Protein 7BZV (pdb70)

Radius of gyration: 29.71 Å; Cα contacts (8 Å, |Δi|>4): 2467; chains: 2; bounding box: 93×69×52 Å

Solvent-accessible surface area: 34265 Å² total; per-residue (Å²): 168,88,108,77,8,79,0,9,8,34,28,137,58,42,114,31,123,126,73,29,108,1,64,12,5,32,37,34,52,54,25,0,31,0,10,10,1,77,122,115,26,0,53,38,0,0,101,1,0,66,118,10,37,147,23,90,5,42,170,20,74,47,69,92,28,7,79,22,2,95,112,0,0,84,22,0,71,176,43,89,105,60,1,17,73,5,0,26,29,0,6,0,5,4,44,33,2,0,40,87,6,0,4,54,56,0,9,31,0,0,74,41,0,0,78,19,10,59,109,28,96,93,56,66,60,124,38,101,30,96,103,66,5,55,0,69,0,38,9,14,69,38,49,19,6,0,0,0,0,16,6,17,53,7,4,5,0,15,16,1,0,4,3,0,0,0,0,0,0,2,3,0,0,0,0,0,7,3,7,55,48,1,0,0,2,2,5,17,0,0,49,0,1,82,69,21,42,14,13,84,1,0,2,0,0,0,1,1,69,26,119,116,2,0,4,48,16,0,7,94,23,85,47,0,18,0,0,0,12,8,22,121,8,112,59,0,5,82,7,0,89,23,0,0,133,14,1,28,28,12,4,1,8,2,6,3,4,7,3,0,0,0,2,36,52,14,55,28,120,78,0,7,67,13,0,18,103,0,1,4,13,8,2,1,7,2,15,5,6,1,8,10,0,4,0,30,127,106,15,38,107,134,0,19,102,23,4,19,98,77,14,156,84,33,51,30,38,64,4,124,61,107,90,0,74,1,1,4,2,7,24,57,165,20,48,81,71,0,49,63,29,0,73,27,0,116,130,55,55,16,74,57,63,17,38,4,26,39,23,179,46,71,52,88,18,59,106,4,0,3,2,55,10,0,2,1,11,69,24,62,35,110,14,123,2,5,81,53,34,2,29,1,0,3,0,4,1,14,35,0,84,49,36,86,38,0,27,152,26,3,38,58,25,145,46,4,2,2,2,1,0,8,1,88,67,135,61,56,8,54,112,0,0,58,91,2,72,9,0,5,0,0,1,28,14,14,6,32,38,5,21,91,3,2,11,0,2,1,36,30,0,3,16,39,35,2,0,4,60,38,0,0,51,38,0,7,13,10,0,3,0,0,8,60,59,46,138,168,138,176,94,98,69,8,67,0,10,8,29,27,134,70,42,115,31,125,129,62,26,114,1,62,8,4,31,36,33,46,53,34,0,33,0,11,11,2,86,128,114,29,1,61,42,0,0,90,2,0,49,134,10,38,148,24,96,4,41,172,19,76,46,68,91,29,8,82,32,2,93,108,0,0,86,24,1,77,174,41,84,104,59,2,15,75,5,0,26,24,2,8,1,6,3,44,29,3,0,39,86,5,0,3,53,61,0,7,33,2,0,75,48,0,0,74,19,11,59,111,31,100,94,56,65,60,126,36,106,25,101,124,54,5,57,0,71,0,40,13,13,76,38,50,26,6,0,0,0,0,15,6,19,55,7,3,6,0,18,11,1,0,3,2,0,0,0,0,0,0,2,3,0,0,0,0,0,9,4,8,54,44,1,0,0,1,2,4,18,0,0,51,0,1,82,67,18,40,13,14,84,0,0,2,0,0,0,1,0,64,23,106,120,2,0,5,46,20,0,7,89,18,82,36,0,20,0,0,0,12,6,22,104,2,111,56,0,10,85,8,0,89,24,0,0,110,13,1,31,29,12,4,1,6,2,5,3,3,7,4,0,0,0,2,40,55,14,55,18,107,80,0,5,75,13,0,11,99,0,0,2,10,6,2,1,9,2,14,5,6,1,8,10,0,4,0,30,131,105,15,39,105,132,0,18,102,24,2,22,90,82,13,158,83,31,61,30,38,62,2,119,61,109,87,0,74,0,1,4,0,6,23,65,170,19,49,78,76,0,48,68,31,5,89,30,0,118,134,56,55,14,75,46,63,17,39,10,26,72,26,198,44,49,50,90,21,65,120,5,2,3,0,55,9,0,2,1,11,67,22,67,32,108,16,117,2,4,81,53,38,1,27,1,0,2,2,3,1,13,34,0,83,52,39,91,42,0,26,152,25,6,43,58,31,137,28,3,2,2,2,1,0,8,1,89,64,136,62,48,7,56,116,0,0,60,94,1,76,11,0,5,0,0,0,26,15,13,7,30,40,4,20,93,2,3,9,0,2,1,27,44,0,3,16,38,32,3,0,3,59,38,0,0,50,39,0,7,19,9,0,3,0,0,8,66,59,48,144,168,76,186

Structure (mmCIF, N/CA/C/O backbone):
data_7BZV
#
_entry.id   7BZV
#
_cell.length_a   181.526
_cell.length_b   181.526
_cell.length_c   181.157
_cell.angle_alpha   90.000
_cell.angle_beta   90.000
_cell.angle_gamma   120.000
#
_symmetry.space_group_name_H-M   'P 61 2 2'
#
loop_
_entity.id
_entity.type
_entity.pdbx_description
1 polymer '2-aminomuconic 6-semialdehyde dehydrogenase'
2 non-polymer GLYCEROL
3 non-polymer DI(HYDROXYETHYL)ETHER
4 non-polymer 'SULFATE ION'
5 water water
#
loop_
_atom_site.group_PDB
_atom_site.id
_atom_site.type_symbol
_atom_site.label_atom_id
_atom_site.label_alt_id
_atom_site.label_comp_id
_atom_site.label_asym_id
_atom_site.label_entity_id
_atom_site.label_seq_id
_atom_site.pdbx_PDB_ins_code
_atom_site.Cartn_x
_atom_site.Cartn_y
_atom_site.Cartn_z
_atom_site.occupancy
_atom_site.B_iso_or_equiv
_atom_site.auth_seq_id
_atom_site.auth_comp_id
_atom_site.auth_asym_id
_atom_site.auth_atom_id
_atom_site.pdbx_PDB_model_num
ATOM 1 N N . SER A 1 1 ? 23.606 45.110 114.813 1.00 121.52 0 SER A N 1
ATOM 2 C CA . SER A 1 1 ? 22.558 45.656 113.903 1.00 127.25 0 SER A CA 1
ATOM 3 C C . SER A 1 1 ? 22.614 47.178 113.815 1.00 120.42 0 SER A C 1
ATOM 4 O O . SER A 1 1 ? 21.615 47.852 114.072 1.00 141.03 0 SER A O 1
ATOM 14 N N . MET A 1 2 ? 23.777 47.721 113.463 1.00 73.70 1 MET A N 1
ATOM 15 C CA . MET A 1 2 ? 23.897 49.154 113.215 1.00 59.01 1 MET A CA 1
ATOM 16 C C . MET A 1 2 ? 25.051 49.383 112.255 1.00 38.35 1 MET A C 1
ATOM 17 O O . MET A 1 2 ? 26.162 48.893 112.476 1.00 42.40 1 MET A O 1
ATOM 31 N N . LYS A 1 3 ? 24.777 50.128 111.196 1.00 38.38 2 LYS A N 1
ATOM 32 C CA . LYS A 1 3 ? 25.796 50.422 110.200 1.00 46.62 2 LYS A CA 1
ATOM 33 C C . LYS A 1 3 ? 27.033 51.033 110.852 1.00 38.78 2 LYS A C 1
ATOM 34 O O . LYS A 1 3 ? 26.932 51.872 111.754 1.00 36.44 2 LYS A O 1
ATOM 53 N N . GLN A 1 4 ? 28.201 50.597 110.385 1.00 36.39 3 GLN A N 1
ATOM 54 C CA . GLN A 1 4 ? 29.495 51.096 110.836 1.00 35.93 3 GLN A CA 1
ATOM 55 C C . GLN A 1 4 ? 30.237 51.753 109.676 1.00 33.58 3 GLN A C 1
ATOM 56 O O . GLN A 1 4 ? 30.391 51.155 108.608 1.00 33.50 3 GLN A O 1
ATOM 70 N N . TYR A 1 5 ? 30.742 52.953 109.905 1.00 33.90 4 TYR A N 1
ATOM 71 C CA . TYR A 1 5 ? 31.601 53.628 108.947 1.00 29.93 4 TYR A CA 1
ATOM 72 C C . TYR A 1 5 ? 33.007 53.649 109.532 1.00 34.46 4 TYR A C 1
ATOM 73 O O . TYR A 1 5 ? 33.280 54.363 110.502 1.00 28.62 4 TYR A O 1
ATOM 91 N N . ARG A 1 6 ? 33.881 52.848 108.955 1.00 30.86 5 ARG A N 1
ATOM 92 C CA . ARG A 1 6 ? 35.211 52.593 109.482 1.00 31.54 5 ARG A CA 1
ATOM 93 C C . ARG A 1 6 ? 36.236 53.410 108.723 1.00 30.55 5 ARG A C 1
ATOM 94 O O . ARG A 1 6 ? 35.964 53.966 107.656 1.00 29.47 5 ARG A O 1
ATOM 115 N N . ASN A 1 7 ? 37.431 53.480 109.295 1.00 30.15 6 ASN A N 1
ATOM 116 C CA . ASN A 1 7 ? 38.573 54.032 108.607 1.00 26.32 6 ASN A CA 1
ATOM 117 C C . ASN A 1 7 ? 39.090 53.022 107.594 1.00 28.46 6 ASN A C 1
ATOM 118 O O . ASN A 1 7 ? 38.872 51.816 107.715 1.00 31.65 6 ASN A O 1
ATOM 129 N N . PHE A 1 8 ? 39.837 53.529 106.615 1.00 26.80 7 PHE A N 1
ATOM 130 C CA . PHE A 1 8 ? 40.434 52.693 105.583 1.00 23.40 7 PHE A CA 1
ATOM 131 C C . PHE A 1 8 ? 41.846 53.202 105.404 1.00 24.74 7 PHE A C 1
ATOM 132 O O . PHE A 1 8 ? 42.038 54.300 104.891 1.00 27.45 7 PHE A O 1
ATOM 149 N N . VAL A 1 9 ? 42.819 52.439 105.884 1.00 25.17 8 VAL A N 1
ATOM 150 C CA . VAL A 1 9 ? 44.210 52.853 105.924 1.00 26.71 8 VAL A CA 1
ATOM 151 C C . VAL A 1 9 ? 45.066 51.723 105.386 1.00 29.29 8 VAL A C 1
ATOM 152 O O . VAL A 1 9 ? 44.986 50.586 105.868 1.00 29.64 8 VAL A O 1
ATOM 165 N N . ASP A 1 10 ? 45.897 52.047 104.399 1.00 29.47 9 ASP A N 1
ATOM 166 C CA . ASP A 1 10 ? 46.810 51.090 103.781 1.00 31.34 9 ASP A CA 1
ATOM 167 C C . ASP A 1 10 ? 46.093 49.809 103.366 1.00 35.66 9 ASP A C 1
ATOM 168 O O . ASP A 1 10 ? 46.599 48.700 103.554 1.00 32.84 9 ASP A O 1
ATOM 177 N N . GLY A 1 11 ? 44.902 49.954 102.806 1.00 29.68 10 GLY A N 1
ATOM 178 C CA . GLY A 1 11 ? 44.194 48.808 102.271 1.00 38.48 10 GLY A CA 1
ATOM 179 C C . GLY A 1 11 ? 43.419 47.992 103.280 1.00 36.92 10 GLY A C 1
ATOM 180 O O . GLY A 1 11 ? 42.868 46.946 102.911 1.00 34.73 10 GLY A O 1
ATOM 184 N N . LYS A 1 12 ? 43.339 48.449 104.522 1.00 32.23 11 LYS A N 1
ATOM 185 C CA . LYS A 1 12 ? 42.685 47.733 105.602 1.00 32.03 11 LYS A CA 1
ATOM 186 C C . LYS A 1 12 ? 41.596 48.597 106.228 1.00 39.58 11 LYS A C 1
ATOM 187 O O . LYS A 1 12 ? 41.784 49.799 106.450 1.00 31.43 11 LYS A O 1
ATOM 206 N N . TRP A 1 13 ? 40.461 47.975 106.527 1.00 36.68 12 TRP A N 1
ATOM 207 C CA . TRP A 1 13 ? 39.419 48.635 107.297 1.00 33.75 12 TRP A CA 1
ATOM 208 C C . TRP A 1 13 ? 39.798 48.618 108.772 1.00 35.88 12 TRP A C 1
ATOM 209 O O . TRP A 1 13 ? 40.234 47.594 109.300 1.00 39.47 12 TRP A O 1
ATOM 230 N N . VAL A 1 14 ? 39.690 49.768 109.427 1.00 34.50 13 VAL A N 1
ATOM 231 C CA . VAL A 1 14 ? 40.181 49.928 110.788 1.00 34.36 13 VAL A CA 1
ATOM 232 C C . VAL A 1 14 ? 39.067 50.496 111.659 1.00 38.79 13 VAL A C 1
ATOM 233 O O . VAL A 1 14 ? 38.524 51.569 111.365 1.00 31.08 13 VAL A O 1
ATOM 246 N N . GLU A 1 15 ? 38.747 49.785 112.737 1.00 35.32 14 GLU A N 1
ATOM 247 C CA . GLU A 1 15 ? 37.808 50.245 113.741 1.00 38.22 14 GLU A CA 1
ATOM 248 C C . GLU A 1 15 ? 38.572 50.990 114.816 1.00 31.92 14 GLU A C 1
ATOM 249 O O . GLU A 1 15 ? 39.805 50.976 114.859 1.00 35.30 14 GLU A O 1
ATOM 261 N N . SER A 1 16 ? 37.840 51.635 115.710 1.00 36.28 15 SER A N 1
ATOM 262 C CA . SER A 1 16 ? 38.498 52.562 116.607 1.00 36.75 15 SER A CA 1
ATOM 263 C C . SER A 1 16 ? 37.970 52.442 118.026 1.00 48.22 15 SER A C 1
ATOM 264 O O . SER A 1 16 ? 36.847 51.988 118.263 1.00 38.18 15 SER A O 1
ATOM 272 N N . SER A 1 17 ? 38.807 52.927 118.961 1.00 43.50 16 SER A N 1
ATOM 273 C CA . SER A 1 17 ? 38.441 53.006 120.371 1.00 47.64 16 SER A CA 1
ATOM 274 C C . SER A 1 17 ? 37.415 54.108 120.601 1.00 40.58 16 SER A C 1
ATOM 275 O O . SER A 1 17 ? 36.512 53.954 121.429 1.00 45.92 16 SER A O 1
ATOM 283 N N . LYS A 1 18 ? 37.514 55.204 119.846 1.00 38.70 17 LYS A N 1
ATOM 284 C CA . LYS A 1 18 ? 36.587 56.316 119.942 1.00 36.67 17 LYS A CA 1
ATOM 285 C C . LYS A 1 18 ? 35.574 56.171 118.806 1.00 35.60 17 LYS A C 1
ATOM 286 O O . LYS A 1 18 ? 35.965 55.953 117.649 1.00 32.56 17 LYS A O 1
ATOM 305 N N . THR A 1 19 ? 34.291 56.320 119.124 1.00 34.84 18 THR A N 1
ATOM 306 C CA . THR A 1 19 ? 33.237 56.307 118.110 1.00 32.87 18 THR A CA 1
ATOM 307 C C . THR A 1 19 ? 32.248 57.444 118.353 1.00 33.87 18 THR A C 1
ATOM 308 O O . THR A 1 19 ? 32.175 58.027 119.439 1.00 36.13 18 THR A O 1
ATOM 319 N N . PHE A 1 20 ? 31.480 57.758 117.309 1.00 27.44 19 PHE A N 1
ATOM 320 C CA . PHE A 1 20 ? 30.479 58.815 117.371 1.00 29.77 19 PHE A CA 1
ATOM 321 C C . PHE A 1 20 ? 29.361 58.441 116.405 1.00 32.81 19 PHE A C 1
ATOM 322 O O . PHE A 1 20 ? 29.521 57.592 115.522 1.00 33.15 19 PHE A O 1
ATOM 339 N N . GLN A 1 21 ? 28.230 59.097 116.573 1.00 30.71 20 GLN A N 1
ATOM 340 C CA . GLN A 1 21 ? 27.051 58.802 115.791 1.00 38.63 20 GLN A CA 1
ATOM 341 C C . GLN A 1 21 ? 26.934 59.769 114.629 1.00 33.79 20 GLN A C 1
ATOM 342 O O . GLN A 1 21 ? 27.251 60.957 114.766 1.00 32.91 20 GLN A O 1
ATOM 356 N N . ASP A 1 22 ? 26.481 59.220 113.490 1.00 31.93 21 ASP A N 1
ATOM 357 C CA . ASP A 1 22 ? 26.009 59.935 112.308 1.00 36.03 21 ASP A CA 1
ATOM 358 C C . ASP A 1 22 ? 24.491 59.990 112.429 1.00 29.71 21 ASP A C 1
ATOM 359 O O . ASP A 1 22 ? 23.826 58.950 112.441 1.00 30.99 21 ASP A O 1
ATOM 368 N N . VAL A 1 23 ? 23.950 61.194 112.566 1.00 28.29 22 VAL A N 1
ATOM 369 C CA . VAL A 1 23 ? 22.521 61.424 112.742 1.00 30.45 22 VAL A CA 1
ATOM 370 C C . VAL A 1 23 ? 21.945 62.019 111.460 1.00 32.49 22 VAL A C 1
ATOM 371 O O . VAL A 1 23 ? 22.575 62.865 110.820 1.00 31.58 22 VAL A O 1
ATOM 384 N N . THR A 1 24 ? 20.717 61.592 111.099 1.00 27.01 23 THR A N 1
ATOM 385 C CA . THR A 1 24 ? 20.064 62.193 109.921 1.00 27.89 23 THR A CA 1
ATOM 386 C C . THR A 1 24 ? 19.217 63.384 110.352 1.00 30.04 23 THR A C 1
ATOM 387 O O . THR A 1 24 ? 18.514 63.302 111.375 1.00 31.21 23 THR A O 1
ATOM 398 N N . PRO A 1 25 ? 19.320 64.532 109.672 1.00 27.93 24 PRO A N 1
ATOM 399 C CA . PRO A 1 25 ? 18.583 65.712 110.110 1.00 29.32 24 PRO A CA 1
ATOM 400 C C . PRO A 1 25 ? 17.124 65.658 109.705 1.00 27.46 24 PRO A C 1
ATOM 401 O O . PRO A 1 25 ? 16.368 66.582 110.008 1.00 30.73 24 PRO A O 1
ATOM 412 N N . ILE A 1 26 ? 16.719 64.596 109.020 1.00 28.38 25 ILE A N 1
ATOM 413 C CA . ILE A 1 26 ? 15.317 64.478 108.629 1.00 31.64 25 ILE A CA 1
ATOM 414 C C . ILE A 1 26 ? 14.448 64.325 109.873 1.00 39.67 25 ILE A C 1
ATOM 415 O O . ILE A 1 26 ? 13.408 64.991 110.019 1.00 33.25 25 ILE A O 1
ATOM 431 N N . ASP A 1 27 ? 14.878 63.437 110.796 1.00 38.91 26 ASP A N 1
ATOM 432 C CA . ASP A 1 27 ? 14.139 63.163 112.024 1.00 42.60 26 ASP A CA 1
ATOM 433 C C . ASP A 1 27 ? 15.053 62.970 113.234 1.00 43.50 26 ASP A C 1
ATOM 434 O O . ASP A 1 27 ? 14.578 62.534 114.287 1.00 39.47 26 ASP A O 1
ATOM 443 N N . GLY A 1 28 ? 16.344 63.270 113.132 1.00 37.04 27 GLY A N 1
ATOM 444 C CA . GLY A 1 28 ? 17.223 63.205 114.292 1.00 39.59 27 GLY A CA 1
ATOM 445 C C . GLY A 1 28 ? 17.651 61.817 114.688 1.00 36.85 27 GLY A C 1
ATOM 446 O O . GLY A 1 28 ? 18.338 61.666 115.708 1.00 39.75 27 GLY A O 1
ATOM 450 N N . SER A 1 29 ? 17.315 60.803 113.898 1.00 37.19 28 SER A N 1
ATOM 451 C CA . SER A 1 29 ? 17.623 59.434 114.261 1.00 40.37 28 SER A CA 1
ATOM 452 C C . SER A 1 29 ? 19.037 59.061 113.827 1.00 38.52 28 SER A C 1
ATOM 453 O O . SER A 1 29 ? 19.656 59.705 112.980 1.00 31.12 28 SER A O 1
ATOM 461 N N . VAL A 1 30 ? 19.521 57.954 114.367 1.00 35.53 29 VAL A N 1
ATOM 462 C CA . VAL A 1 30 ? 20.885 57.514 114.126 1.00 38.62 29 VAL A CA 1
ATOM 463 C C . VAL A 1 30 ? 20.943 56.671 112.853 1.00 38.56 29 VAL A C 1
ATOM 464 O O . VAL A 1 30 ? 20.187 55.711 112.691 1.00 39.66 29 VAL A O 1
ATOM 477 N N . VAL A 1 31 ? 21.864 57.033 111.962 1.00 27.48 30 VAL A N 1
ATOM 478 C CA . VAL A 1 31 ? 22.113 56.353 110.704 1.00 34.03 30 VAL A CA 1
ATOM 479 C C . VAL A 1 31 ? 23.261 55.359 110.817 1.00 35.05 30 VAL A C 1
ATOM 480 O O . VAL A 1 31 ? 23.304 54.365 110.092 1.00 36.66 30 VAL A O 1
ATOM 493 N N . ALA A 1 32 ? 24.256 55.658 111.640 1.00 33.96 31 ALA A N 1
ATOM 494 C CA . ALA A 1 32 ? 25.464 54.850 111.647 1.00 35.54 31 ALA A CA 1
ATOM 495 C C . ALA A 1 32 ? 26.314 55.281 112.823 1.00 32.00 31 ALA A C 1
ATOM 496 O O . ALA A 1 32 ? 26.129 56.363 113.382 1.00 29.87 31 ALA A O 1
ATOM 503 N N . VAL A 1 33 ? 27.253 54.400 113.183 1.00 31.59 32 VAL A N 1
ATOM 504 C CA . VAL A 1 33 ? 28.314 54.652 114.153 1.00 31.36 32 VAL A CA 1
ATOM 505 C C . VAL A 1 33 ? 29.603 54.855 113.380 1.00 29.91 32 VAL A C 1
ATOM 506 O O . VAL A 1 33 ? 29.907 54.088 112.461 1.00 32.79 32 VAL A O 1
ATOM 519 N N . VAL A 1 34 ? 30.343 55.905 113.721 1.00 26.20 33 VAL A N 1
ATOM 520 C CA . VAL A 1 34 ? 31.553 56.282 113.004 1.00 25.42 33 VAL A CA 1
ATOM 521 C C . VAL A 1 34 ? 32.746 56.034 113.907 1.00 29.34 33 VAL A C 1
ATOM 522 O O . VAL A 1 34 ? 32.675 56.297 115.113 1.00 35.24 33 VAL A O 1
ATOM 535 N N . HIS A 1 35 ? 33.852 55.554 113.318 1.00 30.23 34 HIS A N 1
ATOM 536 C CA . HIS A 1 35 ? 35.080 55.239 114.053 1.00 33.17 34 HIS A CA 1
ATOM 537 C C . HIS A 1 35 ? 36.099 56.347 113.879 1.00 32.44 34 HIS A C 1
ATOM 538 O O . HIS A 1 35 ? 36.658 56.524 112.786 1.00 33.01 34 HIS A O 1
ATOM 552 N N . GLU A 1 36 ? 36.386 57.049 114.975 1.00 32.22 35 GLU A N 1
ATOM 553 C CA . GLU A 1 36 ? 37.220 58.240 114.913 1.00 30.90 35 GLU A CA 1
ATOM 554 C C . GLU A 1 36 ? 38.684 57.838 114.914 1.00 37.62 35 GLU A C 1
ATOM 555 O O . GLU A 1 36 ? 39.134 57.107 115.807 1.00 37.50 35 GLU A O 1
ATOM 567 N N . ALA A 1 37 ? 39.432 58.320 113.932 1.00 30.44 36 ALA A N 1
ATOM 568 C CA . ALA A 1 37 ? 40.860 58.026 113.882 1.00 26.31 36 ALA A CA 1
ATOM 569 C C . ALA A 1 37 ? 41.613 58.784 114.964 1.00 30.97 36 ALA A C 1
ATOM 570 O O . ALA A 1 37 ? 41.363 59.971 115.192 1.00 33.35 36 ALA A O 1
ATOM 577 N N . ASP A 1 38 ? 42.580 58.112 115.600 1.00 35.78 37 ASP A N 1
ATOM 578 C CA . ASP A 1 38 ? 43.451 58.807 116.535 1.00 37.94 37 ASP A CA 1
ATOM 579 C C . ASP A 1 38 ? 44.701 59.283 115.793 1.00 41.49 37 ASP A C 1
ATOM 580 O O . ASP A 1 38 ? 44.863 59.054 114.590 1.00 32.25 37 ASP A O 1
ATOM 589 N N . ARG A 1 39 ? 45.611 59.955 116.517 1.00 35.52 38 ARG A N 1
ATOM 590 C CA . ARG A 1 39 ? 46.775 60.537 115.850 1.00 38.08 38 ARG A CA 1
ATOM 591 C C . ARG A 1 39 ? 47.682 59.462 115.258 1.00 32.18 38 ARG A C 1
ATOM 592 O O . ARG A 1 39 ? 48.307 59.699 114.216 1.00 32.59 38 ARG A O 1
ATOM 613 N N . ASP A 1 40 ? 47.798 58.314 115.939 1.00 39.61 39 ASP A N 1
ATOM 614 C CA . ASP A 1 40 ? 48.620 57.208 115.450 1.00 41.61 39 ASP A CA 1
ATOM 615 C C . ASP A 1 40 ? 48.127 56.685 114.099 1.00 36.10 39 ASP A C 1
ATOM 616 O O . ASP A 1 40 ? 48.933 56.324 113.232 1.00 35.38 39 ASP A O 1
ATOM 625 N N . LEU A 1 41 ? 46.805 56.554 113.945 1.00 35.30 40 LEU A N 1
ATOM 626 C CA . LEU A 1 41 ? 46.222 56.072 112.691 1.00 36.75 40 LEU A CA 1
ATOM 627 C C . LEU A 1 41 ? 46.418 57.088 111.573 1.00 32.42 40 LEU A C 1
ATOM 628 O O . LEU A 1 41 ? 46.740 56.720 110.442 1.00 35.52 40 LEU A O 1
ATOM 644 N N . VAL A 1 42 ? 46.269 58.372 111.881 1.00 33.65 41 VAL A N 1
ATOM 645 C CA . VAL A 1 42 ? 46.580 59.382 110.878 1.00 35.18 41 VAL A CA 1
ATOM 646 C C . VAL A 1 42 ? 48.045 59.297 110.489 1.00 37.73 41 VAL A C 1
ATOM 647 O O . VAL A 1 42 ? 48.387 59.352 109.299 1.00 32.75 41 VAL A O 1
ATOM 660 N N . ASP A 1 43 ? 48.939 59.143 111.476 1.00 33.84 42 ASP A N 1
ATOM 661 C CA . ASP A 1 43 ? 50.345 58.964 111.147 1.00 32.67 42 ASP A CA 1
ATOM 662 C C . ASP A 1 43 ? 50.550 57.739 110.258 1.00 34.22 42 ASP A C 1
ATOM 663 O O . ASP A 1 43 ? 51.333 57.782 109.306 1.00 34.77 42 ASP A O 1
ATOM 672 N N . ALA A 1 44 ? 49.882 56.630 110.580 1.00 30.77 43 ALA A N 1
ATOM 673 C CA . ALA A 1 44 ? 49.974 55.426 109.757 1.00 35.76 43 ALA A CA 1
ATOM 674 C C . ALA A 1 44 ? 49.468 55.679 108.340 1.00 36.08 43 ALA A C 1
ATOM 675 O O . ALA A 1 44 ? 50.025 55.155 107.373 1.00 30.59 43 ALA A O 1
ATOM 682 N N . ALA A 1 45 ? 48.421 56.484 108.196 1.00 32.62 44 ALA A N 1
ATOM 683 C CA . ALA A 1 45 ? 47.910 56.745 106.858 1.00 31.28 44 ALA A CA 1
ATOM 684 C C . ALA A 1 45 ? 48.915 57.564 106.065 1.00 29.51 44 ALA A C 1
ATOM 685 O O . ALA A 1 45 ? 49.158 57.285 104.891 1.00 31.97 44 ALA A O 1
ATOM 692 N N . VAL A 1 46 ? 49.545 58.559 106.696 1.00 31.35 45 VAL A N 1
ATOM 693 C CA . VAL A 1 46 ? 50.490 59.376 105.952 1.00 27.11 45 VAL A CA 1
ATOM 694 C C . VAL A 1 46 ? 51.673 58.530 105.528 1.00 33.99 45 VAL A C 1
ATOM 695 O O . VAL A 1 46 ? 52.159 58.583 104.394 1.00 30.43 45 VAL A O 1
ATOM 708 N N . LYS A 1 47 ? 52.119 57.697 106.423 1.00 35.17 46 LYS A N 1
ATOM 709 C CA . LYS A 1 47 ? 53.234 56.821 106.107 1.00 37.07 46 LYS A CA 1
ATOM 710 C C . LYS A 1 47 ? 52.878 55.816 105.019 1.00 33.09 46 LYS A C 1
ATOM 711 O O . LYS A 1 47 ? 53.695 55.562 104.118 1.00 33.88 46 LYS A O 1
ATOM 730 N N . ALA A 1 48 ? 51.679 55.220 105.095 1.00 35.85 47 ALA A N 1
ATOM 731 C CA . ALA A 1 48 ? 51.217 54.353 104.018 1.00 35.41 47 ALA A CA 1
ATOM 732 C C . ALA A 1 48 ? 51.178 55.095 102.678 1.00 34.86 47 ALA A C 1
ATOM 733 O O . ALA A 1 48 ? 51.500 54.524 101.625 1.00 30.25 47 ALA A O 1
ATOM 740 N N . GLY A 1 49 ? 50.784 56.366 102.690 1.00 31.50 48 GLY A N 1
ATOM 741 C CA . GLY A 1 49 ? 50.778 57.122 101.445 1.00 27.73 48 GLY A CA 1
ATOM 742 C C . GLY A 1 49 ? 52.161 57.238 100.830 1.00 33.95 48 GLY A C 1
ATOM 743 O O . GLY A 1 49 ? 52.348 56.983 99.641 1.00 33.10 48 GLY A O 1
ATOM 747 N N . HIS A 1 50 ? 53.161 57.625 101.633 1.00 32.86 49 HIS A N 1
ATOM 748 C CA . HIS A 1 50 ? 54.513 57.749 101.085 1.00 33.56 49 HIS A CA 1
ATOM 749 C C . HIS A 1 50 ? 55.030 56.394 100.623 1.00 35.02 49 HIS A C 1
ATOM 750 O O . HIS A 1 50 ? 55.722 56.301 99.599 1.00 33.58 49 HIS A O 1
ATOM 764 N N . ARG A 1 51 ? 54.711 55.332 101.364 1.00 34.89 50 ARG A N 1
ATOM 765 C CA . ARG A 1 51 ? 55.141 53.993 100.960 1.00 37.86 50 ARG A CA 1
ATOM 766 C C . ARG A 1 51 ? 54.527 53.612 99.619 1.00 35.41 50 ARG A C 1
ATOM 767 O O . ARG A 1 51 ? 55.200 53.028 98.756 1.00 34.40 50 ARG A O 1
ATOM 788 N N . ALA A 1 52 ? 53.248 53.940 99.429 1.00 30.02 51 ALA A N 1
ATOM 789 C CA . ALA A 1 52 ? 52.596 53.644 98.160 1.00 28.42 51 ALA A CA 1
ATOM 790 C C . ALA A 1 52 ? 53.343 54.290 96.995 1.00 32.65 51 ALA A C 1
ATOM 791 O O . ALA A 1 52 ? 53.438 53.708 95.912 1.00 34.69 51 ALA A O 1
ATOM 798 N N . LEU A 1 53 ? 53.877 55.496 97.188 1.00 34.19 52 LEU A N 1
ATOM 799 C CA . LEU A 1 53 ? 54.603 56.135 96.093 1.00 31.43 52 LEU A CA 1
ATOM 800 C C . LEU A 1 53 ? 55.906 55.424 95.754 1.00 37.35 52 LEU A C 1
ATOM 801 O O . LEU A 1 53 ? 56.448 55.623 94.662 1.00 38.13 52 LEU A O 1
ATOM 817 N N . GLU A 1 54 ? 56.431 54.610 96.657 1.00 37.56 53 GLU A N 1
ATOM 818 C CA . GLU A 1 54 ? 57.611 53.822 96.346 1.00 38.37 53 GLU A CA 1
ATOM 819 C C . GLU A 1 54 ? 57.246 52.535 95.644 1.00 42.46 53 GLU A C 1
ATOM 820 O O . GLU A 1 54 ? 58.143 51.815 95.206 1.00 39.57 53 GLU A O 1
ATOM 832 N N . GLY A 1 55 ? 55.950 52.253 95.494 1.00 35.90 54 GLY A N 1
ATOM 833 C CA . GLY A 1 55 ? 55.515 51.042 94.838 1.00 40.84 54 GLY A CA 1
ATOM 834 C C . GLY A 1 55 ? 54.765 51.254 93.537 1.00 37.25 54 GLY A C 1
ATOM 835 O O . GLY A 1 55 ? 55.041 52.195 92.794 1.00 39.50 54 GLY A O 1
ATOM 839 N N . GLU A 1 56 ? 53.775 50.390 93.290 1.00 32.70 55 GLU A N 1
ATOM 840 C CA . GLU A 1 56 ? 53.058 50.385 92.022 1.00 36.34 55 GLU A CA 1
ATOM 841 C C . GLU A 1 56 ? 52.535 51.770 91.644 1.00 31.05 55 GLU A C 1
ATOM 842 O O . GLU A 1 56 ? 52.697 52.218 90.504 1.00 33.63 55 GLU A O 1
ATOM 854 N N . TRP A 1 57 ? 51.913 52.474 92.584 1.00 33.41 56 TRP A N 1
ATOM 855 C CA . TRP A 1 57 ? 51.320 53.755 92.224 1.00 33.87 56 TRP A CA 1
ATOM 856 C C . TRP A 1 57 ? 52.385 54.749 91.771 1.00 32.01 56 TRP A C 1
ATOM 857 O O . TRP A 1 57 ? 52.123 55.591 90.906 1.00 33.70 56 TRP A O 1
ATOM 878 N N . GLY A 1 58 ? 53.561 54.722 92.409 1.00 33.25 57 GLY A N 1
ATOM 879 C CA . GLY A 1 58 ? 54.666 55.589 92.020 1.00 33.06 57 GLY A CA 1
ATOM 880 C C . GLY A 1 58 ? 55.241 55.268 90.670 1.00 33.58 57 GLY A C 1
ATOM 881 O O . GLY A 1 58 ? 55.965 56.093 90.100 1.00 37.35 57 GLY A O 1
ATOM 885 N N . ARG A 1 59 ? 54.944 54.089 90.147 1.00 34.94 58 ARG A N 1
ATOM 886 C CA . ARG A 1 59 ? 55.376 53.695 88.819 1.00 34.72 58 ARG A CA 1
ATOM 887 C C . ARG A 1 59 ? 54.312 53.893 87.757 1.00 35.67 58 ARG A C 1
ATOM 888 O O . ARG A 1 59 ? 54.577 53.610 86.589 1.00 36.02 58 ARG A O 1
ATOM 909 N N . THR A 1 60 ? 53.124 54.374 88.108 1.00 31.24 59 THR A N 1
ATOM 910 C CA . THR A 1 60 ? 52.085 54.493 87.100 1.00 35.37 59 THR A CA 1
ATOM 911 C C . THR A 1 60 ? 52.422 55.573 86.081 1.00 35.86 59 THR A C 1
ATOM 912 O O . THR A 1 60 ? 52.993 56.622 86.406 1.00 36.34 59 THR A O 1
ATOM 923 N N . THR A 1 61 ? 52.034 55.322 84.843 1.00 34.59 60 THR A N 1
ATOM 924 C CA . THR A 1 61 ? 52.068 56.368 83.851 1.00 34.06 60 THR A CA 1
ATOM 925 C C . THR A 1 61 ? 50.817 57.239 83.965 1.00 38.68 60 THR A C 1
ATOM 926 O O . THR A 1 61 ? 49.830 56.874 84.604 1.00 30.34 60 THR A O 1
ATOM 937 N N . ALA A 1 62 ? 50.848 58.376 83.277 1.00 32.07 61 ALA A N 1
ATOM 938 C CA . ALA A 1 62 ? 49.642 59.190 83.138 1.00 31.00 61 ALA A CA 1
ATOM 939 C C . ALA A 1 62 ? 48.485 58.400 82.537 1.00 28.24 61 ALA A C 1
ATOM 940 O O . ALA A 1 62 ? 47.354 58.447 83.036 1.00 30.36 61 ALA A O 1
ATOM 947 N N . ALA A 1 63 ? 48.735 57.677 81.448 1.00 30.99 62 ALA A N 1
ATOM 948 C CA . ALA A 1 63 ? 47.660 56.913 80.822 1.00 35.72 62 ALA A CA 1
ATOM 949 C C . ALA A 1 63 ? 47.081 55.850 81.745 1.00 32.32 62 ALA A C 1
ATOM 950 O O . ALA A 1 63 ? 45.876 55.524 81.668 1.00 30.22 62 ALA A O 1
ATOM 957 N N . GLN A 1 64 ? 47.914 55.254 82.594 1.00 29.56 63 GLN A N 1
ATOM 958 C CA . GLN A 1 64 ? 47.372 54.286 83.537 1.00 28.52 63 GLN A CA 1
ATOM 959 C C . GLN A 1 64 ? 46.491 54.986 84.560 1.00 25.53 63 GLN A C 1
ATOM 960 O O . GLN A 1 64 ? 45.475 54.441 85.011 1.00 30.04 63 GLN A O 1
ATOM 974 N N . ARG A 1 65 ? 46.878 56.182 84.968 1.00 25.29 64 ARG A N 1
ATOM 975 C CA . ARG A 1 65 ? 46.052 56.865 85.944 1.00 23.22 64 ARG A CA 1
ATOM 976 C C . ARG A 1 65 ? 44.781 57.389 85.292 1.00 22.49 64 ARG A C 1
ATOM 977 O O . ARG A 1 65 ? 43.722 57.378 85.921 1.00 24.44 64 ARG A O 1
ATOM 998 N N . VAL A 1 66 ? 44.860 57.834 84.037 1.00 26.09 65 VAL A N 1
ATOM 999 C CA . VAL A 1 66 ? 43.631 58.093 83.280 1.00 28.77 65 VAL A CA 1
ATOM 1000 C C . VAL A 1 66 ? 42.681 56.902 83.381 1.00 26.31 65 VAL A C 1
ATOM 1001 O O . VAL A 1 66 ? 41.474 57.058 83.634 1.00 24.52 65 VAL A O 1
ATOM 1014 N N . ASP A 1 67 ? 43.197 55.686 83.178 1.00 26.34 66 ASP A N 1
ATOM 1015 C CA . ASP A 1 67 ? 42.316 54.519 83.212 1.00 30.82 66 ASP A CA 1
ATOM 1016 C C . ASP A 1 67 ? 41.802 54.258 84.620 1.00 28.69 66 ASP A C 1
ATOM 1017 O O . ASP A 1 67 ? 40.629 53.902 84.803 1.00 26.29 66 ASP A O 1
ATOM 1026 N N . TRP A 1 68 ? 42.672 54.414 85.619 1.00 28.56 67 TRP A N 1
ATOM 1027 C CA . TRP A 1 68 ? 42.248 54.277 87.013 1.00 37.16 67 TRP A CA 1
ATOM 1028 C C . TRP A 1 68 ? 41.094 55.222 87.321 1.00 25.89 67 TRP A C 1
ATOM 1029 O O . TRP A 1 68 ? 40.089 54.818 87.917 1.00 25.78 67 TRP A O 1
ATOM 1050 N N . LEU A 1 69 ? 41.259 56.508 86.999 1.00 24.46 68 LEU A N 1
ATOM 1051 C CA . LEU A 1 69 ? 40.190 57.471 87.286 1.00 23.91 68 LEU A CA 1
ATOM 1052 C C . LEU A 1 69 ? 38.875 57.052 86.642 1.00 33.35 68 LEU A C 1
ATOM 1053 O O . LEU A 1 69 ? 37.797 57.151 87.266 1.00 31.15 68 LEU A O 1
ATOM 1069 N N . ARG A 1 70 ? 38.937 56.564 85.405 1.00 26.26 69 ARG A N 1
ATOM 1070 C CA . ARG A 1 70 ? 37.709 56.161 84.727 1.00 26.37 69 ARG A CA 1
ATOM 1071 C C . ARG A 1 70 ? 37.107 54.901 85.356 1.00 26.07 69 ARG A C 1
ATOM 1072 O O . ARG A 1 70 ? 35.876 54.757 85.426 1.00 28.50 69 ARG A O 1
ATOM 1093 N N . ARG A 1 71 ? 37.961 53.968 85.793 1.00 29.02 70 ARG A N 1
ATOM 1094 C CA . ARG A 1 71 ? 37.492 52.755 86.461 1.00 36.61 70 ARG A CA 1
ATOM 1095 C C . ARG A 1 71 ? 36.821 53.087 87.774 1.00 31.29 70 ARG A C 1
ATOM 1096 O O . ARG A 1 71 ? 35.809 52.478 88.140 1.00 30.08 70 ARG A O 1
ATOM 1117 N N . ILE A 1 72 ? 37.401 54.028 88.514 1.00 31.55 71 ILE A N 1
ATOM 1118 C CA . ILE A 1 72 ? 36.757 54.537 89.713 1.00 26.19 71 ILE A CA 1
ATOM 1119 C C . ILE A 1 72 ? 35.384 55.104 89.374 1.00 38.61 71 ILE A C 1
ATOM 1120 O O . ILE A 1 72 ? 34.392 54.819 90.053 1.00 28.19 71 ILE A O 1
ATOM 1136 N N . ALA A 1 73 ? 35.313 55.951 88.341 1.00 28.30 72 ALA A N 1
ATOM 1137 C CA . ALA A 1 73 ? 34.026 56.539 87.961 1.00 31.14 72 ALA A CA 1
ATOM 1138 C C . ALA A 1 73 ? 33.010 55.472 87.581 1.00 32.09 72 ALA A C 1
ATOM 1139 O O . ALA A 1 73 ? 31.835 55.555 87.966 1.00 31.21 72 ALA A O 1
ATOM 1146 N N . ASN A 1 74 ? 33.431 54.477 86.801 1.00 30.13 73 ASN A N 1
ATOM 1147 C CA . ASN A 1 74 ? 32.502 53.434 86.375 1.00 38.47 73 ASN A CA 1
ATOM 1148 C C . ASN A 1 74 ? 31.945 52.651 87.558 1.00 37.92 73 ASN A C 1
ATOM 1149 O O . ASN A 1 74 ? 30.756 52.302 87.578 1.00 33.39 73 ASN A O 1
ATOM 1160 N N . GLU A 1 75 ? 32.791 52.330 88.536 1.00 29.56 74 GLU A N 1
ATOM 1161 C CA . GLU A 1 75 ? 32.319 51.569 89.694 1.00 34.50 74 GLU A CA 1
ATOM 1162 C C . GLU A 1 75 ? 31.393 52.414 90.557 1.00 34.19 74 GLU A C 1
ATOM 1163 O O . GLU A 1 75 ? 30.407 51.910 91.116 1.00 33.61 74 GLU A O 1
ATOM 1175 N N . MET A 1 76 ? 31.691 53.699 90.686 1.00 30.56 75 MET A N 1
ATOM 1176 C CA . MET A 1 76 ? 30.779 54.588 91.393 1.00 30.47 75 MET A CA 1
ATOM 1177 C C . MET A 1 76 ? 29.413 54.595 90.718 1.00 38.06 75 MET A C 1
ATOM 1178 O O . MET A 1 76 ? 28.361 54.577 91.384 1.00 28.57 75 MET A O 1
ATOM 1192 N N . GLU A 1 77 ? 29.414 54.674 89.389 1.00 33.67 76 GLU A N 1
ATOM 1193 C CA . GLU A 1 77 ? 28.167 54.713 88.650 1.00 39.11 76 GLU A CA 1
ATOM 1194 C C . GLU A 1 77 ? 27.384 53.432 88.851 1.00 29.64 76 GLU A C 1
ATOM 1195 O O . GLU A 1 77 ? 26.169 53.474 89.038 1.00 35.26 76 GLU A O 1
ATOM 1207 N N . ARG A 1 78 ? 28.065 52.282 88.797 1.00 34.37 77 ARG A N 1
ATOM 1208 C CA . ARG A 1 78 ? 27.419 51.001 89.067 1.00 46.64 77 ARG A CA 1
ATOM 1209 C C . ARG A 1 78 ? 26.773 50.999 90.442 1.00 42.97 77 ARG A C 1
ATOM 1210 O O . ARG A 1 78 ? 25.710 50.392 90.632 1.00 36.96 77 ARG A O 1
ATOM 1231 N N . ARG A 1 79 ? 27.370 51.713 91.399 1.00 37.18 78 ARG A N 1
ATOM 1232 C CA . ARG A 1 79 ? 26.896 51.757 92.775 1.00 35.17 78 ARG A CA 1
ATOM 1233 C C . ARG A 1 79 ? 26.193 53.073 93.092 1.00 29.97 78 ARG A C 1
ATOM 1234 O O . ARG A 1 79 ? 26.117 53.490 94.256 1.00 33.94 78 ARG A O 1
ATOM 1255 N N . GLN A 1 80 ? 25.664 53.743 92.072 1.00 31.50 79 GLN A N 1
ATOM 1256 C CA . GLN A 1 80 ? 25.175 55.100 92.292 1.00 29.67 79 GLN A CA 1
ATOM 1257 C C . GLN A 1 80 ? 24.018 55.132 93.288 1.00 33.65 79 GLN A C 1
ATOM 1258 O O . GLN A 1 80 ? 23.886 56.104 94.049 1.00 29.70 79 GLN A O 1
ATOM 1272 N N . GLN A 1 81 ? 23.189 54.080 93.329 1.00 36.67 80 GLN A N 1
ATOM 1273 C CA . GLN A 1 81 ? 22.107 54.060 94.318 1.00 37.08 80 GLN A CA 1
ATOM 1274 C C . GLN A 1 81 ? 22.640 54.052 95.760 1.00 28.68 80 GLN A C 1
ATOM 1275 O O . GLN A 1 81 ? 22.075 54.708 96.658 1.00 31.37 80 GLN A O 1
ATOM 1289 N N . ASP A 1 82 ? 23.697 53.289 96.020 1.00 30.78 81 ASP A N 1
ATOM 1290 C CA . ASP A 1 82 ? 24.280 53.286 97.357 1.00 33.39 81 ASP A CA 1
ATOM 1291 C C . ASP A 1 82 ? 24.773 54.674 97.746 1.00 30.12 81 ASP A C 1
ATOM 1292 O O . ASP A 1 82 ? 24.602 55.112 98.890 1.00 26.52 81 ASP A O 1
ATOM 1301 N N . PHE A 1 83 ? 25.487 55.345 96.824 1.00 26.52 82 PHE A N 1
ATOM 1302 C CA . PHE A 1 83 ? 25.991 56.680 97.111 1.00 27.21 82 PHE A CA 1
ATOM 1303 C C . PHE A 1 83 ? 24.834 57.626 97.370 1.00 23.85 82 PHE A C 1
ATOM 1304 O O . PHE A 1 83 ? 24.868 58.458 98.292 1.00 26.47 82 PHE A O 1
ATOM 1321 N N . LEU A 1 84 ? 23.807 57.530 96.529 1.00 26.50 83 LEU A N 1
ATOM 1322 C CA . LEU A 1 84 ? 22.601 58.325 96.709 1.00 26.93 83 LEU A CA 1
ATOM 1323 C C . LEU A 1 84 ? 21.998 58.114 98.098 1.00 26.90 83 LEU A C 1
ATOM 1324 O O . LEU A 1 84 ? 21.631 59.072 98.791 1.00 26.75 83 LEU A O 1
ATOM 1340 N N . ASP A 1 85 ? 21.787 56.855 98.475 1.00 31.76 84 ASP A N 1
ATOM 1341 C CA . ASP A 1 85 ? 21.125 56.578 99.761 1.00 30.86 84 ASP A CA 1
ATOM 1342 C C . ASP A 1 85 ? 21.943 57.129 100.914 1.00 29.47 84 ASP A C 1
ATOM 1343 O O . ASP A 1 85 ? 21.407 57.765 101.837 1.00 30.39 84 ASP A O 1
ATOM 1352 N N . ALA A 1 86 ? 23.257 56.943 100.851 1.00 28.59 85 ALA A N 1
ATOM 1353 C CA . ALA A 1 86 ? 24.110 57.384 101.941 1.00 30.93 85 ALA A CA 1
ATOM 1354 C C . ALA A 1 86 ? 24.132 58.892 102.013 1.00 29.34 85 ALA A C 1
ATOM 1355 O O . ALA A 1 86 ? 24.030 59.471 103.097 1.00 27.45 85 ALA A O 1
ATOM 1362 N N . GLU A 1 87 ? 24.297 59.553 100.860 1.00 30.00 86 GLU A N 1
ATOM 1363 C CA . GLU A 1 87 ? 24.315 61.010 100.850 1.00 24.18 86 GLU A CA 1
ATOM 1364 C C . GLU A 1 87 ? 23.012 61.577 101.390 1.00 28.07 86 GLU A C 1
ATOM 1365 O O . GLU A 1 87 ? 23.017 62.478 102.234 1.00 25.73 86 GLU A O 1
ATOM 1377 N N . MET A 1 88 ? 21.874 61.048 100.923 1.00 30.08 87 MET A N 1
ATOM 1378 C CA . MET A 1 88 ? 20.583 61.549 101.396 1.00 36.79 87 MET A CA 1
ATOM 1379 C C . MET A 1 88 ? 20.370 61.286 102.892 1.00 30.10 87 MET A C 1
ATOM 1380 O O . MET A 1 88 ? 19.829 62.131 103.597 1.00 29.20 87 MET A O 1
ATOM 1394 N N . ALA A 1 89 ? 20.784 60.139 103.404 1.00 27.67 88 ALA A N 1
ATOM 1395 C CA . ALA A 1 89 ? 20.598 59.893 104.840 1.00 25.80 88 ALA A CA 1
ATOM 1396 C C . ALA A 1 89 ? 21.443 60.842 105.686 1.00 34.67 88 ALA A C 1
ATOM 1397 O O . ALA A 1 89 ? 20.961 61.391 106.681 1.00 27.96 88 ALA A O 1
ATOM 1404 N N . ASP A 1 90 ? 22.704 61.049 105.308 1.00 29.55 89 ASP A N 1
ATOM 1405 C CA . ASP A 1 90 ? 23.586 61.883 106.124 1.00 24.14 89 ASP A CA 1
ATOM 1406 C C . ASP A 1 90 ? 23.109 63.318 106.164 1.00 26.15 89 ASP A C 1
ATOM 1407 O O . ASP A 1 90 ? 23.295 64.018 107.169 1.00 29.86 89 ASP A O 1
ATOM 1416 N N . THR A 1 91 ? 22.519 63.790 105.062 1.00 29.22 90 THR A N 1
ATOM 1417 C CA . THR A 1 91 ? 22.325 65.208 104.850 1.00 26.47 90 THR A CA 1
ATOM 1418 C C . THR A 1 91 ? 20.877 65.687 104.827 1.00 31.26 90 THR A C 1
ATOM 1419 O O . THR A 1 91 ? 20.645 66.894 104.962 1.00 25.90 90 THR A O 1
ATOM 1430 N N . GLY A 1 92 ? 19.902 64.811 104.618 1.00 30.32 91 GLY A N 1
ATOM 1431 C CA . GLY A 1 92 ? 18.562 65.317 104.365 1.00 31.39 91 GLY A CA 1
ATOM 1432 C C . GLY A 1 92 ? 18.334 65.856 102.967 1.00 36.79 91 GLY A C 1
ATOM 1433 O O . GLY A 1 92 ? 17.266 66.450 102.706 1.00 29.83 91 GLY A O 1
ATOM 1437 N N . LYS A 1 93 ? 19.287 65.680 102.054 1.00 28.39 92 LYS A N 1
ATOM 1438 C CA . LYS A 1 93 ? 19.130 66.286 100.741 1.00 28.87 92 LYS A CA 1
ATOM 1439 C C . LYS A 1 93 ? 17.890 65.713 100.072 1.00 28.22 92 LYS A C 1
ATOM 1440 O O . LYS A 1 93 ? 17.703 64.498 100.088 1.00 26.70 92 LYS A O 1
ATOM 1459 N N . PRO A 1 94 ? 17.083 66.531 99.403 1.00 26.18 93 PRO A N 1
ATOM 1460 C CA . PRO A 1 94 ? 16.045 65.984 98.521 1.00 27.08 93 PRO A CA 1
ATOM 1461 C C . PRO A 1 94 ? 16.625 65.153 97.385 1.00 39.27 93 PRO A C 1
ATOM 1462 O O . PRO A 1 94 ? 17.698 65.453 96.846 1.00 28.98 93 PRO A O 1
ATOM 1473 N N . LEU A 1 95 ? 15.861 64.123 96.995 1.00 28.78 94 LEU A N 1
ATOM 1474 C CA . LEU A 1 95 ? 16.207 63.346 95.808 1.00 35.05 94 LEU A CA 1
ATOM 1475 C C . LEU A 1 95 ? 16.502 64.244 94.633 1.00 29.12 94 LEU A C 1
ATOM 1476 O O . LEU A 1 95 ? 17.457 64.011 93.861 1.00 31.03 94 LEU A O 1
ATOM 1492 N N . SER A 1 96 ? 15.680 65.286 94.469 1.00 28.41 95 SER A N 1
ATOM 1493 C CA . SER A 1 96 ? 15.844 66.192 93.344 1.00 32.61 95 SER A CA 1
ATOM 1494 C C . SER A 1 96 ? 17.221 66.844 93.326 1.00 31.28 95 SER A C 1
ATOM 1495 O O . SER A 1 96 ? 17.690 67.238 92.263 1.00 32.61 95 SER A O 1
ATOM 1503 N N . MET A 1 97 ? 17.847 67.026 94.486 1.00 33.02 96 MET A N 1
ATOM 1504 C CA . MET A 1 97 ? 19.215 67.549 94.575 1.00 43.26 96 MET A CA 1
ATOM 1505 C C . MET A 1 97 ? 20.240 66.436 94.385 1.00 38.83 96 MET A C 1
ATOM 1506 O O . MET A 1 97 ? 21.081 66.482 93.472 1.00 30.17 96 MET A O 1
ATOM 1520 N N . ALA A 1 98 ? 20.151 65.412 95.225 1.00 27.13 97 ALA A N 1
ATOM 1521 C CA . ALA A 1 98 ? 21.226 64.430 95.304 1.00 26.23 97 ALA A CA 1
ATOM 1522 C C . ALA A 1 98 ? 21.361 63.652 94.016 1.00 30.74 97 ALA A C 1
ATOM 1523 O O . ALA A 1 98 ? 22.489 63.345 93.607 1.00 29.89 97 ALA A O 1
ATOM 1530 N N . ALA A 1 99 ? 20.242 63.385 93.331 1.00 27.70 98 ALA A N 1
ATOM 1531 C CA . ALA A 1 99 ? 20.288 62.544 92.149 1.00 29.11 98 ALA A CA 1
ATOM 1532 C C . ALA A 1 99 ? 20.593 63.300 90.874 1.00 32.46 98 ALA A C 1
ATOM 1533 O O . ALA A 1 99 ? 20.829 62.656 89.848 1.00 37.68 98 ALA A O 1
ATOM 1540 N N . THR A 1 100 ? 20.586 64.632 90.899 1.00 29.47 99 THR A N 1
ATOM 1541 C CA . THR A 1 100 ? 20.908 65.432 89.736 1.00 32.19 99 THR A CA 1
ATOM 1542 C C . THR A 1 100 ? 22.197 66.214 89.900 1.00 34.18 99 THR A C 1
ATOM 1543 O O . THR A 1 100 ? 22.862 66.485 88.902 1.00 37.13 99 THR A O 1
ATOM 1554 N N . ILE A 1 101 ? 22.561 66.570 91.136 1.00 34.77 100 ILE A N 1
ATOM 1555 C CA . ILE A 1 101 ? 23.755 67.361 91.414 1.00 32.58 100 ILE A CA 1
ATOM 1556 C C . ILE A 1 101 ? 24.840 66.538 92.110 1.00 28.03 100 ILE A C 1
ATOM 1557 O O . ILE A 1 101 ? 25.941 66.370 91.575 1.00 29.92 100 ILE A O 1
ATOM 1573 N N . ASP A 1 102 ? 24.580 66.061 93.320 1.00 26.38 101 ASP A N 1
ATOM 1574 C CA . ASP A 1 102 ? 25.677 65.536 94.141 1.00 29.19 101 ASP A CA 1
ATOM 1575 C C . ASP A 1 102 ? 26.295 64.292 93.524 1.00 31.47 101 ASP A C 1
ATOM 1576 O O . ASP A 1 102 ? 27.526 64.200 93.366 1.00 28.43 101 ASP A O 1
ATOM 1585 N N . ILE A 1 103 ? 25.471 63.315 93.180 1.00 26.59 102 ILE A N 1
ATOM 1586 C CA . ILE A 1 103 ? 26.036 62.046 92.742 1.00 25.11 102 ILE A CA 1
ATOM 1587 C C . ILE A 1 103 ? 26.532 62.206 91.301 1.00 28.43 102 ILE A C 1
ATOM 1588 O O . ILE A 1 103 ? 27.665 61.804 91.010 1.00 29.15 102 ILE A O 1
ATOM 1604 N N . PRO A 1 104 ? 25.748 62.760 90.366 1.00 31.26 103 PRO A N 1
ATOM 1605 C CA . PRO A 1 104 ? 26.272 62.889 88.989 1.00 28.95 103 PRO A CA 1
ATOM 1606 C C . PRO A 1 104 ? 27.532 63.731 88.899 1.00 31.88 103 PRO A C 1
ATOM 1607 O O . PRO A 1 104 ? 28.475 63.351 88.184 1.00 32.80 103 PRO A O 1
ATOM 1618 N N . ARG A 1 105 ? 27.583 64.868 89.600 1.00 27.09 104 ARG A N 1
ATOM 1619 C CA . ARG A 1 105 ? 28.785 65.697 89.551 1.00 28.72 104 ARG A CA 1
ATOM 1620 C C . ARG A 1 105 ? 29.939 65.025 90.285 1.00 29.58 104 ARG A C 1
ATOM 1621 O O . ARG A 1 105 ? 31.097 65.149 89.879 1.00 29.95 104 ARG A O 1
ATOM 1642 N N . GLY A 1 106 ? 29.640 64.258 91.326 1.00 26.52 105 GLY A N 1
ATOM 1643 C CA . GLY A 1 106 ? 30.701 63.556 92.030 1.00 30.40 105 GLY A CA 1
ATOM 1644 C C . GLY A 1 106 ? 31.369 62.504 91.169 1.00 32.18 105 GLY A C 1
ATOM 1645 O O . GLY A 1 106 ? 32.579 62.276 91.275 1.00 27.01 105 GLY A O 1
ATOM 1649 N N . ILE A 1 107 ? 30.592 61.820 90.335 1.00 25.35 106 ILE A N 1
ATOM 1650 C CA . ILE A 1 107 ? 31.172 60.852 89.412 1.00 27.89 106 ILE A CA 1
ATOM 1651 C C . ILE A 1 107 ? 31.922 61.577 88.303 1.00 29.14 106 ILE A C 1
ATOM 1652 O O . ILE A 1 107 ? 33.021 61.171 87.886 1.00 30.88 106 ILE A O 1
ATOM 1668 N N . ALA A 1 108 ? 31.362 62.695 87.856 1.00 29.07 107 ALA A N 1
ATOM 1669 C CA . ALA A 1 108 ? 31.914 63.410 86.713 1.00 37.19 107 ALA A CA 1
ATOM 1670 C C . ALA A 1 108 ? 33.270 64.007 87.014 1.00 32.55 107 ALA A C 1
ATOM 1671 O O . ALA A 1 108 ? 34.059 64.252 86.090 1.00 25.67 107 ALA A O 1
ATOM 1678 N N . ASN A 1 109 ? 33.530 64.350 88.279 1.00 24.14 108 ASN A N 1
ATOM 1679 C CA . ASN A 1 109 ? 34.847 64.868 88.620 1.00 25.51 108 ASN A CA 1
ATOM 1680 C C . ASN A 1 109 ? 35.936 63.899 88.192 1.00 26.33 108 ASN A C 1
ATOM 1681 O O . ASN A 1 109 ? 36.969 64.324 87.653 1.00 25.73 108 ASN A O 1
ATOM 1692 N N . PHE A 1 110 ? 35.728 62.597 88.418 1.00 22.25 109 PHE A N 1
ATOM 1693 C CA . PHE A 1 110 ? 36.750 61.628 88.027 1.00 21.54 109 PHE A CA 1
ATOM 1694 C C . PHE A 1 110 ? 36.915 61.561 86.503 1.00 29.11 109 PHE A C 1
ATOM 1695 O O . PHE A 1 110 ? 38.035 61.551 85.980 1.00 25.34 109 PHE A O 1
ATOM 1712 N N . ARG A 1 111 ? 35.811 61.538 85.772 1.00 26.48 110 ARG A N 1
ATOM 1713 C CA . ARG A 1 111 ? 35.914 61.444 84.315 1.00 24.82 110 ARG A CA 1
ATOM 1714 C C . ARG A 1 111 ? 36.527 62.690 83.717 1.00 28.73 110 ARG A C 1
ATOM 1715 O O . ARG A 1 111 ? 37.291 62.618 82.743 1.00 26.76 110 ARG A O 1
ATOM 1736 N N . ASN A 1 112 ? 36.149 63.844 84.244 1.00 25.39 111 ASN A N 1
ATOM 1737 C CA . ASN A 1 112 ? 36.682 65.093 83.751 1.00 26.42 111 ASN A CA 1
ATOM 1738 C C . ASN A 1 112 ? 38.179 65.193 83.951 1.00 23.76 111 ASN A C 1
ATOM 1739 O O . ASN A 1 112 ? 38.899 65.618 83.035 1.00 21.61 111 ASN A O 1
ATOM 1750 N N . PHE A 1 113 ? 38.650 64.937 85.169 1.00 24.60 112 PHE A N 1
ATOM 1751 C CA . PHE A 1 113 ? 40.092 65.002 85.352 1.00 25.44 112 PHE A CA 1
ATOM 1752 C C . PHE A 1 113 ? 40.817 63.887 84.604 1.00 26.52 112 PHE A C 1
ATOM 1753 O O . PHE A 1 113 ? 41.964 64.090 84.211 1.00 24.99 112 PHE A O 1
ATOM 1770 N N . ALA A 1 114 ? 40.162 62.760 84.313 1.00 26.68 113 ALA A N 1
ATOM 1771 C CA . ALA A 1 114 ? 40.788 61.799 83.412 1.00 27.35 113 ALA A CA 1
ATOM 1772 C C . ALA A 1 114 ? 41.039 62.415 82.035 1.00 23.06 113 ALA A C 1
ATOM 1773 O O . ALA A 1 114 ? 42.099 62.219 81.458 1.00 23.89 113 ALA A O 1
ATOM 1780 N N . ASP A 1 115 ? 40.054 63.131 81.483 1.00 21.41 114 ASP A N 1
ATOM 1781 C CA . ASP A 1 115 ? 40.226 63.789 80.189 1.00 22.13 114 ASP A CA 1
ATOM 1782 C C . ASP A 1 115 ? 41.361 64.804 80.236 1.00 24.99 114 ASP A C 1
ATOM 1783 O O . ASP A 1 115 ? 42.221 64.853 79.347 1.00 26.75 114 ASP A O 1
ATOM 1792 N N . ILE A 1 116 ? 41.366 65.633 81.270 1.00 25.24 115 ILE A N 1
ATOM 1793 C CA . ILE A 1 116 ? 42.344 66.710 81.381 1.00 24.99 115 ILE A CA 1
ATOM 1794 C C . ILE A 1 116 ? 43.737 66.139 81.482 1.00 25.42 115 ILE A C 1
ATOM 1795 O O . ILE A 1 116 ? 44.690 66.668 80.900 1.00 22.46 115 ILE A O 1
ATOM 1811 N N . LEU A 1 117 ? 43.875 65.054 82.233 1.00 23.04 116 LEU A N 1
ATOM 1812 C CA . LEU A 1 117 ? 45.171 64.390 82.352 1.00 21.66 116 LEU A CA 1
ATOM 1813 C C . LEU A 1 117 ? 45.603 63.824 81.015 1.00 24.22 116 LEU A C 1
ATOM 1814 O O . LEU A 1 117 ? 46.764 63.972 80.608 1.00 20.71 116 LEU A O 1
ATOM 1830 N N . ALA A 1 118 ? 44.665 63.183 80.305 1.00 20.52 117 ALA A N 1
ATOM 1831 C CA . ALA A 1 118 ? 45.000 62.530 79.050 1.00 25.36 117 ALA A CA 1
ATOM 1832 C C . ALA A 1 118 ? 45.621 63.508 78.084 1.00 24.35 117 ALA A C 1
ATOM 1833 O O . ALA A 1 118 ? 46.533 63.144 77.324 1.00 23.99 117 ALA A O 1
ATOM 1840 N N . THR A 1 119 ? 45.180 64.762 78.104 1.00 21.92 118 THR A N 1
ATOM 1841 C CA . THR A 1 119 ? 45.674 65.693 77.105 1.00 23.09 118 THR A CA 1
ATOM 1842 C C . THR A 1 119 ? 46.602 66.757 77.675 1.00 24.42 118 THR A C 1
ATOM 1843 O O . THR A 1 119 ? 46.970 67.681 76.964 1.00 26.21 118 THR A O 1
ATOM 1854 N N . ALA A 1 120 ? 47.015 66.651 78.902 1.00 23.73 119 ALA A N 1
ATOM 1855 C CA . ALA A 1 120 ? 47.839 67.700 79.469 1.00 22.54 119 ALA A CA 1
ATOM 1856 C C . ALA A 1 120 ? 49.144 67.830 78.689 1.00 23.40 119 ALA A C 1
ATOM 1857 O O . ALA A 1 120 ? 49.866 66.831 78.523 1.00 24.20 119 ALA A O 1
ATOM 1864 N N . PRO A 1 121 ? 49.499 69.012 78.208 1.00 24.19 120 PRO A N 1
ATOM 1865 C CA . PRO A 1 121 ? 50.759 69.162 77.464 1.00 23.42 120 PRO A CA 1
ATOM 1866 C C . PRO A 1 121 ? 51.927 69.357 78.411 1.00 34.23 120 PRO A C 1
ATOM 1867 O O . PRO A 1 121 ? 51.751 69.412 79.625 1.00 31.94 120 PRO A O 1
ATOM 1878 N N . VAL A 1 122 ? 53.114 69.519 77.837 1.00 24.67 121 VAL A N 1
ATOM 1879 C CA . VAL A 1 122 ? 54.302 69.868 78.602 1.00 22.67 121 VAL A CA 1
ATOM 1880 C C . VAL A 1 122 ? 54.606 71.344 78.341 1.00 37.62 121 VAL A C 1
ATOM 1881 O O . VAL A 1 122 ? 54.732 71.761 77.186 1.00 36.98 121 VAL A O 1
ATOM 1894 N N . ASP A 1 123 ? 54.690 72.137 79.409 1.00 23.24 122 ASP A N 1
ATOM 1895 C CA . ASP A 1 123 ? 55.016 73.570 79.340 1.00 19.15 122 ASP A CA 1
ATOM 1896 C C . ASP A 1 123 ? 56.498 73.723 79.009 1.00 21.49 122 ASP A C 1
ATOM 1897 O O . ASP A 1 123 ? 57.359 73.227 79.743 1.00 20.47 122 ASP A O 1
ATOM 1906 N N . SER A 1 124 ? 56.811 74.409 77.905 1.00 20.55 123 SER A N 1
ATOM 1907 C CA . SER A 1 124 ? 58.165 74.359 77.380 1.00 17.26 123 SER A CA 1
ATOM 1908 C C . SER A 1 124 ? 58.494 75.622 76.613 1.00 18.09 123 SER A C 1
ATOM 1909 O O . SER A 1 124 ? 57.630 76.181 75.948 1.00 23.04 123 SER A O 1
ATOM 1917 N N . HIS A 1 125 ? 59.739 76.087 76.744 1.00 19.77 124 HIS A N 1
ATOM 1918 C CA . HIS A 1 125 ? 60.254 77.231 75.996 1.00 23.64 124 HIS A CA 1
ATOM 1919 C C . HIS A 1 125 ? 61.675 76.902 75.563 1.00 28.98 124 HIS A C 1
ATOM 1920 O O . HIS A 1 125 ? 62.414 76.188 76.245 1.00 22.98 124 HIS A O 1
ATOM 1934 N N . ARG A 1 126 ? 62.095 77.519 74.475 1.00 21.93 125 ARG A N 1
ATOM 1935 C CA . ARG A 1 126 ? 63.499 77.478 74.083 1.00 22.95 125 ARG A CA 1
ATOM 1936 C C . ARG A 1 126 ? 64.181 78.788 74.422 1.00 29.11 125 ARG A C 1
ATOM 1937 O O . ARG A 1 126 ? 63.707 79.859 74.040 1.00 30.00 125 ARG A O 1
ATOM 1958 N N . LEU A 1 127 ? 65.328 78.703 75.059 1.00 25.11 126 LEU A N 1
ATOM 1959 C CA . LEU A 1 127 ? 66.100 79.891 75.412 1.00 35.23 126 LEU A CA 1
ATOM 1960 C C . LEU A 1 127 ? 67.303 79.984 74.485 1.00 39.86 126 LEU A C 1
ATOM 1961 O O . LEU A 1 127 ? 68.139 79.080 74.454 1.00 28.32 126 LEU A O 1
ATOM 1977 N N . ASP A 1 128 ? 67.399 81.069 73.733 1.00 39.99 127 ASP A N 1
ATOM 1978 C CA . ASP A 1 128 ? 68.543 81.222 72.848 1.00 46.05 127 ASP A CA 1
ATOM 1979 C C . ASP A 1 128 ? 69.712 81.818 73.592 1.00 39.47 127 ASP A C 1
ATOM 1980 O O . ASP A 1 128 ? 69.556 82.688 74.451 1.00 37.93 127 ASP A O 1
ATOM 1989 N N . LEU A 1 129 ? 70.886 81.324 73.284 1.00 32.46 128 LEU A N 1
ATOM 1990 C CA . LEU A 1 129 ? 72.047 81.840 73.947 1.00 29.08 128 LEU A CA 1
ATOM 1991 C C . LEU A 1 129 ? 73.021 82.354 72.891 1.00 49.71 128 LEU A C 1
ATOM 1992 O O . LEU A 1 129 ? 72.814 82.172 71.673 1.00 37.58 128 LEU A O 1
ATOM 2008 N N . PRO A 1 130 ? 74.056 83.051 73.327 1.00 41.01 129 PRO A N 1
ATOM 2009 C CA . PRO A 1 130 ? 75.162 83.410 72.424 1.00 59.13 129 PRO A CA 1
ATOM 2010 C C . PRO A 1 130 ? 75.777 82.176 71.789 1.00 56.44 129 PRO A C 1
ATOM 2011 O O . PRO A 1 130 ? 75.534 81.041 72.197 1.00 55.31 129 PRO A O 1
ATOM 2022 N N . ASP A 1 131 ? 76.625 82.406 70.797 1.00 67.32 130 ASP A N 1
ATOM 2023 C CA . ASP A 1 131 ? 77.541 81.368 70.341 1.00 59.92 130 ASP A CA 1
ATOM 2024 C C . ASP A 1 131 ? 76.820 80.197 69.696 1.00 52.44 130 ASP A C 1
ATOM 2025 O O . ASP A 1 131 ? 77.367 79.089 69.632 1.00 61.39 130 ASP A O 1
ATOM 2034 N N . GLY A 1 132 ? 75.602 80.425 69.196 1.00 41.32 131 GLY A N 1
ATOM 2035 C CA . GLY A 1 132 ? 74.848 79.355 68.602 1.00 40.40 131 GLY A CA 1
ATOM 2036 C C . GLY A 1 132 ? 74.389 78.318 69.595 1.00 31.89 131 GLY A C 1
ATOM 2037 O O . GLY A 1 132 ? 73.792 77.318 69.187 1.00 46.45 131 GLY A O 1
ATOM 2041 N N . ALA A 1 133 ? 74.626 78.525 70.891 1.00 35.98 132 ALA A N 1
ATOM 2042 C CA . ALA A 1 133 ? 74.090 77.564 71.853 1.00 36.30 132 ALA A CA 1
ATOM 2043 C C . ALA A 1 133 ? 72.639 77.896 72.151 1.00 32.86 132 ALA A C 1
ATOM 2044 O O . ALA A 1 133 ? 72.161 78.995 71.868 1.00 34.99 132 ALA A O 1
ATOM 2051 N N . TYR A 1 134 ? 71.919 76.936 72.750 1.00 31.57 133 TYR A N 1
ATOM 2052 C CA . TYR A 1 134 ? 70.566 77.203 73.204 1.00 26.15 133 TYR A CA 1
ATOM 2053 C C . TYR A 1 134 ? 70.250 76.291 74.391 1.00 24.56 133 TYR A C 1
ATOM 2054 O O . TYR A 1 134 ? 71.010 75.385 74.723 1.00 23.67 133 TYR A O 1
ATOM 2072 N N . ALA A 1 135 ? 69.146 76.574 75.065 1.00 24.55 134 ALA A N 1
ATOM 2073 C CA . ALA A 1 135 ? 68.683 75.692 76.139 1.00 30.41 134 ALA A CA 1
ATOM 2074 C C . ALA A 1 135 ? 67.239 75.318 75.892 1.00 23.19 134 ALA A C 1
ATOM 2075 O O . ALA A 1 135 ? 66.404 76.183 75.613 1.00 29.64 134 ALA A O 1
ATOM 2082 N N . LEU A 1 136 ? 66.926 74.045 76.073 1.00 18.52 135 LEU A N 1
ATOM 2083 C CA . LEU A 1 136 ? 65.550 73.588 76.087 1.00 20.17 135 LEU A CA 1
ATOM 2084 C C . LEU A 1 136 ? 65.040 73.555 77.531 1.00 21.96 135 LEU A C 1
ATOM 2085 O O . LEU A 1 136 ? 65.637 72.886 78.381 1.00 20.89 135 LEU A O 1
ATOM 2101 N N . ASN A 1 137 ? 63.906 74.188 77.769 1.00 19.97 136 ASN A N 1
ATOM 2102 C CA . ASN A 1 137 ? 63.235 74.216 79.067 1.00 19.56 136 ASN A CA 1
ATOM 2103 C C . ASN A 1 137 ? 61.948 73.427 78.945 1.00 17.07 136 ASN A C 1
ATOM 2104 O O . ASN A 1 137 ? 61.133 73.731 78.083 1.00 24.05 136 ASN A O 1
ATOM 2115 N N . TYR A 1 138 ? 61.764 72.415 79.783 1.00 20.45 137 TYR A N 1
ATOM 2116 C CA . TYR A 1 138 ? 60.484 71.732 79.816 1.00 18.43 137 TYR A CA 1
ATOM 2117 C C . TYR A 1 138 ? 60.131 71.381 81.260 1.00 16.93 137 TYR A C 1
ATOM 2118 O O . TYR A 1 138 ? 61.007 71.002 82.041 1.00 20.61 137 TYR A O 1
ATOM 2136 N N . ALA A 1 139 ? 58.860 71.571 81.616 1.00 19.82 138 ALA A N 1
ATOM 2137 C CA . ALA A 1 139 ? 58.432 71.388 82.998 1.00 20.50 138 ALA A CA 1
ATOM 2138 C C . ALA A 1 139 ? 57.970 69.948 83.168 1.00 23.28 138 ALA A C 1
ATOM 2139 O O . ALA A 1 139 ? 57.037 69.512 82.507 1.00 36.46 138 ALA A O 1
ATOM 2146 N N . ALA A 1 140 ? 58.618 69.217 84.047 1.00 24.47 139 ALA A N 1
ATOM 2147 C CA . ALA A 1 140 ? 58.197 67.875 84.375 1.00 23.20 139 ALA A CA 1
ATOM 2148 C C . ALA A 1 140 ? 57.286 67.947 85.593 1.00 27.50 139 ALA A C 1
ATOM 2149 O O . ALA A 1 140 ? 57.674 68.495 86.628 1.00 28.21 139 ALA A O 1
ATOM 2156 N N . ARG A 1 141 ? 56.099 67.374 85.482 1.00 25.14 140 ARG A N 1
ATOM 2157 C CA . ARG A 1 141 ? 55.153 67.314 86.581 1.00 24.38 140 ARG A CA 1
ATOM 2158 C C . ARG A 1 141 ? 55.313 65.980 87.316 1.00 32.56 140 ARG A C 1
ATOM 2159 O O . ARG A 1 141 ? 55.237 64.914 86.695 1.00 32.57 140 ARG A O 1
ATOM 2180 N N . LYS A 1 142 ? 55.562 66.052 88.616 1.00 27.23 141 LYS A N 1
ATOM 2181 C CA . LYS A 1 142 ? 55.598 64.917 89.533 1.00 35.57 141 LYS A CA 1
ATOM 2182 C C . LYS A 1 142 ? 54.566 65.077 90.649 1.00 34.33 141 LYS A C 1
ATOM 2183 O O . LYS A 1 142 ? 54.168 66.199 90.970 1.00 30.33 141 LYS A O 1
ATOM 2202 N N . PRO A 1 143 ? 54.159 63.981 91.308 1.00 29.38 142 PRO A N 1
ATOM 2203 C CA . PRO A 1 143 ? 53.313 64.119 92.503 1.00 30.09 142 PRO A CA 1
ATOM 2204 C C . PRO A 1 143 ? 53.990 64.995 93.525 1.00 32.44 142 PRO A C 1
ATOM 2205 O O . PRO A 1 143 ? 55.216 65.022 93.628 1.00 37.05 142 PRO A O 1
ATOM 2216 N N . LEU A 1 144 ? 53.173 65.653 94.345 1.00 31.43 143 LEU A N 1
ATOM 2217 C CA . LEU A 1 144 ? 53.684 66.319 95.527 1.00 33.29 143 LEU A CA 1
ATOM 2218 C C . LEU A 1 144 ? 54.069 65.325 96.608 1.00 41.36 143 LEU A C 1
ATOM 2219 O O . LEU A 1 144 ? 55.032 65.549 97.347 1.00 32.70 143 LEU A O 1
ATOM 2235 N N . GLY A 1 145 ? 53.305 64.247 96.742 1.00 31.97 144 GLY A N 1
ATOM 2236 C CA . GLY A 1 145 ? 53.479 63.277 97.807 1.00 32.30 144 GLY A CA 1
ATOM 2237 C C . GLY A 1 145 ? 52.127 62.798 98.301 1.00 28.60 144 GLY A C 1
ATOM 2238 O O . GLY A 1 145 ? 51.395 62.111 97.571 1.00 25.99 144 GLY A O 1
ATOM 2242 N N . VAL A 1 146 ? 51.798 63.161 99.535 1.00 25.34 145 VAL A N 1
ATOM 2243 C CA . VAL A 1 146 ? 50.588 62.737 100.232 1.00 28.49 145 VAL A CA 1
ATOM 2244 C C . VAL A 1 146 ? 49.770 63.996 100.468 1.00 34.31 145 VAL A C 1
ATOM 2245 O O . VAL A 1 146 ? 50.209 64.896 101.199 1.00 27.08 145 VAL A O 1
ATOM 2258 N N . VAL A 1 147 ? 48.615 64.083 99.817 1.00 28.08 146 VAL A N 1
ATOM 2259 C CA . VAL A 1 147 ? 47.747 65.252 99.906 1.00 30.30 146 VAL A CA 1
ATOM 2260 C C . VAL A 1 147 ? 46.713 65.001 100.996 1.00 28.87 146 VAL A C 1
ATOM 2261 O O . VAL A 1 147 ? 45.981 64.006 100.951 1.00 26.06 146 VAL A O 1
ATOM 2274 N N . GLY A 1 148 ? 46.664 65.883 101.990 1.00 25.55 147 GLY A N 1
ATOM 2275 C CA . GLY A 1 148 ? 45.592 65.868 102.960 1.00 22.94 147 GLY A CA 1
ATOM 2276 C C . GLY A 1 148 ? 44.353 66.577 102.426 1.00 32.81 147 GLY A C 1
ATOM 2277 O O . GLY A 1 148 ? 44.426 67.718 101.958 1.00 30.31 147 GLY A O 1
ATOM 2281 N N . VAL A 1 149 ? 43.219 65.897 102.506 1.00 28.30 148 VAL A N 1
ATOM 2282 C CA . VAL A 1 149 ? 41.949 66.420 102.001 1.00 23.83 148 VAL A CA 1
ATOM 2283 C C . VAL A 1 149 ? 40.955 66.461 103.156 1.00 25.01 148 VAL A C 1
ATOM 2284 O O . VAL A 1 149 ? 40.544 65.408 103.671 1.00 29.74 148 VAL A O 1
ATOM 2297 N N . ILE A 1 150 ? 40.523 67.659 103.517 1.00 27.84 149 ILE A N 1
ATOM 2298 C CA . ILE A 1 150 ? 39.540 67.860 104.572 1.00 22.09 149 ILE A CA 1
ATOM 2299 C C . ILE A 1 150 ? 38.254 68.381 103.926 1.00 23.68 149 ILE A C 1
ATOM 2300 O O . ILE A 1 150 ? 38.242 69.464 103.335 1.00 27.24 149 ILE A O 1
ATOM 2316 N N . SER A 1 151 ? 37.177 67.591 104.010 1.00 28.26 150 SER A N 1
ATOM 2317 C CA . SER A 1 151 ? 35.989 67.798 103.170 1.00 26.78 150 SER A CA 1
ATOM 2318 C C . SER A 1 151 ? 34.775 68.286 103.960 1.00 22.71 150 SER A C 1
ATOM 2319 O O . SER A 1 151 ? 34.595 67.937 105.126 1.00 28.51 150 SER A O 1
ATOM 2327 N N . PRO A 1 152 ? 33.902 69.081 103.336 1.00 24.93 151 PRO A N 1
ATOM 2328 C CA . PRO A 1 152 ? 32.796 69.681 104.073 1.00 26.40 151 PRO A CA 1
ATOM 2329 C C . PRO A 1 152 ? 31.515 68.852 104.012 1.00 24.91 151 PRO A C 1
ATOM 2330 O O . PRO A 1 152 ? 31.350 67.948 103.188 1.00 26.46 151 PRO A O 1
ATOM 2341 N N . TRP A 1 153 ? 30.563 69.256 104.843 1.00 23.69 152 TRP A N 1
ATOM 2342 C CA . TRP A 1 153 ? 29.304 68.528 104.904 1.00 24.15 152 TRP A CA 1
ATOM 2343 C C . TRP A 1 153 ? 28.251 68.969 103.881 1.00 30.78 152 TRP A C 1
ATOM 2344 O O . TRP A 1 153 ? 27.261 68.241 103.690 1.00 26.45 152 TRP A O 1
ATOM 2365 N N . ASN A 1 154 ? 28.399 70.124 103.230 1.00 28.37 153 ASN A N 1
ATOM 2366 C CA . ASN A 1 154 ? 27.277 70.620 102.426 1.00 29.46 153 ASN A CA 1
ATOM 2367 C C . ASN A 1 154 ? 27.157 69.901 101.088 1.00 31.63 153 ASN A C 1
ATOM 2368 O O . ASN A 1 154 ? 26.050 69.692 100.596 1.00 27.28 153 ASN A O 1
ATOM 2379 N N . LEU A 1 155 ? 28.267 69.500 100.501 1.00 25.73 154 LEU A N 1
ATOM 2380 C CA . LEU A 1 155 ? 28.298 68.690 99.291 1.00 27.13 154 LEU A CA 1
ATOM 2381 C C . LEU A 1 155 ? 29.340 67.597 99.507 1.00 36.98 154 LEU A C 1
ATOM 2382 O O . LEU A 1 155 ? 30.430 67.637 98.918 1.00 24.58 154 LEU A O 1
ATOM 2398 N N . PRO A 1 156 ? 29.032 66.601 100.348 1.00 27.73 155 PRO A N 1
ATOM 2399 C CA . PRO A 1 156 ? 30.089 65.694 100.841 1.00 31.69 155 PRO A CA 1
ATOM 2400 C C . PRO A 1 156 ? 30.783 64.976 99.696 1.00 27.40 155 PRO A C 1
ATOM 2401 O O . PRO A 1 156 ? 32.012 65.041 99.566 1.00 27.29 155 PRO A O 1
ATOM 2412 N N . LEU A 1 157 ? 30.027 64.287 98.839 1.00 25.24 156 LEU A N 1
ATOM 2413 C CA . LEU A 1 157 ? 30.705 63.534 97.792 1.00 30.98 156 LEU A CA 1
ATOM 2414 C C . LEU A 1 157 ? 31.268 64.458 96.714 1.00 33.59 156 LEU A C 1
ATOM 2415 O O . LEU A 1 157 ? 32.419 64.299 96.288 1.00 24.70 156 LEU A O 1
ATOM 2431 N N . LEU A 1 158 ? 30.494 65.458 96.303 1.00 26.12 157 LEU A N 1
ATOM 2432 C CA . LEU A 1 158 ? 30.908 66.292 95.173 1.00 30.22 157 LEU A CA 1
ATOM 2433 C C . LEU A 1 158 ? 32.236 66.991 95.446 1.00 28.11 157 LEU A C 1
ATOM 2434 O O . LEU A 1 158 ? 33.157 66.961 94.626 1.00 28.52 157 LEU A O 1
ATOM 2450 N N . LEU A 1 159 ? 32.340 67.660 96.569 1.00 22.68 158 LEU A N 1
ATOM 2451 C CA . LEU A 1 159 ? 33.560 68.370 96.906 1.00 29.31 158 LEU A CA 1
ATOM 2452 C C . LEU A 1 159 ? 34.681 67.443 97.318 1.00 36.69 158 LEU A C 1
ATOM 2453 O O . LEU A 1 159 ? 35.848 67.824 97.199 1.00 27.18 158 LEU A O 1
ATOM 2469 N N . LEU A 1 160 ? 34.382 66.244 97.797 1.00 26.10 159 LEU A N 1
ATOM 2470 C CA . LEU A 1 160 ? 35.469 65.304 98.048 1.00 26.00 159 LEU A CA 1
ATOM 2471 C C . LEU A 1 160 ? 36.126 64.876 96.744 1.00 23.10 159 LEU A C 1
ATOM 2472 O O . LEU A 1 160 ? 37.364 64.811 96.650 1.00 23.88 159 LEU A O 1
ATOM 2488 N N . THR A 1 161 ? 35.325 64.548 95.735 1.00 23.43 160 THR A N 1
ATOM 2489 C CA . THR A 1 161 ? 35.907 64.043 94.501 1.00 21.60 160 THR A CA 1
ATOM 2490 C C . THR A 1 161 ? 36.512 65.173 93.697 1.00 24.31 160 THR A C 1
ATOM 2491 O O . THR A 1 161 ? 37.392 64.914 92.862 1.00 25.13 160 THR A O 1
ATOM 2502 N N . TRP A 1 162 ? 36.110 66.417 93.992 1.00 27.05 161 TRP A N 1
ATOM 2503 C CA . TRP A 1 162 ? 36.677 67.592 93.322 1.00 26.97 161 TRP A CA 1
ATOM 2504 C C . TRP A 1 162 ? 38.158 67.707 93.643 1.00 24.64 161 TRP A C 1
ATOM 2505 O O . TRP A 1 162 ? 38.952 68.107 92.795 1.00 23.14 161 TRP A O 1
ATOM 2526 N N . LYS A 1 163 ? 38.540 67.283 94.838 1.00 22.39 162 LYS A N 1
ATOM 2527 C CA . LYS A 1 163 ? 39.932 67.273 95.275 1.00 22.83 162 LYS A CA 1
ATOM 2528 C C . LYS A 1 163 ? 40.624 65.945 94.997 1.00 27.49 162 LYS A C 1
ATOM 2529 O O . LYS A 1 163 ? 41.769 65.925 94.536 1.00 24.96 162 LYS A O 1
ATOM 2548 N N . VAL A 1 164 ? 39.957 64.830 95.303 1.00 24.81 163 VAL A N 1
ATOM 2549 C CA . VAL A 1 164 ? 40.583 63.523 95.180 1.00 28.64 163 VAL A CA 1
ATOM 2550 C C . VAL A 1 164 ? 40.899 63.226 93.727 1.00 29.12 163 VAL A C 1
ATOM 2551 O O . VAL A 1 164 ? 41.972 62.705 93.411 1.00 22.49 163 VAL A O 1
ATOM 2564 N N . ALA A 1 165 ? 39.984 63.561 92.810 1.00 22.94 164 ALA A N 1
ATOM 2565 C CA . ALA A 1 165 ? 40.243 63.225 91.413 1.00 22.38 164 ALA A CA 1
ATOM 2566 C C . ALA A 1 165 ? 41.511 63.895 90.886 1.00 25.11 164 ALA A C 1
ATOM 2567 O O . ALA A 1 165 ? 42.353 63.202 90.292 1.00 21.79 164 ALA A O 1
ATOM 2574 N N . PRO A 1 166 ? 41.702 65.205 91.008 1.00 20.91 165 PRO A N 1
ATOM 2575 C CA . PRO A 1 166 ? 42.962 65.776 90.484 1.00 24.63 165 PRO A CA 1
ATOM 2576 C C . PRO A 1 166 ? 44.175 65.338 91.306 1.00 30.85 165 PRO A C 1
ATOM 2577 O O . PRO A 1 166 ? 45.266 65.161 90.746 1.00 25.85 165 PRO A O 1
ATOM 2588 N N . ALA A 1 167 ? 44.010 65.103 92.609 1.00 26.24 166 ALA A N 1
ATOM 2589 C CA . ALA A 1 167 ? 45.158 64.660 93.409 1.00 24.34 166 ALA A CA 1
ATOM 2590 C C . ALA A 1 167 ? 45.670 63.314 92.932 1.00 26.12 166 ALA A C 1
ATOM 2591 O O . ALA A 1 167 ? 46.883 63.124 92.789 1.00 22.97 166 ALA A O 1
ATOM 2598 N N . LEU A 1 168 ? 44.757 62.374 92.652 1.00 20.73 167 LEU A N 1
ATOM 2599 C CA . LEU A 1 168 ? 45.149 61.081 92.121 1.00 21.74 167 LEU A CA 1
ATOM 2600 C C . LEU A 1 168 ? 45.630 61.192 90.676 1.00 26.04 167 LEU A C 1
ATOM 2601 O O . LEU A 1 168 ? 46.542 60.462 90.253 1.00 24.50 167 LEU A O 1
ATOM 2617 N N . ALA A 1 169 ? 45.043 62.100 89.903 1.00 24.42 168 ALA A N 1
ATOM 2618 C CA . ALA A 1 169 ? 45.500 62.244 88.525 1.00 23.80 168 ALA A CA 1
ATOM 2619 C C . ALA A 1 169 ? 46.974 62.597 88.482 1.00 27.03 168 ALA A C 1
ATOM 2620 O O . ALA A 1 169 ? 47.703 62.142 87.594 1.00 24.16 168 ALA A O 1
ATOM 2627 N N . CYS A 1 170 ? 47.422 63.391 89.442 1.00 19.66 169 CYS A N 1
ATOM 2628 C CA . CYS A 1 170 ? 48.789 63.848 89.540 1.00 24.32 169 CYS A CA 1
ATOM 2629 C C . CYS A 1 170 ? 49.698 62.837 90.207 1.00 31.08 169 CYS A C 1
ATOM 2630 O O . CYS A 1 170 ? 50.887 63.112 90.323 1.00 26.10 169 CYS A O 1
ATOM 2638 N N . GLY A 1 171 ? 49.187 61.673 90.621 1.00 26.30 170 GLY A N 1
ATOM 2639 C CA . GLY A 1 171 ? 50.041 60.613 91.121 1.00 28.75 170 GLY A CA 1
ATOM 2640 C C . GLY A 1 171 ? 50.241 60.632 92.610 1.00 28.68 170 GLY A C 1
ATOM 2641 O O . GLY A 1 171 ? 51.080 59.873 93.117 1.00 27.72 170 GLY A O 1
ATOM 2645 N N . ASN A 1 172 ? 49.554 61.525 93.316 1.00 22.27 171 ASN A N 1
ATOM 2646 C CA . ASN A 1 172 ? 49.643 61.573 94.761 1.00 22.42 171 ASN A CA 1
ATOM 2647 C C . ASN A 1 172 ? 48.896 60.403 95.403 1.00 22.26 171 ASN A C 1
ATOM 2648 O O . ASN A 1 172 ? 48.033 59.782 94.797 1.00 24.39 171 ASN A O 1
ATOM 2659 N N . ALA A 1 173 ? 49.241 60.126 96.653 1.00 24.64 172 ALA A N 1
ATOM 2660 C CA . ALA A 1 173 ? 48.378 59.431 97.606 1.00 28.16 172 ALA A CA 1
ATOM 2661 C C . ALA A 1 173 ? 47.577 60.484 98.367 1.00 25.88 172 ALA A C 1
ATOM 2662 O O . ALA A 1 173 ? 47.987 61.642 98.455 1.00 26.72 172 ALA A O 1
ATOM 2669 N N . VAL A 1 174 ? 46.438 60.082 98.934 1.00 26.96 173 VAL A N 1
ATOM 2670 C CA . VAL A 1 174 ? 45.632 61.011 99.717 1.00 24.26 173 VAL A CA 1
ATOM 2671 C C . VAL A 1 174 ? 45.288 60.453 101.089 1.00 24.66 173 VAL A C 1
ATOM 2672 O O . VAL A 1 174 ? 45.141 59.242 101.284 1.00 26.13 173 VAL A O 1
ATOM 2685 N N . VAL A 1 175 ? 45.147 61.356 102.044 1.00 25.73 174 VAL A N 1
ATOM 2686 C CA . VAL A 1 175 ? 44.560 61.056 103.342 1.00 21.18 174 VAL A CA 1
ATOM 2687 C C . VAL A 1 175 ? 43.370 61.992 103.459 1.00 27.87 174 VAL A C 1
ATOM 2688 O O . VAL A 1 175 ? 43.557 63.213 103.530 1.00 26.55 174 VAL A O 1
ATOM 2701 N N . VAL A 1 176 ? 42.152 61.441 103.452 1.00 24.07 175 VAL A N 1
ATOM 2702 C CA . VAL A 1 176 ? 40.936 62.246 103.389 1.00 22.01 175 VAL A CA 1
ATOM 2703 C C . VAL A 1 176 ? 40.193 62.108 104.702 1.00 26.67 175 VAL A C 1
ATOM 2704 O O . VAL A 1 176 ? 40.136 61.017 105.290 1.00 24.04 175 VAL A O 1
ATOM 2717 N N . LYS A 1 177 ? 39.613 63.214 105.151 1.00 25.91 176 LYS A N 1
ATOM 2718 C CA . LYS A 1 177 ? 38.774 63.238 106.348 1.00 26.22 176 LYS A CA 1
ATOM 2719 C C . LYS A 1 177 ? 37.470 63.912 105.970 1.00 29.93 176 LYS A C 1
ATOM 2720 O O . LYS A 1 177 ? 37.462 65.148 105.799 1.00 25.93 176 LYS A O 1
ATOM 2739 N N . PRO A 1 178 ? 36.367 63.186 105.834 1.00 26.67 177 PRO A N 1
ATOM 2740 C CA . PRO A 1 178 ? 35.086 63.830 105.535 1.00 26.01 177 PRO A CA 1
ATOM 2741 C C . PRO A 1 178 ? 34.556 64.464 106.810 1.00 27.81 177 PRO A C 1
ATOM 2742 O O . PRO A 1 178 ? 35.031 64.185 107.918 1.00 25.55 177 PRO A O 1
ATOM 2753 N N . SER A 1 179 ? 33.593 65.354 106.636 1.00 25.48 178 SER A N 1
ATOM 2754 C CA . SER A 1 179 ? 32.940 65.946 107.784 1.00 26.21 178 SER A CA 1
ATOM 2755 C C . SER A 1 179 ? 32.362 64.872 108.703 1.00 31.38 178 SER A C 1
ATOM 2756 O O . SER A 1 179 ? 31.835 63.848 108.261 1.00 29.54 178 SER A O 1
ATOM 2764 N N . GLU A 1 180 ? 32.443 65.128 110.000 1.00 28.02 179 GLU A N 1
ATOM 2765 C CA . GLU A 1 180 ? 31.838 64.227 110.984 1.00 22.59 179 GLU A CA 1
ATOM 2766 C C . GLU A 1 180 ? 30.336 64.097 110.784 1.00 26.33 179 GLU A C 1
ATOM 2767 O O . GLU A 1 180 ? 29.748 63.093 111.192 1.00 27.60 179 GLU A O 1
ATOM 2779 N N . ASP A 1 181 ? 29.692 65.096 110.192 1.00 26.30 180 ASP A N 1
ATOM 2780 C CA . ASP A 1 181 ? 28.267 64.995 109.919 1.00 26.04 180 ASP A CA 1
ATOM 2781 C C . ASP A 1 181 ? 27.957 64.115 108.729 1.00 29.20 180 ASP A C 1
ATOM 2782 O O . ASP A 1 181 ? 26.802 63.716 108.568 1.00 25.38 180 ASP A O 1
ATOM 2791 N N . THR A 1 182 ? 28.911 63.903 107.824 1.00 24.79 181 THR A N 1
ATOM 2792 C CA . THR A 1 182 ? 28.634 63.261 106.536 1.00 21.54 181 THR A CA 1
ATOM 2793 C C . THR A 1 182 ? 29.748 62.301 106.178 1.00 26.10 181 THR A C 1
ATOM 2794 O O . THR A 1 182 ? 30.463 62.487 105.180 1.00 28.30 181 THR A O 1
ATOM 2805 N N . PRO A 1 183 ? 29.868 61.205 106.933 1.00 24.58 182 PRO A N 1
ATOM 2806 C CA . PRO A 1 183 ? 30.931 60.225 106.674 1.00 24.06 182 PRO A CA 1
ATOM 2807 C C . PRO A 1 183 ? 30.628 59.225 105.580 1.00 24.21 182 PRO A C 1
ATOM 2808 O O . PRO A 1 183 ? 31.554 58.541 105.123 1.00 25.55 182 PRO A O 1
ATOM 2819 N N . GLY A 1 184 ? 29.382 59.115 105.135 1.00 24.24 183 GLY A N 1
ATOM 2820 C CA . GLY A 1 184 ? 28.958 57.958 104.361 1.00 25.15 183 GLY A CA 1
ATOM 2821 C C . GLY A 1 184 ? 29.550 57.811 102.969 1.00 25.66 183 GLY A C 1
ATOM 2822 O O . GLY A 1 184 ? 30.150 56.782 102.649 1.00 27.52 183 GLY A O 1
ATOM 2826 N N . THR A 1 185 ? 29.373 58.813 102.105 1.00 24.95 184 THR A N 1
ATOM 2827 C CA . THR A 1 185 ? 29.867 58.653 100.738 1.00 22.66 184 THR A CA 1
ATOM 2828 C C . THR A 1 185 ? 31.381 58.552 100.680 1.00 20.55 184 THR A C 1
ATOM 2829 O O . THR A 1 185 ? 31.921 57.947 99.753 1.00 27.31 184 THR A O 1
ATOM 2840 N N . ALA A 1 186 ? 32.081 59.136 101.654 1.00 22.27 185 ALA A N 1
ATOM 2841 C CA . ALA A 1 186 ? 33.534 58.990 101.685 1.00 22.74 185 ALA A CA 1
ATOM 2842 C C . ALA A 1 186 ? 33.922 57.561 102.013 1.00 25.05 185 ALA A C 1
ATOM 2843 O O . ALA A 1 186 ? 34.857 57.002 101.421 1.00 22.38 185 ALA A O 1
ATOM 2850 N N . THR A 1 187 ? 33.194 56.939 102.934 1.00 24.81 186 THR A N 1
ATOM 2851 C CA . THR A 1 187 ? 33.442 55.534 103.218 1.00 24.68 186 THR A CA 1
ATOM 2852 C C . THR A 1 187 ? 33.090 54.671 102.007 1.00 22.65 186 THR A C 1
ATOM 2853 O O . THR A 1 187 ? 33.839 53.756 101.645 1.00 26.37 186 THR A O 1
ATOM 2864 N N . LEU A 1 188 ? 31.985 54.975 101.332 1.00 25.58 187 LEU A N 1
ATOM 2865 C CA . LEU A 1 188 ? 31.693 54.230 100.113 1.00 25.35 187 LEU A CA 1
ATOM 2866 C C . LEU A 1 188 ? 32.751 54.481 99.042 1.00 27.25 187 LEU A C 1
ATOM 2867 O O . LEU A 1 188 ? 33.062 53.582 98.245 1.00 25.89 187 LEU A O 1
ATOM 2883 N N . LEU A 1 189 ? 33.305 55.688 98.989 1.00 24.04 188 LEU A N 1
ATOM 2884 C CA . LEU A 1 189 ? 34.375 55.933 98.018 1.00 22.86 188 LEU A CA 1
ATOM 2885 C C . LEU A 1 189 ? 35.557 55.030 98.312 1.00 25.10 188 LEU A C 1
ATOM 2886 O O . LEU A 1 189 ? 36.169 54.466 97.393 1.00 26.23 188 LEU A O 1
ATOM 2902 N N . ALA A 1 190 ? 35.885 54.863 99.602 1.00 26.74 189 ALA A N 1
ATOM 2903 C CA . ALA A 1 190 ? 36.958 53.942 99.957 1.00 30.11 189 ALA A CA 1
ATOM 2904 C C . ALA A 1 190 ? 36.644 52.533 99.479 1.00 24.06 189 ALA A C 1
ATOM 2905 O O . ALA A 1 190 ? 37.539 51.820 99.002 1.00 30.58 189 ALA A O 1
ATOM 2912 N N . GLU A 1 191 ? 35.381 52.108 99.611 1.00 26.66 190 GLU A N 1
ATOM 2913 C CA . GLU A 1 191 ? 35.008 50.781 99.124 1.00 32.62 190 GLU A CA 1
ATOM 2914 C C . GLU A 1 191 ? 35.235 50.671 97.620 1.00 32.89 190 GLU A C 1
ATOM 2915 O O . GLU A 1 191 ? 35.648 49.617 97.116 1.00 30.86 190 GLU A O 1
ATOM 2927 N N . VAL A 1 192 ? 34.943 51.742 96.884 1.00 26.62 191 VAL A N 1
ATOM 2928 C CA . VAL A 1 192 ? 35.140 51.717 95.436 1.00 27.74 191 VAL A CA 1
ATOM 2929 C C . VAL A 1 192 ? 36.620 51.602 95.097 1.00 28.51 191 VAL A C 1
ATOM 2930 O O . VAL A 1 192 ? 37.010 50.825 94.212 1.00 30.19 191 VAL A O 1
ATOM 2943 N N . MET A 1 193 ? 37.463 52.404 95.769 1.00 29.63 192 MET A N 1
ATOM 2944 C CA . MET A 1 193 ? 38.910 52.317 95.562 1.00 28.34 192 MET A CA 1
ATOM 2945 C C . MET A 1 193 ? 39.387 50.881 95.778 1.00 30.52 192 MET A C 1
ATOM 2946 O O . MET A 1 193 ? 40.122 50.320 94.951 1.00 31.05 192 MET A O 1
ATOM 2960 N N . GLU A 1 194 ? 38.950 50.250 96.874 1.00 28.63 193 GLU A N 1
ATOM 2961 C CA . GLU A 1 194 ? 39.367 48.868 97.133 1.00 34.24 193 GLU A CA 1
ATOM 2962 C C . GLU A 1 194 ? 38.850 47.912 96.061 1.00 33.11 193 GLU A C 1
ATOM 2963 O O . GLU A 1 194 ? 39.583 47.026 95.598 1.00 37.76 193 GLU A O 1
ATOM 2975 N N . ALA A 1 195 ? 37.594 48.097 95.646 1.00 31.19 194 ALA A N 1
ATOM 2976 C CA . ALA A 1 195 ? 36.952 47.183 94.710 1.00 35.83 194 ALA A CA 1
ATOM 2977 C C . ALA A 1 195 ? 37.607 47.225 93.336 1.00 37.25 194 ALA A C 1
ATOM 2978 O O . ALA A 1 195 ? 37.674 46.200 92.653 1.00 36.32 194 ALA A O 1
ATOM 2985 N N . VAL A 1 196 ? 38.052 48.401 92.879 1.00 30.33 195 VAL A N 1
ATOM 2986 C CA . VAL A 1 196 ? 38.683 48.460 91.566 1.00 32.12 195 VAL A CA 1
ATOM 2987 C C . VAL A 1 196 ? 40.184 48.228 91.631 1.00 37.36 195 VAL A C 1
ATOM 2988 O O . VAL A 1 196 ? 40.853 48.266 90.591 1.00 40.65 195 VAL A O 1
ATOM 3001 N N . GLY A 1 197 ? 40.736 48.004 92.817 1.00 32.83 196 GLY A N 1
ATOM 3002 C CA . GLY A 1 197 ? 42.120 47.597 92.946 1.00 35.30 196 GLY A CA 1
ATOM 3003 C C . GLY A 1 197 ? 43.136 48.716 93.047 1.00 33.17 196 GLY A C 1
ATOM 3004 O O . GLY A 1 197 ? 44.313 48.479 92.781 1.00 33.46 196 GLY A O 1
ATOM 3008 N N . ILE A 1 198 ? 42.732 49.933 93.396 1.00 30.98 197 ILE A N 1
ATOM 3009 C CA . ILE A 1 198 ? 43.694 51.003 93.667 1.00 27.71 197 ILE A CA 1
ATOM 3010 C C . ILE A 1 198 ? 44.700 50.467 94.685 1.00 31.69 197 ILE A C 1
ATOM 3011 O O . ILE A 1 198 ? 44.293 49.857 95.680 1.00 30.10 197 ILE A O 1
ATOM 3027 N N . PRO A 1 199 ? 46.004 50.669 94.504 1.00 27.18 198 PRO A N 1
ATOM 3028 C CA . PRO A 1 199 ? 46.971 50.034 95.406 1.00 31.49 198 PRO A CA 1
ATOM 3029 C C . PRO A 1 199 ? 46.785 50.509 96.858 1.00 27.88 198 PRO A C 1
ATOM 3030 O O . PRO A 1 199 ? 46.418 51.661 97.090 1.00 28.76 198 PRO A O 1
ATOM 3041 N N . PRO A 1 200 ? 47.081 49.628 97.823 1.00 29.56 199 PRO A N 1
ATOM 3042 C CA . PRO A 1 200 ? 46.913 50.035 99.231 1.00 31.43 199 PRO A CA 1
ATOM 3043 C C . PRO A 1 200 ? 47.807 51.215 99.578 1.00 28.68 199 PRO A C 1
ATOM 3044 O O . PRO A 1 200 ? 48.962 51.312 99.136 1.00 28.35 199 PRO A O 1
ATOM 3055 N N . GLY A 1 201 ? 47.248 52.123 100.385 1.00 25.26 200 GLY A N 1
ATOM 3056 C CA . GLY A 1 201 ? 47.933 53.319 100.798 1.00 29.57 200 GLY A CA 1
ATOM 3057 C C . GLY A 1 201 ? 47.760 54.507 99.868 1.00 30.44 200 GLY A C 1
ATOM 3058 O O . GLY A 1 201 ? 48.091 55.629 100.253 1.00 26.09 200 GLY A O 1
ATOM 3062 N N . VAL A 1 202 ? 47.247 54.296 98.660 1.00 25.41 201 VAL A N 1
ATOM 3063 C CA . VAL A 1 202 ? 46.997 55.422 97.760 1.00 25.04 201 VAL A CA 1
ATOM 3064 C C . VAL A 1 202 ? 45.815 56.243 98.237 1.00 29.36 201 VAL A C 1
ATOM 3065 O O . VAL A 1 202 ? 45.833 57.476 98.167 1.00 25.53 201 VAL A O 1
ATOM 3078 N N . PHE A 1 203 ? 44.746 55.584 98.658 1.00 23.84 202 PHE A N 1
ATOM 3079 C CA . PHE A 1 203 ? 43.557 56.268 99.152 1.00 23.27 202 PHE A CA 1
ATOM 3080 C C . PHE A 1 203 ? 43.327 55.859 100.596 1.00 26.94 202 PHE A C 1
ATOM 3081 O O . PHE A 1 203 ? 42.996 54.698 100.869 1.00 22.13 202 PHE A O 1
ATOM 3098 N N . ASN A 1 204 ? 43.486 56.809 101.518 1.00 22.67 203 ASN A N 1
ATOM 3099 C CA . ASN A 1 204 ? 43.280 56.535 102.932 1.00 27.39 203 ASN A CA 1
ATOM 3100 C C . ASN A 1 204 ? 42.182 57.453 103.460 1.00 26.88 203 ASN A C 1
ATOM 3101 O O . ASN A 1 204 ? 42.148 58.645 103.137 1.00 26.65 203 ASN A O 1
ATOM 3112 N N . LEU A 1 205 ? 41.323 56.887 104.304 1.00 24.37 204 LEU A N 1
ATOM 3113 C CA . LEU A 1 205 ? 40.143 57.526 104.868 1.00 21.53 204 LEU A CA 1
ATOM 3114 C C . LEU A 1 205 ? 40.240 57.481 106.378 1.00 28.84 204 LEU A C 1
ATOM 3115 O O . LEU A 1 205 ? 40.327 56.391 106.956 1.00 27.92 204 LEU A O 1
ATOM 3131 N N . VAL A 1 206 ? 40.239 58.649 107.014 1.00 26.79 205 VAL A N 1
ATOM 3132 C CA . VAL A 1 206 ? 40.237 58.751 108.469 1.00 27.89 205 VAL A CA 1
ATOM 3133 C C . VAL A 1 206 ? 39.063 59.626 108.883 1.00 35.21 205 VAL A C 1
ATOM 3134 O O . VAL A 1 206 ? 38.868 60.711 108.330 1.00 35.58 205 VAL A O 1
ATOM 3147 N N . HIS A 1 207 ? 38.285 59.159 109.846 1.00 28.20 206 HIS A N 1
ATOM 3148 C CA . HIS A 1 207 ? 37.085 59.847 110.287 1.00 25.37 206 HIS A CA 1
ATOM 3149 C C . HIS A 1 207 ? 37.362 60.646 111.543 1.00 37.18 206 HIS A C 1
ATOM 3150 O O . HIS A 1 207 ? 38.257 60.307 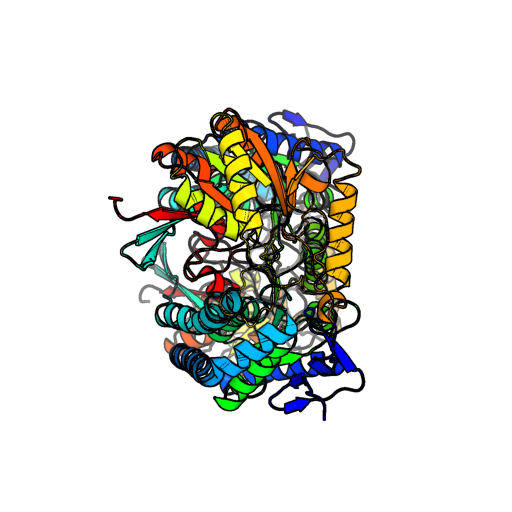112.329 1.00 30.78 206 HIS A O 1
ATOM 3164 N N . GLY A 1 208 ? 36.540 61.663 111.761 1.00 29.88 207 GLY A N 1
ATOM 3165 C CA . GLY A 1 208 ? 36.574 62.370 113.007 1.00 30.74 207 GLY A CA 1
ATOM 3166 C C . GLY A 1 208 ? 36.242 63.831 112.808 1.00 40.46 207 GLY A C 1
ATOM 3167 O O . GLY A 1 208 ? 35.589 64.210 111.834 1.00 28.80 207 GLY A O 1
ATOM 3171 N N . PHE A 1 209 ? 36.733 64.624 113.763 1.00 36.92 208 PHE A N 1
ATOM 3172 C CA . PHE A 1 209 ? 36.458 66.042 113.914 1.00 41.52 208 PHE A CA 1
ATOM 3173 C C . PHE A 1 209 ? 37.664 66.853 113.492 1.00 38.42 208 PHE A C 1
ATOM 3174 O O . PHE A 1 209 ? 38.607 66.329 112.880 1.00 37.96 208 PHE A O 1
ATOM 3191 N N . GLY A 1 210 ? 37.606 68.154 113.770 1.00 36.90 209 GLY A N 1
ATOM 3192 C CA . GLY A 1 210 ? 38.714 69.026 113.492 1.00 45.77 209 GLY A CA 1
ATOM 3193 C C . GLY A 1 210 ? 39.671 69.089 114.662 1.00 42.02 209 GLY A C 1
ATOM 3194 O O . GLY A 1 210 ? 40.655 68.351 114.727 1.00 38.96 209 GLY A O 1
ATOM 3198 N N . PRO A 1 211 ? 39.356 69.949 115.628 1.00 43.54 210 PRO A N 1
ATOM 3199 C CA . PRO A 1 211 ? 40.233 70.147 116.790 1.00 43.26 210 PRO A CA 1
ATOM 3200 C C . PRO A 1 211 ? 40.465 68.868 117.569 1.00 44.07 210 PRO A C 1
ATOM 3201 O O . PRO A 1 211 ? 39.525 68.162 117.935 1.00 41.69 210 PRO A O 1
ATOM 3212 N N . ASN A 1 212 ? 41.726 68.637 117.908 1.00 43.70 211 ASN A N 1
ATOM 3213 C CA . ASN A 1 212 ? 42.149 67.463 118.661 1.00 43.01 211 ASN A CA 1
ATOM 3214 C C . ASN A 1 212 ? 41.586 66.176 118.069 1.00 40.65 211 ASN A C 1
ATOM 3215 O O . ASN A 1 212 ? 41.198 65.262 118.801 1.00 37.07 211 ASN A O 1
ATOM 3226 N N . SER A 1 213 ? 41.508 66.120 116.739 1.00 39.20 212 SER A N 1
ATOM 3227 C CA . SER A 1 213 ? 40.990 64.946 116.042 1.00 32.78 212 SER A CA 1
ATOM 3228 C C . SER A 1 213 ? 41.659 64.896 114.684 1.00 37.22 212 SER A C 1
ATOM 3229 O O . SER A 1 213 ? 42.599 65.643 114.415 1.00 37.80 212 SER A O 1
ATOM 3237 N N . ALA A 1 214 ? 41.113 64.069 113.799 1.00 30.68 213 ALA A N 1
ATOM 3238 C CA . ALA A 1 214 ? 41.794 63.751 112.550 1.00 34.67 213 ALA A CA 1
ATOM 3239 C C . ALA A 1 214 ? 42.076 64.979 111.706 1.00 36.26 213 ALA A C 1
ATOM 3240 O O . ALA A 1 214 ? 43.097 65.034 111.013 1.00 33.55 213 ALA A O 1
ATOM 3247 N N . GLY A 1 215 ? 41.171 65.962 111.712 1.00 34.07 214 GLY A N 1
ATOM 3248 C CA . GLY A 1 215 ? 41.408 67.155 110.908 1.00 31.88 214 GLY A CA 1
ATOM 3249 C C . GLY A 1 215 ? 42.675 67.891 111.313 1.00 30.18 214 GLY A C 1
ATOM 3250 O O . GLY A 1 215 ? 43.469 68.324 110.466 1.00 34.15 214 GLY A O 1
ATOM 3254 N N . GLU A 1 216 ? 42.859 68.073 112.607 1.00 32.77 215 GLU A N 1
ATOM 3255 C CA . GLU A 1 216 ? 44.063 68.712 113.100 1.00 35.71 215 GLU A CA 1
ATOM 3256 C C . GLU A 1 216 ? 45.283 67.846 112.827 1.00 33.80 215 GLU A C 1
ATOM 3257 O O . GLU A 1 216 ? 46.340 68.358 112.432 1.00 37.56 215 GLU A O 1
ATOM 3269 N N . PHE A 1 217 ? 45.150 66.530 113.026 1.00 35.84 216 PHE A N 1
ATOM 3270 C CA . PHE A 1 217 ? 46.300 65.638 112.873 1.00 36.74 216 PHE A CA 1
ATOM 3271 C C . PHE A 1 217 ? 46.815 65.654 111.443 1.00 42.38 216 PHE A C 1
ATOM 3272 O O . PHE A 1 217 ? 48.028 65.705 111.208 1.00 35.67 216 PHE A O 1
ATOM 3289 N N . ILE A 1 218 ? 45.910 65.638 110.462 1.00 33.96 217 ILE A N 1
ATOM 3290 C CA . ILE A 1 218 ? 46.338 65.775 109.075 1.00 33.30 217 ILE A CA 1
ATOM 3291 C C . ILE A 1 218 ? 47.024 67.122 108.858 1.00 30.95 217 ILE A C 1
ATOM 3292 O O . ILE A 1 218 ? 48.106 67.204 108.257 1.00 33.83 217 ILE A O 1
ATOM 3308 N N . SER A 1 219 ? 46.379 68.190 109.325 1.00 35.38 218 SER A N 1
ATOM 3309 C CA . SER A 1 219 ? 46.829 69.564 109.122 1.00 44.76 218 SER A CA 1
ATOM 3310 C C . SER A 1 219 ? 48.267 69.753 109.569 1.00 44.14 218 SER A C 1
ATOM 3311 O O . SER A 1 219 ? 49.063 70.447 108.919 1.00 35.82 218 SER A O 1
ATOM 3319 N N . GLN A 1 220 ? 48.598 69.173 110.701 1.00 37.50 219 GLN A N 1
ATOM 3320 C CA . GLN A 1 220 ? 49.862 69.413 111.372 1.00 45.41 219 GLN A CA 1
ATOM 3321 C C . GLN A 1 220 ? 50.928 68.384 111.043 1.00 46.67 219 GLN A C 1
ATOM 3322 O O . GLN A 1 220 ? 52.076 68.530 111.484 1.00 41.06 219 GLN A O 1
ATOM 3336 N N . HIS A 1 221 ? 50.603 67.367 110.288 1.00 41.86 220 HIS A N 1
ATOM 3337 C CA . HIS A 1 221 ? 51.570 66.309 110.088 1.00 51.25 220 HIS A CA 1
ATOM 3338 C C . HIS A 1 221 ? 52.756 66.832 109.284 1.00 44.43 220 HIS A C 1
ATOM 3339 O O . HIS A 1 221 ? 52.569 67.425 108.210 1.00 35.93 220 HIS A O 1
ATOM 3353 N N . PRO A 1 222 ? 53.986 66.642 109.757 1.00 42.32 221 PRO A N 1
ATOM 3354 C CA . PRO A 1 222 ? 55.132 67.223 109.046 1.00 32.74 221 PRO A CA 1
ATOM 3355 C C . PRO A 1 222 ? 55.373 66.621 107.680 1.00 31.41 221 PRO A C 1
ATOM 3356 O O . PRO A 1 222 ? 56.094 67.220 106.875 1.00 33.41 221 PRO A O 1
ATOM 3367 N N . ASP A 1 223 ? 54.820 65.451 107.386 1.00 31.11 222 ASP A N 1
ATOM 3368 C CA . ASP A 1 223 ? 55.064 64.785 106.116 1.00 32.11 222 ASP A CA 1
ATOM 3369 C C . ASP A 1 223 ? 53.861 64.822 105.188 1.00 34.31 222 ASP A C 1
ATOM 3370 O O . ASP A 1 223 ? 53.871 64.149 104.154 1.00 34.13 222 ASP A O 1
ATOM 3379 N N . ILE A 1 224 ? 52.833 65.597 105.519 1.00 40.03 223 ILE A N 1
ATOM 3380 C CA . ILE A 1 224 ? 51.825 65.930 104.521 1.00 31.82 223 ILE A CA 1
ATOM 3381 C C . ILE A 1 224 ? 52.495 66.786 103.450 1.00 30.90 223 ILE A C 1
ATOM 3382 O O . ILE A 1 224 ? 53.369 67.599 103.746 1.00 34.13 223 ILE A O 1
ATOM 3398 N N . SER A 1 225 ? 52.126 66.603 102.196 1.00 30.33 224 SER A N 1
ATOM 3399 C CA . SER A 1 225 ? 52.790 67.351 101.124 1.00 35.76 224 SER A CA 1
ATOM 3400 C C . SER A 1 225 ? 51.952 68.506 100.586 1.00 43.21 224 SER A C 1
ATOM 3401 O O . SER A 1 225 ? 52.484 69.366 99.876 1.00 32.03 224 SER A O 1
ATOM 3409 N N . ALA A 1 226 ? 50.662 68.539 100.884 1.00 37.00 225 ALA A N 1
ATOM 3410 C CA . ALA A 1 226 ? 49.804 69.666 100.525 1.00 33.91 225 ALA A CA 1
ATOM 3411 C C . ALA A 1 226 ? 48.530 69.493 101.314 1.00 32.13 225 ALA A C 1
ATOM 3412 O O . ALA A 1 226 ? 48.202 68.384 101.760 1.00 28.64 225 ALA A O 1
ATOM 3419 N N . ILE A 1 227 ? 47.800 70.587 101.486 1.00 31.24 226 ILE A N 1
ATOM 3420 C CA . ILE A 1 227 ? 46.520 70.503 102.180 1.00 26.72 226 ILE A CA 1
ATOM 3421 C C . ILE A 1 227 ? 45.503 71.226 101.332 1.00 31.16 226 ILE A C 1
ATOM 3422 O O . ILE A 1 227 ? 45.743 72.361 100.907 1.00 26.96 226 ILE A O 1
ATOM 3438 N N . THR A 1 228 ? 44.381 70.565 101.079 1.00 32.42 227 THR A N 1
ATOM 3439 C CA . THR A 1 228 ? 43.278 71.135 100.333 1.00 40.11 227 THR A CA 1
ATOM 3440 C C . THR A 1 228 ? 42.059 71.075 101.238 1.00 36.36 227 THR A C 1
ATOM 3441 O O . THR A 1 228 ? 41.787 70.035 101.864 1.00 34.45 227 THR A O 1
ATOM 3452 N N . PHE A 1 229 ? 41.356 72.198 101.346 1.00 33.23 228 PHE A N 1
ATOM 3453 C CA . PHE A 1 229 ? 40.312 72.348 102.351 1.00 37.29 228 PHE A CA 1
ATOM 3454 C C . PHE A 1 229 ? 39.179 73.210 101.801 1.00 42.15 228 PHE A C 1
ATOM 3455 O O . PHE A 1 229 ? 39.431 74.208 101.121 1.00 35.13 228 PHE A O 1
ATOM 3472 N N . THR A 1 230 ? 37.936 72.804 102.077 1.00 40.83 229 THR A N 1
ATOM 3473 C CA . THR A 1 230 ? 36.743 73.568 101.718 1.00 39.63 229 THR A CA 1
ATOM 3474 C C . THR A 1 230 ? 35.877 73.661 102.959 1.00 37.84 229 THR A C 1
ATOM 3475 O O . THR A 1 230 ? 35.581 72.643 103.590 1.00 37.00 229 THR A O 1
ATOM 3486 N N . GLY A 1 231 ? 35.508 74.878 103.323 1.00 39.30 230 GLY A N 1
ATOM 3487 C CA . GLY A 1 231 ? 34.664 75.094 104.477 1.00 40.95 230 GLY A CA 1
ATOM 3488 C C . GLY A 1 231 ? 34.771 76.503 105.027 1.00 43.95 230 GLY A C 1
ATOM 3489 O O . GLY A 1 231 ? 34.973 77.459 104.267 1.00 36.98 230 GLY A O 1
ATOM 3493 N N . GLU A 1 232 ? 34.663 76.631 106.350 1.00 43.01 231 GLU A N 1
ATOM 3494 C CA . GLU A 1 232 ? 34.636 77.932 107.013 1.00 51.20 231 GLU A CA 1
ATOM 3495 C C . GLU A 1 232 ? 35.993 78.621 106.925 1.00 41.30 231 GLU A C 1
ATOM 3496 O O . GLU A 1 232 ? 37.038 78.004 107.130 1.00 33.78 231 GLU A O 1
ATOM 3508 N N . SER A 1 233 ? 35.957 79.919 106.617 1.00 37.26 232 SER A N 1
ATOM 3509 C CA . SER A 1 233 ? 37.178 80.670 106.361 1.00 57.01 232 SER A CA 1
ATOM 3510 C C . SER A 1 233 ? 38.098 80.701 107.580 1.00 48.06 232 SER A C 1
ATOM 3511 O O . SER A 1 233 ? 39.326 80.643 107.434 1.00 38.58 232 SER A O 1
ATOM 3519 N N . LYS A 1 234 ? 37.536 80.806 108.789 1.00 45.84 233 LYS A N 1
ATOM 3520 C CA . LYS A 1 234 ? 38.401 80.867 109.971 1.00 58.42 233 LYS A CA 1
ATOM 3521 C C . LYS A 1 234 ? 39.075 79.523 110.262 1.00 40.85 233 LYS A C 1
ATOM 3522 O O . LYS A 1 234 ? 40.171 79.489 110.832 1.00 36.14 233 LYS A O 1
ATOM 3541 N N . THR A 1 235 ? 38.445 78.407 109.889 1.00 38.76 234 THR A N 1
ATOM 3542 C CA . THR A 1 235 ? 39.139 77.122 109.882 1.00 52.66 234 THR A CA 1
ATOM 3543 C C . THR A 1 235 ? 40.246 77.116 108.838 1.00 48.64 234 THR A C 1
ATOM 3544 O O . THR A 1 235 ? 41.325 76.558 109.076 1.00 42.49 234 THR A O 1
ATOM 3555 N N . GLY A 1 236 ? 39.990 77.722 107.674 1.00 40.55 235 GLY A N 1
ATOM 3556 C CA . GLY A 1 236 ? 41.058 77.935 106.713 1.00 38.20 235 GLY A CA 1
ATOM 3557 C C . GLY A 1 236 ? 42.247 78.637 107.330 1.00 40.46 235 GLY A C 1
ATOM 3558 O O . GLY A 1 236 ? 43.395 78.237 107.118 1.00 32.34 235 GLY A O 1
ATOM 3562 N N . SER A 1 237 ? 41.987 79.695 108.110 1.00 53.72 236 SER A N 1
ATOM 3563 C CA . SER A 1 237 ? 43.058 80.396 108.817 1.00 45.90 236 SER A CA 1
ATOM 3564 C C . SER A 1 237 ? 43.866 79.435 109.686 1.00 43.40 236 SER A C 1
ATOM 3565 O O . SER A 1 237 ? 45.104 79.473 109.692 1.00 41.05 236 SER A O 1
ATOM 3573 N N . THR A 1 238 ? 43.174 78.580 110.449 1.00 43.87 237 THR A N 1
ATOM 3574 C CA . THR A 1 238 ? 43.854 77.663 111.363 1.00 56.15 237 THR A CA 1
ATOM 3575 C C . THR A 1 238 ? 44.705 76.659 110.596 1.00 47.98 237 THR A C 1
ATOM 3576 O O . THR A 1 238 ? 45.894 76.472 110.892 1.00 36.77 237 THR A O 1
ATOM 3587 N N . ILE A 1 239 ? 44.107 76.012 109.595 1.00 32.64 238 ILE A N 1
ATOM 3588 C CA . ILE A 1 239 ? 44.846 75.096 108.725 1.00 41.22 238 ILE A CA 1
ATOM 3589 C C . ILE A 1 239 ? 46.091 75.780 108.164 1.00 44.62 238 ILE A C 1
ATOM 3590 O O . ILE A 1 239 ? 47.186 75.203 108.139 1.00 37.17 238 ILE A O 1
ATOM 3606 N N . MET A 1 240 ? 45.936 77.012 107.673 1.00 33.06 239 MET A N 1
ATOM 3607 C CA . MET A 1 240 ? 47.074 77.709 107.075 1.00 32.68 239 MET A CA 1
ATOM 3608 C C . MET A 1 240 ? 48.187 77.916 108.095 1.00 40.45 239 MET A C 1
ATOM 3609 O O . MET A 1 240 ? 49.376 77.851 107.757 1.00 31.61 239 MET A O 1
ATOM 3623 N N . ARG A 1 241 ? 47.823 78.213 109.341 1.00 37.05 240 ARG A N 1
ATOM 3624 C CA . ARG A 1 241 ? 48.841 78.345 110.379 1.00 40.19 240 ARG A CA 1
ATOM 3625 C C . ARG A 1 241 ? 49.561 77.027 110.607 1.00 32.43 240 ARG A C 1
ATOM 3626 O O . ARG A 1 241 ? 50.778 77.013 110.812 1.00 36.80 240 ARG A O 1
ATOM 3647 N N . ALA A 1 242 ? 48.807 75.912 110.631 1.00 39.10 241 ALA A N 1
ATOM 3648 C CA . ALA A 1 242 ? 49.423 74.592 110.742 1.00 40.92 241 ALA A CA 1
ATOM 3649 C C . ALA A 1 242 ? 50.356 74.326 109.564 1.00 49.08 241 ALA A C 1
ATOM 3650 O O . ALA A 1 242 ? 51.472 73.815 109.736 1.00 34.80 241 ALA A O 1
ATOM 3657 N N . ALA A 1 243 ? 49.911 74.664 108.355 1.00 40.40 242 ALA A N 1
ATOM 3658 C CA . ALA A 1 243 ? 50.723 74.427 107.167 1.00 55.31 242 ALA A CA 1
ATOM 3659 C C . ALA A 1 243 ? 51.985 75.280 107.152 1.00 55.68 242 ALA A C 1
ATOM 3660 O O . ALA A 1 243 ? 52.950 74.930 106.464 1.00 31.32 242 ALA A O 1
ATOM 3667 N N . ALA A 1 244 ? 52.003 76.395 107.885 1.00 36.21 243 ALA A N 1
ATOM 3668 C CA . ALA A 1 244 ? 53.159 77.283 107.848 1.00 40.92 243 ALA A CA 1
ATOM 3669 C C . ALA A 1 244 ? 54.432 76.618 108.374 1.00 47.39 243 ALA A C 1
ATOM 3670 O O . ALA A 1 244 ? 55.524 76.982 107.929 1.00 35.61 243 ALA A O 1
ATOM 3677 N N . GLU A 1 245 ? 54.325 75.648 109.298 1.00 53.13 244 GLU A N 1
ATOM 3678 C CA . GLU A 1 245 ? 55.523 75.042 109.892 1.00 58.14 244 GLU A CA 1
ATOM 3679 C C . GLU A 1 245 ? 56.438 74.447 108.823 1.00 49.72 244 GLU A C 1
ATOM 3680 O O . GLU A 1 245 ? 57.666 74.557 108.921 1.00 41.49 244 GLU A O 1
ATOM 3692 N N . GLY A 1 246 ? 55.861 73.819 107.799 1.00 51.33 245 GLY A N 1
ATOM 3693 C CA . GLY A 1 246 ? 56.636 73.233 106.719 1.00 40.85 245 GLY A CA 1
ATOM 3694 C C . GLY A 1 246 ? 56.420 73.883 105.366 1.00 40.18 245 GLY A C 1
ATOM 3695 O O . GLY A 1 246 ? 56.692 73.269 104.330 1.00 37.15 245 GLY A O 1
ATOM 3699 N N . VAL A 1 247 ? 55.953 75.134 105.383 1.00 46.73 246 VAL A N 1
ATOM 3700 C CA . VAL A 1 247 ? 55.493 75.874 104.217 1.00 43.25 246 VAL A CA 1
ATOM 3701 C C . VAL A 1 247 ? 54.805 75.003 103.167 1.00 42.59 246 VAL A C 1
ATOM 3702 O O . VAL A 1 247 ? 55.133 75.066 101.976 1.00 41.81 246 VAL A O 1
ATOM 3715 N N . LYS A 1 248 ? 53.840 74.203 103.614 1.00 34.64 247 LYS A N 1
ATOM 3716 C CA . LYS A 1 248 ? 53.024 73.339 102.781 1.00 34.86 247 LYS A CA 1
ATOM 3717 C C . LYS A 1 248 ? 52.104 74.129 101.854 1.00 33.14 247 LYS A C 1
ATOM 3718 O O . LYS A 1 248 ? 51.443 75.077 102.291 1.00 40.15 247 LYS A O 1
ATOM 3737 N N . PRO A 1 249 ? 52.011 73.726 100.585 1.00 41.64 248 PRO A N 1
ATOM 3738 C CA . PRO A 1 249 ? 51.000 74.316 99.687 1.00 42.01 248 PRO A CA 1
ATOM 3739 C C . PRO A 1 249 ? 49.602 74.131 100.241 1.00 34.64 248 PRO A C 1
ATOM 3740 O O . PRO A 1 249 ? 49.267 73.052 100.735 1.00 33.72 248 PRO A O 1
ATOM 3751 N N . VAL A 1 250 ? 48.753 75.155 100.097 1.00 31.91 249 VAL A N 1
ATOM 3752 C CA . VAL A 1 250 ? 47.352 75.061 100.503 1.00 47.78 249 VAL A CA 1
ATOM 3753 C C . VAL A 1 250 ? 46.464 75.554 99.365 1.00 48.03 249 VAL A C 1
ATOM 3754 O O . VAL A 1 250 ? 46.810 76.506 98.657 1.00 33.63 249 VAL A O 1
ATOM 3767 N N . SER A 1 251 ? 45.310 74.912 99.209 1.00 36.87 250 SER A N 1
ATOM 3768 C CA . SER A 1 251 ? 44.273 75.317 98.266 1.00 48.12 250 SER A CA 1
ATOM 3769 C C . SER A 1 251 ? 42.966 75.368 99.037 1.00 42.66 250 SER A C 1
ATOM 3770 O O . SER A 1 251 ? 42.543 74.357 99.606 1.00 33.66 250 SER A O 1
ATOM 3778 N N . PHE A 1 252 ? 42.310 76.528 99.051 1.00 33.94 251 PHE A N 1
ATOM 3779 C CA . PHE A 1 252 ? 41.177 76.759 99.946 1.00 36.19 251 PHE A CA 1
ATOM 3780 C C . PHE A 1 252 ? 39.991 77.310 99.163 1.00 35.69 251 PHE A C 1
ATOM 3781 O O . PHE A 1 252 ? 40.173 78.179 98.313 1.00 29.14 251 PHE A O 1
ATOM 3798 N N . GLU A 1 253 ? 38.781 76.873 99.524 1.00 30.13 252 GLU A N 1
ATOM 3799 C CA . GLU A 1 253 ? 37.507 77.422 99.043 1.00 38.84 252 GLU A CA 1
ATOM 3800 C C . GLU A 1 253 ? 36.673 77.642 100.296 1.00 43.65 252 GLU A C 1
ATOM 3801 O O . GLU A 1 253 ? 36.377 76.672 101.006 1.00 31.65 252 GLU A O 1
ATOM 3813 N N . LEU A 1 254 ? 36.333 78.894 100.612 1.00 33.94 253 LEU A N 1
ATOM 3814 C CA . LEU A 1 254 ? 35.947 79.162 101.998 1.00 33.55 253 LEU A CA 1
ATOM 3815 C C . LEU A 1 254 ? 34.639 79.949 102.113 1.00 34.69 253 LEU A C 1
ATOM 3816 O O . LEU A 1 254 ? 34.533 80.893 102.902 1.00 40.25 253 LEU A O 1
ATOM 3832 N N . GLY A 1 255 ? 33.604 79.548 101.393 1.00 33.06 254 GLY A N 1
ATOM 3833 C CA . GLY A 1 255 ? 32.306 80.227 101.620 1.00 67.78 254 GLY A CA 1
ATOM 3834 C C . GLY A 1 255 ? 32.302 81.718 101.235 1.00 69.34 254 GLY A C 1
ATOM 3835 O O . GLY A 1 255 ? 33.235 82.225 100.627 1.00 41.05 254 GLY A O 1
ATOM 3839 N N . GLY A 1 256 ? 31.223 82.414 101.603 1.00 63.14 255 GLY A N 1
ATOM 3840 C CA . GLY A 1 256 ? 31.109 83.824 101.253 1.00 47.61 255 GLY A CA 1
ATOM 3841 C C . GLY A 1 256 ? 29.759 84.431 101.616 1.00 34.10 255 GLY A C 1
ATOM 3842 O O . GLY A 1 256 ? 28.988 83.857 102.374 1.00 39.69 255 GLY A O 1
ATOM 3846 N N . LYS A 1 257 ? 29.521 85.655 101.103 1.00 27.83 256 LYS A N 1
ATOM 3847 C CA . LYS A 1 257 ? 28.254 86.390 101.301 1.00 26.70 256 LYS A CA 1
ATOM 3848 C C . LYS A 1 257 ? 27.930 86.896 99.892 1.00 30.92 256 LYS A C 1
ATOM 3849 O O . LYS A 1 257 ? 28.218 88.038 99.552 1.00 31.51 256 LYS A O 1
ATOM 3868 N N . ASN A 1 258 ? 27.409 86.013 99.059 1.00 28.46 257 ASN A N 1
ATOM 3869 C CA . ASN A 1 258 ? 27.391 86.240 97.617 1.00 25.49 257 ASN A CA 1
ATOM 3870 C C . ASN A 1 258 ? 26.219 87.118 97.194 1.00 33.74 257 ASN A C 1
ATOM 3871 O O . ASN A 1 258 ? 25.115 87.041 97.757 1.00 28.41 257 ASN A O 1
ATOM 3882 N N . ALA A 1 259 ? 26.456 87.953 96.187 1.00 26.21 258 ALA A N 1
ATOM 3883 C CA . ALA A 1 259 ? 25.456 88.896 95.701 1.00 26.99 258 ALA A CA 1
ATOM 3884 C C . ALA A 1 259 ? 24.765 88.363 94.456 1.00 29.42 258 ALA A C 1
ATOM 3885 O O . ALA A 1 259 ? 25.390 87.735 93.602 1.00 29.15 258 ALA A O 1
ATOM 3892 N N . ALA A 1 260 ? 23.472 88.625 94.363 1.00 25.55 259 ALA A N 1
ATOM 3893 C CA . ALA A 1 260 ? 22.720 88.516 93.120 1.00 23.12 259 ALA A CA 1
ATOM 3894 C C . ALA A 1 260 ? 22.330 89.914 92.670 1.00 26.00 259 ALA A C 1
ATOM 3895 O O . ALA A 1 260 ? 21.944 90.744 93.497 1.00 24.91 259 ALA A O 1
ATOM 3902 N N . VAL A 1 261 ? 22.420 90.179 91.369 1.00 27.45 260 VAL A N 1
ATOM 3903 C CA . VAL A 1 261 ? 22.059 91.487 90.826 1.00 23.96 260 VAL A CA 1
ATOM 3904 C C . VAL A 1 261 ? 21.054 91.295 89.698 1.00 26.86 260 VAL A C 1
ATOM 3905 O O . VAL A 1 261 ? 21.397 90.712 88.664 1.00 25.07 260 VAL A O 1
ATOM 3918 N N . ILE A 1 262 ? 19.855 91.846 89.868 1.00 23.56 261 ILE A N 1
ATOM 3919 C CA . ILE A 1 262 ? 18.736 91.598 88.975 1.00 21.78 261 ILE A CA 1
ATOM 3920 C C . ILE A 1 262 ? 18.341 92.926 88.350 1.00 24.95 261 ILE A C 1
ATOM 3921 O O . ILE A 1 262 ? 17.775 93.798 89.020 1.00 26.81 261 ILE A O 1
ATOM 3937 N N . PHE A 1 263 ? 18.600 93.065 87.065 1.00 22.76 262 PHE A N 1
ATOM 3938 C CA . PHE A 1 263 ? 18.193 94.256 86.352 1.00 25.91 262 PHE A CA 1
ATOM 3939 C C . PHE A 1 263 ? 16.787 94.108 85.783 1.00 24.75 262 PHE A C 1
ATOM 3940 O O . PHE A 1 263 ? 16.293 92.998 85.524 1.00 24.89 262 PHE A O 1
ATOM 3957 N N . ALA A 1 264 ? 16.152 95.274 85.563 1.00 26.79 263 ALA A N 1
ATOM 3958 C CA . ALA A 1 264 ? 14.765 95.312 85.110 1.00 30.29 263 ALA A CA 1
ATOM 3959 C C . ALA A 1 264 ? 14.581 94.695 83.731 1.00 30.71 263 ALA A C 1
ATOM 3960 O O . ALA A 1 264 ? 13.479 94.206 83.424 1.00 28.05 263 ALA A O 1
ATOM 3967 N N . ASP A 1 265 ? 15.631 94.648 82.907 1.00 28.90 264 ASP A N 1
ATOM 3968 C CA . ASP A 1 265 ? 15.506 94.084 81.572 1.00 32.06 264 ASP A CA 1
ATOM 3969 C C . ASP A 1 265 ? 15.759 92.582 81.545 1.00 31.46 264 ASP A C 1
ATOM 3970 O O . ASP A 1 265 ? 15.897 92.004 80.456 1.00 31.11 264 ASP A O 1
ATOM 3979 N N . CYS A 1 266 ? 15.810 91.944 82.708 1.00 30.17 265 CYS A N 1
ATOM 3980 C CA . CYS A 1 266 ? 16.086 90.521 82.744 1.00 27.68 265 CYS A CA 1
ATOM 3981 C C . CYS A 1 266 ? 14.907 89.766 82.145 1.00 30.06 265 CYS A C 1
ATOM 3982 O O . CYS A 1 266 ? 13.820 90.316 81.944 1.00 26.81 265 CYS A O 1
ATOM 3990 N N . ASP A 1 267 ? 15.161 88.514 81.778 1.00 23.46 266 ASP A N 1
ATOM 3991 C CA . ASP A 1 267 ? 14.105 87.571 81.406 1.00 29.11 266 ASP A CA 1
ATOM 3992 C C . ASP A 1 267 ? 13.485 87.112 82.710 1.00 32.42 266 ASP A C 1
ATOM 3993 O O . ASP A 1 267 ? 14.038 86.262 83.418 1.00 27.16 266 ASP A O 1
ATOM 4002 N N . PHE A 1 268 ? 12.349 87.719 83.058 1.00 25.83 267 PHE A N 1
ATOM 4003 C CA . PHE A 1 268 ? 11.864 87.635 84.424 1.00 24.42 267 PHE A CA 1
ATOM 4004 C C . PHE A 1 268 ? 11.632 86.194 84.841 1.00 23.75 267 PHE A C 1
ATOM 4005 O O . PHE A 1 268 ? 11.997 85.795 85.952 1.00 23.21 267 PHE A O 1
ATOM 4022 N N . GLU A 1 269 ? 10.984 85.405 83.982 1.00 26.01 268 GLU A N 1
ATOM 4023 C CA . GLU A 1 269 ? 10.681 84.028 84.342 1.00 30.14 268 GLU A CA 1
ATOM 4024 C C . GLU A 1 269 ? 11.936 83.182 84.514 1.00 23.98 268 GLU A C 1
ATOM 4025 O O . GLU A 1 269 ? 11.995 82.322 85.407 1.00 24.94 268 GLU A O 1
ATOM 4037 N N . LYS A 1 270 ? 12.907 83.309 83.599 1.00 27.24 269 LYS A N 1
ATOM 4038 C CA . LYS A 1 270 ? 14.147 82.542 83.756 1.00 21.05 269 LYS A CA 1
ATOM 4039 C C . LYS A 1 270 ? 14.880 82.962 85.021 1.00 21.96 269 LYS A C 1
ATOM 4040 O O . LYS A 1 270 ? 15.443 82.123 85.744 1.00 25.29 269 LYS A O 1
ATOM 4059 N N . MET A 1 271 ? 14.880 84.264 85.303 1.00 22.50 270 MET A N 1
ATOM 4060 C CA . MET A 1 271 ? 15.546 84.787 86.488 1.00 24.18 270 MET A CA 1
ATOM 4061 C C . MET A 1 271 ? 14.926 84.213 87.752 1.00 22.82 270 MET A C 1
ATOM 4062 O O . MET A 1 271 ? 15.636 83.797 88.676 1.00 23.78 270 MET A O 1
ATOM 4076 N N . LEU A 1 272 ? 13.594 84.165 87.826 1.00 24.13 271 LEU A N 1
ATOM 4077 C CA . LEU A 1 272 ? 12.989 83.617 89.045 1.00 19.95 271 LEU A CA 1
ATOM 4078 C C . LEU A 1 272 ? 13.319 82.140 89.219 1.00 21.18 271 LEU A C 1
ATOM 4079 O O . LEU A 1 272 ? 13.578 81.671 90.344 1.00 22.29 271 LEU A O 1
ATOM 4095 N N . ASP A 1 273 ? 13.233 81.377 88.129 1.00 24.91 272 ASP A N 1
ATOM 4096 C CA . ASP A 1 273 ? 13.618 79.975 88.162 1.00 24.47 272 ASP A CA 1
ATOM 4097 C C . ASP A 1 273 ? 15.044 79.820 88.677 1.00 27.91 272 ASP A C 1
ATOM 4098 O O . ASP A 1 273 ? 15.323 78.975 89.528 1.00 25.51 272 ASP A O 1
ATOM 4107 N N . GLY A 1 274 ? 15.974 80.621 88.150 1.00 26.95 273 GLY A N 1
ATOM 4108 C CA . GLY A 1 274 ? 17.358 80.508 88.600 1.00 25.83 273 GLY A CA 1
ATOM 4109 C C . GLY A 1 274 ? 17.559 80.990 90.025 1.00 23.73 273 GLY A C 1
ATOM 4110 O O . GLY A 1 274 ? 18.289 80.365 90.823 1.00 24.96 273 GLY A O 1
ATOM 4114 N N . MET A 1 275 ? 16.912 82.109 90.372 1.00 25.72 274 MET A N 1
ATOM 4115 C CA . MET A 1 275 ? 17.070 82.657 91.704 1.00 23.93 274 MET A CA 1
ATOM 4116 C C . MET A 1 275 ? 16.459 81.753 92.773 1.00 24.98 274 MET A C 1
ATOM 4117 O O . MET A 1 275 ? 16.966 81.738 93.893 1.00 25.38 274 MET A O 1
ATOM 4131 N N . MET A 1 276 ? 15.406 80.980 92.483 1.00 26.09 275 MET A N 1
ATOM 4132 C CA . MET A 1 276 ? 14.888 80.077 93.514 1.00 25.79 275 MET A CA 1
ATOM 4133 C C . MET A 1 276 ? 15.951 79.060 93.877 1.00 25.59 275 MET A C 1
ATOM 4134 O O . MET A 1 276 ? 16.062 78.668 95.040 1.00 24.58 275 MET A O 1
ATOM 4148 N N . ARG A 1 277 ? 16.757 78.657 92.897 1.00 29.19 276 ARG A N 1
ATOM 4149 C CA . ARG A 1 277 ? 17.857 77.746 93.190 1.00 30.63 276 ARG A CA 1
ATOM 4150 C C . ARG A 1 277 ? 19.003 78.456 93.905 1.00 30.32 276 ARG A C 1
ATOM 4151 O O . ARG A 1 277 ? 19.495 77.959 94.919 1.00 24.21 276 ARG A O 1
ATOM 4172 N N . ALA A 1 278 ? 19.430 79.624 93.393 1.00 23.56 277 ALA A N 1
ATOM 4173 C CA . ALA A 1 278 ? 20.527 80.350 94.023 1.00 30.17 277 ALA A CA 1
ATOM 4174 C C . ALA A 1 278 ? 20.234 80.675 95.479 1.00 28.91 277 ALA A C 1
ATOM 4175 O O . ALA A 1 278 ? 21.165 80.863 96.276 1.00 25.68 277 ALA A O 1
ATOM 4182 N N . LEU A 1 279 ? 18.958 80.771 95.846 1.00 22.84 278 LEU A N 1
ATOM 4183 C CA . LEU A 1 279 ? 18.580 81.056 97.225 1.00 24.40 278 LEU A CA 1
ATOM 4184 C C . LEU A 1 279 ? 18.390 79.810 98.087 1.00 24.54 278 LEU A C 1
ATOM 4185 O O . LEU A 1 279 ? 18.764 79.806 99.275 1.00 29.23 278 LEU A O 1
ATOM 4201 N N . PHE A 1 280 ? 17.754 78.777 97.539 1.00 27.01 279 PHE A N 1
ATOM 4202 C CA . PHE A 1 280 ? 17.235 77.712 98.357 1.00 21.69 279 PHE A CA 1
ATOM 4203 C C . PHE A 1 280 ? 17.703 76.311 97.990 1.00 22.55 279 PHE A C 1
ATOM 4204 O O . PHE A 1 280 ? 17.400 75.373 98.731 1.00 25.07 279 PHE A O 1
ATOM 4221 N N . LEU A 1 281 ? 18.478 76.144 96.925 1.00 26.25 280 LEU A N 1
ATOM 4222 C CA . LEU A 1 281 ? 19.025 74.829 96.629 1.00 28.72 280 LEU A CA 1
ATOM 4223 C C . LEU A 1 281 ? 19.823 74.328 97.830 1.00 22.01 280 LEU A C 1
ATOM 4224 O O . LEU A 1 281 ? 20.546 75.086 98.472 1.00 26.59 280 LEU A O 1
ATOM 4240 N N . ASN A 1 282 ? 19.651 73.060 98.163 1.00 25.48 281 ASN A N 1
ATOM 4241 C CA . ASN A 1 282 ? 20.348 72.489 99.298 1.00 29.47 281 ASN A CA 1
ATOM 4242 C C . ASN A 1 282 ? 20.001 73.274 100.557 1.00 30.95 281 ASN A C 1
ATOM 4243 O O . ASN A 1 282 ? 20.815 73.411 101.468 1.00 28.56 281 ASN A O 1
ATOM 4254 N N . SER A 1 283 ? 18.798 73.865 100.583 1.00 27.54 282 SER A N 1
ATOM 4255 C CA . SER A 1 283 ? 18.353 74.665 101.725 1.00 26.37 282 SER A CA 1
ATOM 4256 C C . SER A 1 283 ? 19.296 75.818 102.018 1.00 24.30 282 SER A C 1
ATOM 4257 O O . SER A 1 283 ? 19.508 76.184 103.178 1.00 27.87 282 SER A O 1
ATOM 4265 N N . GLY A 1 284 ? 19.837 76.406 100.956 1.00 24.25 283 GLY A N 1
ATOM 4266 C CA . GLY A 1 284 ? 20.718 77.539 101.039 1.00 23.28 283 GLY A CA 1
ATOM 4267 C C . GLY A 1 284 ? 22.118 77.211 101.526 1.00 26.39 283 GLY A C 1
ATOM 4268 O O . GLY A 1 284 ? 22.873 78.135 101.861 1.00 30.04 283 GLY A O 1
ATOM 4272 N N . GLN A 1 285 ? 22.464 75.926 101.628 1.00 26.79 284 GLN A N 1
ATOM 4273 C CA . GLN A 1 285 ? 23.754 75.478 102.154 1.00 29.90 284 GLN A CA 1
ATOM 4274 C C . GLN A 1 285 ? 24.776 75.162 101.041 1.00 22.51 284 GLN A C 1
ATOM 4275 O O . GLN A 1 285 ? 25.751 74.469 101.291 1.00 31.28 284 GLN A O 1
ATOM 4289 N N . VAL A 1 286 ? 24.560 75.625 99.830 1.00 44.89 285 VAL A N 1
ATOM 4290 C CA . VAL A 1 286 ? 25.648 75.671 98.864 1.00 40.71 285 VAL A CA 1
ATOM 4291 C C . VAL A 1 286 ? 26.472 76.912 99.170 1.00 40.60 285 VAL A C 1
ATOM 4292 O O . VAL A 1 286 ? 25.919 77.986 99.418 1.00 37.65 285 VAL A O 1
ATOM 4305 N N . CYS A 1 287 ? 27.801 76.758 99.216 1.00 43.67 286 CYS A N 1
ATOM 4306 C CA . CYS A 1 287 ? 28.677 77.902 99.446 1.00 34.40 286 CYS A CA 1
ATOM 4307 C C . CYS A 1 287 ? 28.485 79.010 98.403 1.00 29.84 286 CYS A C 1
ATOM 4308 O O . CYS A 1 287 ? 28.882 80.162 98.630 1.00 29.55 286 CYS A O 1
ATOM 4316 N 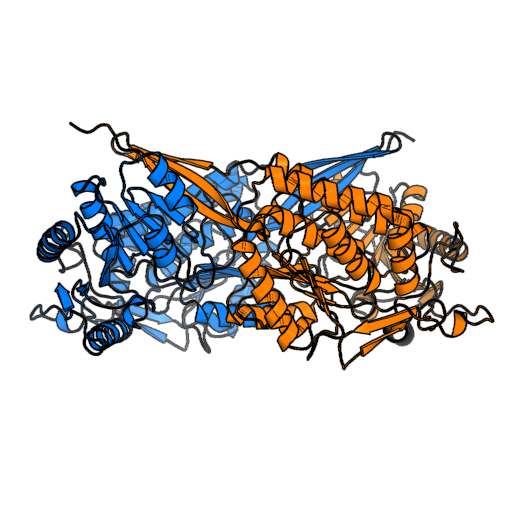N . LEU A 1 288 ? 27.958 78.671 97.231 1.00 27.47 287 LEU A N 1
ATOM 4317 C CA . LEU A 1 288 ? 27.761 79.619 96.132 1.00 29.08 287 LEU A CA 1
ATOM 4318 C C . LEU A 1 288 ? 26.405 80.343 96.174 1.00 38.29 287 LEU A C 1
ATOM 4319 O O . LEU A 1 288 ? 26.131 81.186 95.309 1.00 24.74 287 LEU A O 1
ATOM 4335 N N . CYS A 1 289 ? 25.547 80.041 97.143 1.00 29.25 288 CYS A N 1
ATOM 4336 C CA . CYS A 1 289 ? 24.201 80.630 97.183 1.00 27.02 288 CYS A CA 1
ATOM 4337 C C . CYS A 1 289 ? 24.255 82.135 97.402 1.00 27.54 288 CYS A C 1
ATOM 4338 O O . CYS A 1 289 ? 25.180 82.658 98.028 1.00 28.77 288 CYS A O 1
ATOM 4346 N N . SER A 1 290 ? 23.218 82.837 96.930 1.00 21.90 289 SER A N 1
ATOM 4347 C CA . SER A 1 290 ? 23.084 84.274 97.163 1.00 23.10 289 SER A CA 1
ATOM 4348 C C . SER A 1 290 ? 22.398 84.517 98.510 1.00 31.80 289 SER A C 1
ATOM 4349 O O . SER A 1 290 ? 21.363 83.915 98.808 1.00 42.70 289 SER A O 1
ATOM 4357 N N . GLU A 1 291 ? 22.954 85.418 99.308 1.00 25.59 290 GLU A N 1
ATOM 4358 C CA . GLU A 1 291 ? 22.290 85.901 100.511 1.00 30.55 290 GLU A CA 1
ATOM 4359 C C . GLU A 1 291 ? 22.053 87.403 100.483 1.00 27.59 290 GLU A C 1
ATOM 4360 O O . GLU A 1 291 ? 21.370 87.926 101.368 1.00 30.73 290 GLU A O 1
ATOM 4372 N N . ARG A 1 292 ? 22.594 88.104 99.485 1.00 28.46 291 ARG A N 1
ATOM 4373 C CA . ARG A 1 292 ? 22.351 89.527 99.256 1.00 29.53 291 ARG A CA 1
ATOM 4374 C C . ARG A 1 292 ? 21.796 89.642 97.842 1.00 29.33 291 ARG A C 1
ATOM 4375 O O . ARG A 1 292 ? 22.467 89.237 96.883 1.00 25.83 291 ARG A O 1
ATOM 4396 N N . VAL A 1 293 ? 20.574 90.151 97.707 1.00 26.71 292 VAL A N 1
ATOM 4397 C CA . VAL A 1 293 ? 19.923 90.261 96.400 1.00 25.89 292 VAL A CA 1
ATOM 4398 C C . VAL A 1 293 ? 19.587 91.732 96.126 1.00 28.40 292 VAL A C 1
ATOM 4399 O O . VAL A 1 293 ? 18.810 92.336 96.869 1.00 29.57 292 VAL A O 1
ATOM 4412 N N . TYR A 1 294 ? 20.154 92.287 95.046 1.00 28.38 293 TYR A N 1
ATOM 4413 C CA . TYR A 1 294 ? 19.973 93.677 94.616 1.00 28.77 293 TYR A CA 1
ATOM 4414 C C . TYR A 1 294 ? 19.065 93.630 93.402 1.00 26.48 293 TYR A C 1
ATOM 4415 O O . TYR A 1 294 ? 19.388 92.950 92.419 1.00 28.04 293 TYR A O 1
ATOM 4433 N N . VAL A 1 295 ? 17.935 94.331 93.462 1.00 25.03 294 VAL A N 1
ATOM 4434 C CA . VAL A 1 295 ? 16.928 94.290 92.404 1.00 27.93 294 VAL A CA 1
ATOM 4435 C C . VAL A 1 295 ? 16.669 95.715 91.922 1.00 28.06 294 VAL A C 1
ATOM 4436 O O . VAL A 1 295 ? 16.369 96.606 92.727 1.00 26.74 294 VAL A O 1
ATOM 4449 N N . GLU A 1 296 ? 16.788 95.931 90.612 1.00 26.03 295 GLU A N 1
ATOM 4450 C CA . GLU A 1 296 ? 16.579 97.283 90.103 1.00 31.43 295 GLU A CA 1
ATOM 4451 C C . GLU A 1 296 ? 15.172 97.784 90.461 1.00 34.07 295 GLU A C 1
ATOM 4452 O O . GLU A 1 296 ? 14.174 97.058 90.331 1.00 30.99 295 GLU A O 1
ATOM 4464 N N . ARG A 1 297 ? 15.105 99.039 90.917 1.00 32.04 296 ARG A N 1
ATOM 4465 C CA . ARG A 1 297 ? 13.886 99.562 91.538 1.00 27.69 296 ARG A CA 1
ATOM 4466 C C . ARG A 1 297 ? 12.633 99.360 90.706 1.00 28.75 296 ARG A C 1
ATOM 4467 O O . ARG A 1 297 ? 11.602 98.979 91.284 1.00 31.99 296 ARG A O 1
ATOM 4488 N N . PRO A 1 298 ? 12.647 99.542 89.387 1.00 30.90 297 PRO A N 1
ATOM 4489 C CA . PRO A 1 298 ? 11.395 99.417 88.626 1.00 33.67 297 PRO A CA 1
ATOM 4490 C C . PRO A 1 298 ? 10.780 98.035 88.656 1.00 36.43 297 PRO A C 1
ATOM 4491 O O . PRO A 1 298 ? 9.574 97.918 88.407 1.00 31.11 297 PRO A O 1
ATOM 4502 N N . ILE A 1 299 ? 11.535 96.977 88.954 1.00 28.11 298 ILE A N 1
ATOM 4503 C CA . ILE A 1 299 ? 10.903 95.678 89.107 1.00 30.24 298 ILE A CA 1
ATOM 4504 C C . ILE A 1 299 ? 10.960 95.157 90.544 1.00 26.85 298 ILE A C 1
ATOM 4505 O O . ILE A 1 299 ? 10.642 94.001 90.775 1.00 30.10 298 ILE A O 1
ATOM 4521 N N . PHE A 1 300 ? 11.285 96.000 91.526 1.00 31.57 299 PHE A N 1
ATOM 4522 C CA . PHE A 1 300 ? 11.468 95.502 92.892 1.00 29.35 299 PHE A CA 1
ATOM 4523 C C . PHE A 1 300 ? 10.173 94.936 93.462 1.00 30.23 299 PHE A C 1
ATOM 4524 O O . PHE A 1 300 ? 10.149 93.829 94.029 1.00 29.85 299 PHE A O 1
ATOM 4541 N N . ASP A 1 301 ? 9.082 95.690 93.339 1.00 31.67 300 ASP A N 1
ATOM 4542 C CA . ASP A 1 301 ? 7.823 95.219 93.895 1.00 35.74 300 ASP A CA 1
ATOM 4543 C C . ASP A 1 301 ? 7.348 93.968 93.172 1.00 30.97 300 ASP A C 1
ATOM 4544 O O . ASP A 1 301 ? 6.812 93.051 93.795 1.00 33.41 300 ASP A O 1
ATOM 4553 N N . ARG A 1 302 ? 7.490 93.935 91.848 1.00 29.99 301 ARG A N 1
ATOM 4554 C CA . ARG A 1 302 ? 7.125 92.737 91.108 1.00 28.38 301 ARG A CA 1
ATOM 4555 C C . ARG A 1 302 ? 7.975 91.551 91.543 1.00 34.10 301 ARG A C 1
ATOM 4556 O O . ARG A 1 302 ? 7.464 90.440 91.750 1.00 27.79 301 ARG A O 1
ATOM 4577 N N . PHE A 1 303 ? 9.275 91.766 91.697 1.00 28.29 302 PHE A N 1
ATOM 4578 C CA . PHE A 1 303 ? 10.140 90.700 92.172 1.00 27.47 302 PHE A CA 1
ATOM 4579 C C . PHE A 1 303 ? 9.642 90.166 93.508 1.00 30.36 302 PHE A C 1
ATOM 4580 O O . PHE A 1 303 ? 9.568 88.950 93.718 1.00 27.53 302 PHE A O 1
ATOM 4597 N N . CYS A 1 304 ? 9.325 91.067 94.447 1.00 29.24 303 CYS A N 1
ATOM 4598 C CA . CYS A 1 304 ? 8.967 90.627 95.800 1.00 31.85 303 CYS A CA 1
ATOM 4599 C C . CYS A 1 304 ? 7.642 89.877 95.811 1.00 30.51 303 CYS A C 1
ATOM 4600 O O . CYS A 1 304 ? 7.510 88.870 96.512 1.00 30.23 303 CYS A O 1
ATOM 4608 N N . VAL A 1 305 ? 6.665 90.336 95.017 1.00 27.13 304 VAL A N 1
ATOM 4609 C CA . VAL A 1 305 ? 5.387 89.635 94.945 1.00 31.66 304 VAL A CA 1
ATOM 4610 C C . VAL A 1 305 ? 5.578 88.242 94.364 1.00 30.21 304 VAL A C 1
ATOM 4611 O O . VAL A 1 305 ? 5.083 87.251 94.903 1.00 27.61 304 VAL A O 1
ATOM 4624 N N . ALA A 1 306 ? 6.305 88.150 93.250 1.00 26.47 305 ALA A N 1
ATOM 4625 C CA . ALA A 1 306 ? 6.456 86.874 92.562 1.00 23.02 305 ALA A CA 1
ATOM 4626 C C . ALA A 1 306 ? 7.297 85.927 93.379 1.00 27.41 305 ALA A C 1
ATOM 4627 O O . ALA A 1 306 ? 7.010 84.723 93.452 1.00 26.73 305 ALA A O 1
ATOM 4634 N N . LEU A 1 307 ? 8.357 86.447 93.991 1.00 25.33 306 LEU A N 1
ATOM 4635 C CA . LEU A 1 307 ? 9.224 85.591 94.794 1.00 26.00 306 LEU A CA 1
ATOM 4636 C C . LEU A 1 307 ? 8.467 85.002 95.984 1.00 30.40 306 LEU A C 1
ATOM 4637 O O . LEU A 1 307 ? 8.580 83.805 96.270 1.00 27.32 306 LEU A O 1
ATOM 4653 N N . ALA A 1 308 ? 7.693 85.827 96.695 1.00 33.78 307 ALA A N 1
ATOM 4654 C CA . ALA A 1 308 ? 6.907 85.295 97.807 1.00 34.95 307 ALA A CA 1
ATOM 4655 C C . ALA A 1 308 ? 5.950 84.201 97.344 1.00 35.60 307 ALA A C 1
ATOM 4656 O O . ALA A 1 308 ? 5.798 83.178 98.032 1.00 28.92 307 ALA A O 1
ATOM 4663 N N . GLU A 1 309 ? 5.259 84.409 96.209 1.00 28.29 308 GLU A N 1
ATOM 4664 C CA . GLU A 1 309 ? 4.358 83.366 95.711 1.00 34.21 308 GLU A CA 1
ATOM 4665 C C . GLU A 1 309 ? 5.133 82.096 95.384 1.00 33.39 308 GLU A C 1
ATOM 4666 O O . GLU A 1 309 ? 4.681 80.987 95.676 1.00 30.47 308 GLU A O 1
ATOM 4678 N N . ARG A 1 310 ? 6.299 82.228 94.760 1.00 31.58 309 ARG A N 1
ATOM 4679 C CA . ARG A 1 310 ? 7.066 81.029 94.439 1.00 26.55 309 ARG A CA 1
ATOM 4680 C C . ARG A 1 310 ? 7.462 80.277 95.694 1.00 28.06 309 ARG A C 1
ATOM 4681 O O . ARG A 1 310 ? 7.486 79.034 95.709 1.00 33.76 309 ARG A O 1
ATOM 4702 N N . ILE A 1 311 ? 7.806 81.011 96.747 1.00 30.64 310 ILE A N 1
ATOM 4703 C CA . ILE A 1 311 ? 8.258 80.352 97.965 1.00 26.78 310 ILE A CA 1
ATOM 4704 C C . ILE A 1 311 ? 7.102 79.604 98.609 1.00 35.02 310 ILE A C 1
ATOM 4705 O O . ILE A 1 311 ? 7.287 78.511 99.147 1.00 27.61 310 ILE A O 1
ATOM 4721 N N . LYS A 1 312 ? 5.877 80.123 98.485 1.00 27.63 311 LYS A N 1
ATOM 4722 C CA . LYS A 1 312 ? 4.739 79.395 99.032 1.00 29.50 311 LYS A CA 1
ATOM 4723 C C . LYS A 1 312 ? 4.554 78.040 98.363 1.00 33.42 311 LYS A C 1
ATOM 4724 O O . LYS A 1 312 ? 4.065 77.096 98.988 1.00 35.69 311 LYS A O 1
ATOM 4743 N N . ALA A 1 313 ? 4.919 77.931 97.107 1.00 34.62 312 ALA A N 1
ATOM 4744 C CA . ALA A 1 313 ? 4.818 76.667 96.396 1.00 36.61 312 ALA A CA 1
ATOM 4745 C C . ALA A 1 313 ? 6.024 75.761 96.600 1.00 37.14 312 ALA A C 1
ATOM 4746 O O . ALA A 1 313 ? 6.031 74.638 96.083 1.00 36.94 312 ALA A O 1
ATOM 4753 N N . LEU A 1 314 ? 7.079 76.229 97.262 1.00 30.75 313 LEU A N 1
ATOM 4754 C CA . LEU A 1 314 ? 8.286 75.414 97.360 1.00 31.48 313 LEU A CA 1
ATOM 4755 C C . LEU A 1 314 ? 8.003 74.247 98.296 1.00 32.51 313 LEU A C 1
ATOM 4756 O O . LEU A 1 314 ? 7.543 74.444 99.425 1.00 33.11 313 LEU A O 1
ATOM 4772 N N . LYS A 1 315 ? 8.228 73.029 97.821 1.00 31.90 314 LYS A N 1
ATOM 4773 C CA . LYS A 1 315 ? 7.861 71.848 98.600 1.00 35.20 314 LYS A CA 1
ATOM 4774 C C . LYS A 1 315 ? 8.965 71.551 99.618 1.00 31.63 314 LYS A C 1
ATOM 4775 O O . LYS A 1 315 ? 10.042 71.081 99.254 1.00 32.96 314 LYS A O 1
ATOM 4794 N N . VAL A 1 316 ? 8.676 71.810 100.887 1.00 29.25 315 VAL A N 1
ATOM 4795 C CA . VAL A 1 316 ? 9.563 71.540 102.011 1.00 30.32 315 VAL A CA 1
ATOM 4796 C C . VAL A 1 316 ? 8.985 70.304 102.678 1.00 40.68 315 VAL A C 1
ATOM 4797 O O . VAL A 1 316 ? 7.969 70.389 103.376 1.00 34.25 315 VAL A O 1
ATOM 4810 N N . ASP A 1 317 ? 9.558 69.139 102.417 1.00 29.55 316 ASP A N 1
ATOM 4811 C CA . ASP A 1 317 ? 8.820 67.905 102.717 1.00 33.28 316 ASP A CA 1
ATOM 4812 C C . ASP A 1 317 ? 9.773 66.712 102.674 1.00 37.16 316 ASP A C 1
ATOM 4813 O O . ASP A 1 317 ? 11.001 66.868 102.615 1.00 33.67 316 ASP A O 1
ATOM 4822 N N . TRP A 1 318 ? 9.197 65.514 102.772 1.00 35.10 317 TRP A N 1
ATOM 4823 C CA . TRP A 1 318 ? 9.954 64.268 102.742 1.00 33.96 317 TRP A CA 1
ATOM 4824 C C . TRP A 1 318 ? 10.997 64.314 101.623 1.00 32.06 317 TRP A C 1
ATOM 4825 O O . TRP A 1 318 ? 10.630 64.405 100.442 1.00 30.29 317 TRP A O 1
ATOM 4846 N N . PRO A 1 319 ? 12.286 64.219 101.933 1.00 28.18 318 PRO A N 1
ATOM 4847 C CA . PRO A 1 319 ? 13.293 64.343 100.862 1.00 25.44 318 PRO A CA 1
ATOM 4848 C C . PRO A 1 319 ? 13.268 63.242 99.841 1.00 30.27 318 PRO A C 1
ATOM 4849 O O . PRO A 1 319 ? 13.774 63.425 98.725 1.00 31.02 318 PRO A O 1
ATOM 4860 N N . HIS A 1 320 ? 12.735 62.084 100.193 1.00 33.04 319 HIS A N 1
ATOM 4861 C CA . HIS A 1 320 ? 12.709 60.984 99.246 1.00 34.78 319 HIS A CA 1
ATOM 4862 C C . HIS A 1 320 ? 11.618 61.127 98.204 1.00 33.52 319 HIS A C 1
ATOM 4863 O O . HIS A 1 320 ? 11.663 60.412 97.195 1.00 37.18 319 HIS A O 1
ATOM 4877 N N . GLU A 1 321 ? 10.662 62.032 98.414 1.00 35.85 320 GLU A N 1
ATOM 4878 C CA . GLU A 1 321 ? 9.652 62.295 97.396 1.00 39.70 320 GLU A CA 1
ATOM 4879 C C . GLU A 1 321 ? 10.274 63.076 96.240 1.00 36.22 320 GLU A C 1
ATOM 4880 O O . GLU A 1 321 ? 10.971 64.071 96.457 1.00 31.47 320 GLU A O 1
ATOM 4892 N N . THR A 1 322 ? 10.039 62.591 95.007 1.00 36.48 321 THR A N 1
ATOM 4893 C CA . THR A 1 322 ? 10.716 63.103 93.819 1.00 47.75 321 THR A CA 1
ATOM 4894 C C . THR A 1 322 ? 10.402 64.567 93.590 1.00 40.62 321 THR A C 1
ATOM 4895 O O . THR A 1 322 ? 11.123 65.244 92.865 1.00 39.44 321 THR A O 1
ATOM 4906 N N . ASP A 1 323 ? 9.310 65.020 94.193 1.00 33.36 322 ASP A N 1
ATOM 4907 C CA . ASP A 1 323 ? 8.689 66.328 94.159 1.00 44.17 322 ASP A CA 1
ATOM 4908 C C . ASP A 1 323 ? 9.391 67.322 95.071 1.00 33.91 322 ASP A C 1
ATOM 4909 O O . ASP A 1 323 ? 9.369 68.533 94.827 1.00 31.79 322 ASP A O 1
ATOM 4918 N N . THR A 1 324 ? 9.975 66.845 96.158 1.00 31.73 323 THR A N 1
ATOM 4919 C CA . THR A 1 324 ? 10.441 67.766 97.184 1.00 25.52 323 THR A CA 1
ATOM 4920 C C . THR A 1 324 ? 11.574 68.620 96.666 1.00 25.94 323 THR A C 1
ATOM 4921 O O . THR A 1 324 ? 12.435 68.144 95.933 1.00 30.94 323 THR A O 1
ATOM 4932 N N . GLN A 1 325 ? 11.577 69.889 97.067 1.00 28.15 324 GLN A N 1
ATOM 4933 C CA . GLN A 1 325 ? 12.603 70.829 96.637 1.00 26.31 324 GLN A CA 1
ATOM 4934 C C . GLN A 1 325 ? 13.518 71.283 97.761 1.00 34.80 324 GLN A C 1
ATOM 4935 O O . GLN A 1 325 ? 14.657 71.688 97.483 1.00 27.04 324 GLN A O 1
ATOM 4949 N N . MET A 1 326 ? 13.065 71.215 99.006 1.00 25.86 325 MET A N 1
ATOM 4950 C CA . MET A 1 326 ? 13.915 71.557 100.148 1.00 32.96 325 MET A CA 1
ATOM 4951 C C . MET A 1 326 ? 13.797 70.539 101.260 1.00 36.43 325 MET A C 1
ATOM 4952 O O . MET A 1 326 ? 12.685 70.224 101.700 1.00 33.53 325 MET A O 1
ATOM 4966 N N . GLY A 1 327 ? 14.941 70.102 101.782 1.00 30.65 326 GLY A N 1
ATOM 4967 C CA . GLY A 1 327 ? 14.967 69.244 102.947 1.00 27.99 326 GLY A CA 1
ATOM 4968 C C . GLY A 1 327 ? 15.309 70.051 104.180 1.00 31.07 326 GLY A C 1
ATOM 4969 O O . GLY A 1 327 ? 15.247 71.280 104.144 1.00 28.74 326 GLY A O 1
ATOM 4973 N N . PRO A 1 328 ? 15.678 69.371 105.317 1.00 27.15 327 PRO A N 1
ATOM 4974 C CA . PRO A 1 328 ? 16.130 70.107 106.511 1.00 29.84 327 PRO A CA 1
ATOM 4975 C C . PRO A 1 328 ? 17.519 70.706 106.288 1.00 30.58 327 PRO A C 1
ATOM 4976 O O . PRO A 1 328 ? 18.083 70.554 105.206 1.00 28.28 327 PRO A O 1
ATOM 4987 N N . LEU A 1 329 ? 18.059 71.410 107.288 1.00 29.39 328 LEU A N 1
ATOM 4988 C CA . LEU A 1 329 ? 19.465 71.784 107.375 1.00 32.24 328 LEU A CA 1
ATOM 4989 C C . LEU A 1 329 ? 20.264 70.561 107.813 1.00 28.62 328 LEU A C 1
ATOM 4990 O O . LEU A 1 329 ? 19.690 69.506 108.091 1.00 33.84 328 LEU A O 1
ATOM 5006 N N . ILE A 1 330 ? 21.605 70.678 107.805 1.00 26.98 329 ILE A N 1
ATOM 5007 C CA . ILE A 1 330 ? 22.442 69.500 107.993 1.00 24.46 329 ILE A CA 1
ATOM 5008 C C . ILE A 1 330 ? 22.313 68.972 109.409 1.00 26.77 329 ILE A C 1
ATOM 5009 O O . ILE A 1 330 ? 22.450 67.768 109.633 1.00 30.60 329 ILE A O 1
ATOM 5025 N N . SER A 1 331 ? 22.077 69.838 110.389 1.00 30.97 330 SER A N 1
ATOM 5026 C CA . SER A 1 331 ? 22.210 69.429 111.785 1.00 40.16 330 SER A CA 1
ATOM 5027 C C . SER A 1 331 ? 21.422 70.365 112.685 1.00 39.16 330 SER A C 1
ATOM 5028 O O . SER A 1 331 ? 21.199 71.531 112.354 1.00 30.99 330 SER A O 1
ATOM 5036 N N . SER A 1 332 ? 21.142 69.887 113.902 1.00 36.91 331 SER A N 1
ATOM 5037 C CA . SER A 1 332 ? 20.444 70.722 114.881 1.00 43.40 331 SER A CA 1
ATOM 5038 C C . SER A 1 332 ? 21.269 71.935 115.263 1.00 34.78 331 SER A C 1
ATOM 5039 O O . SER A 1 332 ? 20.724 73.020 115.491 1.00 37.65 331 SER A O 1
ATOM 5047 N N . LYS A 1 333 ? 22.581 71.750 115.391 1.00 34.14 332 LYS A N 1
ATOM 5048 C CA . LYS A 1 333 ? 23.482 72.862 115.680 1.00 40.85 332 LYS A CA 1
ATOM 5049 C C . LYS A 1 333 ? 23.450 73.897 114.556 1.00 35.60 332 LYS A C 1
ATOM 5050 O O . LYS A 1 333 ? 23.359 75.100 114.810 1.00 35.97 332 LYS A O 1
ATOM 5069 N N . HIS A 1 334 ? 23.521 73.467 113.307 1.00 33.65 333 HIS A N 1
ATOM 5070 C CA . HIS A 1 334 ? 23.430 74.472 112.249 1.00 36.93 333 HIS A CA 1
ATOM 5071 C C . HIS A 1 334 ? 22.049 75.137 112.219 1.00 36.88 333 HIS A C 1
ATOM 5072 O O . HIS A 1 334 ? 21.940 76.360 112.048 1.00 40.47 333 HIS A O 1
ATOM 5086 N N . ARG A 1 335 ? 20.980 74.354 112.364 1.00 38.31 334 ARG A N 1
ATOM 5087 C CA . ARG A 1 335 ? 19.640 74.941 112.504 1.00 35.14 334 ARG A CA 1
ATOM 5088 C C . ARG A 1 335 ? 19.615 75.998 113.602 1.00 40.06 334 ARG A C 1
ATOM 5089 O O . ARG A 1 335 ? 19.091 77.098 113.401 1.00 36.14 334 ARG A O 1
ATOM 5110 N N . ASP A 1 336 ? 20.168 75.674 114.786 1.00 40.36 335 ASP A N 1
ATOM 5111 C CA . ASP A 1 336 ? 20.248 76.674 115.850 1.00 45.82 335 ASP A CA 1
ATOM 5112 C C . ASP A 1 336 ? 20.965 77.938 115.376 1.00 40.27 335 ASP A C 1
ATOM 5113 O O . ASP A 1 336 ? 20.530 79.055 115.673 1.00 36.63 335 ASP A O 1
ATOM 5122 N N . LYS A 1 337 ? 22.076 77.793 114.659 1.00 37.74 336 LYS A N 1
ATOM 5123 C CA . LYS A 1 337 ? 22.788 78.983 114.188 1.00 45.97 336 LYS A CA 1
ATOM 5124 C C . LYS A 1 337 ? 21.937 79.806 113.222 1.00 45.15 336 LYS A C 1
ATOM 5125 O O . LYS A 1 337 ? 21.914 81.042 113.297 1.00 36.18 336 LYS A O 1
ATOM 5144 N N . VAL A 1 338 ? 21.238 79.144 112.302 1.00 37.63 337 VAL A N 1
ATOM 5145 C CA . VAL A 1 338 ? 20.435 79.880 111.326 1.00 39.71 337 VAL A CA 1
ATOM 5146 C C . VAL A 1 338 ? 19.258 80.582 112.009 1.00 36.24 337 VAL A C 1
ATOM 5147 O O . VAL A 1 338 ? 18.982 81.761 111.741 1.00 33.69 337 VAL A O 1
ATOM 5160 N N . LEU A 1 339 ? 18.523 79.870 112.874 1.00 42.44 338 LEU A N 1
ATOM 5161 C CA . LEU A 1 339 ? 17.437 80.530 113.610 1.00 39.25 338 LEU A CA 1
ATOM 5162 C C . LEU A 1 339 ? 17.954 81.681 114.474 1.00 40.47 338 LEU A C 1
ATOM 5163 O O . LEU A 1 339 ? 17.242 82.667 114.681 1.00 39.50 338 LEU A O 1
ATOM 5179 N N . SER A 1 340 ? 19.162 81.564 115.031 1.00 39.83 339 SER A N 1
ATOM 5180 C CA . SER A 1 340 ? 19.709 82.715 115.741 1.00 42.93 339 SER A CA 1
ATOM 5181 C C . SER A 1 340 ? 19.944 83.882 114.788 1.00 46.13 339 SER A C 1
ATOM 5182 O O . SER A 1 340 ? 19.851 85.046 115.198 1.00 41.66 339 SER A O 1
ATOM 5190 N N . TYR A 1 341 ? 20.262 83.603 113.515 1.00 45.07 340 TYR A N 1
ATOM 5191 C CA . TYR A 1 341 ? 20.372 84.715 112.578 1.00 46.15 340 TYR A CA 1
ATOM 5192 C C . TYR A 1 341 ? 18.993 85.249 112.216 1.00 42.09 340 TYR A C 1
ATOM 5193 O O . TYR A 1 341 ? 18.843 86.461 111.993 1.00 41.35 340 TYR A O 1
ATOM 5211 N N . PHE A 1 342 ? 17.978 84.375 112.153 1.00 38.46 341 PHE A N 1
ATOM 5212 C CA . PHE A 1 342 ? 16.623 84.873 111.941 1.00 35.26 341 PHE A CA 1
ATOM 5213 C C . PHE A 1 342 ? 16.243 85.833 113.050 1.00 47.33 341 PHE A C 1
ATOM 5214 O O . PHE A 1 342 ? 15.609 86.870 112.805 1.00 40.36 341 PHE A O 1
ATOM 5231 N N . GLU A 1 343 ? 16.577 85.472 114.289 1.00 41.13 342 GLU A N 1
ATOM 5232 C CA . GLU A 1 343 ? 16.244 86.327 115.424 1.00 41.91 342 GLU A CA 1
ATOM 5233 C C . GLU A 1 343 ? 17.087 87.594 115.406 1.00 43.43 342 GLU A C 1
ATOM 5234 O O . GLU A 1 343 ? 16.606 88.672 115.759 1.00 42.76 342 GLU A O 1
ATOM 5246 N N . LEU A 1 344 ? 18.350 87.498 114.993 1.00 39.79 343 LEU A N 1
ATOM 5247 C CA . LEU A 1 344 ? 19.140 88.718 114.895 1.00 40.02 343 LEU A CA 1
ATOM 5248 C C . LEU A 1 344 ? 18.516 89.645 113.866 1.00 44.00 343 LEU A C 1
ATOM 5249 O O . LEU A 1 344 ? 18.464 90.863 114.062 1.00 47.69 343 LEU A O 1
ATOM 5265 N N . ALA A 1 345 ? 17.980 89.079 112.788 1.00 40.47 344 ALA A N 1
ATOM 5266 C CA . ALA A 1 345 ? 17.285 89.906 111.803 1.00 42.51 344 ALA A CA 1
ATOM 5267 C C . ALA A 1 345 ? 16.085 90.608 112.417 1.00 45.13 344 ALA A C 1
ATOM 5268 O O . ALA A 1 345 ? 15.858 91.800 112.166 1.00 44.78 344 ALA A O 1
ATOM 5275 N N A ARG A 1 346 ? 15.264 89.860 113.157 0.49 52.13 345 ARG A N 1
ATOM 5276 N N B ARG A 1 346 ? 15.291 89.890 113.217 0.51 51.79 345 ARG A N 1
ATOM 5277 C CA A ARG A 1 346 ? 14.175 90.458 113.921 0.49 50.62 345 ARG A CA 1
ATOM 5278 C CA B ARG A 1 346 ? 14.143 90.530 113.853 0.51 50.03 345 ARG A CA 1
ATOM 5279 C C A ARG A 1 346 ? 14.685 91.661 114.702 0.49 51.71 345 ARG A C 1
ATOM 5280 C C B ARG A 1 346 ? 14.594 91.625 114.822 0.51 52.33 345 ARG A C 1
ATOM 5281 O O A ARG A 1 346 ? 14.132 92.763 114.621 0.49 48.63 345 ARG A O 1
ATOM 5282 O O B ARG A 1 346 ? 13.906 92.643 114.970 0.51 49.45 345 ARG A O 1
ATOM 5323 N N . GLN A 1 347 ? 15.761 91.457 115.462 1.00 52.45 346 GLN A N 1
ATOM 5324 C CA . GLN A 1 347 ? 16.267 92.500 116.352 1.00 53.61 346 GLN A CA 1
ATOM 5325 C C . GLN A 1 347 ? 16.824 93.697 115.595 1.00 56.54 346 GLN A C 1
ATOM 5326 O O . GLN A 1 347 ? 16.857 94.799 116.146 1.00 46.39 346 GLN A O 1
ATOM 5341 N N . GLU A 1 348 ? 17.338 93.489 114.375 1.00 55.88 347 GLU A N 1
ATOM 5342 C CA . GLU A 1 348 ? 17.870 94.580 113.562 1.00 49.54 347 GLU A CA 1
ATOM 5343 C C . GLU A 1 348 ? 16.767 95.319 112.805 1.00 52.79 347 GLU A C 1
ATOM 5344 O O . GLU A 1 348 ? 17.065 96.258 112.060 1.00 49.28 347 GLU A O 1
ATOM 5356 N N . GLY A 1 349 ? 15.508 94.918 112.979 1.00 50.09 348 GLY A N 1
ATOM 5357 C CA . GLY A 1 349 ? 14.374 95.598 112.382 1.00 43.22 348 GLY A CA 1
ATOM 5358 C C . GLY A 1 349 ? 13.893 95.085 111.027 1.00 47.24 348 GLY A C 1
ATOM 5359 O O . GLY A 1 349 ? 13.148 95.798 110.348 1.00 42.43 348 GLY A O 1
ATOM 5363 N N . ALA A 1 350 ? 14.231 93.863 110.642 1.00 44.93 349 ALA A N 1
ATOM 5364 C CA . ALA A 1 350 ? 13.933 93.409 109.288 1.00 39.50 349 ALA A CA 1
ATOM 5365 C C . ALA A 1 350 ? 12.438 93.182 109.066 1.00 41.67 349 ALA A C 1
ATOM 5366 O O . ALA A 1 350 ? 11.693 92.795 109.967 1.00 40.27 349 ALA A O 1
ATOM 5373 N N . THR A 1 351 ? 12.011 93.393 107.830 1.00 36.41 350 THR A N 1
ATOM 5374 C CA . THR A 1 351 ? 10.703 92.945 107.371 1.00 42.05 350 THR A CA 1
ATOM 5375 C C . THR A 1 351 ? 10.870 91.548 106.789 1.00 49.49 350 THR A C 1
ATOM 5376 O O . THR A 1 351 ? 11.765 91.319 105.961 1.00 40.90 350 THR A O 1
ATOM 5387 N N . PHE A 1 352 ? 10.018 90.622 107.217 1.00 34.75 351 PHE A N 1
ATOM 5388 C CA . PHE A 1 352 ? 10.032 89.266 106.691 1.00 41.06 351 PHE A CA 1
ATOM 5389 C C . PHE A 1 352 ? 9.008 89.161 105.568 1.00 40.67 351 PHE A C 1
ATOM 5390 O O . PHE A 1 352 ? 7.802 89.259 105.805 1.00 38.02 351 PHE A O 1
ATOM 5407 N N . LEU A 1 353 ? 9.494 89.010 104.332 1.00 35.58 352 LEU A N 1
ATOM 5408 C CA . LEU A 1 353 ? 8.603 88.772 103.204 1.00 30.40 352 LEU A CA 1
ATOM 5409 C C . LEU A 1 353 ? 8.153 87.328 103.116 1.00 29.91 352 LEU A C 1
ATOM 5410 O O . LEU A 1 353 ? 7.097 87.056 102.550 1.00 36.32 352 LEU A O 1
ATOM 5426 N N . ALA A 1 354 ? 8.935 86.398 103.651 1.00 32.03 353 ALA A N 1
ATOM 5427 C CA . ALA A 1 354 ? 8.576 84.997 103.673 1.00 33.61 353 ALA A CA 1
ATOM 5428 C C . ALA A 1 354 ? 9.353 84.360 104.809 1.00 36.67 353 ALA A C 1
ATOM 5429 O O . ALA A 1 354 ? 10.445 84.815 105.150 1.00 33.12 353 ALA A O 1
ATOM 5436 N N . GLY A 1 355 ? 8.790 83.294 105.369 1.00 33.94 354 GLY A N 1
ATOM 5437 C CA . GLY A 1 355 ? 9.519 82.438 106.291 1.00 38.11 354 GLY A CA 1
ATOM 5438 C C . GLY A 1 355 ? 9.834 83.123 107.598 1.00 44.17 354 GLY A C 1
ATOM 5439 O O . GLY A 1 355 ? 9.029 83.885 108.132 1.00 39.18 354 GLY A O 1
ATOM 5443 N N . GLY A 1 356 ? 11.019 82.822 108.137 1.00 38.66 355 GLY A N 1
ATOM 5444 C CA . GLY A 1 356 ? 11.415 83.292 109.448 1.00 37.65 355 GLY A CA 1
ATOM 5445 C C . GLY A 1 356 ? 11.194 82.299 110.571 1.00 38.18 355 GLY A C 1
ATOM 5446 O O . GLY A 1 356 ? 11.581 82.580 111.715 1.00 39.74 355 GLY A O 1
ATOM 5450 N N . GLY A 1 357 ? 10.609 81.143 110.284 1.00 40.02 356 GLY A N 1
ATOM 5451 C CA . GLY A 1 357 ? 10.384 80.172 111.324 1.00 44.25 356 GLY A CA 1
ATOM 5452 C C . GLY A 1 357 ? 10.729 78.761 110.919 1.00 41.69 356 GLY A C 1
ATOM 5453 O O . GLY A 1 357 ? 11.586 78.515 110.059 1.00 37.97 356 GLY A O 1
ATOM 5457 N N . VAL A 1 358 ? 10.039 77.819 111.543 1.00 35.45 357 VAL A N 1
ATOM 5458 C CA . VAL A 1 358 ? 10.331 76.399 111.395 1.00 42.92 357 VAL A CA 1
ATOM 5459 C C . VAL A 1 358 ? 9.054 75.720 110.924 1.00 46.10 357 VAL A C 1
ATOM 5460 O O . VAL A 1 358 ? 7.987 76.009 111.476 1.00 43.85 357 VAL A O 1
ATOM 5473 N N . PRO A 1 359 ? 9.102 74.821 109.940 1.00 44.25 358 PRO A N 1
ATOM 5474 C CA . PRO A 1 359 ? 7.900 74.052 109.594 1.00 41.12 358 PRO A CA 1
ATOM 5475 C C . PRO A 1 359 ? 7.551 73.050 110.683 1.00 44.39 358 PRO A C 1
ATOM 5476 O O . PRO A 1 359 ? 8.411 72.559 111.409 1.00 44.76 358 PRO A O 1
ATOM 5487 N N . ARG A 1 360 ? 6.265 72.751 110.780 1.00 44.17 359 ARG A N 1
ATOM 5488 C CA . ARG A 1 360 ? 5.716 71.807 111.748 1.00 50.44 359 ARG A CA 1
ATOM 5489 C C . ARG A 1 360 ? 5.018 70.701 110.975 1.00 43.89 359 ARG A C 1
ATOM 5490 O O . ARG A 1 360 ? 4.033 70.956 110.275 1.00 47.70 359 ARG A O 1
ATOM 5511 N N . PHE A 1 361 ? 5.511 69.480 111.110 1.00 37.33 360 PHE A N 1
ATOM 5512 C CA . PHE A 1 361 ? 4.918 68.369 110.390 1.00 41.42 360 PHE A CA 1
ATOM 5513 C C . PHE A 1 361 ? 3.982 67.529 111.243 1.00 46.56 360 PHE A C 1
ATOM 5514 O O . PHE A 1 361 ? 3.197 66.768 110.686 1.00 38.84 360 PHE A O 1
ATOM 5531 N N . GLY A 1 362 ? 4.068 67.629 112.564 1.00 46.75 361 GLY A N 1
ATOM 5532 C CA . GLY A 1 362 ? 3.259 66.779 113.425 1.00 55.62 361 GLY A CA 1
ATOM 5533 C C . GLY A 1 362 ? 3.663 65.325 113.397 1.00 53.30 361 GLY A C 1
ATOM 5534 O O . GLY A 1 362 ? 2.815 64.451 113.580 1.00 50.01 361 GLY A O 1
ATOM 5538 N N . ASP A 1 363 ? 4.935 65.043 113.136 1.00 51.26 362 ASP A N 1
ATOM 5539 C CA . ASP A 1 363 ? 5.470 63.695 113.217 1.00 45.70 362 ASP A CA 1
ATOM 5540 C C . ASP A 1 363 ? 6.947 63.818 113.587 1.00 39.91 362 ASP A C 1
ATOM 5541 O O . ASP A 1 363 ? 7.409 64.882 114.010 1.00 42.44 362 ASP A O 1
ATOM 5550 N N . GLU A 1 364 ? 7.681 62.721 113.451 1.00 41.19 363 GLU A N 1
ATOM 5551 C CA . GLU A 1 364 ? 9.052 62.662 113.945 1.00 46.03 363 GLU A CA 1
ATOM 5552 C C . GLU A 1 364 ? 9.970 63.657 113.237 1.00 41.11 363 GLU A C 1
ATOM 5553 O O . GLU A 1 364 ? 11.045 63.981 113.761 1.00 39.91 363 GLU A O 1
ATOM 5565 N N . ARG A 1 365 ? 9.573 64.160 112.076 1.00 33.78 364 ARG A N 1
ATOM 5566 C CA . ARG A 1 365 ? 10.424 65.138 111.414 1.00 37.03 364 ARG A CA 1
ATOM 5567 C C . ARG A 1 365 ? 10.642 66.365 112.284 1.00 48.26 364 ARG A C 1
ATOM 5568 O O . ARG A 1 365 ? 11.648 67.064 112.115 1.00 35.79 364 ARG A O 1
ATOM 5589 N N . ASP A 1 366 ? 9.728 66.626 113.224 1.00 42.06 365 ASP A N 1
ATOM 5590 C CA . ASP A 1 366 ? 9.866 67.777 114.105 1.00 45.25 365 ASP A CA 1
ATOM 5591 C C . ASP A 1 366 ? 11.039 67.625 115.051 1.00 38.03 365 ASP A C 1
ATOM 5592 O O . ASP A 1 366 ? 11.488 68.617 115.633 1.00 44.12 365 ASP A O 1
ATOM 5601 N N . ASN A 1 367 ? 11.557 66.419 115.192 1.00 40.11 366 ASN A N 1
ATOM 5602 C CA . ASN A 1 367 ? 12.814 66.216 115.892 1.00 40.52 366 ASN A CA 1
ATOM 5603 C C . ASN A 1 367 ? 14.023 66.461 115.010 1.00 45.93 366 ASN A C 1
ATOM 5604 O O . ASN A 1 367 ? 15.143 66.383 115.505 1.00 37.62 366 ASN A O 1
ATOM 5615 N N . GLY A 1 368 ? 13.831 66.731 113.723 1.00 44.74 367 GLY A N 1
ATOM 5616 C CA . GLY A 1 368 ? 14.930 67.037 112.837 1.00 44.27 367 GLY A CA 1
ATOM 5617 C C . GLY A 1 368 ? 15.279 68.510 112.825 1.00 38.41 367 GLY A C 1
ATOM 5618 O O . GLY A 1 368 ? 14.872 69.287 113.688 1.00 38.57 367 GLY A O 1
ATOM 5622 N N . ALA A 1 369 ? 16.055 68.896 111.806 1.00 33.84 368 ALA A N 1
ATOM 5623 C CA . ALA A 1 369 ? 16.667 70.214 111.810 1.00 33.29 368 ALA A CA 1
ATOM 5624 C C . ALA A 1 369 ? 16.097 71.085 110.703 1.00 31.63 368 ALA A C 1
ATOM 5625 O O . ALA A 1 369 ? 16.851 71.602 109.867 1.00 32.27 368 ALA A O 1
ATOM 5632 N N . TRP A 1 370 ? 14.782 71.302 110.719 1.00 30.69 369 TRP A N 1
ATOM 5633 C CA . TRP A 1 370 ? 14.117 71.981 109.611 1.00 34.52 369 TRP A CA 1
ATOM 5634 C C . TRP A 1 370 ? 13.996 73.481 109.835 1.00 32.35 369 TRP A C 1
ATOM 5635 O O . TRP A 1 370 ? 13.850 73.959 110.960 1.00 32.46 369 TRP A O 1
ATOM 5656 N N . VAL A 1 371 ? 14.025 74.224 108.729 1.00 30.80 370 VAL A N 1
ATOM 5657 C CA . VAL A 1 371 ? 13.873 75.671 108.746 1.00 31.22 370 VAL A CA 1
ATOM 5658 C C . VAL A 1 371 ? 13.095 76.071 107.490 1.00 37.14 370 VAL A C 1
ATOM 5659 O O . VAL A 1 371 ? 13.221 75.442 106.436 1.00 29.45 370 VAL A O 1
ATOM 5672 N N . GLU A 1 372 ? 12.309 77.144 107.595 1.00 30.06 371 GLU A N 1
ATOM 5673 C CA . GLU A 1 372 ? 11.569 77.692 106.450 1.00 28.46 371 GLU A CA 1
ATOM 5674 C C . GLU A 1 372 ? 12.477 78.495 105.502 1.00 27.30 371 GLU A C 1
ATOM 5675 O O . GLU A 1 372 ? 13.375 79.206 105.951 1.00 28.98 371 GLU A O 1
ATOM 5687 N N . PRO A 1 373 ? 12.232 78.429 104.196 1.00 32.17 372 PRO A N 1
ATOM 5688 C CA . PRO A 1 373 ? 12.846 79.405 103.281 1.00 30.67 372 PRO A CA 1
ATOM 5689 C C . PRO A 1 373 ? 12.363 80.809 103.618 1.00 33.23 372 PRO A C 1
ATOM 5690 O O . PRO A 1 373 ? 11.171 81.034 103.866 1.00 32.84 372 PRO A O 1
ATOM 5701 N N . THR A 1 374 ? 13.305 81.749 103.667 1.00 29.74 373 THR A N 1
ATOM 5702 C CA . THR A 1 374 ? 13.088 83.016 104.343 1.00 26.42 373 THR A CA 1
ATOM 5703 C C . THR A 1 374 ? 13.637 84.146 103.490 1.00 26.27 373 THR A C 1
ATOM 5704 O O . THR A 1 374 ? 14.714 84.027 102.902 1.00 30.48 373 THR A O 1
ATOM 5715 N N . VAL A 1 375 ? 12.882 85.230 103.409 1.00 28.25 374 VAL A N 1
ATOM 5716 C CA . VAL A 1 375 ? 13.311 86.416 102.681 1.00 29.85 374 VAL A CA 1
ATOM 5717 C C . VAL A 1 375 ? 13.108 87.598 103.604 1.00 36.41 374 VAL A C 1
ATOM 5718 O O . VAL A 1 375 ? 11.997 87.793 104.094 1.00 32.79 374 VAL A O 1
ATOM 5731 N N . ILE A 1 376 ? 14.169 88.372 103.860 1.00 31.13 375 ILE A N 1
ATOM 5732 C CA . ILE A 1 376 ? 14.031 89.597 104.643 1.00 37.27 375 ILE A CA 1
ATOM 5733 C C . ILE A 1 376 ? 14.333 90.802 103.766 1.00 38.80 375 ILE A C 1
ATOM 5734 O O . ILE A 1 376 ? 14.978 90.693 102.727 1.00 35.14 375 ILE A O 1
ATOM 5750 N N . ALA A 1 377 ? 13.888 91.968 104.224 1.00 32.27 376 ALA A N 1
ATOM 5751 C CA . ALA A 1 377 ? 14.016 93.220 103.493 1.00 30.24 376 ALA A CA 1
ATOM 5752 C C . ALA A 1 377 ? 14.053 94.359 104.502 1.00 40.42 376 ALA A C 1
ATOM 5753 O O . ALA A 1 377 ? 13.825 94.157 105.701 1.00 39.63 376 ALA A O 1
ATOM 5760 N N . GLY A 1 378 ? 14.361 95.565 104.008 1.00 36.90 377 GLY A N 1
ATOM 5761 C CA . GLY A 1 378 ? 14.265 96.773 104.804 1.00 39.44 377 GLY A CA 1
ATOM 5762 C C . GLY A 1 378 ? 15.509 97.200 105.558 1.00 42.68 377 GLY A C 1
ATOM 5763 O O . GLY A 1 378 ? 15.452 98.200 106.282 1.00 43.69 377 GLY A O 1
ATOM 5767 N N . LEU A 1 379 ? 16.638 96.523 105.390 1.00 45.03 378 LEU A N 1
ATOM 5768 C CA . LEU A 1 379 ? 17.818 96.831 106.177 1.00 44.34 378 LEU A CA 1
ATOM 5769 C C . LEU A 1 379 ? 18.896 97.530 105.351 1.00 45.24 378 LEU A C 1
ATOM 5770 O O . LEU A 1 379 ? 18.908 97.497 104.116 1.00 33.65 378 LEU A O 1
ATOM 5786 N N . SER A 1 380 ? 19.808 98.169 106.078 1.00 40.17 379 SER A N 1
ATOM 5787 C CA . SER A 1 380 ? 21.020 98.778 105.552 1.00 37.80 379 SER A CA 1
ATOM 5788 C C . SER A 1 380 ? 21.970 97.722 105.007 1.00 43.09 379 SER A C 1
ATOM 5789 O O . SER A 1 380 ? 21.995 96.575 105.464 1.00 37.16 379 SER A O 1
ATOM 5797 N N . ASP A 1 381 ? 22.845 98.148 104.086 1.00 33.92 380 ASP A N 1
ATOM 5798 C CA . ASP A 1 381 ? 23.971 97.316 103.678 1.00 37.90 380 ASP A CA 1
ATOM 5799 C C . ASP A 1 381 ? 24.914 97.022 104.842 1.00 37.57 380 ASP A C 1
ATOM 5800 O O . ASP A 1 381 ? 25.778 96.143 104.725 1.00 40.34 380 ASP A O 1
ATOM 5809 N N . ASP A 1 382 ? 24.778 97.740 105.954 1.00 37.63 381 ASP A N 1
ATOM 5810 C CA . ASP A 1 382 ? 25.694 97.608 107.080 1.00 48.70 381 ASP A CA 1
ATOM 5811 C C . ASP A 1 382 ? 25.196 96.666 108.177 1.00 48.51 381 ASP A C 1
ATOM 5812 O O . ASP A 1 382 ? 25.979 96.314 109.065 1.00 41.38 381 ASP A O 1
ATOM 5821 N N . ALA A 1 383 ? 23.933 96.246 108.134 1.00 47.88 382 ALA A N 1
ATOM 5822 C CA . ALA A 1 383 ? 23.391 95.373 109.167 1.00 47.64 382 ALA A CA 1
ATOM 5823 C C . ALA A 1 383 ? 24.085 94.012 109.175 1.00 51.70 382 ALA A C 1
ATOM 5824 O O . ALA A 1 383 ? 24.489 93.474 108.140 1.00 44.47 382 ALA A O 1
ATOM 5831 N N . ARG A 1 384 ? 24.177 93.436 110.368 1.00 37.43 383 ARG A N 1
ATOM 5832 C CA . ARG A 1 384 ? 24.925 92.202 110.550 1.00 47.81 383 ARG A CA 1
ATOM 5833 C C . ARG A 1 384 ? 24.360 91.075 109.699 1.00 38.28 383 ARG A C 1
ATOM 5834 O O . ARG A 1 384 ? 25.118 90.295 109.111 1.00 45.12 383 ARG A O 1
ATOM 5855 N N . VAL A 1 385 ? 23.033 90.957 109.622 1.00 43.94 384 VAL A N 1
ATOM 5856 C CA . VAL A 1 385 ? 22.474 89.835 108.875 1.00 41.01 384 VAL A CA 1
ATOM 5857 C C . VAL A 1 385 ? 22.651 90.034 107.373 1.00 36.73 384 VAL A C 1
ATOM 5858 O O . VAL A 1 385 ? 22.472 89.088 106.593 1.00 38.29 384 VAL A O 1
ATOM 5871 N N . VAL A 1 386 ? 22.988 91.249 106.949 1.00 38.82 385 VAL A N 1
ATOM 5872 C CA . VAL A 1 386 ? 23.217 91.523 105.533 1.00 34.18 385 VAL A CA 1
ATOM 5873 C C . VAL A 1 386 ? 24.662 91.256 105.151 1.00 43.11 385 VAL A C 1
ATOM 5874 O O . VAL A 1 386 ? 24.938 90.972 103.978 1.00 39.19 385 VAL A O 1
ATOM 5887 N N . ARG A 1 387 ? 25.592 91.277 106.111 1.00 37.66 386 ARG A N 1
ATOM 5888 C CA . ARG A 1 387 ? 27.006 91.109 105.796 1.00 34.06 386 ARG A CA 1
ATOM 5889 C C . ARG A 1 387 ? 27.577 89.760 106.189 1.00 35.04 386 ARG A C 1
ATOM 5890 O O . ARG A 1 387 ? 28.500 89.293 105.523 1.00 40.66 386 ARG A O 1
ATOM 5911 N N . GLU A 1 388 ? 27.035 89.101 107.220 1.00 37.36 387 GLU A N 1
ATOM 5912 C CA . GLU A 1 388 ? 27.616 87.867 107.748 1.00 35.80 387 GLU A CA 1
ATOM 5913 C C . GLU A 1 388 ? 26.996 86.634 107.098 1.00 31.06 387 GLU A C 1
ATOM 5914 O O . GLU A 1 388 ? 25.769 86.548 106.965 1.00 36.26 387 GLU A O 1
ATOM 5926 N N . GLU A 1 389 ? 27.849 85.668 106.721 1.00 34.52 388 GLU A N 1
ATOM 5927 C CA . GLU A 1 389 ? 27.375 84.469 106.031 1.00 41.01 388 GLU A CA 1
ATOM 5928 C C . GLU A 1 389 ? 26.485 83.717 106.999 1.00 37.42 388 GLU A C 1
ATOM 5929 O O . GLU A 1 389 ? 26.852 83.511 108.152 1.00 37.26 388 GLU A O 1
ATOM 5941 N N . ILE A 1 390 ? 25.287 83.369 106.551 1.00 32.81 389 ILE A N 1
ATOM 5942 C CA . ILE A 1 390 ? 24.351 82.617 107.365 1.00 31.84 389 ILE A CA 1
ATOM 5943 C C . ILE A 1 390 ? 24.370 81.154 106.973 1.00 33.37 389 ILE A C 1
ATOM 5944 O O . ILE A 1 390 ? 24.388 80.278 107.831 1.00 33.55 389 ILE A O 1
ATOM 5960 N N . PHE A 1 391 ? 24.477 80.890 105.674 1.00 28.79 390 PHE A N 1
ATOM 5961 C CA . PHE A 1 391 ? 24.599 79.531 105.165 1.00 33.19 390 PHE A CA 1
ATOM 5962 C C . PHE A 1 391 ? 23.317 78.766 105.417 1.00 32.06 390 PHE A C 1
ATOM 5963 O O . PHE A 1 391 ? 23.336 77.597 105.818 1.00 30.08 390 PHE A O 1
ATOM 5980 N N . GLY A 1 392 ? 22.207 79.457 105.211 1.00 32.33 391 GLY A N 1
ATOM 5981 C CA . GLY A 1 392 ? 20.902 78.863 105.274 1.00 30.88 391 GLY A CA 1
ATOM 5982 C C . GLY A 1 392 ? 20.019 79.430 104.178 1.00 34.93 391 GLY A C 1
ATOM 5983 O O . GLY A 1 392 ? 20.442 80.255 103.348 1.00 27.87 391 GLY A O 1
ATOM 5987 N N . PRO A 1 393 ? 18.759 78.995 104.160 1.00 25.71 392 PRO A N 1
ATOM 5988 C CA . PRO A 1 393 ? 17.826 79.403 103.070 1.00 25.09 392 PRO A CA 1
ATOM 5989 C C . PRO A 1 393 ? 17.252 80.790 103.317 1.00 29.72 392 PRO A C 1
ATOM 5990 O O . PRO A 1 393 ? 16.113 80.966 103.701 1.00 30.47 392 PRO A O 1
ATOM 6001 N N . ILE A 1 394 ? 18.065 81.813 103.083 1.00 27.02 393 ILE A N 1
ATOM 6002 C CA . ILE A 1 394 ? 17.687 83.185 103.400 1.00 30.17 393 ILE A CA 1
ATOM 6003 C C . ILE A 1 394 ? 18.431 84.139 102.466 1.00 36.98 393 ILE A C 1
ATOM 6004 O O . ILE A 1 394 ? 19.585 83.898 102.085 1.00 37.86 393 ILE A O 1
ATOM 6020 N N . CYS A 1 395 ? 17.756 85.216 102.075 1.00 29.31 394 CYS A N 1
ATOM 6021 C CA . CYS A 1 395 ? 18.456 86.341 101.469 1.00 34.49 394 CYS A CA 1
ATOM 6022 C C . CYS A 1 395 ? 17.795 87.623 102.004 1.00 30.03 394 CYS A C 1
ATOM 6023 O O . CYS A 1 395 ? 16.623 87.676 102.432 1.00 27.56 394 CYS A O 1
ATOM 6031 N N . HIS A 1 396 ? 18.604 88.668 102.026 1.00 29.55 395 HIS A N 1
ATOM 6032 C CA . HIS A 1 396 ? 18.120 90.032 102.212 1.00 34.22 395 HIS A CA 1
ATOM 6033 C C . HIS A 1 396 ? 17.984 90.654 100.827 1.00 28.54 395 HIS A C 1
ATOM 6034 O O . HIS A 1 396 ? 18.913 90.553 100.013 1.00 29.15 395 HIS A O 1
ATOM 6048 N N . VAL A 1 397 ? 16.826 91.241 100.536 1.00 28.76 396 VAL A N 1
ATOM 6049 C CA . VAL A 1 397 ? 16.568 91.800 99.210 1.00 31.70 396 VAL A CA 1
ATOM 6050 C C . VAL A 1 397 ? 16.381 93.310 99.334 1.00 28.18 396 VAL A C 1
ATOM 6051 O O . VAL A 1 397 ? 15.771 93.796 100.288 1.00 32.81 396 VAL A O 1
ATOM 6064 N N . THR A 1 398 ? 16.950 94.061 98.387 1.00 31.40 397 THR A N 1
ATOM 6065 C CA . THR A 1 398 ? 17.005 95.519 98.482 1.00 27.00 397 THR A CA 1
ATOM 6066 C C . THR A 1 398 ? 17.042 96.139 97.085 1.00 31.63 397 THR A C 1
ATOM 6067 O O . THR A 1 398 ? 17.602 95.536 96.164 1.00 28.71 397 THR A O 1
ATOM 6078 N N . PRO A 1 399 ? 16.426 97.294 96.887 1.00 30.21 398 PRO A N 1
ATOM 6079 C CA . PRO A 1 399 ? 16.427 97.921 95.557 1.00 27.76 398 PRO A CA 1
ATOM 6080 C C . PRO A 1 399 ? 17.723 98.667 95.279 1.00 28.67 398 PRO A C 1
ATOM 6081 O O . PRO A 1 399 ? 18.414 99.129 96.195 1.00 29.13 398 PRO A O 1
ATOM 6092 N N . PHE A 1 400 ? 18.041 98.781 93.985 1.00 30.48 399 PHE A N 1
ATOM 6093 C CA . PHE A 1 400 ? 19.106 99.672 93.527 1.00 28.98 399 PHE A CA 1
ATOM 6094 C C . PHE A 1 400 ? 18.628 100.501 92.339 1.00 34.99 399 PHE A C 1
ATOM 6095 O O . PHE A 1 400 ? 17.647 100.178 91.662 1.00 35.46 399 PHE A O 1
ATOM 6112 N N . ASP A 1 401 ? 19.344 101.591 92.081 1.00 33.71 400 ASP A N 1
ATOM 6113 C CA . ASP A 1 401 ? 18.959 102.473 90.992 1.00 30.31 400 ASP A CA 1
ATOM 6114 C C . ASP A 1 401 ? 19.949 102.495 89.839 1.00 32.25 400 ASP A C 1
ATOM 6115 O O . ASP A 1 401 ? 19.524 102.580 88.689 1.00 37.86 400 ASP A O 1
ATOM 6124 N N . SER A 1 402 ? 21.251 102.440 90.087 1.00 34.76 401 SER A N 1
ATOM 6125 C CA . SER A 1 402 ? 22.201 102.532 88.978 1.00 35.35 401 SER A CA 1
ATOM 6126 C C . SER A 1 402 ? 23.192 101.379 88.962 1.00 38.59 401 SER A C 1
ATOM 6127 O O . SER A 1 402 ? 23.457 100.723 89.978 1.00 33.38 401 SER A O 1
ATOM 6135 N N . GLU A 1 403 ? 23.805 101.203 87.783 1.00 28.66 402 GLU A N 1
ATOM 6136 C CA . GLU A 1 403 ? 24.805 100.163 87.590 1.00 27.76 402 GLU A CA 1
ATOM 6137 C C . GLU A 1 403 ? 26.050 100.412 88.446 1.00 31.88 402 GLU A C 1
ATOM 6138 O O . GLU A 1 403 ? 26.532 99.499 89.127 1.00 29.67 402 GLU A O 1
ATOM 6150 N N . SER A 1 404 ? 26.609 101.627 88.422 1.00 29.98 403 SER A N 1
ATOM 6151 C CA . SER A 1 404 ? 27.805 101.874 89.235 1.00 29.15 403 SER A CA 1
ATOM 6152 C C . SER A 1 404 ? 27.502 101.708 90.724 1.00 28.52 403 SER A C 1
ATOM 6153 O O . SER A 1 404 ? 28.328 101.184 91.491 1.00 34.32 403 SER A O 1
ATOM 6161 N N . GLU A 1 405 ? 26.304 102.103 91.150 1.00 35.21 404 GLU A N 1
ATOM 6162 C CA . GLU A 1 405 ? 25.909 101.870 92.532 1.00 32.95 404 GLU A CA 1
ATOM 6163 C C . GLU A 1 405 ? 25.945 100.380 92.880 1.00 36.69 404 GLU A C 1
ATOM 6164 O O . GLU A 1 405 ? 26.508 99.985 93.908 1.00 38.20 404 GLU A O 1
ATOM 6176 N N . VAL A 1 406 ? 25.321 99.536 92.051 1.00 30.86 405 VAL A N 1
ATOM 6177 C CA . VAL A 1 406 ? 25.109 98.153 92.473 1.00 26.09 405 VAL A CA 1
ATOM 6178 C C . VAL A 1 406 ? 26.411 97.377 92.381 1.00 25.87 405 VAL A C 1
ATOM 6179 O O . VAL A 1 406 ? 26.658 96.458 93.174 1.00 29.81 405 VAL A O 1
ATOM 6192 N N . ILE A 1 407 ? 27.309 97.791 91.483 1.00 24.72 406 ILE A N 1
ATOM 6193 C CA . ILE A 1 407 ? 28.642 97.200 91.474 1.00 25.98 406 ILE A CA 1
ATOM 6194 C C . ILE A 1 407 ? 29.345 97.496 92.784 1.00 28.37 406 ILE A C 1
ATOM 6195 O O . ILE A 1 407 ? 29.903 96.597 93.421 1.00 32.07 406 ILE A O 1
ATOM 6211 N N . ARG A 1 408 ? 29.281 98.743 93.241 1.00 30.04 407 ARG A N 1
ATOM 6212 C CA . ARG A 1 408 ? 29.897 99.070 94.525 1.00 34.25 407 ARG A CA 1
ATOM 6213 C C . ARG A 1 408 ? 29.281 98.244 95.659 1.00 28.40 407 ARG A C 1
ATOM 6214 O O . ARG A 1 408 ? 29.992 97.667 96.486 1.00 30.03 407 ARG A O 1
ATOM 6235 N N . ARG A 1 409 ? 27.949 98.210 95.739 1.00 28.03 408 ARG A N 1
ATOM 6236 C CA . ARG A 1 409 ? 27.304 97.526 96.853 1.00 31.40 408 ARG A CA 1
ATOM 6237 C C . ARG A 1 409 ? 27.539 96.022 96.786 1.00 35.58 408 ARG A C 1
ATOM 6238 O O . ARG A 1 409 ? 27.771 95.384 97.816 1.00 29.79 408 ARG A O 1
ATOM 6259 N N . ALA A 1 410 ? 27.526 95.440 95.586 1.00 30.01 409 ALA A N 1
ATOM 6260 C CA . ALA A 1 410 ? 27.832 94.021 95.480 1.00 26.82 409 ALA A CA 1
ATOM 6261 C C . ALA A 1 410 ? 29.238 93.705 95.969 1.00 31.57 409 ALA A C 1
ATOM 6262 O O . ALA A 1 410 ? 29.470 92.673 96.615 1.00 29.33 409 ALA A O 1
ATOM 6269 N N . ASN A 1 411 ? 30.197 94.546 95.631 1.00 32.89 410 ASN A N 1
ATOM 6270 C CA . ASN A 1 411 ? 31.580 94.296 96.003 1.00 29.52 410 ASN A CA 1
ATOM 6271 C C . ASN A 1 411 ? 31.923 94.743 97.415 1.00 36.87 410 ASN A C 1
ATOM 6272 O O . ASN A 1 411 ? 33.071 94.582 97.838 1.00 30.17 410 ASN A O 1
ATOM 6283 N N . ASP A 1 412 ? 30.969 95.285 98.152 1.00 34.63 411 ASP A N 1
ATOM 6284 C CA . ASP A 1 412 ? 31.195 95.759 99.515 1.00 39.70 411 ASP A CA 1
ATOM 6285 C C . ASP A 1 412 ? 31.109 94.598 100.510 1.00 31.50 411 ASP A C 1
ATOM 6286 O O . ASP A 1 412 ? 30.161 94.451 101.282 1.00 32.13 411 ASP A O 1
ATOM 6295 N N . THR A 1 413 ? 32.162 93.779 100.508 1.00 32.40 412 THR A N 1
ATOM 6296 C CA . THR A 1 413 ? 32.279 92.634 101.401 1.00 35.33 412 THR A CA 1
ATOM 6297 C C . THR A 1 413 ? 33.740 92.219 101.434 1.00 35.98 412 THR A C 1
ATOM 6298 O O . THR A 1 413 ? 34.493 92.478 100.480 1.00 31.92 412 THR A O 1
ATOM 6309 N N . ARG A 1 414 ? 34.136 91.548 102.523 1.00 36.05 413 ARG A N 1
ATOM 6310 C CA . ARG A 1 414 ? 35.496 91.007 102.608 1.00 42.03 413 ARG A CA 1
ATOM 6311 C C . ARG A 1 414 ? 35.608 89.629 101.968 1.00 39.80 413 ARG A C 1
ATOM 6312 O O . ARG A 1 414 ? 36.729 89.131 101.734 1.00 35.07 413 ARG A O 1
ATOM 6333 N N . TYR A 1 415 ? 34.474 89.029 101.667 1.00 38.74 414 TYR A N 1
ATOM 6334 C CA . TYR A 1 415 ? 34.374 87.799 100.905 1.00 43.09 414 TYR A CA 1
ATOM 6335 C C . TYR A 1 415 ? 34.550 88.042 99.408 1.00 45.00 414 TYR A C 1
ATOM 6336 O O . TYR A 1 415 ? 34.845 89.155 98.957 1.00 30.51 414 TYR A O 1
ATOM 6354 N N . GLY A 1 416 ? 34.377 86.966 98.631 1.00 33.52 415 GLY A N 1
ATOM 6355 C CA . GLY A 1 416 ? 34.386 87.058 97.186 1.00 28.99 415 GLY A CA 1
ATOM 6356 C C . GLY A 1 416 ? 34.349 85.715 96.495 1.00 36.16 415 GLY A C 1
ATOM 6357 O O . GLY A 1 416 ? 35.248 85.365 95.700 1.00 26.87 415 GLY A O 1
ATOM 6361 N N . LEU A 1 417 ? 33.279 84.965 96.754 1.00 28.20 416 LEU A N 1
ATOM 6362 C CA . LEU A 1 417 ? 33.217 83.653 96.152 1.00 32.67 416 LEU A CA 1
ATOM 6363 C C . LEU A 1 417 ? 32.537 83.741 94.795 1.00 22.82 416 LEU A C 1
ATOM 6364 O O . LEU A 1 417 ? 33.154 83.397 93.785 1.00 25.03 416 LEU A O 1
ATOM 6380 N N . ALA A 1 418 ? 31.281 84.197 94.768 1.00 25.11 417 ALA A N 1
ATOM 6381 C CA . ALA A 1 418 ? 30.489 84.135 93.547 1.00 27.46 417 ALA A CA 1
ATOM 6382 C C . ALA A 1 418 ? 29.480 85.273 93.458 1.00 30.34 417 ALA A C 1
ATOM 6383 O O . ALA A 1 418 ? 29.148 85.927 94.445 1.00 31.79 417 ALA A O 1
ATOM 6390 N N . ALA A 1 419 ? 29.003 85.499 92.226 1.00 28.30 418 ALA A N 1
ATOM 6391 C CA . ALA A 1 419 ? 27.939 86.441 91.919 1.00 27.66 418 ALA A CA 1
ATOM 6392 C C . ALA A 1 419 ? 27.073 85.840 90.818 1.00 25.73 418 ALA A C 1
ATOM 6393 O O . ALA A 1 419 ? 27.519 84.978 90.046 1.00 24.21 418 ALA A O 1
ATOM 6400 N N . THR A 1 420 ? 25.828 86.306 90.753 1.00 24.86 419 THR A N 1
ATOM 6401 C CA . THR A 1 420 ? 24.912 85.912 89.679 1.00 22.02 419 THR A CA 1
ATOM 6402 C C . THR A 1 420 ? 24.208 87.179 89.244 1.00 28.70 419 THR A C 1
ATOM 6403 O O . THR A 1 420 ? 23.632 87.900 90.060 1.00 25.39 419 THR A O 1
ATOM 6414 N N . ILE A 1 421 ? 24.289 87.447 87.952 1.00 24.28 420 ILE A N 1
ATOM 6415 C CA . ILE A 1 421 ? 23.809 88.661 87.310 1.00 20.59 420 ILE A CA 1
ATOM 6416 C C . ILE A 1 421 ? 22.743 88.274 86.280 1.00 23.49 420 ILE A C 1
ATOM 6417 O O . ILE A 1 421 ? 23.010 87.449 85.404 1.00 21.60 420 ILE A O 1
ATOM 6433 N N . TRP A 1 422 ? 21.613 88.989 86.280 1.00 20.62 421 TRP A N 1
ATOM 6434 C CA . TRP A 1 422 ? 20.435 88.735 85.423 1.00 23.06 421 TRP A CA 1
ATOM 6435 C C . TRP A 1 422 ? 20.127 89.993 84.605 1.00 20.06 421 TRP A C 1
ATOM 6436 O O . TRP A 1 422 ? 19.690 91.013 85.145 1.00 26.40 421 TRP A O 1
ATOM 6457 N N . THR A 1 423 ? 20.349 89.916 83.297 1.00 22.57 422 THR A N 1
ATOM 6458 C CA . THR A 1 423 ? 20.094 91.022 82.377 1.00 21.30 422 THR A CA 1
ATOM 6459 C C . THR A 1 423 ? 20.081 90.475 80.955 1.00 25.41 422 THR A C 1
ATOM 6460 O O . THR A 1 423 ? 20.793 89.527 80.656 1.00 25.28 422 THR A O 1
ATOM 6471 N N . THR A 1 424 ? 19.277 91.072 80.070 1.00 23.88 423 THR A N 1
ATOM 6472 C CA . THR A 1 424 ? 19.359 90.695 78.660 1.00 19.20 423 THR A CA 1
ATOM 6473 C C . THR A 1 424 ? 20.153 91.693 77.833 1.00 24.55 423 THR A C 1
ATOM 6474 O O . THR A 1 424 ? 20.169 91.588 76.596 1.00 22.89 423 THR A O 1
ATOM 6485 N N . ASN A 1 425 ? 20.829 92.638 78.470 1.00 25.55 424 ASN A N 1
ATOM 6486 C CA . ASN A 1 425 ? 21.565 93.665 77.759 1.00 22.34 424 ASN A CA 1
ATOM 6487 C C . ASN A 1 425 ? 23.004 93.195 77.552 1.00 22.95 424 ASN A C 1
ATOM 6488 O O . ASN A 1 425 ? 23.689 92.872 78.524 1.00 25.34 424 ASN A O 1
ATOM 6499 N N . LEU A 1 426 ? 23.446 93.166 76.297 1.00 21.52 425 LEU A N 1
ATOM 6500 C CA . LEU A 1 426 ? 24.750 92.604 75.950 1.00 23.25 425 LEU A CA 1
ATOM 6501 C C . LEU A 1 426 ? 25.886 93.273 76.698 1.00 25.72 425 LEU A C 1
ATOM 6502 O O . LEU A 1 426 ? 26.642 92.621 77.434 1.00 23.67 425 LEU A O 1
ATOM 6518 N N . SER A 1 427 ? 26.049 94.586 76.514 1.00 27.45 426 SER A N 1
ATOM 6519 C CA . SER A 1 427 ? 27.208 95.240 77.115 1.00 23.51 426 SER A CA 1
ATOM 6520 C C . SER A 1 427 ? 27.139 95.253 78.631 1.00 26.87 426 SER A C 1
ATOM 6521 O O . SER A 1 427 ? 28.171 95.142 79.296 1.00 29.22 426 SER A O 1
ATOM 6529 N N . ARG A 1 428 ? 25.946 95.396 79.199 1.00 26.24 427 ARG A N 1
ATOM 6530 C CA . ARG A 1 428 ? 25.844 95.423 80.652 1.00 26.47 427 ARG A CA 1
ATOM 6531 C C . ARG A 1 428 ? 26.243 94.084 81.254 1.00 21.16 427 ARG A C 1
ATOM 6532 O O . ARG A 1 428 ? 26.935 94.038 82.277 1.00 23.87 427 ARG A O 1
ATOM 6553 N N . ALA A 1 429 ? 25.816 92.989 80.625 1.00 24.80 428 ALA A N 1
ATOM 6554 C CA . ALA A 1 429 ? 26.125 91.666 81.140 1.00 28.71 428 ALA A CA 1
ATOM 6555 C C . ALA A 1 429 ? 27.624 91.476 81.295 1.00 30.09 428 ALA A C 1
ATOM 6556 O O . ALA A 1 429 ? 28.081 90.987 82.336 1.00 22.97 428 ALA A O 1
ATOM 6563 N N . HIS A 1 430 ? 28.392 91.787 80.229 1.00 23.19 429 HIS A N 1
ATOM 6564 C CA . HIS A 1 430 ? 29.846 91.577 80.248 1.00 22.13 429 HIS A CA 1
ATOM 6565 C C . HIS A 1 430 ? 30.536 92.573 81.177 1.00 26.58 429 HIS A C 1
ATOM 6566 O O . HIS A 1 430 ? 31.430 92.211 81.940 1.00 24.08 429 HIS A O 1
ATOM 6580 N N . ARG A 1 431 ? 30.131 93.842 81.114 1.00 26.84 430 ARG A N 1
ATOM 6581 C CA . ARG A 1 431 ? 30.727 94.890 81.931 1.00 28.70 430 ARG A CA 1
ATOM 6582 C C . ARG A 1 431 ? 30.516 94.623 83.421 1.00 28.14 430 ARG A C 1
ATOM 6583 O O . ARG A 1 431 ? 31.459 94.683 84.218 1.00 26.67 430 ARG A O 1
ATOM 6604 N N . VAL A 1 432 ? 29.291 94.313 83.825 1.00 23.59 431 VAL A N 1
ATOM 6605 C CA . VAL A 1 432 ? 29.042 94.147 85.253 1.00 22.10 431 VAL A CA 1
ATOM 6606 C C . VAL A 1 432 ? 29.655 92.840 85.758 1.00 25.30 431 VAL A C 1
ATOM 6607 O O . VAL A 1 432 ? 30.364 92.810 86.779 1.00 29.67 431 VAL A O 1
ATOM 6620 N N . SER A 1 433 ? 29.393 91.731 85.066 1.00 25.64 432 SER A N 1
ATOM 6621 C CA . SER A 1 433 ? 29.895 90.451 85.570 1.00 21.82 432 SER A CA 1
ATOM 6622 C C . SER A 1 433 ? 31.414 90.483 85.768 1.00 26.19 432 SER A C 1
ATOM 6623 O O . SER A 1 433 ? 31.943 90.002 86.795 1.00 22.65 432 SER A O 1
ATOM 6631 N N . GLU A 1 434 ? 32.141 91.087 84.827 1.00 24.96 433 GLU A N 1
ATOM 6632 C CA . GLU A 1 434 ? 33.601 91.070 84.935 1.00 25.60 433 GLU A CA 1
ATOM 6633 C C . GLU A 1 434 ? 34.094 91.892 86.110 1.00 30.68 433 GLU A C 1
ATOM 6634 O O . GLU A 1 434 ? 35.192 91.648 86.615 1.00 28.59 433 GLU A O 1
ATOM 6646 N N . LEU A 1 435 ? 33.346 92.901 86.513 1.00 26.66 434 LEU A N 1
ATOM 6647 C CA . LEU A 1 435 ? 33.743 93.754 87.635 1.00 29.99 434 LEU A CA 1
ATOM 6648 C C . LEU A 1 435 ? 33.351 93.185 88.997 1.00 36.53 434 LEU A C 1
ATOM 6649 O O . LEU A 1 435 ? 33.694 93.775 90.027 1.00 30.28 434 LEU A O 1
ATOM 6665 N N . MET A 1 436 ? 32.597 92.099 89.050 1.00 26.87 435 MET A N 1
ATOM 6666 C CA . MET A 1 436 ? 32.406 91.435 90.334 1.00 22.93 435 MET A CA 1
ATOM 6667 C C . MET A 1 436 ? 33.723 90.957 90.905 1.00 25.79 435 MET A C 1
ATOM 6668 O O . MET A 1 436 ? 34.457 90.261 90.216 1.00 24.35 435 MET A O 1
ATOM 6682 N N . ARG A 1 437 ? 33.992 91.240 92.181 1.00 25.20 436 ARG A N 1
ATOM 6683 C CA . ARG A 1 437 ? 35.233 90.751 92.786 1.00 24.41 436 ARG A CA 1
ATOM 6684 C C . ARG A 1 437 ? 35.006 89.361 93.392 1.00 24.73 436 ARG A C 1
ATOM 6685 O O . ARG A 1 437 ? 34.889 89.160 94.597 1.00 25.61 436 ARG A O 1
ATOM 6706 N N . VAL A 1 438 ? 34.956 88.366 92.508 1.00 23.93 437 VAL A N 1
ATOM 6707 C CA . VAL A 1 438 ? 34.576 87.012 92.872 1.00 28.04 437 VAL A CA 1
ATOM 6708 C C . VAL A 1 438 ? 35.351 86.040 92.001 1.00 25.74 437 VAL A C 1
ATOM 6709 O O . VAL A 1 438 ? 35.859 86.399 90.932 1.00 23.52 437 VAL A O 1
ATOM 6722 N N . GLY A 1 439 ? 35.372 84.773 92.433 1.00 24.89 438 GLY A N 1
ATOM 6723 C CA . GLY A 1 439 ? 35.965 83.728 91.623 1.00 27.78 438 GLY A CA 1
ATOM 6724 C C . GLY A 1 439 ? 35.113 83.317 90.443 1.00 24.84 438 GLY A C 1
ATOM 6725 O O . GLY A 1 439 ? 35.656 82.980 89.381 1.00 25.53 438 GLY A O 1
ATOM 6729 N N . ILE A 1 440 ? 33.788 83.345 90.593 1.00 21.24 439 ILE A N 1
ATOM 6730 C CA . ILE A 1 440 ? 32.873 82.890 89.537 1.00 24.61 439 ILE A CA 1
ATOM 6731 C C . ILE A 1 440 ? 31.705 83.866 89.463 1.00 25.67 439 ILE A C 1
ATOM 6732 O O . ILE A 1 440 ? 31.053 84.172 90.470 1.00 23.62 439 ILE A O 1
ATOM 6748 N N . SER A 1 441 ? 31.490 84.409 88.278 1.00 20.78 440 SER A N 1
ATOM 6749 C CA . SER A 1 441 ? 30.502 85.455 88.047 1.00 24.41 440 SER A CA 1
ATOM 6750 C C . SER A 1 441 ? 29.603 84.956 86.923 1.00 22.74 440 SER A C 1
ATOM 6751 O O . SER A 1 441 ? 30.017 84.917 85.758 1.00 22.00 440 SER A O 1
ATOM 6759 N N . TRP A 1 442 ? 28.404 84.515 87.300 1.00 19.87 441 TRP A N 1
ATOM 6760 C CA . TRP A 1 442 ? 27.449 83.917 86.374 1.00 22.31 441 TRP A CA 1
ATOM 6761 C C . TRP A 1 442 ? 26.545 84.995 85.799 1.00 19.31 441 TRP A C 1
ATOM 6762 O O . TRP A 1 442 ? 26.152 85.928 86.498 1.00 28.17 441 TRP A O 1
ATOM 6783 N N . VAL A 1 443 ? 26.211 84.872 84.511 1.00 22.00 442 VAL A N 1
ATOM 6784 C CA . VAL A 1 443 ? 25.224 85.740 83.873 1.00 23.64 442 VAL A CA 1
ATOM 6785 C C . VAL A 1 443 ? 24.077 84.871 83.378 1.00 20.78 442 VAL A C 1
ATOM 6786 O O . VAL A 1 443 ? 24.282 83.937 82.587 1.00 19.83 442 VAL A O 1
ATOM 6799 N N . ASN A 1 444 ? 22.879 85.192 83.842 1.00 22.83 443 ASN A N 1
ATOM 6800 C CA . ASN A 1 444 ? 21.629 84.542 83.458 1.00 21.20 443 ASN A CA 1
ATOM 6801 C C . ASN A 1 444 ? 21.651 83.047 83.739 1.00 21.03 443 ASN A C 1
ATOM 6802 O O . ASN A 1 444 ? 21.050 82.255 83.028 1.00 18.75 443 ASN A O 1
ATOM 6813 N N . THR A 1 445 ? 22.350 82.658 84.798 1.00 21.99 444 THR A N 1
ATOM 6814 C CA . THR A 1 445 ? 22.397 81.295 85.294 1.00 22.63 444 THR A CA 1
ATOM 6815 C C . THR A 1 445 ? 23.023 81.362 86.689 1.00 21.50 444 THR A C 1
ATOM 6816 O O . THR A 1 445 ? 23.369 82.437 87.180 1.00 20.89 444 THR A O 1
ATOM 6827 N N . TRP A 1 446 ? 23.118 80.206 87.348 1.00 24.78 445 TRP A N 1
ATOM 6828 C CA . TRP A 1 446 ? 23.711 80.095 88.681 1.00 23.84 445 TRP A CA 1
ATOM 6829 C C . TRP A 1 446 ? 24.153 78.636 88.863 1.00 27.02 445 TRP A C 1
ATOM 6830 O O . TRP A 1 446 ? 23.448 77.721 88.439 1.00 26.03 445 TRP A O 1
ATOM 6851 N N . PHE A 1 447 ? 25.345 78.424 89.451 1.00 21.58 446 PHE A N 1
ATOM 6852 C CA . PHE A 1 447 ? 25.844 77.076 89.809 1.00 22.97 446 PHE A CA 1
ATOM 6853 C C . PHE A 1 447 ? 26.028 76.160 88.585 1.00 37.60 446 PHE A C 1
ATOM 6854 O O . PHE A 1 447 ? 25.848 74.945 88.666 1.00 28.08 446 PHE A O 1
ATOM 6871 N N . LEU A 1 448 ? 26.460 76.735 87.465 1.00 29.02 447 LEU A N 1
ATOM 6872 C CA . LEU A 1 448 ? 26.946 75.974 86.299 1.00 26.40 447 LEU A CA 1
ATOM 6873 C C . LEU A 1 448 ? 28.473 75.850 86.342 1.00 23.63 447 LEU A C 1
ATOM 6874 O O . LEU A 1 448 ? 29.194 76.864 86.286 1.00 37.25 447 LEU A O 1
ATOM 6890 N N . ARG A 1 449 ? 28.983 74.620 86.464 1.00 34.27 448 ARG A N 1
ATOM 6891 C CA . ARG A 1 449 ? 30.384 74.420 86.858 1.00 30.17 448 ARG A CA 1
ATOM 6892 C C . ARG A 1 449 ? 31.146 73.658 85.778 1.00 42.95 448 ARG A C 1
ATOM 6893 O O . ARG A 1 449 ? 31.090 72.426 85.716 1.00 80.15 448 ARG A O 1
ATOM 6914 N N . ASP A 1 450 ? 31.894 74.392 84.963 1.00 45.43 449 ASP A N 1
ATOM 6915 C CA . ASP A 1 450 ? 32.740 73.779 83.937 1.00 45.60 449 ASP A CA 1
ATOM 6916 C C . ASP A 1 450 ? 34.078 73.361 84.536 1.00 31.58 449 ASP A C 1
ATOM 6917 O O . ASP A 1 450 ? 34.939 74.203 84.825 1.00 30.29 449 ASP A O 1
ATOM 6926 N N . LEU A 1 451 ? 34.296 72.051 84.630 1.00 25.36 450 LEU A N 1
ATOM 6927 C CA . LEU A 1 451 ? 35.405 71.512 85.423 1.00 43.64 450 LEU A CA 1
ATOM 6928 C C . LEU A 1 451 ? 36.757 71.827 84.798 1.00 40.31 450 LEU A C 1
ATOM 6929 O O . LEU A 1 451 ? 37.803 71.494 85.392 1.00 26.08 450 LEU A O 1
ATOM 6945 N N . ARG A 1 452 ? 36.767 72.454 83.619 1.00 28.65 451 ARG A N 1
ATOM 6946 C CA . ARG A 1 452 ? 38.010 72.831 82.942 1.00 27.09 451 ARG A CA 1
ATOM 6947 C C . ARG A 1 452 ? 38.422 74.266 83.226 1.00 35.51 451 ARG A C 1
ATOM 6948 O O . ARG A 1 452 ? 39.511 74.683 82.815 1.00 30.54 451 ARG A O 1
ATOM 6969 N N . THR A 1 453 ? 37.577 75.023 83.886 1.00 26.93 452 THR A N 1
ATOM 6970 C CA . THR A 1 453 ? 37.775 76.439 84.078 1.00 28.43 452 THR A CA 1
ATOM 6971 C C . THR A 1 453 ? 38.295 76.719 85.477 1.00 23.90 452 THR A C 1
ATOM 6972 O O . THR A 1 453 ? 38.056 75.945 86.401 1.00 24.58 452 THR A O 1
ATOM 6983 N N . PRO A 1 454 ? 38.959 77.863 85.665 1.00 24.63 453 PRO A N 1
ATOM 6984 C CA . PRO A 1 454 ? 39.490 78.225 86.997 1.00 37.19 453 PRO A CA 1
ATOM 6985 C C . PRO A 1 454 ? 38.375 78.540 87.980 1.00 37.36 453 PRO A C 1
ATOM 6986 O O . PRO A 1 454 ? 37.460 79.316 87.689 1.00 28.76 453 PRO A O 1
ATOM 6997 N N . PHE A 1 455 ? 38.459 77.940 89.159 1.00 36.38 454 PHE A N 1
ATOM 6998 C CA . PHE A 1 455 ? 37.422 78.125 90.160 1.00 35.69 454 PHE A CA 1
ATOM 6999 C C . PHE A 1 455 ? 38.046 78.322 91.522 1.00 44.77 454 PHE A C 1
ATOM 7000 O O . PHE A 1 455 ? 39.015 77.645 91.854 1.00 25.18 454 PHE A O 1
ATOM 7017 N N . GLY A 1 456 ? 37.470 79.210 92.328 1.00 26.67 455 GLY A N 1
ATOM 7018 C CA . GLY A 1 456 ? 38.110 79.560 93.578 1.00 42.38 455 GLY A CA 1
ATOM 7019 C C . GLY A 1 456 ? 37.458 80.815 94.139 1.00 35.22 455 GLY A C 1
ATOM 7020 O O . GLY A 1 456 ? 36.488 81.304 93.586 1.00 36.54 455 GLY A O 1
ATOM 7024 N N . GLY A 1 457 ? 38.025 81.306 95.223 1.00 35.80 456 GLY A N 1
ATOM 7025 C CA . GLY A 1 457 ? 37.473 82.484 95.900 1.00 41.57 456 GLY A CA 1
ATOM 7026 C C . GLY A 1 457 ? 38.510 83.566 96.104 1.00 38.83 456 GLY A C 1
ATOM 7027 O O . GLY A 1 457 ? 39.690 83.292 96.329 1.00 33.31 456 GLY A O 1
ATOM 7031 N N . ALA A 1 458 ? 38.060 84.816 96.011 1.00 27.96 457 ALA A N 1
ATOM 7032 C CA . ALA A 1 458 ? 38.829 86.013 96.326 1.00 39.17 457 ALA A CA 1
ATOM 7033 C C . ALA A 1 458 ? 38.658 86.377 97.808 1.00 49.49 457 ALA A C 1
ATOM 7034 O O . ALA A 1 458 ? 37.673 86.008 98.456 1.00 35.22 457 ALA A O 1
ATOM 7041 N N . GLY A 1 459 ? 39.635 87.119 98.338 1.00 40.05 458 GLY A N 1
ATOM 7042 C CA . GLY A 1 459 ? 39.526 87.601 99.710 1.00 43.00 458 GLY A CA 1
ATOM 7043 C C . GLY A 1 459 ? 39.402 86.461 100.696 1.00 38.10 458 GLY A C 1
ATOM 7044 O O . GLY A 1 459 ? 40.043 85.406 100.565 1.00 33.65 458 GLY A O 1
ATOM 7048 N N . LEU A 1 460 ? 38.534 86.652 101.690 1.00 32.72 459 LEU A N 1
ATOM 7049 C CA . LEU A 1 460 ? 38.296 85.618 102.696 1.00 38.13 459 LEU A CA 1
ATOM 7050 C C . LEU A 1 460 ? 37.743 84.315 102.120 1.00 38.82 459 LEU A C 1
ATOM 7051 O O . LEU A 1 460 ? 37.729 83.309 102.839 1.00 34.06 459 LEU A O 1
ATOM 7067 N N . SER A 1 461 ? 37.269 84.311 100.868 1.00 26.32 460 SER A N 1
ATOM 7068 C CA . SER A 1 461 ? 36.610 83.158 100.270 1.00 35.28 460 SER A CA 1
ATOM 7069 C C . SER A 1 461 ? 37.583 82.111 99.715 1.00 35.54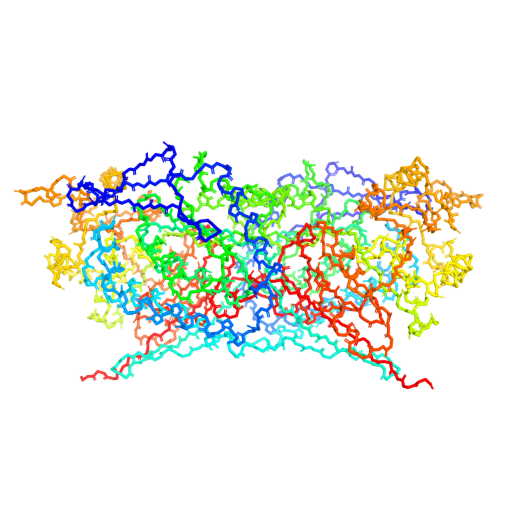 460 SER A C 1
ATOM 7070 O O . SER A 1 461 ? 37.128 81.070 99.242 1.00 34.07 460 SER A O 1
ATOM 7078 N N . GLY A 1 462 ? 38.889 82.326 99.736 1.00 35.02 461 GLY A N 1
ATOM 7079 C CA . GLY A 1 462 ? 39.750 81.239 99.314 1.00 45.51 461 GLY A CA 1
ATOM 7080 C C . GLY A 1 462 ? 41.180 81.676 99.087 1.00 47.97 461 GLY A C 1
ATOM 7081 O O . GLY A 1 462 ? 41.551 82.828 99.314 1.00 32.98 461 GLY A O 1
ATOM 7085 N N . ILE A 1 463 ? 41.983 80.692 98.672 1.00 33.19 462 ILE A N 1
ATOM 7086 C CA . ILE A 1 463 ? 43.344 80.868 98.179 1.00 36.33 462 ILE A CA 1
ATOM 7087 C C . ILE A 1 463 ? 43.520 79.929 96.984 1.00 37.75 462 ILE A C 1
ATOM 7088 O O . ILE A 1 463 ? 43.213 78.735 97.081 1.00 31.86 462 ILE A O 1
ATOM 7104 N N . GLY A 1 464 ? 44.035 80.457 95.874 1.00 37.65 463 GLY A N 1
ATOM 7105 C CA . GLY A 1 464 ? 44.334 79.655 94.694 1.00 31.21 463 GLY A CA 1
ATOM 7106 C C . GLY A 1 464 ? 43.142 79.456 93.771 1.00 38.78 463 GLY A C 1
ATOM 7107 O O . GLY A 1 464 ? 42.000 79.880 94.040 1.00 28.46 463 GLY A O 1
ATOM 7111 N N . ARG A 1 465 ? 43.409 78.784 92.656 1.00 27.71 464 ARG A N 1
ATOM 7112 C CA . ARG A 1 465 ? 42.339 78.318 91.780 1.00 19.60 464 ARG A CA 1
ATOM 7113 C C . ARG A 1 465 ? 42.544 76.842 91.477 1.00 46.96 464 ARG A C 1
ATOM 7114 O O . ARG A 1 465 ? 43.679 76.352 91.470 1.00 31.58 464 ARG A O 1
ATOM 7135 N N . GLU A 1 466 ? 41.424 76.137 91.286 1.00 35.61 465 GLU A N 1
ATOM 7136 C CA . GLU A 1 466 ? 41.396 74.763 90.797 1.00 36.88 465 GLU A CA 1
ATOM 7137 C C . GLU A 1 466 ? 40.498 74.739 89.571 1.00 35.83 465 GLU A C 1
ATOM 7138 O O . GLU A 1 466 ? 39.878 75.731 89.208 1.00 30.53 465 GLU A O 1
ATOM 7150 N N . GLY A 1 467 ? 40.464 73.598 88.924 1.00 34.18 466 GLY A N 1
ATOM 7151 C CA . GLY A 1 467 ? 39.765 73.465 87.672 1.00 26.97 466 GLY A CA 1
ATOM 7152 C C . GLY A 1 467 ? 40.791 73.344 86.579 1.00 21.74 466 GLY A C 1
ATOM 7153 O O . GLY A 1 467 ? 41.804 74.045 86.600 1.00 25.13 466 GLY A O 1
ATOM 7157 N N . GLY A 1 468 ? 40.578 72.391 85.677 1.00 23.25 467 GLY A N 1
ATOM 7158 C CA . GLY A 1 468 ? 41.445 72.214 84.545 1.00 22.13 467 GLY A CA 1
ATOM 7159 C C . GLY A 1 468 ? 42.879 72.056 84.989 1.00 30.27 467 GLY A C 1
ATOM 7160 O O . GLY A 1 468 ? 43.201 71.445 86.027 1.00 30.15 467 GLY A O 1
ATOM 7164 N N . MET A 1 469 ? 43.748 72.703 84.242 1.00 22.23 468 MET A N 1
ATOM 7165 C CA . MET A 1 469 ? 45.167 72.665 84.540 1.00 21.83 468 MET A CA 1
ATOM 7166 C C . MET A 1 469 ? 45.502 73.419 85.814 1.00 24.75 468 MET A C 1
ATOM 7167 O O . MET A 1 469 ? 46.587 73.200 86.370 1.00 24.16 468 MET A O 1
ATOM 7181 N N . HIS A 1 470 ? 44.609 74.294 86.304 1.00 22.59 469 HIS A N 1
ATOM 7182 C CA . HIS A 1 470 ? 44.889 74.919 87.596 1.00 27.35 469 HIS A CA 1
ATOM 7183 C C . HIS A 1 470 ? 44.954 73.873 88.694 1.00 36.22 469 HIS A C 1
ATOM 7184 O O . HIS A 1 470 ? 45.744 74.003 89.643 1.00 22.62 469 HIS A O 1
ATOM 7198 N N . SER A 1 471 ? 44.140 72.825 88.578 1.00 26.64 470 SER A N 1
ATOM 7199 C CA . SER A 1 471 ? 44.213 71.728 89.537 1.00 29.82 470 SER A CA 1
ATOM 7200 C C . SER A 1 471 ? 45.456 70.883 89.317 1.00 26.42 470 SER A C 1
ATOM 7201 O O . SER A 1 471 ? 46.148 70.503 90.269 1.00 35.06 470 SER A O 1
ATOM 7209 N N . LEU A 1 472 ? 45.738 70.510 88.075 1.00 26.64 471 LEU A N 1
ATOM 7210 C CA . LEU A 1 472 ? 46.881 69.629 87.895 1.00 30.27 471 LEU A CA 1
ATOM 7211 C C . LEU A 1 472 ? 48.159 70.324 88.315 1.00 39.80 471 LEU A C 1
ATOM 7212 O O . LEU A 1 472 ? 49.099 69.666 88.766 1.00 39.95 471 LEU A O 1
ATOM 7228 N N . ASN A 1 473 ? 48.220 71.651 88.154 1.00 29.74 472 ASN A N 1
ATOM 7229 C CA . ASN A 1 473 ? 49.398 72.375 88.596 1.00 26.72 472 ASN A CA 1
ATOM 7230 C C . ASN A 1 473 ? 49.444 72.445 90.111 1.00 29.53 472 ASN A C 1
ATOM 7231 O O . ASN A 1 473 ? 50.517 72.341 90.704 1.00 39.17 472 ASN A O 1
ATOM 7242 N N . PHE A 1 474 ? 48.306 72.602 90.768 1.00 27.29 473 PHE A N 1
ATOM 7243 C CA . PHE A 1 474 ? 48.396 72.686 92.213 1.00 30.79 473 PHE A CA 1
ATOM 7244 C C . PHE A 1 474 ? 48.790 71.347 92.842 1.00 41.27 473 PHE A C 1
ATOM 7245 O O . PHE A 1 474 ? 49.545 71.309 93.816 1.00 33.03 473 PHE A O 1
ATOM 7262 N N . TYR A 1 475 ? 48.227 70.246 92.368 1.00 21.55 474 TYR A N 1
ATOM 7263 C CA . TYR A 1 475 ? 48.505 68.956 92.996 1.00 29.63 474 TYR A CA 1
ATOM 7264 C C . TYR A 1 475 ? 49.786 68.281 92.493 1.00 26.55 474 TYR A C 1
ATOM 7265 O O . TYR A 1 475 ? 50.019 67.097 92.794 1.00 27.20 474 TYR A O 1
ATOM 7283 N N . SER A 1 476 ? 50.607 68.994 91.716 1.00 28.82 475 SER A N 1
ATOM 7284 C CA . SER A 1 476 ? 51.839 68.490 91.140 1.00 26.07 475 SER A CA 1
ATOM 7285 C C . SER A 1 476 ? 53.013 69.316 91.658 1.00 29.47 475 SER A C 1
ATOM 7286 O O . SER A 1 476 ? 52.862 70.485 92.015 1.00 27.52 475 SER A O 1
ATOM 7294 N N . GLU A 1 477 ? 54.180 68.684 91.739 1.00 27.94 476 GLU A N 1
ATOM 7295 C CA . GLU A 1 477 ? 55.442 69.413 91.847 1.00 32.24 476 GLU A CA 1
ATOM 7296 C C . GLU A 1 477 ? 55.955 69.668 90.437 1.00 22.07 476 GLU A C 1
ATOM 7297 O O . GLU A 1 477 ? 56.143 68.705 89.695 1.00 29.84 476 GLU A O 1
ATOM 7309 N N . LEU A 1 478 ? 56.238 70.940 90.080 1.00 23.44 477 LEU A N 1
ATOM 7310 C CA . LEU A 1 478 ? 56.769 71.283 88.765 1.00 19.22 477 LEU A CA 1
ATOM 7311 C C . LEU A 1 478 ? 58.290 71.437 88.854 1.00 21.10 477 LEU A C 1
ATOM 7312 O O . LEU A 1 478 ? 58.791 72.196 89.670 1.00 23.68 477 LEU A O 1
ATOM 7328 N N . THR A 1 479 ? 59.010 70.656 88.070 1.00 21.96 478 THR A N 1
ATOM 7329 C CA . THR A 1 479 ? 60.464 70.712 87.972 1.00 21.53 478 THR A CA 1
ATOM 7330 C C . THR A 1 479 ? 60.744 71.212 86.555 1.00 25.56 478 THR A C 1
ATOM 7331 O O . THR A 1 479 ? 60.447 70.512 85.578 1.00 22.90 478 THR A O 1
ATOM 7342 N N . ASN A 1 480 ? 61.255 72.427 86.426 1.00 21.44 479 ASN A N 1
ATOM 7343 C CA . ASN A 1 480 ? 61.626 72.926 85.112 1.00 24.46 479 ASN A CA 1
ATOM 7344 C C . ASN A 1 480 ? 62.999 72.328 84.809 1.00 21.55 479 ASN A C 1
ATOM 7345 O O . ASN A 1 480 ? 63.956 72.555 85.547 1.00 25.23 479 ASN A O 1
ATOM 7356 N N . VAL A 1 481 ? 63.062 71.468 83.795 1.00 21.52 480 VAL A N 1
ATOM 7357 C CA . VAL A 1 481 ? 64.312 70.865 83.358 1.00 20.03 480 VAL A CA 1
ATOM 7358 C C . VAL A 1 481 ? 64.909 71.792 82.294 1.00 20.49 480 VAL A C 1
ATOM 7359 O O . VAL A 1 481 ? 64.234 72.139 81.331 1.00 21.88 480 VAL A O 1
ATOM 7372 N N . CYS A 1 482 ? 66.133 72.267 82.503 1.00 19.94 481 CYS A N 1
ATOM 7373 C CA . CYS A 1 482 ? 66.719 73.242 81.595 1.00 19.64 481 CYS A CA 1
ATOM 7374 C C . CYS A 1 482 ? 68.043 72.685 81.064 1.00 22.92 481 CYS A C 1
ATOM 7375 O O . CYS A 1 482 ? 69.046 72.616 81.786 1.00 20.86 481 CYS A O 1
ATOM 7383 N N . VAL A 1 483 ? 68.021 72.271 79.806 1.00 21.45 482 VAL A N 1
ATOM 7384 C CA . VAL A 1 483 ? 69.099 71.505 79.193 1.00 17.68 482 VAL A CA 1
ATOM 7385 C C . VAL A 1 483 ? 69.836 72.392 78.193 1.00 24.33 482 VAL A C 1
ATOM 7386 O O . VAL A 1 483 ? 69.274 72.757 77.158 1.00 24.11 482 VAL A O 1
ATOM 7399 N N . ARG A 1 484 ? 71.100 72.699 78.486 1.00 21.96 483 ARG A N 1
ATOM 7400 C CA . ARG A 1 484 ? 71.940 73.490 77.594 1.00 25.55 483 ARG A CA 1
ATOM 7401 C C . ARG A 1 484 ? 72.436 72.580 76.476 1.00 24.78 483 ARG A C 1
ATOM 7402 O O . ARG A 1 484 ? 72.959 71.496 76.727 1.00 23.68 483 ARG A O 1
ATOM 7423 N N . ILE A 1 485 ? 72.230 73.001 75.244 1.00 21.77 484 ILE A N 1
ATOM 7424 C CA . ILE A 1 485 ? 72.656 72.270 74.060 1.00 20.72 484 ILE A CA 1
ATOM 7425 C C . ILE A 1 485 ? 73.807 73.069 73.456 1.00 27.72 484 ILE A C 1
ATOM 7426 O O . ILE A 1 485 ? 73.602 74.184 72.950 1.00 27.30 484 ILE A O 1
ATOM 7442 N N . ASP A 1 486 ? 75.012 72.519 73.601 1.00 30.73 485 ASP A N 1
ATOM 7443 C CA . ASP A 1 486 ? 76.247 73.126 73.132 1.00 50.65 485 ASP A CA 1
ATOM 7444 C C . ASP A 1 486 ? 76.395 72.931 71.627 1.00 44.71 485 ASP A C 1
ATOM 7445 O O . ASP A 1 486 ? 75.948 71.920 71.074 1.00 32.66 485 ASP A O 1
ATOM 7454 N N . LYS A 1 487 ? 76.961 73.936 70.958 1.00 53.99 486 LYS A N 1
ATOM 7455 C CA . LYS A 1 487 ? 77.452 73.758 69.593 1.00 50.51 486 LYS A CA 1
ATOM 7456 C C . LYS A 1 487 ? 78.468 72.622 69.568 1.00 35.68 486 LYS A C 1
ATOM 7457 O O . LYS A 1 487 ? 79.123 72.327 70.573 1.00 44.60 486 LYS A O 1
ATOM 7476 N N . GLU A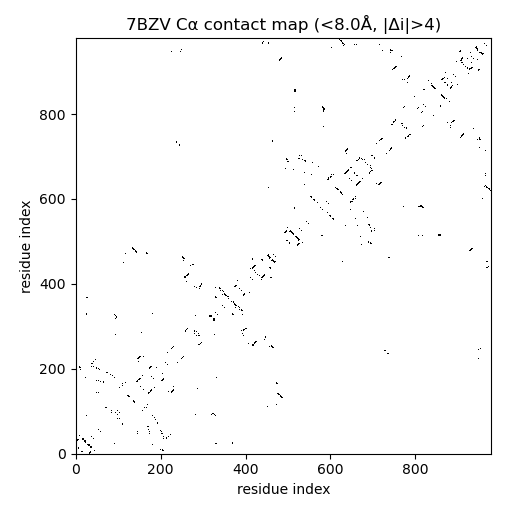 1 488 ? 78.638 71.973 68.428 1.00 39.14 487 GLU A N 1
ATOM 7477 C CA . GLU A 1 488 ? 79.607 70.856 68.308 1.00 40.98 487 GLU A CA 1
ATOM 7478 C C . GLU A 1 488 ? 81.021 71.359 68.643 1.00 43.89 487 GLU A C 1
ATOM 7479 O O . GLU A 1 488 ? 81.372 72.442 68.204 1.00 47.18 487 GLU A O 1
ATOM 7491 N N . SER A 1 489 ? 81.803 70.600 69.401 1.00 47.20 488 SER A N 1
ATOM 7492 C CA . SER A 1 489 ? 83.177 70.978 69.801 1.00 77.43 488 SER A CA 1
ATOM 7493 C C . SER A 1 489 ? 84.194 70.274 68.897 1.00 101.56 488 SER A C 1
ATOM 7494 O O . SER A 1 489 ? 84.510 70.869 67.874 1.00 118.85 488 SER A O 1
ATOM 7502 N N . SER B 1 1 ? 78.702 114.910 101.291 1.00 102.20 0 SER B N 1
ATOM 7503 C CA . SER B 1 1 ? 77.965 114.523 102.526 1.00 116.43 0 SER B CA 1
ATOM 7504 C C . SER B 1 1 ? 77.362 113.131 102.321 1.00 116.59 0 SER B C 1
ATOM 7505 O O . SER B 1 1 ? 77.529 112.542 101.248 1.00 104.20 0 SER B O 1
ATOM 7515 N N . MET B 1 2 ? 76.661 112.596 103.323 1.00 100.43 1 MET B N 1
ATOM 7516 C CA . MET B 1 2 ? 76.313 111.179 103.329 1.00 93.55 1 MET B CA 1
ATOM 7517 C C . MET B 1 2 ? 74.918 110.917 102.769 1.00 80.33 1 MET B C 1
ATOM 7518 O O . MET B 1 2 ? 73.923 111.516 103.202 1.00 52.71 1 MET B O 1
ATOM 7532 N N . LYS B 1 3 ? 74.861 109.966 101.845 1.00 78.98 2 LYS B N 1
ATOM 7533 C CA . LYS B 1 3 ? 73.634 109.616 101.149 1.00 61.00 2 LYS B CA 1
ATOM 7534 C C . LYS B 1 3 ? 72.509 109.301 102.126 1.00 71.58 2 LYS B C 1
ATOM 7535 O O . LYS B 1 3 ? 72.706 108.601 103.123 1.00 56.45 2 LYS B O 1
ATOM 7554 N N . GLN B 1 4 ? 71.324 109.829 101.831 1.00 68.08 3 GLN B N 1
ATOM 7555 C CA . GLN B 1 4 ? 70.094 109.434 102.502 1.00 58.82 3 GLN B CA 1
ATOM 7556 C C . GLN B 1 4 ? 69.294 108.523 101.576 1.00 54.27 3 GLN B C 1
ATOM 7557 O O . GLN B 1 4 ? 69.128 108.825 100.390 1.00 51.85 3 GLN B O 1
ATOM 7571 N N . TYR B 1 5 ? 68.818 107.414 102.117 1.00 48.24 4 TYR B N 1
ATOM 7572 C CA . TYR B 1 5 ? 67.901 106.509 101.436 1.00 51.32 4 TYR B CA 1
ATOM 7573 C C . TYR B 1 5 ? 66.569 106.664 102.172 1.00 47.25 4 TYR B C 1
ATOM 7574 O O . TYR B 1 5 ? 66.421 106.207 103.313 1.00 45.26 4 TYR B O 1
ATOM 7592 N N . ARG B 1 6 ? 65.633 107.377 101.551 1.00 43.20 5 ARG B N 1
ATOM 7593 C CA . ARG B 1 6 ? 64.374 107.709 102.201 1.00 49.73 5 ARG B CA 1
ATOM 7594 C C . ARG B 1 6 ? 63.267 106.762 101.759 1.00 50.59 5 ARG B C 1
ATOM 7595 O O . ARG B 1 6 ? 63.409 105.997 100.801 1.00 42.81 5 ARG B O 1
ATOM 7616 N N . ASN B 1 7 ? 62.157 106.814 102.488 1.00 44.13 6 ASN B N 1
ATOM 7617 C CA . ASN B 1 7 ? 60.951 106.121 102.075 1.00 47.69 6 ASN B CA 1
ATOM 7618 C C . ASN B 1 7 ? 60.257 106.900 100.958 1.00 56.43 6 ASN B C 1
ATOM 7619 O O . ASN B 1 7 ? 60.487 108.100 100.772 1.00 46.92 6 ASN B O 1
ATOM 7630 N N . PHE B 1 8 ? 59.387 106.202 100.220 1.00 45.13 7 PHE B N 1
ATOM 7631 C CA . PHE B 1 8 ? 58.627 106.810 99.125 1.00 45.88 7 PHE B CA 1
ATOM 7632 C C . PHE B 1 8 ? 57.186 106.324 99.251 1.00 48.07 7 PHE B C 1
ATOM 7633 O O . PHE B 1 8 ? 56.890 105.159 98.968 1.00 44.41 7 PHE B O 1
ATOM 7650 N N . VAL B 1 9 ? 56.282 107.197 99.696 1.00 44.50 8 VAL B N 1
ATOM 7651 C CA . VAL B 1 9 ? 54.902 106.803 99.971 1.00 56.65 8 VAL B CA 1
ATOM 7652 C C . VAL B 1 9 ? 53.984 107.804 99.298 1.00 54.83 8 VAL B C 1
ATOM 7653 O O . VAL B 1 9 ? 54.088 109.014 99.545 1.00 47.95 8 VAL B O 1
ATOM 7666 N N . ASP B 1 10 ? 53.086 107.301 98.455 1.00 41.40 9 ASP B N 1
ATOM 7667 C CA . ASP B 1 10 ? 52.069 108.120 97.800 1.00 55.50 9 ASP B CA 1
ATOM 7668 C C . ASP B 1 10 ? 52.704 109.319 97.104 1.00 53.59 9 ASP B C 1
ATOM 7669 O O . ASP B 1 10 ? 52.233 110.452 97.218 1.00 46.06 9 ASP B O 1
ATOM 7678 N N . GLY B 1 11 ? 53.811 109.071 96.411 1.00 42.18 10 GLY B N 1
ATOM 7679 C CA . GLY B 1 11 ? 54.472 110.069 95.605 1.00 52.51 10 GLY B CA 1
ATOM 7680 C C . GLY B 1 11 ? 55.369 111.022 96.361 1.00 53.65 10 GLY B C 1
ATOM 7681 O O . GLY B 1 11 ? 55.921 111.939 95.740 1.00 52.95 10 GLY B O 1
ATOM 7685 N N . LYS B 1 12 ? 55.558 110.826 97.667 1.00 47.75 11 LYS B N 1
ATOM 7686 C CA . LYS B 1 12 ? 56.326 111.753 98.492 1.00 55.49 11 LYS B CA 1
ATOM 7687 C C . LYS B 1 12 ? 57.459 111.007 99.179 1.00 56.80 11 LYS B C 1
ATOM 7688 O O . LYS B 1 12 ? 57.266 109.894 99.682 1.00 51.72 11 LYS B O 1
ATOM 7707 N N . 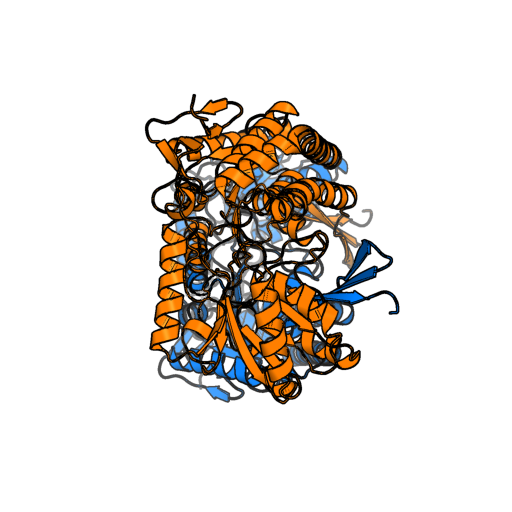TRP B 1 13 ? 58.638 111.611 99.166 1.00 48.62 12 TRP B N 1
ATOM 7708 C CA . TRP B 1 13 ? 59.736 111.146 99.998 1.00 56.61 12 TRP B CA 1
ATOM 7709 C C . TRP B 1 13 ? 59.474 111.490 101.462 1.00 51.92 12 TRP B C 1
ATOM 7710 O O . TRP B 1 13 ? 58.972 112.564 101.791 1.00 60.16 12 TRP B O 1
ATOM 7731 N N . VAL B 1 14 ? 59.789 110.544 102.341 1.00 52.91 13 VAL B N 1
ATOM 7732 C CA . VAL B 1 14 ? 59.403 110.595 103.744 1.00 52.64 13 VAL B CA 1
ATOM 7733 C C . VAL B 1 14 ? 60.612 110.156 104.556 1.00 60.91 13 VAL B C 1
ATOM 7734 O O . VAL B 1 14 ? 61.132 109.050 104.353 1.00 55.90 13 VAL B O 1
ATOM 7747 N N . GLU B 1 15 ? 61.059 111.016 105.462 1.00 52.40 14 GLU B N 1
ATOM 7748 C CA . GLU B 1 15 ? 62.151 110.740 106.381 1.00 53.81 14 GLU B CA 1
ATOM 7749 C C . GLU B 1 15 ? 61.603 110.261 107.723 1.00 57.41 14 GLU B C 1
ATOM 7750 O O . GLU B 1 15 ? 60.392 110.264 107.967 1.00 53.40 14 GLU B O 1
ATOM 7762 N N . SER B 1 16 ? 62.516 109.862 108.610 1.00 60.48 15 SER B N 1
ATOM 7763 C CA . SER B 1 16 ? 62.105 109.231 109.855 1.00 64.38 15 SER B CA 1
ATOM 7764 C C . SER B 1 16 ? 62.954 109.680 111.034 1.00 73.97 15 SER B C 1
ATOM 7765 O O . SER B 1 16 ? 64.149 109.950 110.896 1.00 63.49 15 SER B O 1
ATOM 7773 N N . SER B 1 17 ? 62.311 109.719 112.206 1.00 93.96 16 SER B N 1
ATOM 7774 C CA . SER B 1 17 ? 63.037 109.847 113.463 1.00 83.37 16 SER B CA 1
ATOM 7775 C C . SER B 1 17 ? 64.092 108.756 113.570 1.00 85.87 16 SER B C 1
ATOM 7776 O O . SER B 1 17 ? 65.284 109.022 113.718 1.00 93.78 16 SER B O 1
ATOM 7784 N N . LYS B 1 18 ? 63.656 107.514 113.469 1.00 71.81 17 LYS B N 1
ATOM 7785 C CA . LYS B 1 18 ? 64.536 106.367 113.600 1.00 64.51 17 LYS B CA 1
ATOM 7786 C C . LYS B 1 18 ? 65.239 106.088 112.273 1.00 74.80 17 LYS B C 1
ATOM 7787 O O . LYS B 1 18 ? 64.599 105.881 111.234 1.00 62.49 17 LYS B O 1
ATOM 7806 N N . THR B 1 19 ? 66.556 106.003 112.321 1.00 77.22 18 THR B N 1
ATOM 7807 C CA . THR B 1 19 ? 67.375 105.697 111.162 1.00 68.99 18 THR B CA 1
ATOM 7808 C C . THR B 1 19 ? 68.416 104.639 111.512 1.00 65.34 18 THR B C 1
ATOM 7809 O O . THR B 1 19 ? 68.610 104.271 112.677 1.00 66.94 18 THR B O 1
ATOM 7820 N N . PHE B 1 20 ? 69.055 104.117 110.463 1.00 42.66 19 PHE B N 1
ATOM 7821 C CA . PHE B 1 20 ? 70.093 103.114 110.615 1.00 45.81 19 PHE B CA 1
ATOM 7822 C C . PHE B 1 20 ? 71.076 103.220 109.457 1.00 50.57 19 PHE B C 1
ATOM 7823 O O . PHE B 1 20 ? 70.774 103.787 108.405 1.00 53.77 19 PHE B O 1
ATOM 7840 N N . GLN B 1 21 ? 72.256 102.656 109.660 1.00 44.32 20 GLN B N 1
ATOM 7841 C CA . GLN B 1 21 ? 73.355 102.817 108.722 1.00 51.40 20 GLN B CA 1
ATOM 7842 C C . GLN B 1 21 ? 73.349 101.720 107.664 1.00 48.15 20 GLN B C 1
ATOM 7843 O O . GLN B 1 21 ? 73.009 100.573 107.942 1.00 42.93 20 GLN B O 1
ATOM 7857 N N . ASP B 1 22 ? 73.770 102.089 106.456 1.00 55.24 21 ASP B N 1
ATOM 7858 C CA . ASP B 1 22 ? 74.070 101.157 105.366 1.00 51.14 21 ASP B CA 1
ATOM 7859 C C . ASP B 1 22 ? 75.583 100.979 105.351 1.00 48.52 21 ASP B C 1
ATOM 7860 O O . ASP B 1 22 ? 76.317 101.928 105.068 1.00 48.12 21 ASP B O 1
ATOM 7869 N N . VAL B 1 23 ? 76.043 99.783 105.694 1.00 42.75 22 VAL B N 1
ATOM 7870 C CA . VAL B 1 23 ? 77.466 99.476 105.819 1.00 40.31 22 VAL B CA 1
ATOM 7871 C C . VAL B 1 23 ? 77.890 98.668 104.608 1.00 47.07 22 VAL B C 1
ATOM 7872 O O . VAL B 1 23 ? 77.209 97.708 104.238 1.00 42.22 22 VAL B O 1
ATOM 7885 N N . THR B 1 24 ? 79.024 99.044 103.987 1.00 40.89 23 THR B N 1
ATOM 7886 C CA . THR B 1 24 ? 79.531 98.216 102.895 1.00 37.29 23 THR B CA 1
ATOM 7887 C C . THR B 1 24 ? 80.436 97.118 103.453 1.00 44.23 23 THR B C 1
ATOM 7888 O O . THR B 1 24 ? 81.298 97.404 104.305 1.00 44.22 23 THR B O 1
ATOM 7899 N N . PRO B 1 25 ? 80.255 95.853 103.048 1.00 38.82 24 PRO B N 1
ATOM 7900 C CA . PRO B 1 25 ? 81.121 94.781 103.556 1.00 36.73 24 PRO B CA 1
ATOM 7901 C C . PRO B 1 25 ? 82.512 94.796 102.960 1.00 34.06 24 PRO B C 1
ATOM 7902 O O . PRO B 1 25 ? 83.351 93.964 103.330 1.00 40.37 24 PRO B O 1
ATOM 7913 N N . ILE B 1 26 ? 82.760 95.670 101.994 1.00 38.41 25 ILE B N 1
ATOM 7914 C CA . ILE B 1 26 ? 84.100 95.759 101.438 1.00 36.38 25 ILE B CA 1
ATOM 7915 C C . ILE B 1 26 ? 85.099 96.114 102.538 1.00 42.25 25 ILE B C 1
ATOM 7916 O O . ILE B 1 26 ? 86.139 95.460 102.694 1.00 38.97 25 ILE B O 1
ATOM 7932 N N . ASP B 1 27 ? 84.784 97.134 103.326 1.00 46.54 26 ASP B N 1
ATOM 7933 C CA . ASP B 1 27 ? 85.700 97.596 104.360 1.00 55.99 26 ASP B CA 1
ATOM 7934 C C . ASP B 1 27 ? 84.982 98.020 105.633 1.00 52.65 26 ASP B C 1
ATOM 7935 O O . ASP B 1 27 ? 85.613 98.629 106.504 1.00 52.34 26 ASP B O 1
ATOM 7944 N N . GLY B 1 28 ? 83.689 97.724 105.771 1.00 43.15 27 GLY B N 1
ATOM 7945 C CA . GLY B 1 28 ? 82.954 98.043 106.976 1.00 42.09 27 GLY B CA 1
ATOM 7946 C C . GLY B 1 28 ? 82.585 99.495 107.123 1.00 41.03 27 GLY B C 1
ATOM 7947 O O . GLY B 1 28 ? 82.038 99.871 108.161 1.00 45.69 27 GLY B O 1
ATOM 7951 N N . SER B 1 29 ? 82.824 100.311 106.103 1.00 48.30 28 SER B N 1
ATOM 7952 C CA . SER B 1 29 ? 82.447 101.717 106.127 1.00 49.63 28 SER B CA 1
ATOM 7953 C C . SER B 1 29 ? 80.922 101.881 106.113 1.00 70.29 28 SER B C 1
ATOM 7954 O O . SER B 1 29 ? 80.161 100.974 105.734 1.00 60.84 28 SER B O 1
ATOM 7962 N N . VAL B 1 30 ? 80.480 103.104 106.434 1.00 59.25 29 VAL B N 1
ATOM 7963 C CA . VAL B 1 30 ? 79.109 103.527 106.170 1.00 63.86 29 VAL B CA 1
ATOM 7964 C C . VAL B 1 30 ? 79.057 104.169 104.788 1.00 60.35 29 VAL B C 1
ATOM 7965 O O . VAL B 1 30 ? 79.933 104.961 104.432 1.00 53.44 29 VAL B O 1
ATOM 7978 N N . VAL B 1 31 ? 78.041 103.827 103.993 1.00 50.17 30 VAL B N 1
ATOM 7979 C CA . VAL B 1 31 ? 77.866 104.442 102.680 1.00 46.89 30 VAL B CA 1
ATOM 7980 C C . VAL B 1 31 ? 76.540 105.172 102.537 1.00 40.06 30 VAL B C 1
ATOM 7981 O O . VAL B 1 31 ? 76.368 105.922 101.564 1.00 52.83 30 VAL B O 1
ATOM 7994 N N . ALA B 1 32 ? 75.616 105.021 103.485 1.00 40.81 31 ALA B N 1
ATOM 7995 C CA . ALA B 1 32 ? 74.370 105.777 103.495 1.00 52.85 31 ALA B CA 1
ATOM 7996 C C . ALA B 1 32 ? 73.717 105.590 104.856 1.00 40.19 31 ALA B C 1
ATOM 7997 O O . ALA B 1 32 ? 74.092 104.706 105.627 1.00 47.56 31 ALA B O 1
ATOM 8004 N N . VAL B 1 33 ? 72.710 106.413 105.131 1.00 40.01 32 VAL B N 1
ATOM 8005 C CA . VAL B 1 33 ? 71.820 106.151 106.251 1.00 55.35 32 VAL B CA 1
ATOM 8006 C C . VAL B 1 33 ? 70.383 106.090 105.740 1.00 47.95 32 VAL B C 1
ATOM 8007 O O . VAL B 1 33 ? 69.998 106.766 104.779 1.00 45.69 32 VAL B O 1
ATOM 8020 N N . VAL B 1 34 ? 69.594 105.257 106.406 1.00 43.20 33 VAL B N 1
ATOM 8021 C CA . VAL B 1 34 ? 68.310 104.786 105.915 1.00 54.85 33 VAL B CA 1
ATOM 8022 C C . VAL B 1 34 ? 67.237 105.140 106.926 1.00 53.78 33 VAL B C 1
ATOM 8023 O O . VAL B 1 34 ? 67.431 104.946 108.129 1.00 47.29 33 VAL B O 1
ATOM 8036 N N . HIS B 1 35 ? 66.084 105.600 106.431 1.00 49.53 34 HIS B N 1
ATOM 8037 C CA . HIS B 1 35 ? 65.013 106.117 107.273 1.00 45.14 34 HIS B CA 1
ATOM 8038 C C . HIS B 1 35 ? 63.960 105.045 107.475 1.00 49.04 34 HIS B C 1
ATOM 8039 O O . HIS B 1 35 ? 63.271 104.656 106.524 1.00 52.87 34 HIS B O 1
ATOM 8053 N N . GLU B 1 36 ? 63.820 104.595 108.720 1.00 46.04 35 GLU B N 1
ATOM 8054 C CA . GLU B 1 36 ? 62.960 103.466 109.028 1.00 54.40 35 GLU B CA 1
ATOM 8055 C C . GLU B 1 36 ? 61.503 103.901 109.093 1.00 57.42 35 GLU B C 1
ATOM 8056 O O . GLU B 1 36 ? 61.184 104.979 109.591 1.00 58.83 35 GLU B O 1
ATOM 8068 N N . ALA B 1 37 ? 60.621 103.040 108.596 1.00 55.93 36 ALA B N 1
ATOM 8069 C CA . ALA B 1 37 ? 59.192 103.307 108.533 1.00 59.90 36 ALA B CA 1
ATOM 8070 C C . ALA B 1 37 ? 58.493 102.640 109.707 1.00 66.67 36 ALA B C 1
ATOM 8071 O O . ALA B 1 37 ? 58.729 101.456 109.982 1.00 51.29 36 ALA B O 1
ATOM 8078 N N . ASP B 1 38 ? 57.620 103.392 110.384 1.00 61.74 37 ASP B N 1
ATOM 8079 C CA . ASP B 1 38 ? 56.863 102.856 111.509 1.00 57.89 37 ASP B CA 1
ATOM 8080 C C . ASP B 1 38 ? 55.587 102.181 111.014 1.00 54.80 37 ASP B C 1
ATOM 8081 O O . ASP B 1 38 ? 55.261 102.205 109.825 1.00 52.59 37 ASP B O 1
ATOM 8090 N N . ARG B 1 39 ? 54.857 101.563 111.946 1.00 62.80 38 ARG B N 1
ATOM 8091 C CA . ARG B 1 39 ? 53.591 100.932 111.587 1.00 56.74 38 ARG B CA 1
ATOM 8092 C C . ARG B 1 39 ? 52.674 101.906 110.863 1.00 55.97 38 ARG B C 1
ATOM 8093 O O . ARG B 1 39 ? 51.941 101.509 109.944 1.00 49.43 38 ARG B O 1
ATOM 8114 N N . ASP B 1 40 ? 52.719 103.183 111.252 1.00 62.15 39 ASP B N 1
ATOM 8115 C CA . ASP B 1 40 ? 51.811 104.185 110.702 1.00 71.55 39 ASP B CA 1
ATOM 8116 C C . ASP B 1 40 ? 52.072 104.414 109.222 1.00 51.27 39 ASP B C 1
ATOM 8117 O O . ASP B 1 40 ? 51.134 104.531 108.423 1.00 46.31 39 ASP B O 1
ATOM 8126 N N . LEU B 1 41 ? 53.347 104.536 108.852 1.00 44.10 40 LEU B N 1
ATOM 8127 C CA . LEU B 1 41 ? 53.683 104.842 107.469 1.00 52.23 40 LEU B CA 1
ATOM 8128 C C . LEU B 1 41 ? 53.352 103.663 106.565 1.00 42.42 40 LEU B C 1
ATOM 8129 O O . LEU B 1 41 ? 52.865 103.844 105.444 1.00 50.28 40 LEU B O 1
ATOM 8145 N N . VAL B 1 42 ? 53.595 102.445 107.044 1.00 40.82 41 VAL B N 1
ATOM 8146 C CA . VAL B 1 42 ? 53.208 101.267 106.280 1.00 43.42 41 VAL B CA 1
ATOM 8147 C C . VAL B 1 42 ? 51.702 101.267 106.056 1.00 46.59 41 VAL B C 1
ATOM 8148 O O . VAL B 1 42 ? 51.215 101.004 104.950 1.00 40.37 41 VAL B O 1
ATOM 8161 N N . ASP B 1 43 ? 50.938 101.550 107.111 1.00 48.94 42 ASP B N 1
ATOM 8162 C CA . ASP B 1 43 ? 49.509 101.763 106.948 1.00 52.99 42 ASP B CA 1
ATOM 8163 C C . ASP B 1 43 ? 49.247 102.819 105.883 1.00 46.77 42 ASP B C 1
ATOM 8164 O O . ASP B 1 43 ? 48.386 102.635 105.017 1.00 46.01 42 ASP B O 1
ATOM 8173 N N . ALA B 1 44 ? 49.979 103.942 105.935 1.00 35.41 43 ALA B N 1
ATOM 8174 C CA . ALA B 1 44 ? 49.802 104.985 104.923 1.00 40.88 43 ALA B CA 1
ATOM 8175 C C . ALA B 1 44 ? 50.097 104.448 103.529 1.00 48.34 43 ALA B C 1
ATOM 8176 O O . ALA B 1 44 ? 49.359 104.727 102.572 1.00 40.21 43 ALA B O 1
ATOM 8183 N N . ALA B 1 45 ? 51.144 103.636 103.403 1.00 48.31 44 ALA B N 1
ATOM 8184 C CA . ALA B 1 45 ? 51.476 103.070 102.102 1.00 43.30 44 ALA B CA 1
ATOM 8185 C C . ALA B 1 45 ? 50.361 102.166 101.592 1.00 41.57 44 ALA B C 1
ATOM 8186 O O . ALA B 1 45 ? 49.988 102.229 100.414 1.00 40.27 44 ALA B O 1
ATOM 8193 N N . VAL B 1 46 ? 49.823 101.298 102.455 1.00 33.98 45 VAL B N 1
ATOM 8194 C CA . VAL B 1 46 ? 48.794 100.376 101.979 1.00 46.52 45 VAL B CA 1
ATOM 8195 C C . VAL B 1 46 ? 47.565 101.154 101.531 1.00 48.84 45 VAL B C 1
ATOM 8196 O O . VAL B 1 46 ? 46.911 100.820 100.526 1.00 35.66 45 VAL B O 1
ATOM 8209 N N . LYS B 1 47 ? 47.219 102.197 102.283 1.00 46.81 46 LYS B N 1
ATOM 8210 C CA . LYS B 1 47 ? 46.033 102.968 101.956 1.00 42.91 46 LYS B CA 1
ATOM 8211 C C . LYS B 1 47 ? 46.253 103.788 100.698 1.00 30.24 46 LYS B C 1
ATOM 8212 O O . LYS B 1 47 ? 45.357 103.879 99.855 1.00 40.04 46 LYS B O 1
ATOM 8231 N N . ALA B 1 48 ? 47.457 104.354 100.533 1.00 37.58 47 ALA B N 1
ATOM 8232 C CA . ALA B 1 48 ? 47.784 105.011 99.276 1.00 49.26 47 ALA B CA 1
ATOM 8233 C C . ALA B 1 48 ? 47.708 104.043 98.085 1.00 44.43 47 ALA B C 1
ATOM 8234 O O . ALA B 1 48 ? 47.310 104.444 96.988 1.00 35.39 47 ALA B O 1
ATOM 8241 N N . GLY B 1 49 ? 48.075 102.773 98.264 1.00 39.09 48 GLY B N 1
ATOM 8242 C CA . GLY B 1 49 ? 47.983 101.841 97.144 1.00 34.97 48 GLY B CA 1
ATOM 8243 C C . GLY B 1 49 ? 46.543 101.577 96.745 1.00 39.16 48 GLY B C 1
ATOM 8244 O O . GLY B 1 49 ? 46.185 101.643 95.566 1.00 35.36 48 GLY B O 1
ATOM 8248 N N . HIS B 1 50 ? 45.693 101.287 97.734 1.00 40.26 49 HIS B N 1
ATOM 8249 C CA . HIS B 1 50 ? 44.280 101.073 97.455 1.00 40.36 49 HIS B CA 1
ATOM 8250 C C . HIS B 1 50 ? 43.662 102.317 96.824 1.00 38.52 49 HIS B C 1
ATOM 8251 O O . HIS B 1 50 ? 42.801 102.213 95.943 1.00 35.42 49 HIS B O 1
ATOM 8265 N N . ARG B 1 51 ? 44.087 103.503 97.254 1.00 39.93 50 ARG B N 1
ATOM 8266 C CA . ARG B 1 51 ? 43.544 104.717 96.649 1.00 46.37 50 ARG B CA 1
ATOM 8267 C C . ARG B 1 51 ? 44.030 104.867 95.214 1.00 39.14 50 ARG B C 1
ATOM 8268 O O . ARG B 1 51 ? 43.270 105.294 94.340 1.00 40.54 50 ARG B O 1
ATOM 8289 N N . ALA B 1 52 ? 45.289 104.502 94.944 1.00 38.52 51 ALA B N 1
ATOM 8290 C CA . ALA B 1 52 ? 45.786 104.542 93.567 1.00 39.15 51 ALA B CA 1
ATOM 8291 C C . ALA B 1 52 ? 44.936 103.674 92.645 1.00 37.10 51 ALA B C 1
ATOM 8292 O O . ALA B 1 52 ? 44.700 104.026 91.480 1.00 33.32 51 ALA B O 1
ATOM 8299 N N . LEU B 1 53 ? 44.439 102.550 93.148 1.00 32.52 52 LEU B N 1
ATOM 8300 C CA . LEU B 1 53 ? 43.602 101.709 92.316 1.00 28.30 52 LEU B CA 1
ATOM 8301 C C . LEU B 1 53 ? 42.244 102.338 92.048 1.00 49.11 52 LEU B C 1
ATOM 8302 O O . LEU B 1 53 ? 41.531 101.861 91.157 1.00 41.44 52 LEU B O 1
ATOM 8318 N N . GLU B 1 54 ? 41.865 103.371 92.807 1.00 46.29 53 GLU B N 1
ATOM 8319 C CA . GLU B 1 54 ? 40.663 104.139 92.518 1.00 43.58 53 GLU B CA 1
ATOM 8320 C C . GLU B 1 54 ? 40.933 105.280 91.547 1.00 39.17 53 GLU B C 1
ATOM 8321 O O . GLU B 1 54 ? 40.000 105.988 91.179 1.00 44.25 53 GLU B O 1
ATOM 8333 N N . GLY B 1 55 ? 42.184 105.472 91.131 1.00 38.54 54 GLY B N 1
ATOM 8334 C CA . GLY B 1 55 ? 42.517 106.518 90.188 1.00 41.37 54 GLY B CA 1
ATOM 8335 C C . GLY B 1 55 ? 43.047 106.012 88.860 1.00 42.35 54 GLY B C 1
ATOM 8336 O O . GLY B 1 55 ? 42.647 104.944 88.389 1.00 38.90 54 GLY B O 1
ATOM 8340 N N . GLU B 1 56 ? 43.963 106.795 88.281 1.00 35.12 55 GLU B N 1
ATOM 8341 C CA . GLU B 1 56 ? 44.540 106.536 86.968 1.00 41.86 55 GLU B CA 1
ATOM 8342 C C . GLU B 1 56 ? 45.029 105.097 86.819 1.00 42.95 55 GLU B C 1
ATOM 8343 O O . GLU B 1 56 ? 44.745 104.444 85.815 1.00 37.75 55 GLU B O 1
ATOM 8355 N N . TRP B 1 57 ? 45.787 104.591 87.798 1.00 30.26 56 TRP B N 1
ATOM 8356 C CA . TRP B 1 57 ? 46.353 103.244 87.671 1.00 36.92 56 TRP B CA 1
ATOM 8357 C C . TRP B 1 57 ? 45.250 102.196 87.529 1.00 33.89 56 TRP B C 1
ATOM 8358 O O . TRP B 1 57 ? 45.380 101.240 86.752 1.00 33.18 56 TRP B O 1
ATOM 8379 N N . GLY B 1 58 ? 44.151 102.375 88.266 1.00 32.07 57 GLY B N 1
ATOM 8380 C CA . GLY B 1 58 ? 43.041 101.448 88.228 1.00 35.23 57 GLY B CA 1
ATOM 8381 C C . GLY B 1 58 ? 42.315 101.459 86.917 1.00 37.17 57 GLY B C 1
ATOM 8382 O O . GLY B 1 58 ? 41.566 100.527 86.625 1.00 36.24 57 GLY B O 1
ATOM 8386 N N . ARG B 1 59 ? 42.528 102.487 86.113 1.00 35.32 58 ARG B N 1
ATOM 8387 C CA . ARG B 1 59 ? 41.912 102.568 84.808 1.00 38.01 58 ARG B CA 1
ATOM 8388 C C . ARG B 1 59 ? 42.875 102.226 83.677 1.00 42.50 58 ARG B C 1
ATOM 8389 O O . ARG B 1 59 ? 42.485 102.347 82.520 1.00 34.45 58 ARG B O 1
ATOM 8410 N N . THR B 1 60 ? 44.122 101.839 83.963 1.00 34.07 59 THR B N 1
ATOM 8411 C CA . THR B 1 60 ? 45.044 101.506 82.876 1.00 41.84 59 THR B CA 1
ATOM 8412 C C . THR B 1 60 ? 44.582 100.262 82.134 1.00 29.69 59 THR B C 1
ATOM 8413 O O . THR B 1 60 ? 44.060 99.317 82.727 1.00 35.44 59 THR B O 1
ATOM 8424 N N . THR B 1 61 ? 44.769 100.267 80.831 1.00 33.34 60 THR B N 1
ATOM 8425 C CA . THR B 1 61 ? 44.673 99.024 80.082 1.00 39.09 60 THR B CA 1
ATOM 8426 C C . THR B 1 61 ? 45.957 98.187 80.214 1.00 45.87 60 THR B C 1
ATOM 8427 O O . THR B 1 61 ? 47.034 98.704 80.524 1.00 27.60 60 THR B O 1
ATOM 8438 N N . ALA B 1 62 ? 45.841 96.890 79.896 1.00 37.66 61 ALA B N 1
ATOM 8439 C CA . ALA B 1 62 ? 47.030 96.044 79.778 1.00 34.02 61 ALA B CA 1
ATOM 8440 C C . ALA B 1 62 ? 48.050 96.678 78.848 1.00 32.41 61 ALA B C 1
ATOM 8441 O O . ALA B 1 62 ? 49.247 96.745 79.157 1.00 27.11 61 ALA B O 1
ATOM 8448 N N . ALA B 1 63 ? 47.594 97.189 77.713 1.00 30.67 62 ALA B N 1
ATOM 8449 C CA . ALA B 1 63 ? 48.538 97.777 76.777 1.00 27.33 62 ALA B CA 1
ATOM 8450 C C . ALA B 1 63 ? 49.272 98.965 77.385 1.00 27.37 62 ALA B C 1
ATOM 8451 O O . ALA B 1 63 ? 50.465 99.175 77.124 1.00 30.80 62 ALA B O 1
ATOM 8458 N N . GLN B 1 64 ? 48.565 99.808 78.144 1.00 30.67 63 GLN B N 1
ATOM 8459 C CA . GLN B 1 64 ? 49.241 100.932 78.781 1.00 30.36 63 GLN B CA 1
ATOM 8460 C C . GLN B 1 64 ? 50.267 100.442 79.781 1.00 20.47 63 GLN B C 1
ATOM 8461 O O . GLN B 1 64 ? 51.332 101.056 79.946 1.00 28.25 63 GLN B O 1
ATOM 8475 N N . ARG B 1 65 ? 49.955 99.361 80.504 1.00 25.58 64 ARG B N 1
ATOM 8476 C CA . ARG B 1 65 ? 50.919 98.870 81.483 1.00 23.11 64 ARG B CA 1
ATOM 8477 C C . ARG B 1 65 ? 52.128 98.240 80.791 1.00 25.18 64 ARG B C 1
ATOM 8478 O O . ARG B 1 65 ? 53.255 98.383 81.263 1.00 26.08 64 ARG B O 1
ATOM 8499 N N . VAL B 1 66 ? 51.915 97.594 79.648 1.00 25.42 65 VAL B N 1
ATOM 8500 C CA . VAL B 1 66 ? 53.038 97.145 78.840 1.00 27.32 65 VAL B CA 1
ATOM 8501 C C . VAL B 1 66 ? 53.989 98.311 78.620 1.00 25.03 65 VAL B C 1
ATOM 8502 O O . VAL B 1 66 ? 55.196 98.220 78.892 1.00 26.30 65 VAL B O 1
ATOM 8515 N N . ASP B 1 67 ? 53.448 99.442 78.161 1.00 25.22 66 ASP B N 1
ATOM 8516 C CA . ASP B 1 67 ? 54.270 100.620 77.900 1.00 30.08 66 ASP B CA 1
ATOM 8517 C C . ASP B 1 67 ? 54.926 101.146 79.180 1.00 33.07 66 ASP B C 1
ATOM 8518 O O . ASP B 1 67 ? 56.097 101.530 79.170 1.00 26.31 66 ASP B O 1
ATOM 8527 N N . TRP B 1 68 ? 54.179 101.212 80.286 1.00 30.90 67 TRP B N 1
ATOM 8528 C CA . TRP B 1 68 ? 54.778 101.666 81.542 1.00 29.72 67 TRP B CA 1
ATOM 8529 C C . TRP B 1 68 ? 55.967 100.794 81.911 1.00 25.96 67 TRP B C 1
ATOM 8530 O O . TRP B 1 68 ? 57.029 101.295 82.288 1.00 30.38 67 TRP B O 1
ATOM 8551 N N . LEU B 1 69 ? 55.799 99.463 81.803 1.00 27.14 68 LEU B N 1
ATOM 8552 C CA . LEU B 1 69 ? 56.872 98.548 82.186 1.00 25.06 68 LEU B CA 1
ATOM 8553 C C . LEU B 1 69 ? 58.108 98.801 81.335 1.00 31.68 68 LEU B C 1
ATOM 8554 O O . LEU B 1 69 ? 59.239 98.727 81.824 1.00 26.67 68 LEU B O 1
ATOM 8570 N N . ARG B 1 70 ? 57.903 99.085 80.048 1.00 27.81 69 ARG B N 1
ATOM 8571 C CA . ARG B 1 70 ? 59.027 99.377 79.165 1.00 30.37 69 ARG B CA 1
ATOM 8572 C C . ARG B 1 70 ? 59.634 100.749 79.464 1.00 29.38 69 ARG B C 1
ATOM 8573 O O . ARG B 1 70 ? 60.852 100.921 79.382 1.00 34.98 69 ARG B O 1
ATOM 8594 N N . ARG B 1 71 ? 58.807 101.743 79.813 1.00 32.94 70 ARG B N 1
ATOM 8595 C CA . ARG B 1 71 ? 59.359 103.050 80.177 1.00 32.46 70 ARG B CA 1
ATOM 8596 C C . ARG B 1 71 ? 60.188 102.945 81.445 1.00 36.90 70 ARG B C 1
ATOM 8597 O O . ARG B 1 71 ? 61.245 103.577 81.558 1.00 33.21 70 ARG B O 1
ATOM 8618 N N . ILE B 1 72 ? 59.734 102.130 82.402 1.00 31.17 71 ILE B N 1
ATOM 8619 C CA . ILE B 1 72 ? 60.529 101.864 83.596 1.00 29.66 71 ILE B CA 1
ATOM 8620 C C . ILE B 1 72 ? 61.868 101.241 83.226 1.00 36.97 71 ILE B C 1
ATOM 8621 O O . ILE B 1 72 ? 62.929 101.671 83.699 1.00 36.36 71 ILE B O 1
ATOM 8637 N N . ALA B 1 73 ? 61.836 100.192 82.405 1.00 35.60 72 ALA B N 1
ATOM 8638 C CA . ALA B 1 73 ? 63.074 99.534 82.021 1.00 28.59 72 ALA B CA 1
ATOM 8639 C C . ALA B 1 73 ? 64.007 100.491 81.277 1.00 42.18 72 ALA B C 1
ATOM 8640 O O . ALA B 1 73 ? 65.220 100.470 81.496 1.00 32.97 72 ALA B O 1
ATOM 8647 N N . ASN B 1 74 ? 63.468 101.310 80.369 1.00 34.51 73 ASN B N 1
ATOM 8648 C CA . ASN B 1 74 ? 64.318 102.242 79.632 1.00 45.45 73 ASN B CA 1
ATOM 8649 C C . ASN B 1 74 ? 64.987 103.235 80.579 1.00 42.78 73 ASN B C 1
ATOM 8650 O O . ASN B 1 74 ? 66.163 103.563 80.411 1.00 42.33 73 ASN B O 1
ATOM 8661 N N . GLU B 1 75 ? 64.251 103.728 81.586 1.00 41.12 74 GLU B N 1
ATOM 8662 C CA . GLU B 1 75 ? 64.847 104.671 82.525 1.00 44.71 74 GLU B CA 1
ATOM 8663 C C . GLU B 1 75 ? 65.886 103.984 83.405 1.00 46.27 74 GLU B C 1
ATOM 8664 O O . GLU B 1 75 ? 66.944 104.558 83.676 1.00 43.85 74 GLU B O 1
ATOM 8676 N N . MET B 1 76 ? 65.623 102.746 83.842 1.00 34.69 75 MET B N 1
ATOM 8677 C CA . MET B 1 76 ? 66.658 101.985 84.542 1.00 37.12 75 MET B CA 1
ATOM 8678 C C . MET B 1 76 ? 67.914 101.851 83.694 1.00 44.44 75 MET B C 1
ATOM 8679 O O . MET B 1 76 ? 69.035 101.960 84.204 1.00 37.96 75 MET B O 1
ATOM 8693 N N . GLU B 1 77 ? 67.752 101.546 82.409 1.00 39.43 76 GLU B N 1
ATOM 8694 C CA . GLU B 1 77 ? 68.924 101.402 81.556 1.00 36.85 76 GLU B CA 1
ATOM 8695 C C . GLU B 1 77 ? 69.683 102.723 81.445 1.00 37.64 76 GLU B C 1
ATOM 8696 O O . GLU B 1 77 ? 70.912 102.748 81.518 1.00 46.04 76 GLU B O 1
ATOM 8708 N N . ARG B 1 78 ? 68.961 103.830 81.276 1.00 41.46 77 ARG B N 1
ATOM 8709 C CA . ARG B 1 78 ? 69.610 105.133 81.213 1.00 42.45 77 ARG B CA 1
ATOM 8710 C C . ARG B 1 78 ? 70.401 105.419 82.477 1.00 46.84 77 ARG B C 1
ATOM 8711 O O . ARG B 1 78 ? 71.432 106.091 82.421 1.00 46.63 77 ARG B O 1
ATOM 8732 N N . ARG B 1 79 ? 69.931 104.929 83.628 1.00 41.57 78 ARG B N 1
ATOM 8733 C CA . ARG B 1 79 ? 70.588 105.176 84.902 1.00 37.53 78 ARG B CA 1
ATOM 8734 C C . ARG B 1 79 ? 71.342 103.962 85.408 1.00 35.00 78 ARG B C 1
ATOM 8735 O O . ARG B 1 79 ? 71.529 103.797 86.618 1.00 40.25 78 ARG B O 1
ATOM 8756 N N . GLN B 1 80 ? 71.826 103.125 84.499 1.00 36.52 79 GLN B N 1
ATOM 8757 C CA . GLN B 1 80 ? 72.330 101.830 84.929 1.00 40.96 79 GLN B CA 1
ATOM 8758 C C . GLN B 1 80 ? 73.636 101.926 85.706 1.00 45.06 79 GLN B C 1
ATOM 8759 O O . GLN B 1 80 ? 73.916 101.045 86.528 1.00 36.62 79 GLN B O 1
ATOM 8773 N N . GLN B 1 81 ? 74.457 102.953 85.469 1.00 47.06 80 GLN B N 1
ATOM 8774 C CA . GLN B 1 81 ? 75.654 103.106 86.298 1.00 37.27 80 GLN B CA 1
ATOM 8775 C C . GLN B 1 81 ? 75.270 103.454 87.738 1.00 39.32 80 GLN B C 1
ATOM 8776 O O . GLN B 1 81 ? 75.893 102.976 88.700 1.00 43.61 80 GLN B O 1
ATOM 8790 N N . ASP B 1 82 ? 74.230 104.269 87.905 1.00 35.04 81 ASP B N 1
ATOM 8791 C CA . ASP B 1 82 ? 73.717 104.567 89.238 1.00 39.31 81 ASP B CA 1
ATOM 8792 C C . ASP B 1 82 ? 73.302 103.294 89.963 1.00 43.87 81 ASP B C 1
ATOM 8793 O O . ASP B 1 82 ? 73.659 103.082 91.133 1.00 33.24 81 ASP B O 1
ATOM 8802 N N . PHE B 1 83 ? 72.517 102.447 89.291 1.00 37.33 82 PHE B N 1
ATOM 8803 C CA . PHE B 1 83 ? 72.081 101.200 89.906 1.00 33.19 82 PHE B CA 1
ATOM 8804 C C . PHE B 1 83 ? 73.276 100.327 90.228 1.00 34.99 82 PHE B C 1
ATOM 8805 O O . PHE B 1 83 ? 73.379 99.757 91.323 1.00 36.79 82 PHE B O 1
ATOM 8822 N N . LEU B 1 84 ? 74.186 100.196 89.263 1.00 39.34 83 LEU B N 1
ATOM 8823 C CA . LEU B 1 84 ? 75.391 99.415 89.475 1.00 29.48 83 LEU B CA 1
ATOM 8824 C C . LEU B 1 84 ? 76.166 99.897 90.706 1.00 41.71 83 LEU B C 1
ATOM 8825 O O . LEU B 1 84 ? 76.610 99.088 91.543 1.00 33.90 83 LEU B O 1
ATOM 8841 N N . ASP B 1 85 ? 76.360 101.218 90.809 1.00 37.19 84 ASP B N 1
ATOM 8842 C CA . ASP B 1 85 ? 77.155 101.788 91.900 1.00 38.93 84 ASP B CA 1
ATOM 8843 C C . ASP B 1 85 ? 76.506 101.491 93.237 1.00 40.36 84 ASP B C 1
ATOM 8844 O O . ASP B 1 85 ? 77.163 101.022 94.175 1.00 38.37 84 ASP B O 1
ATOM 8853 N N . ALA B 1 86 ? 75.193 101.729 93.334 1.00 40.71 85 ALA B N 1
ATOM 8854 C CA . ALA B 1 86 ? 74.511 101.494 94.597 1.00 42.25 85 ALA B CA 1
ATOM 8855 C C . ALA B 1 86 ? 74.538 100.020 94.975 1.00 37.82 85 ALA B C 1
ATOM 8856 O O . ALA B 1 86 ? 74.748 99.675 96.148 1.00 31.37 85 ALA B O 1
ATOM 8863 N N . GLU B 1 87 ? 74.285 99.136 94.003 1.00 37.55 86 GLU B N 1
ATOM 8864 C CA . GLU B 1 87 ? 74.260 97.709 94.302 1.00 39.59 86 GLU B CA 1
ATOM 8865 C C . GLU B 1 87 ? 75.628 97.233 94.777 1.00 34.39 86 GLU B C 1
ATOM 8866 O O . GLU B 1 87 ? 75.740 96.466 95.749 1.00 33.71 86 GLU B O 1
ATOM 8878 N N . MET B 1 88 ? 76.693 97.705 94.129 1.00 35.91 87 MET B N 1
ATOM 8879 C CA . MET B 1 88 ? 78.030 97.243 94.504 1.00 33.50 87 MET B CA 1
ATOM 8880 C C . MET B 1 88 ? 78.433 97.778 95.873 1.00 31.08 87 MET B C 1
ATOM 8881 O O . MET B 1 88 ? 79.091 97.075 96.646 1.00 35.66 87 MET B O 1
ATOM 8895 N N . ALA B 1 89 ? 78.044 99.009 96.203 1.00 36.07 88 ALA B N 1
ATOM 8896 C CA . ALA B 1 89 ? 78.421 99.555 97.505 1.00 42.72 88 ALA B CA 1
ATOM 8897 C C . ALA B 1 89 ? 77.730 98.789 98.623 1.00 40.62 88 ALA B C 1
ATOM 8898 O O . ALA B 1 89 ? 78.350 98.450 99.635 1.00 41.38 88 ALA B O 1
ATOM 8905 N N . ASP B 1 90 ? 76.440 98.481 98.437 1.00 39.56 89 ASP B N 1
ATOM 8906 C CA . ASP B 1 90 ? 75.663 97.837 99.492 1.00 28.17 89 ASP B CA 1
ATOM 8907 C C . ASP B 1 90 ? 76.147 96.423 99.749 1.00 34.38 89 ASP B C 1
ATOM 8908 O O . ASP B 1 90 ? 76.122 95.947 100.891 1.00 35.11 89 ASP B O 1
ATOM 8917 N N . THR B 1 91 ? 76.557 95.722 98.693 1.00 34.62 90 THR B N 1
ATOM 8918 C CA . THR B 1 91 ? 76.780 94.293 98.782 1.00 35.68 90 THR B CA 1
ATOM 8919 C C . THR B 1 91 ? 78.229 93.861 98.694 1.00 37.29 90 THR B C 1
ATOM 8920 O O . THR B 1 91 ? 78.512 92.716 99.053 1.00 33.18 90 THR B O 1
ATOM 8931 N N . GLY B 1 92 ? 79.129 94.682 98.135 1.00 36.47 91 GLY B N 1
ATOM 8932 C CA . GLY B 1 92 ? 80.459 94.186 97.805 1.00 37.69 91 GLY B CA 1
ATOM 8933 C C . GLY B 1 92 ? 80.535 93.292 96.581 1.00 45.15 91 GLY B C 1
ATOM 8934 O O . GLY B 1 92 ? 81.578 92.655 96.336 1.00 29.95 91 GLY B O 1
ATOM 8938 N N . LYS B 1 93 ? 79.473 93.237 95.797 1.00 30.94 92 LYS B N 1
ATOM 8939 C CA . LYS B 1 93 ? 79.466 92.425 94.593 1.00 32.42 92 LYS B CA 1
ATOM 8940 C C . LYS B 1 93 ? 80.608 92.837 93.678 1.00 32.76 92 LYS B C 1
ATOM 8941 O O . LYS B 1 93 ? 80.764 94.035 93.401 1.00 31.09 92 LYS B O 1
ATOM 8960 N N . PRO B 1 94 ? 81.345 91.892 93.104 1.00 29.68 93 PRO B N 1
ATOM 8961 C CA . PRO B 1 94 ? 82.285 92.255 92.038 1.00 29.24 93 PRO B CA 1
ATOM 8962 C C . PRO B 1 94 ? 81.558 92.836 90.836 1.00 41.32 93 PRO B C 1
ATOM 8963 O O . PRO B 1 94 ? 80.418 92.460 90.510 1.00 35.39 93 PRO B O 1
ATOM 8974 N N . LEU B 1 95 ? 82.246 93.762 90.170 1.00 35.07 94 LEU B N 1
ATOM 8975 C CA . LEU B 1 95 ? 81.738 94.333 88.929 1.00 32.76 94 LEU B CA 1
ATOM 8976 C C . LEU B 1 95 ? 81.354 93.239 87.949 1.00 33.67 94 LEU B C 1
ATOM 8977 O O . LEU B 1 95 ? 80.319 93.334 87.275 1.00 32.40 94 LEU B O 1
ATOM 8993 N N . SER B 1 96 ? 82.161 92.172 87.884 1.00 32.42 95 SER B N 1
ATOM 8994 C CA . SER B 1 96 ? 81.893 91.063 86.976 1.00 37.95 95 SER B CA 1
ATOM 8995 C C . SER B 1 96 ? 80.536 90.417 87.243 1.00 32.36 95 SER B C 1
ATOM 8996 O O . SER B 1 96 ? 79.946 89.816 86.346 1.00 40.84 95 SER B O 1
ATOM 9004 N N . MET B 1 97 ? 80.054 90.494 88.472 1.00 36.50 96 MET B N 1
ATOM 9005 C CA . MET B 1 97 ? 78.738 89.968 88.819 1.00 40.85 96 MET B CA 1
ATOM 9006 C C . MET B 1 97 ? 77.644 90.997 88.576 1.00 41.42 96 MET B C 1
ATOM 9007 O O . MET B 1 97 ? 76.649 90.712 87.899 1.00 37.03 96 MET B O 1
ATOM 9021 N N . ALA B 1 98 ? 77.815 92.187 89.154 1.00 29.97 97 ALA B N 1
ATOM 9022 C CA . ALA B 1 98 ? 76.748 93.180 89.151 1.00 33.13 97 ALA B CA 1
ATOM 9023 C C . ALA B 1 98 ? 76.453 93.678 87.738 1.00 32.57 97 ALA B C 1
ATOM 9024 O O . ALA B 1 98 ? 75.289 93.879 87.372 1.00 31.07 97 ALA B O 1
ATOM 9031 N N . ALA B 1 99 ? 77.476 93.813 86.905 1.00 30.80 98 ALA B N 1
ATOM 9032 C CA . ALA B 1 99 ? 77.282 94.351 85.560 1.00 29.90 98 ALA B CA 1
ATOM 9033 C C . ALA B 1 99 ? 76.855 93.305 84.549 1.00 31.71 98 ALA B C 1
ATOM 9034 O O . ALA B 1 99 ? 76.491 93.659 83.420 1.00 35.34 98 ALA B O 1
ATOM 9041 N N . THR B 1 100 ? 76.925 92.028 84.889 1.00 31.97 99 THR B N 1
ATOM 9042 C CA . THR B 1 100 ? 76.467 91.022 83.958 1.00 31.72 99 THR B CA 1
ATOM 9043 C C . THR B 1 100 ? 75.209 90.319 84.424 1.00 38.82 99 THR B C 1
ATOM 9044 O O . THR B 1 100 ? 74.446 89.834 83.586 1.00 35.13 99 THR B O 1
ATOM 9055 N N . ILE B 1 101 ? 74.967 90.264 85.732 1.00 31.53 100 ILE B N 1
ATOM 9056 C CA . ILE B 1 101 ? 73.812 89.552 86.264 1.00 33.59 100 ILE B CA 1
ATOM 9057 C C . ILE B 1 101 ? 72.831 90.531 86.888 1.00 32.54 100 ILE B C 1
ATOM 9058 O O . ILE B 1 101 ? 71.700 90.697 86.397 1.00 30.81 100 ILE B O 1
ATOM 9074 N N . ASP B 1 102 ? 73.233 91.176 87.985 1.00 28.25 101 ASP B N 1
ATOM 9075 C CA . ASP B 1 102 ? 72.244 91.893 88.790 1.00 31.89 101 ASP B CA 1
ATOM 9076 C C . ASP B 1 102 ? 71.536 92.982 87.995 1.00 33.00 101 ASP B C 1
ATOM 9077 O O . ASP B 1 102 ? 70.298 93.052 87.978 1.00 31.30 101 ASP B O 1
ATOM 9086 N N . ILE B 1 103 ? 72.289 93.873 87.373 1.00 26.23 102 ILE B N 1
ATOM 9087 C CA . ILE B 1 103 ? 71.642 95.045 86.797 1.00 27.65 102 ILE B CA 1
ATOM 9088 C C . ILE B 1 103 ? 70.962 94.621 85.496 1.00 32.66 102 ILE B C 1
ATOM 9089 O O . ILE B 1 103 ? 69.802 94.997 85.274 1.00 32.46 102 ILE B O 1
ATOM 9105 N N . PRO B 1 104 ? 71.623 93.864 84.603 1.00 32.83 103 PRO B N 1
ATOM 9106 C CA . PRO B 1 104 ? 70.936 93.483 83.353 1.00 31.20 103 PRO B CA 1
ATOM 9107 C C . PRO B 1 104 ? 69.701 92.612 83.563 1.00 34.63 103 PRO B C 1
ATOM 9108 O O . PRO B 1 104 ? 68.676 92.879 82.935 1.00 31.51 103 PRO B O 1
ATOM 9119 N N . ARG B 1 105 ? 69.765 91.582 84.415 1.00 29.61 104 ARG B N 1
ATOM 9120 C CA . ARG B 1 105 ? 68.566 90.803 84.720 1.00 30.43 104 ARG B CA 1
ATOM 9121 C C . ARG B 1 105 ? 67.524 91.640 85.451 1.00 32.72 104 ARG B C 1
ATOM 9122 O O . ARG B 1 105 ? 66.317 91.479 85.230 1.00 26.80 104 ARG B O 1
ATOM 9143 N N . GLY B 1 106 ? 67.949 92.553 86.307 1.00 28.70 105 GLY B N 1
ATOM 9144 C CA . GLY B 1 106 ? 66.969 93.404 86.969 1.00 31.66 105 GLY B CA 1
ATOM 9145 C C . GLY B 1 106 ? 66.165 94.235 85.988 1.00 37.80 105 GLY B C 1
ATOM 9146 O O . GLY B 1 106 ? 64.957 94.441 86.165 1.00 31.01 105 GLY B O 1
ATOM 9150 N N . ILE B 1 107 ? 66.826 94.735 84.947 1.00 32.06 106 ILE B N 1
ATOM 9151 C CA . ILE B 1 107 ? 66.138 95.506 83.918 1.00 32.05 106 ILE B CA 1
ATOM 9152 C C . ILE B 1 107 ? 65.282 94.591 83.055 1.00 28.53 106 ILE B C 1
ATOM 9153 O O . ILE B 1 107 ? 64.154 94.934 82.689 1.00 32.67 106 ILE B O 1
ATOM 9169 N N . ALA B 1 108 ? 65.815 93.413 82.722 1.00 27.68 107 ALA B N 1
ATOM 9170 C CA . ALA B 1 108 ? 65.131 92.492 81.826 1.00 28.37 107 ALA B CA 1
ATOM 9171 C C . ALA B 1 108 ? 63.834 91.991 82.424 1.00 29.39 107 ALA B C 1
ATOM 9172 O O . ALA B 1 108 ? 62.902 91.630 81.678 1.00 25.82 107 ALA B O 1
ATOM 9179 N N . ASN B 1 109 ? 63.751 91.906 83.753 1.00 24.22 108 ASN B N 1
ATOM 9180 C CA . ASN B 1 109 ? 62.478 91.504 84.350 1.00 21.19 108 ASN B CA 1
ATOM 9181 C C . ASN B 1 109 ? 61.337 92.372 83.854 1.00 23.29 108 ASN B C 1
ATOM 9182 O O . ASN B 1 109 ? 60.237 91.873 83.565 1.00 23.03 108 ASN B O 1
ATOM 9193 N N . PHE B 1 110 ? 61.551 93.681 83.788 1.00 21.04 109 PHE B N 1
ATOM 9194 C CA . PHE B 1 110 ? 60.461 94.538 83.350 1.00 21.95 109 PHE B CA 1
ATOM 9195 C C . PHE B 1 110 ? 60.145 94.333 81.873 1.00 25.83 109 PHE B C 1
ATOM 9196 O O . PHE B 1 110 ? 58.972 94.331 81.484 1.00 26.64 109 PHE B O 1
ATOM 9213 N N . ARG B 1 111 ? 61.171 94.151 81.037 1.00 24.97 110 ARG B N 1
ATOM 9214 C CA . ARG B 1 111 ? 60.906 93.929 79.611 1.00 23.79 110 ARG B CA 1
ATOM 9215 C C . ARG B 1 111 ? 60.244 92.584 79.363 1.00 27.72 110 ARG B C 1
ATOM 9216 O O . ARG B 1 111 ? 59.344 92.471 78.518 1.00 28.44 110 ARG B O 1
ATOM 9237 N N . ASN B 1 112 ? 60.702 91.537 80.043 1.00 22.89 111 ASN B N 1
ATOM 9238 C CA . ASN B 1 112 ? 60.116 90.220 79.836 1.00 23.77 111 ASN B CA 1
ATOM 9239 C C . ASN B 1 112 ? 58.631 90.202 80.214 1.00 23.32 111 ASN B C 1
ATOM 9240 O O . ASN B 1 112 ? 57.817 89.573 79.532 1.00 21.44 111 ASN B O 1
ATOM 9251 N N . PHE B 1 113 ? 58.283 90.733 81.383 1.00 23.54 112 PHE B N 1
ATOM 9252 C CA . PHE B 1 113 ? 56.868 90.726 81.761 1.00 26.74 112 PHE B CA 1
ATOM 9253 C C . PHE B 1 113 ? 56.054 91.693 80.923 1.00 21.71 112 PHE B C 1
ATOM 9254 O O . PHE B 1 113 ? 54.845 91.488 80.772 1.00 22.73 112 PHE B O 1
ATOM 9271 N N . ALA B 1 114 ? 56.663 92.741 80.371 1.00 22.61 113 ALA B N 1
ATOM 9272 C CA . ALA B 1 114 ? 55.918 93.528 79.397 1.00 25.03 113 ALA B CA 1
ATOM 9273 C C . ALA B 1 114 ? 55.490 92.666 78.198 1.00 21.96 113 ALA B C 1
ATOM 9274 O O . ALA B 1 114 ? 54.339 92.742 77.745 1.00 21.68 113 ALA B O 1
ATOM 9281 N N . ASP B 1 115 ? 56.414 91.849 77.669 1.00 22.05 114 ASP B N 1
ATOM 9282 C CA . ASP B 1 115 ? 56.111 90.953 76.555 1.00 24.87 114 ASP B CA 1
ATOM 9283 C C . ASP B 1 115 ? 55.039 89.939 76.938 1.00 21.35 114 ASP B C 1
ATOM 9284 O O . ASP B 1 115 ? 54.089 89.708 76.179 1.00 22.17 114 ASP B O 1
ATOM 9293 N N . ILE B 1 116 ? 55.177 89.313 78.111 1.00 21.74 115 ILE B N 1
ATOM 9294 C CA . ILE B 1 116 ? 54.192 88.318 78.555 1.00 20.41 115 ILE B CA 1
ATOM 9295 C C . ILE B 1 116 ? 52.811 88.932 78.688 1.00 21.94 115 ILE B C 1
ATOM 9296 O O . ILE B 1 116 ? 51.803 88.357 78.270 1.00 22.18 115 ILE B O 1
ATOM 9312 N N . LEU B 1 117 ? 52.743 90.130 79.256 1.00 21.87 116 LEU B N 1
ATOM 9313 C CA . LEU B 1 117 ? 51.453 90.810 79.382 1.00 22.41 116 LEU B CA 1
ATOM 9314 C C . LEU B 1 117 ? 50.889 91.143 78.019 1.00 24.20 116 LEU B C 1
ATOM 9315 O O . LEU B 1 117 ? 49.691 90.969 77.774 1.00 22.42 116 LEU B O 1
ATOM 9331 N N . ALA B 1 118 ? 51.747 91.587 77.102 1.00 22.80 117 ALA B N 1
ATOM 9332 C CA . ALA B 1 118 ? 51.247 92.004 75.797 1.00 24.82 117 ALA B CA 1
ATOM 9333 C C . ALA B 1 118 ? 50.545 90.867 75.070 1.00 24.10 117 ALA B C 1
ATOM 9334 O O . ALA B 1 118 ? 49.554 91.103 74.371 1.00 22.28 117 ALA B O 1
ATOM 9341 N N . THR B 1 119 ? 51.005 89.623 75.242 1.00 20.89 118 THR B N 1
ATOM 9342 C CA . THR B 1 119 ? 50.413 88.528 74.497 1.00 21.75 118 THR B CA 1
ATOM 9343 C C . THR B 1 119 ? 49.533 87.614 75.345 1.00 24.43 118 THR B C 1
ATOM 9344 O O . THR B 1 119 ? 49.032 86.622 74.826 1.00 26.34 118 THR B O 1
ATOM 9355 N N . ALA B 1 120 ? 49.295 87.937 76.600 1.00 20.08 119 ALA B N 1
ATOM 9356 C CA . ALA B 1 120 ? 48.562 87.029 77.469 1.00 20.35 119 ALA B CA 1
ATOM 9357 C C . ALA B 1 120 ? 47.172 86.779 76.892 1.00 25.89 119 ALA B C 1
ATOM 9358 O O . ALA B 1 120 ? 46.466 87.737 76.558 1.00 24.61 119 ALA B O 1
ATOM 9365 N N . PRO B 1 121 ? 46.762 85.561 76.757 1.00 24.41 120 PRO B N 1
ATOM 9366 C CA . PRO B 1 121 ? 45.444 85.292 76.183 1.00 23.93 120 PRO B CA 1
ATOM 9367 C C . PRO B 1 121 ? 44.364 85.260 77.241 1.00 30.06 120 PRO B C 1
ATOM 9368 O O . PRO B 1 121 ? 44.646 85.509 78.415 1.00 28.57 120 PRO B O 1
ATOM 9379 N N . VAL B 1 122 ? 43.136 84.946 76.852 1.00 25.55 121 VAL B N 1
ATOM 9380 C CA . VAL B 1 122 ? 42.035 84.782 77.793 1.00 27.69 121 VAL B CA 1
ATOM 9381 C C . VAL B 1 122 ? 41.758 83.285 77.880 1.00 30.45 121 VAL B C 1
ATOM 9382 O O . VAL B 1 122 ? 41.545 82.632 76.851 1.00 34.13 121 VAL B O 1
ATOM 9395 N N . ASP B 1 123 ? 41.837 82.742 79.100 1.00 25.13 122 ASP B N 1
ATOM 9396 C CA . ASP B 1 123 ? 41.490 81.343 79.381 1.00 18.87 122 ASP B CA 1
ATOM 9397 C C . ASP B 1 123 ? 39.977 81.156 79.226 1.00 23.16 122 ASP B C 1
ATOM 9398 O O . ASP B 1 123 ? 39.174 81.813 79.911 1.00 23.72 122 ASP B O 1
ATOM 9407 N N . SER B 1 124 ? 39.580 80.285 78.306 1.00 22.79 123 SER B N 1
ATOM 9408 C CA . SER B 1 124 ? 38.163 80.215 77.972 1.00 18.62 123 SER B CA 1
ATOM 9409 C C . SER B 1 124 ? 37.756 78.822 77.506 1.00 20.18 123 SER B C 1
ATOM 9410 O O . SER B 1 124 ? 38.509 78.123 76.819 1.00 23.68 123 SER B O 1
ATOM 9418 N N . HIS B 1 125 ? 36.538 78.433 77.893 1.00 21.77 124 HIS B N 1
ATOM 9419 C CA . HIS B 1 125 ? 35.927 77.181 77.459 1.00 23.58 124 HIS B CA 1
ATOM 9420 C C . HIS B 1 125 ? 34.458 77.447 77.161 1.00 26.55 124 HIS B C 1
ATOM 9421 O O . HIS B 1 125 ? 33.829 78.370 77.701 1.00 25.39 124 HIS B O 1
ATOM 9435 N N . ARG B 1 126 ? 33.900 76.594 76.316 1.00 19.94 125 ARG B N 1
ATOM 9436 C CA . ARG B 1 126 ? 32.485 76.598 76.018 1.00 22.85 125 ARG B CA 1
ATOM 9437 C C . ARG B 1 126 ? 31.845 75.375 76.654 1.00 29.08 125 ARG B C 1
ATOM 9438 O O . ARG B 1 126 ? 32.299 74.257 76.428 1.00 29.19 125 ARG B O 1
ATOM 9459 N N . LEU B 1 127 ? 30.780 75.589 77.395 1.00 26.39 126 LEU B N 1
ATOM 9460 C CA . LEU B 1 127 ? 30.024 74.521 78.040 1.00 35.00 126 LEU B CA 1
ATOM 9461 C C . LEU B 1 127 ? 28.710 74.296 77.286 1.00 27.68 126 LEU B C 1
ATOM 9462 O O . LEU B 1 127 ? 27.884 75.206 77.168 1.00 31.26 126 LEU B O 1
ATOM 9478 N N . ASP B 1 128 ? 28.530 73.095 76.733 1.00 31.68 127 ASP B N 1
ATOM 9479 C CA . ASP B 1 128 ? 27.241 72.737 76.142 1.00 40.24 127 ASP B CA 1
ATOM 9480 C C . ASP B 1 128 ? 26.248 72.331 77.219 1.00 45.81 127 ASP B C 1
ATOM 9481 O O . ASP B 1 128 ? 26.591 71.650 78.192 1.00 36.43 127 ASP B O 1
ATOM 9490 N N . LEU B 1 129 ? 25.020 72.749 77.030 1.00 27.84 128 LEU B N 1
ATOM 9491 C CA . LEU B 1 129 ? 23.926 72.512 77.934 1.00 29.70 128 LEU B CA 1
ATOM 9492 C C . LEU B 1 129 ? 22.887 71.776 77.095 1.00 48.65 128 LEU B C 1
ATOM 9493 O O . LEU B 1 129 ? 23.012 71.695 75.855 1.00 39.72 128 LEU B O 1
ATOM 9509 N N . PRO B 1 130 ? 21.856 71.251 77.729 1.00 40.25 129 PRO B N 1
ATOM 9510 C CA . PRO B 1 130 ? 20.749 70.651 76.978 1.00 62.76 129 PRO B CA 1
ATOM 9511 C C . PRO B 1 130 ? 19.900 71.702 76.281 1.00 65.48 129 PRO B C 1
ATOM 9512 O O . PRO B 1 130 ? 19.956 72.895 76.583 1.00 63.62 129 PRO B O 1
ATOM 9523 N N . ASP B 1 131 ? 19.077 71.228 75.349 1.00 69.98 130 ASP B N 1
ATOM 9524 C CA . ASP B 1 131 ? 18.067 72.073 74.728 1.00 78.14 130 ASP B CA 1
ATOM 9525 C C . ASP B 1 131 ? 18.711 73.170 73.894 1.00 68.54 130 ASP B C 1
ATOM 9526 O O . ASP B 1 131 ? 18.163 74.262 73.749 1.00 62.24 130 ASP B O 1
ATOM 9535 N N . GLY B 1 132 ? 19.889 72.873 73.351 1.00 65.61 131 GLY B N 1
ATOM 9536 C CA . GLY B 1 132 ? 20.570 73.786 72.465 1.00 52.39 131 GLY B CA 1
ATOM 9537 C C . GLY B 1 132 ? 21.155 75.000 73.134 1.00 35.30 131 GLY B C 1
ATOM 9538 O O . GLY B 1 132 ? 21.653 75.896 72.439 1.00 46.09 131 GLY B O 1
ATOM 9542 N N . ALA B 1 133 ? 21.114 75.073 74.460 1.00 34.13 132 ALA B N 1
ATOM 9543 C CA . ALA B 1 133 ? 21.767 76.186 75.154 1.00 37.96 132 ALA B CA 1
ATOM 9544 C C . ALA B 1 133 ? 23.259 75.918 75.329 1.00 30.36 132 ALA B C 1
ATOM 9545 O O . ALA B 1 133 ? 23.742 74.799 75.164 1.00 32.35 132 ALA B O 1
ATOM 9552 N N . TYR B 1 134 ? 24.009 76.972 75.654 1.00 22.02 133 TYR B N 1
ATOM 9553 C CA . TYR B 1 134 ? 25.417 76.815 75.949 1.00 23.09 133 TYR B CA 1
ATOM 9554 C C . TYR B 1 134 ? 25.847 77.962 76.848 1.00 19.97 133 TYR B C 1
ATOM 9555 O O . TYR B 1 134 ? 25.105 78.907 77.061 1.00 25.99 133 TYR B O 1
ATOM 9573 N N . ALA B 1 135 ? 27.035 77.816 77.416 1.00 23.30 134 ALA B N 1
ATOM 9574 C CA . ALA B 1 135 ? 27.585 78.844 78.269 1.00 25.95 134 ALA B CA 1
ATOM 9575 C C . ALA B 1 135 ? 28.986 79.131 77.794 1.00 20.29 134 ALA B C 1
ATOM 9576 O O . ALA B 1 135 ? 29.803 78.217 77.641 1.00 28.26 134 ALA B O 1
ATOM 9583 N N . LEU B 1 136 ? 29.295 80.400 77.696 1.00 20.08 135 LEU B N 1
ATOM 9584 C CA . LEU B 1 136 ? 30.656 80.819 77.452 1.00 16.55 135 LEU B CA 1
ATOM 9585 C C . LEU B 1 136 ? 31.330 81.159 78.780 1.00 18.44 135 LEU B C 1
ATOM 9586 O O . LEU B 1 136 ? 30.836 82.029 79.510 1.00 21.54 135 LEU B O 1
ATOM 9602 N N . ASN B 1 137 ? 32.491 80.549 79.022 1.00 19.24 136 ASN B N 1
ATOM 9603 C CA . ASN B 1 137 ? 33.303 80.745 80.220 1.00 20.67 136 ASN B CA 1
ATOM 9604 C C . ASN B 1 137 ? 34.559 81.485 79.811 1.00 21.97 136 ASN B C 1
ATOM 9605 O O . ASN B 1 137 ? 35.279 81.002 78.936 1.00 23.43 136 ASN B O 1
ATOM 9616 N N . TYR B 1 138 ? 34.849 82.629 80.428 1.00 17.23 137 TYR B N 1
ATOM 9617 C CA . TYR B 1 138 ? 36.122 83.287 80.136 1.00 19.36 137 TYR B CA 1
ATOM 9618 C C . TYR B 1 138 ? 36.643 83.930 81.413 1.00 20.38 137 TYR B C 1
ATOM 9619 O O . TYR B 1 138 ? 35.869 84.472 82.202 1.00 22.84 137 TYR B O 1
ATOM 9637 N N . ALA B 1 139 ? 37.958 83.828 81.626 1.00 22.21 138 ALA B N 1
ATOM 9638 C CA . ALA B 1 139 ? 38.572 84.274 82.873 1.00 22.70 138 ALA B CA 1
ATOM 9639 C C . ALA B 1 139 ? 38.984 85.740 82.718 1.00 27.46 138 ALA B C 1
ATOM 9640 O O . ALA B 1 139 ? 39.723 86.100 81.796 1.00 34.88 138 ALA B O 1
ATOM 9647 N N . ALA B 1 140 ? 38.455 86.595 83.563 1.00 22.59 139 ALA B N 1
ATOM 9648 C CA . ALA B 1 140 ? 38.851 87.993 83.574 1.00 24.91 139 ALA B CA 1
ATOM 9649 C C . ALA B 1 140 ? 39.903 88.175 84.660 1.00 26.96 139 ALA B C 1
ATOM 9650 O O . ALA B 1 140 ? 39.723 87.716 85.788 1.00 25.66 139 ALA B O 1
ATOM 9657 N N . ARG B 1 141 ? 40.998 88.827 84.313 1.00 29.14 140 ARG B N 1
ATOM 9658 C CA . ARG B 1 141 ? 42.106 89.050 85.227 1.00 24.65 140 ARG B CA 1
ATOM 9659 C C . ARG B 1 141 ? 41.987 90.476 85.750 1.00 29.99 140 ARG B C 1
ATOM 9660 O O . ARG B 1 141 ? 41.927 91.418 84.962 1.00 32.77 140 ARG B O 1
ATOM 9681 N N . LYS B 1 142 ? 41.909 90.618 87.064 1.00 26.91 141 LYS B N 1
ATOM 9682 C CA . LYS B 1 142 ? 41.955 91.892 87.765 1.00 30.17 141 LYS B CA 1
ATOM 9683 C C . LYS B 1 142 ? 43.150 91.931 88.718 1.00 30.18 141 LYS B C 1
ATOM 9684 O O . LYS B 1 142 ? 43.624 90.885 89.156 1.00 30.49 141 LYS B O 1
ATOM 9703 N N . PRO B 1 143 ? 43.613 93.125 89.118 1.00 27.43 142 PRO B N 1
ATOM 9704 C CA . PRO B 1 143 ? 44.603 93.190 90.198 1.00 30.41 142 PRO B CA 1
ATOM 9705 C C . PRO B 1 143 ? 44.089 92.542 91.475 1.00 35.01 142 PRO B C 1
ATOM 9706 O O . PRO B 1 143 ? 42.899 92.541 91.765 1.00 34.71 142 PRO B O 1
ATOM 9717 N N . LEU B 1 144 ? 45.015 92.005 92.257 1.00 26.09 143 LEU B N 1
ATOM 9718 C CA . LEU B 1 144 ? 44.685 91.588 93.610 1.00 31.91 143 LEU B CA 1
ATOM 9719 C C . LEU B 1 144 ? 44.363 92.784 94.484 1.00 39.13 143 LEU B C 1
ATOM 9720 O O . LEU B 1 144 ? 43.392 92.764 95.247 1.00 34.04 143 LEU B O 1
ATOM 9736 N N . GLY B 1 145 ? 45.174 93.826 94.387 1.00 31.94 144 GLY B N 1
ATOM 9737 C CA . GLY B 1 145 ? 45.039 94.989 95.242 1.00 33.38 144 GLY B CA 1
ATOM 9738 C C . GLY B 1 145 ? 46.408 95.586 95.458 1.00 29.78 144 GLY B C 1
ATOM 9739 O O . GLY B 1 145 ? 47.024 96.116 94.533 1.00 31.04 144 GLY B O 1
ATOM 9743 N N . VAL B 1 146 ? 46.866 95.545 96.697 1.00 27.63 145 VAL B N 1
ATOM 9744 C CA . VAL B 1 146 ? 48.155 96.062 97.113 1.00 36.19 145 VAL B CA 1
ATOM 9745 C C . VAL B 1 146 ? 48.960 94.833 97.489 1.00 40.05 145 VAL B C 1
ATOM 9746 O O . VAL B 1 146 ? 48.539 94.060 98.361 1.00 29.83 145 VAL B O 1
ATOM 9759 N N . VAL B 1 147 ? 50.067 94.613 96.788 1.00 34.67 146 VAL B N 1
ATOM 9760 C CA . VAL B 1 147 ? 50.953 93.473 97.001 1.00 33.55 146 VAL B CA 1
ATOM 9761 C C . VAL B 1 147 ? 52.116 93.904 97.884 1.00 33.13 146 VAL B C 1
ATOM 9762 O O . VAL B 1 147 ? 52.808 94.886 97.585 1.00 32.89 146 VAL B O 1
ATOM 9775 N N . GLY B 1 148 ? 52.336 93.184 98.983 1.00 30.54 147 GLY B N 1
ATOM 9776 C CA . GLY B 1 148 ? 53.497 93.427 99.822 1.00 28.44 147 GLY B CA 1
ATOM 9777 C C . GLY B 1 148 ? 54.705 92.636 99.327 1.00 28.83 147 GLY B C 1
ATOM 9778 O O . GLY B 1 148 ? 54.608 91.432 99.091 1.00 33.44 147 GLY B O 1
ATOM 9782 N N . VAL B 1 149 ? 55.825 93.334 99.138 1.00 32.07 148 VAL B N 1
ATOM 9783 C CA . VAL B 1 149 ? 57.051 92.754 98.569 1.00 34.34 148 VAL B CA 1
ATOM 9784 C C . VAL B 1 149 ? 58.161 92.880 99.607 1.00 28.66 148 VAL B C 1
ATOM 9785 O O . VAL B 1 149 ? 58.603 93.985 99.930 1.00 35.05 148 VAL B O 1
ATOM 9798 N N . ILE B 1 150 ? 58.630 91.753 100.103 1.00 32.13 149 ILE B N 1
ATOM 9799 C CA . ILE B 1 150 ? 59.715 91.714 101.064 1.00 29.84 149 ILE B CA 1
ATOM 9800 C C . ILE B 1 150 ? 60.877 91.039 100.354 1.00 25.82 149 ILE B C 1
ATOM 9801 O O . ILE B 1 150 ? 60.774 89.868 99.965 1.00 31.17 149 ILE B O 1
ATOM 9817 N N . SER B 1 151 ? 61.960 91.797 100.139 1.00 30.10 150 SER B N 1
ATOM 9818 C CA . SER B 1 151 ? 63.025 91.471 99.186 1.00 33.47 150 SER B CA 1
ATOM 9819 C C . SER B 1 151 ? 64.334 91.182 99.898 1.00 29.99 150 SER B C 1
ATOM 9820 O O . SER B 1 151 ? 64.664 91.872 100.870 1.00 30.33 150 SER B O 1
ATOM 9828 N N . PRO B 1 152 ? 65.119 90.217 99.420 1.00 27.32 151 PRO B N 1
ATOM 9829 C CA . PRO B 1 152 ? 66.323 89.806 100.142 1.00 28.97 151 PRO B CA 1
ATOM 9830 C C . PRO B 1 152 ? 67.544 90.653 99.784 1.00 33.39 151 PRO B C 1
ATOM 9831 O O . PRO B 1 152 ? 67.529 91.481 98.870 1.00 32.47 151 PRO B O 1
ATOM 9842 N N . TRP B 1 153 ? 68.624 90.411 100.526 1.00 27.73 152 TRP B N 1
ATOM 9843 C CA . TRP B 1 153 ? 69.864 91.168 100.340 1.00 32.49 152 TRP B CA 1
ATOM 9844 C C . TRP B 1 153 ? 70.820 90.535 99.327 1.00 32.52 152 TRP B C 1
ATOM 9845 O O . TRP B 1 153 ? 71.810 91.178 98.973 1.00 32.18 152 TRP B O 1
ATOM 9866 N N . ASN B 1 154 ? 70.583 89.302 98.853 1.00 27.34 153 ASN B N 1
ATOM 9867 C CA . ASN B 1 154 ? 71.635 88.636 98.074 1.00 27.43 153 ASN B CA 1
ATOM 9868 C C . ASN B 1 154 ? 71.620 89.048 96.614 1.00 28.59 153 ASN B C 1
ATOM 9869 O O . ASN B 1 154 ? 72.670 89.103 95.969 1.00 27.04 153 ASN B O 1
ATOM 9880 N N . LEU B 1 155 ? 70.437 89.320 96.090 1.00 25.47 154 LEU B N 1
ATOM 9881 C CA . LEU B 1 155 ? 70.231 89.826 94.738 1.00 23.52 154 LEU B CA 1
ATOM 9882 C C . LEU B 1 155 ? 69.214 90.955 94.860 1.00 30.91 154 LEU B C 1
ATOM 9883 O O . LEU B 1 155 ? 68.054 90.815 94.457 1.00 29.99 154 LEU B O 1
ATOM 9899 N N . PRO B 1 156 ? 69.611 92.092 95.463 1.00 27.44 155 PRO B N 1
ATOM 9900 C CA . PRO B 1 156 ? 68.609 93.118 95.810 1.00 26.03 155 PRO B CA 1
ATOM 9901 C C . PRO B 1 156 ? 67.766 93.586 94.626 1.00 30.76 155 PRO B C 1
ATOM 9902 O O . PRO B 1 156 ? 66.530 93.502 94.670 1.00 31.33 155 PRO B O 1
ATOM 9913 N N . LEU B 1 157 ? 68.388 94.109 93.570 1.00 23.47 156 LEU B N 1
ATOM 9914 C CA . LEU B 1 157 ? 67.577 94.623 92.471 1.00 23.76 156 LEU B CA 1
ATOM 9915 C C . LEU B 1 157 ? 66.886 93.494 91.712 1.00 23.40 156 LEU B C 1
ATOM 9916 O O . LEU B 1 157 ? 65.702 93.600 91.374 1.00 29.39 156 LEU B O 1
ATOM 9932 N N . LEU B 1 158 ? 67.619 92.426 91.419 1.00 28.17 157 LEU B N 1
ATOM 9933 C CA . LEU B 1 158 ? 67.095 91.364 90.562 1.00 24.97 157 LEU B CA 1
ATOM 9934 C C . LEU B 1 158 ? 65.827 90.727 91.152 1.00 21.81 157 LEU B C 1
ATOM 9935 O O . LEU B 1 158 ? 64.799 90.617 90.470 1.00 24.28 157 LEU B O 1
ATOM 9951 N N . LEU B 1 159 ? 65.878 90.308 92.416 1.00 27.96 158 LEU B N 1
ATOM 9952 C CA . LEU B 1 159 ? 64.711 89.681 93.053 1.00 29.12 158 LEU B CA 1
ATOM 9953 C C . LEU B 1 159 ? 63.618 90.689 93.386 1.00 31.44 158 LEU B C 1
ATOM 9954 O O . LEU B 1 159 ? 62.432 90.334 93.397 1.00 27.74 158 LEU B O 1
ATOM 9970 N N . LEU B 1 160 ? 63.976 91.941 93.664 1.00 27.42 159 LEU B N 1
ATOM 9971 C CA . LEU B 1 160 ? 62.956 92.977 93.767 1.00 25.83 159 LEU B CA 1
ATOM 9972 C C . LEU B 1 160 ? 62.168 93.111 92.472 1.00 27.58 159 LEU B C 1
ATOM 9973 O O . LEU B 1 160 ? 60.927 93.051 92.488 1.00 24.42 159 LEU B O 1
ATOM 9989 N N . THR B 1 161 ? 62.849 93.338 91.336 1.00 25.99 160 THR B N 1
ATOM 9990 C CA . THR B 1 161 ? 62.082 93.544 90.117 1.00 20.84 160 THR B CA 1
ATOM 9991 C C . THR B 1 161 ? 61.402 92.252 89.641 1.00 25.70 160 THR B C 1
ATOM 9992 O O . THR B 1 161 ? 60.421 92.322 88.896 1.00 25.72 160 THR B O 1
ATOM 10003 N N . TRP B 1 162 ? 61.909 91.085 90.030 1.00 26.68 161 TRP B N 1
ATOM 10004 C CA . TRP B 1 162 ? 61.239 89.825 89.704 1.00 26.22 161 TRP B CA 1
ATOM 10005 C C . TRP B 1 162 ? 59.818 89.765 90.266 1.00 27.57 161 TRP B C 1
ATOM 10006 O O . TRP B 1 162 ? 58.947 89.115 89.675 1.00 25.09 161 TRP B O 1
ATOM 10027 N N . LYS B 1 163 ? 59.574 90.424 91.400 1.00 26.22 162 LYS B N 1
ATOM 10028 C CA . LYS B 1 163 ? 58.241 90.540 92.003 1.00 25.43 162 LYS B CA 1
ATOM 10029 C C . LYS B 1 163 ? 57.514 91.791 91.526 1.00 25.73 162 LYS B C 1
ATOM 10030 O O . LYS B 1 163 ? 56.333 91.718 91.182 1.00 24.48 162 LYS B O 1
ATOM 10049 N N . VAL B 1 164 ? 58.197 92.940 91.490 1.00 22.51 163 VAL B N 1
ATOM 10050 C CA . VAL B 1 164 ? 57.520 94.199 91.189 1.00 24.86 163 VAL B CA 1
ATOM 10051 C C . VAL B 1 164 ? 57.024 94.201 89.754 1.00 23.05 163 VAL B C 1
ATOM 10052 O O . VAL B 1 164 ? 55.935 94.700 89.462 1.00 24.14 163 VAL B O 1
ATOM 10065 N N . ALA B 1 165 ? 57.800 93.627 88.827 1.00 26.04 164 ALA B N 1
ATOM 10066 C CA . ALA B 1 165 ? 57.405 93.730 87.424 1.00 25.04 164 ALA B CA 1
ATOM 10067 C C . ALA B 1 165 ? 56.095 93.008 87.152 1.00 22.72 164 ALA B C 1
ATOM 10068 O O . ALA B 1 165 ? 55.181 93.623 86.574 1.00 22.59 164 ALA B O 1
ATOM 10075 N N . PRO B 1 166 ? 55.919 91.735 87.519 1.00 22.94 165 PRO B N 1
ATOM 10076 C CA . PRO B 1 166 ? 54.604 91.116 87.304 1.00 23.44 165 PRO B CA 1
ATOM 10077 C C . PRO B 1 166 ? 53.510 91.741 88.167 1.00 21.87 165 PRO B C 1
ATOM 10078 O O . PRO B 1 166 ? 52.350 91.777 87.732 1.00 24.44 165 PRO B O 1
ATOM 10089 N N . ALA B 1 167 ? 53.823 92.176 89.386 1.00 29.12 166 ALA B N 1
ATOM 10090 C CA . ALA B 1 167 ? 52.777 92.775 90.225 1.00 24.57 166 ALA B CA 1
ATOM 10091 C C . ALA B 1 167 ? 52.187 94.012 89.552 1.00 23.93 166 ALA B C 1
ATOM 10092 O O . ALA B 1 167 ? 50.959 94.166 89.472 1.00 23.26 166 ALA B O 1
ATOM 10099 N N . LEU B 1 168 ? 53.054 94.872 89.003 1.00 21.81 167 LEU B N 1
ATOM 10100 C CA . LEU B 1 168 ? 52.586 96.053 88.275 1.00 24.60 167 LEU B CA 1
ATOM 10101 C C . LEU B 1 168 ? 51.951 95.665 86.940 1.00 26.48 167 LEU B C 1
ATOM 10102 O O . LEU B 1 168 ? 51.002 96.305 86.483 1.00 23.69 167 LEU B O 1
ATOM 10118 N N . ALA B 1 169 ? 52.477 94.633 86.275 1.00 23.38 168 ALA B N 1
ATOM 10119 C CA . ALA B 1 169 ? 51.848 94.168 85.034 1.00 23.55 168 ALA B CA 1
ATOM 10120 C C . ALA B 1 169 ? 50.372 93.849 85.238 1.00 22.44 168 ALA B C 1
ATOM 10121 O O . ALA B 1 169 ? 49.545 94.072 84.341 1.00 23.43 168 ALA B O 1
ATOM 10128 N N . CYS B 1 170 ? 50.052 93.243 86.378 1.00 21.66 169 CYS B N 1
ATOM 10129 C CA . CYS B 1 170 ? 48.700 92.820 86.742 1.00 25.43 169 CYS B CA 1
ATOM 10130 C C . CYS B 1 170 ? 47.871 93.964 87.318 1.00 26.68 169 CYS B C 1
ATOM 10131 O O . CYS B 1 170 ? 46.703 93.761 87.692 1.00 24.87 169 CYS B O 1
ATOM 10139 N N . GLY B 1 171 ? 48.438 95.162 87.366 1.00 23.43 170 GLY B N 1
ATOM 10140 C CA . GLY B 1 171 ? 47.690 96.353 87.767 1.00 26.70 170 GLY B CA 1
ATOM 10141 C C . GLY B 1 171 ? 47.626 96.565 89.255 1.00 25.30 170 GLY B C 1
ATOM 10142 O O . GLY B 1 171 ? 46.804 97.373 89.721 1.00 28.49 170 GLY B O 1
ATOM 10146 N N . ASN B 1 172 ? 48.431 95.843 90.023 1.00 21.47 171 ASN B N 1
ATOM 10147 C CA . ASN B 1 172 ? 48.485 96.089 91.458 1.00 27.92 171 ASN B CA 1
ATOM 10148 C C . ASN B 1 172 ? 49.258 97.371 91.760 1.00 32.25 171 ASN B C 1
ATOM 10149 O O . ASN B 1 172 ? 50.038 97.874 90.942 1.00 28.59 171 ASN B O 1
ATOM 10160 N N . ALA B 1 173 ? 49.049 97.891 92.967 1.00 27.30 172 ALA B N 1
ATOM 10161 C CA . ALA B 1 173 ? 50.014 98.769 93.617 1.00 24.22 172 ALA B CA 1
ATOM 10162 C C . ALA B 1 173 ? 50.923 97.904 94.473 1.00 27.57 172 ALA B C 1
ATOM 10163 O O . ALA B 1 173 ? 50.548 96.793 94.850 1.00 35.80 172 ALA B O 1
ATOM 10170 N N . VAL B 1 174 ? 52.116 98.406 94.801 1.00 32.19 173 VAL B N 1
ATOM 10171 C CA . VAL B 1 174 ? 53.021 97.617 95.623 1.00 29.28 173 VAL B CA 1
ATOM 10172 C C . VAL B 1 174 ? 53.498 98.419 96.825 1.00 32.77 173 VAL B C 1
ATOM 10173 O O . VAL B 1 174 ? 53.601 99.648 96.785 1.00 30.06 173 VAL B O 1
ATOM 10186 N N . VAL B 1 175 ? 53.732 97.698 97.918 1.00 32.21 174 VAL B N 1
ATOM 10187 C CA . VAL B 1 175 ? 54.460 98.200 99.083 1.00 30.99 174 VAL B CA 1
ATOM 10188 C C . VAL B 1 175 ? 55.667 97.304 99.266 1.00 33.08 174 VAL B C 1
ATOM 10189 O O . VAL B 1 175 ? 55.517 96.106 99.538 1.00 32.71 174 VAL B O 1
ATOM 10202 N N . VAL B 1 176 ? 56.853 97.890 99.138 1.00 26.75 175 VAL B N 1
ATOM 10203 C CA . VAL B 1 176 ? 58.108 97.168 98.948 1.00 31.77 175 VAL B CA 1
ATOM 10204 C C . VAL B 1 176 ? 59.004 97.479 100.127 1.00 36.75 175 VAL B C 1
ATOM 10205 O O . VAL B 1 176 ? 59.187 98.655 100.467 1.00 33.98 175 VAL B O 1
ATOM 10218 N N . LYS B 1 177 ? 59.557 96.442 100.748 1.00 32.85 176 LYS B N 1
ATOM 10219 C CA . LYS B 1 177 ? 60.548 96.647 101.809 1.00 39.41 176 LYS B CA 1
ATOM 10220 C C . LYS B 1 177 ? 61.841 95.940 101.448 1.00 30.18 176 LYS B C 1
ATOM 10221 O O . LYS B 1 177 ? 61.902 94.696 101.536 1.00 35.55 176 LYS B O 1
ATOM 10240 N N . PRO B 1 178 ? 62.882 96.647 101.035 1.00 31.20 177 PRO B N 1
ATOM 10241 C CA . PRO B 1 178 ? 64.149 95.977 100.713 1.00 31.36 177 PRO B CA 1
ATOM 10242 C C . PRO B 1 178 ? 64.865 95.591 101.999 1.00 38.05 177 PRO B C 1
ATOM 10243 O O . PRO B 1 178 ? 64.566 96.099 103.082 1.00 34.24 177 PRO B O 1
ATOM 10254 N N . SER B 1 179 ? 65.820 94.675 101.867 1.00 37.84 178 SER B N 1
ATOM 10255 C CA . SER B 1 179 ? 66.619 94.284 103.020 1.00 34.32 178 SER B CA 1
ATOM 10256 C C . SER B 1 179 ? 67.282 95.508 103.640 1.00 39.05 178 SER B C 1
ATOM 10257 O O . SER B 1 179 ? 67.783 96.388 102.931 1.00 34.84 178 SER B O 1
ATOM 10265 N N . GLU B 1 180 ? 67.341 95.527 104.977 1.00 37.99 179 GLU B N 1
ATOM 10266 C CA . GLU B 1 180 ? 68.064 96.582 105.682 1.00 38.88 179 GLU B CA 1
ATOM 10267 C C . GLU B 1 180 ? 69.497 96.705 105.184 1.00 37.23 179 GLU B C 1
ATOM 10268 O O . GLU B 1 180 ? 70.080 97.796 105.219 1.00 40.21 179 GLU B O 1
ATOM 10280 N N . ASP B 1 181 ? 70.090 95.604 104.718 1.00 41.03 180 ASP B N 1
ATOM 10281 C CA . ASP B 1 181 ? 71.460 95.690 104.237 1.00 48.66 180 ASP B CA 1
ATOM 10282 C C . ASP B 1 181 ? 71.565 96.272 102.839 1.00 43.14 180 ASP B C 1
ATOM 10283 O O . ASP B 1 181 ? 72.656 96.690 102.430 1.00 34.60 180 ASP B O 1
ATOM 10292 N N . THR B 1 182 ? 70.489 96.250 102.062 1.00 30.89 181 THR B N 1
ATOM 10293 C CA . THR B 1 182 ? 70.584 96.590 100.647 1.00 36.29 181 THR B CA 1
ATOM 10294 C C . THR B 1 182 ? 69.450 97.534 100.276 1.00 33.58 181 THR B C 1
ATOM 10295 O O . THR B 1 182 ? 68.579 97.198 99.473 1.00 31.89 181 THR B O 1
ATOM 10306 N N . PRO B 1 183 ? 69.464 98.760 100.822 1.00 38.50 182 PRO B N 1
ATOM 10307 C CA . PRO B 1 183 ? 68.377 99.717 100.530 1.00 37.48 182 PRO B CA 1
ATOM 10308 C C . PRO B 1 183 ? 68.514 100.474 99.216 1.00 31.39 182 PRO B C 1
ATOM 10309 O O . PRO B 1 183 ? 67.526 101.066 98.749 1.00 34.20 182 PRO B O 1
ATOM 10320 N N . GLY B 1 184 ? 69.693 100.496 98.615 1.00 31.73 183 GLY B N 1
ATOM 10321 C CA . GLY B 1 184 ? 69.988 101.434 97.543 1.00 42.56 183 GLY B CA 1
ATOM 10322 C C . GLY B 1 184 ? 69.232 101.263 96.241 1.00 32.46 183 GLY B C 1
ATOM 10323 O O . GLY B 1 184 ? 68.557 102.189 95.772 1.00 36.31 183 GLY B O 1
ATOM 10327 N N . THR B 1 185 ? 69.359 100.098 95.617 1.00 32.05 184 THR B N 1
ATOM 10328 C CA . THR B 1 185 ? 68.723 99.957 94.314 1.00 26.90 184 THR B CA 1
ATOM 10329 C C . THR B 1 185 ? 67.213 100.084 94.438 1.00 25.68 184 THR B C 1
ATOM 10330 O O . THR B 1 185 ? 66.558 100.559 93.503 1.00 33.76 184 THR B O 1
ATOM 10341 N N . ALA B 1 186 ? 66.644 99.698 95.588 1.00 29.09 185 ALA B N 1
ATOM 10342 C CA . ALA B 1 186 ? 65.204 99.849 95.765 1.00 32.86 185 ALA B CA 1
ATOM 10343 C C . ALA B 1 186 ? 64.829 101.315 95.820 1.00 35.93 185 ALA B C 1
ATOM 10344 O O . ALA B 1 186 ? 63.799 101.724 95.267 1.00 31.80 185 ALA B O 1
ATOM 10351 N N . THR B 1 187 ? 65.658 102.123 96.485 1.00 31.88 186 THR B N 1
ATOM 10352 C CA . THR B 1 187 ? 65.402 103.557 96.491 1.00 29.96 186 THR B CA 1
ATOM 10353 C C . THR B 1 187 ? 65.588 104.159 95.100 1.00 32.54 186 THR B C 1
ATOM 10354 O O . THR B 1 187 ? 64.803 105.018 94.690 1.00 33.75 186 THR B O 1
ATOM 10365 N N . LEU B 1 188 ? 66.607 103.721 94.349 1.00 28.15 187 LEU B N 1
ATOM 10366 C CA . LEU B 1 188 ? 66.743 104.206 92.974 1.00 31.75 187 LEU B CA 1
ATOM 10367 C C . LEU B 1 188 ? 65.557 103.764 92.117 1.00 33.85 187 LEU B C 1
ATOM 10368 O O . LEU B 1 188 ? 65.086 104.508 91.243 1.00 35.93 187 LEU B O 1
ATOM 10384 N N . LEU B 1 189 ? 65.026 102.580 92.379 1.00 36.64 188 LEU B N 1
ATOM 10385 C CA . LEU B 1 189 ? 63.858 102.162 91.614 1.00 32.35 188 LEU B CA 1
ATOM 10386 C C . LEU B 1 189 ? 62.686 103.110 91.854 1.00 37.88 188 LEU B C 1
ATOM 10387 O O . LEU B 1 189 ? 61.989 103.504 90.910 1.00 31.66 188 LEU B O 1
ATOM 10403 N N . ALA B 1 190 ? 62.478 103.526 93.101 1.00 33.31 189 ALA B N 1
ATOM 10404 C CA . ALA B 1 190 ? 61.440 104.520 93.369 1.00 40.07 189 ALA B CA 1
ATOM 10405 C C . ALA B 1 190 ? 61.702 105.825 92.621 1.00 38.03 189 ALA B C 1
ATOM 10406 O O . ALA B 1 190 ? 60.767 106.442 92.088 1.00 38.43 189 ALA B O 1
ATOM 10413 N N . GLU B 1 191 ? 62.961 106.268 92.571 1.00 38.27 190 GLU B N 1
ATOM 10414 C CA . GLU B 1 191 ? 63.271 107.458 91.783 1.00 38.40 190 GLU B CA 1
ATOM 10415 C C . GLU B 1 191 ? 62.862 107.255 90.332 1.00 39.01 190 GLU B C 1
ATOM 10416 O O . GLU B 1 191 ? 62.302 108.157 89.701 1.00 41.02 190 GLU B O 1
ATOM 10428 N N . VAL B 1 192 ? 63.095 106.061 89.798 1.00 36.93 191 VAL B N 1
ATOM 10429 C CA . VAL B 1 192 ? 62.718 105.782 88.417 1.00 36.23 191 VAL B CA 1
ATOM 10430 C C . VAL B 1 192 ? 61.206 105.836 88.250 1.00 35.14 191 VAL B C 1
ATOM 10431 O O . VAL B 1 192 ? 60.689 106.422 87.284 1.00 42.39 191 VAL B O 1
ATOM 10444 N N . MET B 1 193 ? 60.475 105.209 89.176 1.00 38.63 192 MET B N 1
ATOM 10445 C CA . MET B 1 193 ? 59.027 105.250 89.092 1.00 39.61 192 MET B CA 1
ATOM 10446 C C . MET B 1 193 ? 58.543 106.692 89.050 1.00 45.55 192 MET B C 1
ATOM 10447 O O . MET B 1 193 ? 57.691 107.061 88.247 1.00 37.98 192 MET B O 1
ATOM 10461 N N . GLU B 1 194 ? 59.108 107.538 89.897 1.00 38.49 193 GLU B N 1
ATOM 10462 C CA . GLU B 1 194 ? 58.701 108.933 89.930 1.00 40.69 193 GLU B CA 1
ATOM 10463 C C . GLU B 1 194 ? 59.084 109.627 88.637 1.00 45.09 193 GLU B C 1
ATOM 10464 O O . GLU B 1 194 ? 58.304 110.426 88.114 1.00 41.85 193 GLU B O 1
ATOM 10476 N N . ALA B 1 195 ? 60.273 109.320 88.094 1.00 43.65 194 ALA B N 1
ATOM 10477 C CA . ALA B 1 195 ? 60.744 110.022 86.898 1.00 46.55 194 ALA B CA 1
ATOM 10478 C C . ALA B 1 195 ? 59.869 109.734 85.684 1.00 53.69 194 ALA B C 1
ATOM 10479 O O . ALA B 1 195 ? 59.565 110.644 84.907 1.00 45.04 194 ALA B O 1
ATOM 10486 N N . VAL B 1 196 ? 59.457 108.476 85.491 1.00 43.83 195 VAL B N 1
ATOM 10487 C CA . VAL B 1 196 ? 58.672 108.163 84.302 1.00 38.52 195 VAL B CA 1
ATOM 10488 C C . VAL B 1 196 ? 57.213 108.542 84.472 1.00 34.46 195 VAL B C 1
ATOM 10489 O O . VAL B 1 196 ? 56.455 108.519 83.497 1.00 46.57 195 VAL B O 1
ATOM 10502 N N . GLY B 1 197 ? 56.790 108.837 85.688 1.00 37.86 196 GLY B N 1
ATOM 10503 C CA . GLY B 1 197 ? 55.448 109.306 85.929 1.00 47.73 196 GLY B CA 1
ATOM 10504 C C . GLY B 1 197 ? 54.470 108.271 86.426 1.00 43.30 196 GLY B C 1
ATOM 10505 O O . GLY B 1 197 ? 53.261 108.484 86.294 1.00 40.92 196 GLY B O 1
ATOM 10509 N N . ILE B 1 198 ? 54.941 107.167 86.994 1.00 35.13 197 ILE B N 1
ATOM 10510 C CA . ILE B 1 198 ? 54.037 106.201 87.608 1.00 36.20 197 ILE B CA 1
ATOM 10511 C C . ILE B 1 198 ? 53.151 106.949 88.604 1.00 34.15 197 ILE B C 1
ATOM 10512 O O . ILE B 1 198 ? 53.657 107.718 89.425 1.00 34.62 197 ILE B O 1
ATOM 10528 N N . PRO B 1 199 ? 51.834 106.755 88.588 1.00 38.14 198 PRO B N 1
ATOM 10529 C CA . PRO B 1 199 ? 50.980 107.527 89.474 1.00 35.05 198 PRO B CA 1
ATOM 10530 C C . PRO B 1 199 ? 51.368 107.329 90.953 1.00 42.24 198 PRO B C 1
ATOM 10531 O O . PRO B 1 199 ? 51.797 106.231 91.333 1.00 36.05 198 PRO B O 1
ATOM 10542 N N . PRO B 1 200 ? 51.234 108.370 91.751 1.00 42.91 199 PRO B N 1
ATOM 10543 C CA . PRO B 1 200 ? 51.577 108.211 93.180 1.00 32.48 199 PRO B CA 1
ATOM 10544 C C . PRO B 1 200 ? 50.675 107.179 93.840 1.00 36.70 199 PRO B C 1
ATOM 10545 O O . PRO B 1 200 ? 49.498 107.032 93.492 1.00 37.37 199 PRO B O 1
ATOM 10556 N N . GLY B 1 201 ? 51.250 106.439 94.778 1.00 37.93 200 GLY B N 1
ATOM 10557 C CA . GLY B 1 201 ? 50.582 105.343 95.433 1.00 42.40 200 GLY B CA 1
ATOM 10558 C C . GLY B 1 201 ? 50.765 104.003 94.748 1.00 35.89 200 GLY B C 1
ATOM 10559 O O . GLY B 1 201 ? 50.553 102.964 95.387 1.00 36.88 200 GLY B O 1
ATOM 10563 N N . VAL B 1 202 ? 51.148 104.002 93.466 1.00 35.49 201 VAL B N 1
ATOM 10564 C CA . VAL B 1 202 ? 51.338 102.737 92.751 1.00 30.63 201 VAL B CA 1
ATOM 10565 C C . VAL B 1 202 ? 52.571 102.011 93.270 1.00 34.41 201 VAL B C 1
ATOM 10566 O O . VAL B 1 202 ? 52.535 100.801 93.517 1.00 30.83 201 VAL B O 1
ATOM 10579 N N . PHE B 1 203 ? 53.687 102.724 93.417 1.00 29.59 202 PHE B N 1
ATOM 10580 C CA . PHE B 1 203 ? 54.928 102.137 93.922 1.00 27.49 202 PHE B CA 1
ATOM 10581 C C . PHE B 1 203 ? 55.319 102.825 95.223 1.00 39.62 202 PHE B C 1
ATOM 10582 O O . PHE B 1 203 ? 55.686 104.006 95.216 1.00 30.35 202 PHE B O 1
ATOM 10599 N N . ASN B 1 204 ? 55.290 102.083 96.325 1.00 31.65 203 ASN B N 1
ATOM 10600 C CA . ASN B 1 204 ? 55.622 102.614 97.641 1.00 35.95 203 ASN B CA 1
ATOM 10601 C C . ASN B 1 204 ? 56.778 101.837 98.247 1.00 33.71 203 ASN B C 1
ATOM 10602 O O . ASN B 1 204 ? 56.848 100.607 98.132 1.00 35.73 203 ASN B O 1
ATOM 10613 N N . LEU B 1 205 ? 57.690 102.564 98.883 1.00 34.34 204 LEU B N 1
ATOM 10614 C CA . LEU B 1 205 ? 58.918 102.003 99.429 1.00 34.93 204 LEU B CA 1
ATOM 10615 C C . LEU B 1 205 ? 58.972 102.339 100.911 1.00 42.31 204 LEU B C 1
ATOM 10616 O O . LEU B 1 205 ? 58.964 103.521 101.280 1.00 40.28 204 LEU B O 1
ATOM 10632 N N . VAL B 1 206 ? 59.013 101.304 101.749 1.00 33.15 205 VAL B N 1
ATOM 10633 C CA . VAL B 1 206 ? 59.205 101.454 103.188 1.00 41.31 205 VAL B CA 1
ATOM 10634 C C . VAL B 1 206 ? 60.461 100.704 103.595 1.00 47.37 205 VAL B C 1
ATOM 10635 O O . VAL B 1 206 ? 60.627 99.531 103.246 1.00 42.04 205 VAL B O 1
ATOM 10648 N N . HIS B 1 207 ? 61.309 101.352 104.387 1.00 38.08 206 HIS B N 1
ATOM 10649 C CA . HIS B 1 207 ? 62.541 100.734 104.851 1.00 48.12 206 HIS B CA 1
ATOM 10650 C C . HIS B 1 207 ? 62.414 100.172 106.270 1.00 60.10 206 HIS B C 1
ATOM 10651 O O . HIS B 1 207 ? 61.591 100.613 107.085 1.00 44.96 206 HIS B O 1
ATOM 10665 N N . GLY B 1 208 ? 63.235 99.176 106.553 1.00 43.06 207 GLY B N 1
ATOM 10666 C CA . GLY B 1 208 ? 63.442 98.754 107.925 1.00 56.80 207 GLY B CA 1
ATOM 10667 C C . GLY B 1 208 ? 63.920 97.318 108.002 1.00 60.87 207 GLY B C 1
ATOM 10668 O O . GLY B 1 208 ? 64.565 96.814 107.082 1.00 49.12 207 GLY B O 1
ATOM 10672 N N . PHE B 1 209 ? 63.555 96.680 109.106 1.00 71.16 208 PHE B N 1
ATOM 10673 C CA . PHE B 1 209 ? 63.925 95.314 109.423 1.00 69.52 208 PHE B CA 1
ATOM 10674 C C . PHE B 1 209 ? 62.701 94.416 109.279 1.00 70.20 208 PHE B C 1
ATOM 10675 O O . PHE B 1 209 ? 61.686 94.803 108.690 1.00 71.78 208 PHE B O 1
ATOM 10692 N N . GLY B 1 210 ? 62.805 93.199 109.799 1.00 65.69 209 GLY B N 1
ATOM 10693 C CA . GLY B 1 210 ? 61.717 92.257 109.723 1.00 84.96 209 GLY B CA 1
ATOM 10694 C C . GLY B 1 210 ? 60.847 92.281 110.962 1.00 83.14 209 GLY B C 1
ATOM 10695 O O . GLY B 1 210 ? 59.771 92.897 110.987 1.00 47.67 209 GLY B O 1
ATOM 10699 N N . PRO B 1 211 ? 61.307 91.606 112.020 1.00 83.11 210 PRO B N 1
ATOM 10700 C CA . PRO B 1 211 ? 60.533 91.573 113.267 1.00 59.57 210 PRO B CA 1
ATOM 10701 C C . PRO B 1 211 ? 60.414 92.964 113.863 1.00 59.68 210 PRO B C 1
ATOM 10702 O O . PRO B 1 211 ? 61.382 93.731 113.893 1.00 54.55 210 PRO B O 1
ATOM 10713 N N . ASN B 1 212 ? 59.206 93.286 114.325 1.00 60.06 211 ASN B N 1
ATOM 10714 C CA . ASN B 1 212 ? 58.920 94.571 114.964 1.00 73.01 211 ASN B CA 1
ATOM 10715 C C . ASN B 1 212 ? 59.322 95.741 114.075 1.00 75.01 211 ASN B C 1
ATOM 10716 O O . ASN B 1 212 ? 59.737 96.795 114.575 1.00 49.29 211 ASN B O 1
ATOM 10727 N N . SER B 1 213 ? 59.193 95.565 112.761 1.00 81.90 212 SER B N 1
ATOM 10728 C CA . SER B 1 213 ? 59.464 96.648 111.816 1.00 60.06 212 SER B CA 1
ATOM 10729 C C . SER B 1 213 ? 58.688 96.424 110.512 1.00 56.16 212 SER B C 1
ATOM 10730 O O . SER B 1 213 ? 57.729 95.643 110.451 1.00 46.41 212 SER B O 1
ATOM 10738 N N . ALA B 1 214 ? 59.131 97.113 109.454 1.00 44.07 213 ALA B N 1
ATOM 10739 C CA . ALA B 1 214 ? 58.297 97.283 108.267 1.00 43.18 213 ALA B CA 1
ATOM 10740 C C . ALA B 1 214 ? 57.860 95.949 107.699 1.00 40.54 213 ALA B C 1
ATOM 10741 O O . ALA B 1 214 ? 56.703 95.792 107.297 1.00 42.79 213 ALA B O 1
ATOM 10748 N N . GLY B 1 215 ? 58.763 94.967 107.664 1.00 47.36 214 GLY B N 1
ATOM 10749 C CA . GLY B 1 215 ? 58.401 93.675 107.096 1.00 59.32 214 GLY B CA 1
ATOM 10750 C C . GLY B 1 215 ? 57.242 93.007 107.820 1.00 59.77 214 GLY B C 1
ATOM 10751 O O . GLY B 1 215 ? 56.301 92.504 107.193 1.00 46.03 214 GLY B O 1
ATOM 10755 N N . GLU B 1 216 ? 57.322 92.941 109.151 1.00 67.49 215 GLU B N 1
ATOM 10756 C CA . GLU B 1 216 ? 56.222 92.392 109.939 1.00 66.02 215 GLU B CA 1
ATOM 10757 C C . GLU B 1 216 ? 54.952 93.205 109.733 1.00 51.70 215 GLU B C 1
ATOM 10758 O O . GLU B 1 216 ? 53.852 92.641 109.611 1.00 43.22 215 GLU B O 1
ATOM 10770 N N . PHE B 1 217 ? 55.084 94.537 109.685 1.00 43.67 216 PHE B N 1
ATOM 10771 C CA . PHE B 1 217 ? 53.916 95.389 109.478 1.00 46.91 216 PHE B CA 1
ATOM 10772 C C . PHE B 1 217 ? 53.220 95.039 108.176 1.00 49.37 216 PHE B C 1
ATOM 10773 O O . PHE B 1 217 ? 51.996 94.862 108.144 1.00 47.48 216 PHE B O 1
ATOM 10790 N N . ILE B 1 218 ? 53.988 94.920 107.087 1.00 32.79 217 ILE B N 1
ATOM 10791 C CA . ILE B 1 218 ? 53.367 94.600 105.810 1.00 32.85 217 ILE B CA 1
ATOM 10792 C C . ILE B 1 218 ? 52.647 93.267 105.910 1.00 43.47 217 ILE B C 1
ATOM 10793 O O . ILE B 1 218 ? 51.481 93.145 105.526 1.00 42.54 217 ILE B O 1
ATOM 10809 N N . SER B 1 219 ? 53.336 92.247 106.444 1.00 38.04 218 SER B N 1
ATOM 10810 C CA . SER B 1 219 ? 52.788 90.891 106.442 1.00 49.33 218 SER B CA 1
ATOM 10811 C C . SER B 1 219 ? 51.524 90.766 107.291 1.00 50.98 218 SER B C 1
ATOM 10812 O O . SER B 1 219 ? 50.684 89.899 107.004 1.00 41.08 218 SER B O 1
ATOM 10820 N N . GLN B 1 220 ? 51.365 91.614 108.311 1.00 40.81 219 GLN B N 1
ATOM 10821 C CA . GLN B 1 220 ? 50.227 91.574 109.230 1.00 53.35 219 GLN B CA 1
ATOM 10822 C C . GLN B 1 220 ? 49.067 92.482 108.825 1.00 45.09 219 GLN B C 1
ATOM 10823 O O . GLN B 1 220 ? 47.979 92.387 109.412 1.00 42.95 219 GLN B O 1
ATOM 10837 N N . HIS B 1 221 ? 49.267 93.367 107.871 1.00 52.98 220 HIS B N 1
ATOM 10838 C CA . HIS B 1 221 ? 48.270 94.379 107.595 1.00 48.33 220 HIS B CA 1
ATOM 10839 C C . HIS B 1 221 ? 47.015 93.738 107.017 1.00 54.25 220 HIS B C 1
ATOM 10840 O O . HIS B 1 221 ? 47.097 92.984 106.035 1.00 46.72 220 HIS B O 1
ATOM 10854 N N . PRO B 1 222 ? 45.839 94.006 107.580 1.00 55.90 221 PRO B N 1
ATOM 10855 C CA . PRO B 1 222 ? 44.643 93.281 107.116 1.00 53.99 221 PRO B CA 1
ATOM 10856 C C . PRO B 1 222 ? 44.234 93.637 105.695 1.00 46.24 221 PRO B C 1
ATOM 10857 O O . PRO B 1 222 ? 43.432 92.899 105.102 1.00 47.71 221 PRO B O 1
ATOM 10868 N N . ASP B 1 223 ? 44.733 94.751 105.148 1.00 40.56 222 ASP B N 1
ATOM 10869 C CA . ASP B 1 223 ? 44.360 95.245 103.823 1.00 70.69 222 ASP B CA 1
ATOM 10870 C C . ASP B 1 223 ? 45.413 94.956 102.756 1.00 56.15 222 ASP B C 1
ATOM 10871 O O . ASP B 1 223 ? 45.254 95.383 101.604 1.00 37.19 222 ASP B O 1
ATOM 10880 N N . ILE B 1 224 ? 46.496 94.277 103.110 1.00 46.41 223 ILE B N 1
ATOM 10881 C CA . ILE B 1 224 ? 47.390 93.750 102.091 1.00 39.85 223 ILE B CA 1
ATOM 10882 C C . ILE B 1 224 ? 46.658 92.669 101.298 1.00 48.31 223 ILE B C 1
ATOM 10883 O O . ILE B 1 224 ? 45.856 91.901 101.841 1.00 41.47 223 ILE B O 1
ATOM 10899 N N . SER B 1 225 ? 46.914 92.604 100.002 1.00 34.33 224 SER B N 1
ATOM 10900 C CA . SER B 1 225 ? 46.147 91.709 99.134 1.00 53.24 224 SER B CA 1
ATOM 10901 C C . SER B 1 225 ? 46.899 90.427 98.819 1.00 56.04 224 SER B C 1
ATOM 10902 O O . SER B 1 225 ? 46.285 89.425 98.415 1.00 39.60 224 SER B O 1
ATOM 10910 N N . ALA B 1 226 ? 48.207 90.442 99.003 1.00 42.88 225 ALA B N 1
ATOM 10911 C CA . ALA B 1 226 ? 49.044 89.282 98.756 1.00 39.58 225 ALA B CA 1
ATOM 10912 C C . ALA B 1 226 ? 50.406 89.631 99.311 1.00 36.81 225 ALA B C 1
ATOM 10913 O O . ALA B 1 226 ? 50.733 90.811 99.498 1.00 35.21 225 ALA B O 1
ATOM 10920 N N . ILE B 1 227 ? 51.181 88.598 99.623 1.00 38.56 226 ILE B N 1
ATOM 10921 C CA . ILE B 1 227 ? 52.519 88.785 100.174 1.00 37.64 226 ILE B CA 1
ATOM 10922 C C . ILE B 1 227 ? 53.457 87.903 99.384 1.00 38.84 226 ILE B C 1
ATOM 10923 O O . ILE B 1 227 ? 53.227 86.693 99.272 1.00 32.95 226 ILE B O 1
ATOM 10939 N N . THR B 1 228 ? 54.493 88.506 98.826 1.00 36.89 227 THR B N 1
ATOM 10940 C CA . THR B 1 228 ? 55.530 87.786 98.117 1.00 40.92 227 THR B CA 1
ATOM 10941 C C . THR B 1 228 ? 56.812 87.941 98.919 1.00 43.41 227 THR B C 1
ATOM 10942 O O . THR B 1 228 ? 57.127 89.040 99.389 1.00 52.10 227 THR B O 1
ATOM 10953 N N . PHE B 1 229 ? 57.555 86.849 99.073 1.00 40.48 228 PHE B N 1
ATOM 10954 C CA . PHE B 1 229 ? 58.725 86.867 99.946 1.00 47.16 228 PHE B CA 1
ATOM 10955 C C . PHE B 1 229 ? 59.766 85.887 99.425 1.00 56.22 228 PHE B C 1
ATOM 10956 O O . PHE B 1 229 ? 59.432 84.757 99.051 1.00 35.82 228 PHE B O 1
ATOM 10973 N N . THR B 1 230 ? 61.019 86.343 99.380 1.00 54.26 229 THR B N 1
ATOM 10974 C CA . THR B 1 230 ? 62.174 85.498 99.086 1.00 50.14 229 THR B CA 1
ATOM 10975 C C . THR B 1 230 ? 63.143 85.612 100.252 1.00 49.36 229 THR B C 1
ATOM 10976 O O . THR B 1 230 ? 63.460 86.723 100.695 1.00 36.36 229 THR B O 1
ATOM 10987 N N . GLY B 1 231 ? 63.582 84.476 100.766 1.00 43.60 230 GLY B N 1
ATOM 10988 C CA . GLY B 1 231 ? 64.553 84.495 101.846 1.00 44.65 230 GLY B CA 1
ATOM 10989 C C . GLY B 1 231 ? 64.495 83.219 102.683 1.00 43.23 230 GLY B C 1
ATOM 10990 O O . GLY B 1 231 ? 64.220 82.137 102.172 1.00 40.10 230 GLY B O 1
ATOM 10994 N N . GLU B 1 232 ? 64.758 83.396 103.972 1.00 40.56 231 GLU B N 1
ATOM 10995 C CA . GLU B 1 232 ? 64.887 82.289 104.908 1.00 54.46 231 GLU B CA 1
ATOM 10996 C C . GLU B 1 232 ? 63.556 81.564 105.056 1.00 49.96 231 GLU B C 1
ATOM 10997 O O . GLU B 1 232 ? 62.523 82.183 105.331 1.00 34.40 231 GLU B O 1
ATOM 11009 N N . SER B 1 233 ? 63.592 80.240 104.928 1.00 33.30 232 SER B N 1
ATOM 11010 C CA . SER B 1 233 ? 62.358 79.457 105.006 1.00 55.39 232 SER B CA 1
ATOM 11011 C C . SER B 1 233 ? 61.635 79.642 106.344 1.00 53.00 232 SER B C 1
ATOM 11012 O O . SER B 1 233 ? 60.399 79.686 106.390 1.00 34.86 232 SER B O 1
ATOM 11020 N N . LYS B 1 234 ? 62.368 79.723 107.448 1.00 45.88 233 LYS B N 1
ATOM 11021 C CA . LYS B 1 234 ? 61.740 79.947 108.748 1.00 55.78 233 LYS B CA 1
ATOM 11022 C C . LYS B 1 234 ? 60.990 81.279 108.785 1.00 44.27 233 LYS B C 1
ATOM 11023 O O . LYS B 1 234 ? 59.957 81.391 109.454 1.00 43.88 233 LYS B O 1
ATOM 11042 N N . THR B 1 235 ? 61.514 82.307 108.113 1.00 49.03 234 THR B N 1
ATOM 11043 C CA . THR B 1 235 ? 60.798 83.576 108.006 1.00 46.88 234 THR B CA 1
ATOM 11044 C C . THR B 1 235 ? 59.551 83.422 107.129 1.00 30.49 234 THR B C 1
ATOM 11045 O O . THR B 1 235 ? 58.496 83.999 107.426 1.00 33.57 234 THR B O 1
ATOM 11056 N N . GLY B 1 236 ? 59.646 82.613 106.075 1.00 42.05 235 GLY B N 1
ATOM 11057 C CA . GLY B 1 236 ? 58.460 82.249 105.318 1.00 43.73 235 GLY B CA 1
ATOM 11058 C C . GLY B 1 236 ? 57.375 81.657 106.190 1.00 40.32 235 GLY B C 1
ATOM 11059 O O . GLY B 1 236 ? 56.195 82.006 106.048 1.00 38.13 235 GLY B O 1
ATOM 11063 N N . SER B 1 237 ? 57.752 80.752 107.108 1.00 40.63 236 SER B N 1
ATOM 11064 C CA . SER B 1 237 ? 56.773 80.209 108.060 1.00 45.02 236 SER B CA 1
ATOM 11065 C C . SER B 1 237 ? 56.097 81.329 108.851 1.00 52.01 236 SER B C 1
ATOM 11066 O O . SER B 1 237 ? 54.862 81.354 108.993 1.00 41.50 236 SER B O 1
ATOM 11074 N N . THR B 1 238 ? 56.889 82.277 109.369 1.00 51.89 237 THR B N 1
ATOM 11075 C CA . THR B 1 238 ? 56.326 83.386 110.141 1.00 64.91 237 THR B CA 1
ATOM 11076 C C . THR B 1 238 ? 55.372 84.222 109.288 1.00 66.53 237 THR B C 1
ATOM 11077 O O . THR B 1 238 ? 54.278 84.599 109.731 1.00 42.16 237 THR B O 1
ATOM 11088 N N . ILE B 1 239 ? 55.783 84.539 108.059 1.00 48.13 238 ILE B N 1
ATOM 11089 C CA . ILE B 1 239 ? 54.935 85.329 107.171 1.00 50.25 238 ILE B CA 1
ATOM 11090 C C . ILE B 1 239 ? 53.643 84.585 106.862 1.00 44.49 238 ILE B C 1
ATOM 11091 O O . ILE B 1 239 ? 52.556 85.176 106.825 1.00 39.27 238 ILE B O 1
ATOM 11107 N N . MET B 1 240 ? 53.735 83.276 106.643 1.00 42.06 239 MET B N 1
ATOM 11108 C CA . MET B 1 240 ? 52.535 82.521 106.295 1.00 54.63 239 MET B CA 1
ATOM 11109 C C . MET B 1 240 ? 51.544 82.506 107.451 1.00 57.77 239 MET B C 1
ATOM 11110 O O . MET B 1 240 ? 50.329 82.577 107.231 1.00 41.19 239 MET B O 1
ATOM 11124 N N . ARG B 1 241 ? 52.041 82.392 108.688 1.00 47.90 240 ARG B N 1
ATOM 11125 C CA . ARG B 1 241 ? 51.150 82.482 109.845 1.00 53.55 240 ARG B CA 1
ATOM 11126 C C . ARG B 1 241 ? 50.449 83.836 109.896 1.00 46.10 240 ARG B C 1
ATOM 11127 O O . ARG B 1 241 ? 49.250 83.916 110.211 1.00 42.06 240 ARG B O 1
ATOM 11148 N N . ALA B 1 242 ? 51.172 84.923 109.601 1.00 41.09 241 ALA B N 1
ATOM 11149 C CA . ALA B 1 242 ? 50.518 86.236 109.622 1.00 51.43 241 ALA B CA 1
ATOM 11150 C C . ALA B 1 242 ? 49.510 86.354 108.488 1.00 54.73 241 ALA B C 1
ATOM 11151 O O . ALA B 1 242 ? 48.458 86.985 108.646 1.00 41.62 241 ALA B O 1
ATOM 11158 N N . ALA B 1 243 ? 49.815 85.750 107.335 1.00 49.20 242 ALA B N 1
ATOM 11159 C CA . ALA B 1 243 ? 48.881 85.765 106.215 1.00 49.13 242 ALA B CA 1
ATOM 11160 C C . ALA B 1 243 ? 47.634 84.947 106.503 1.00 38.68 242 ALA B C 1
ATOM 11161 O O . ALA B 1 243 ? 46.579 85.207 105.907 1.00 38.58 242 ALA B O 1
ATOM 11168 N N . ALA B 1 244 ? 47.728 83.993 107.429 1.00 46.68 243 ALA B N 1
ATOM 11169 C CA . ALA B 1 244 ? 46.598 83.137 107.754 1.00 50.87 243 ALA B CA 1
ATOM 11170 C C . ALA B 1 244 ? 45.399 83.942 108.227 1.00 50.95 243 ALA B C 1
ATOM 11171 O O . ALA B 1 244 ? 44.255 83.533 107.994 1.00 39.17 243 ALA B O 1
ATOM 11178 N N . GLU B 1 245 ? 45.641 85.060 108.928 1.00 55.81 244 GLU B N 1
ATOM 11179 C CA . GLU B 1 245 ? 44.557 85.871 109.488 1.00 62.60 244 GLU B CA 1
ATOM 11180 C C . GLU B 1 245 ? 43.507 86.206 108.432 1.00 49.12 244 GLU B C 1
ATOM 11181 O O . GLU B 1 245 ? 42.302 86.088 108.680 1.00 46.86 244 GLU B O 1
ATOM 11193 N N . GLY B 1 246 ? 43.941 86.639 107.251 1.00 62.70 245 GLY B N 1
ATOM 11194 C CA . GLY B 1 246 ? 42.994 86.999 106.213 1.00 48.92 245 GLY B CA 1
ATOM 11195 C C . GLY B 1 246 ? 43.047 86.098 104.997 1.00 45.50 245 GLY B C 1
ATOM 11196 O O . GLY B 1 246 ? 42.632 86.515 103.914 1.00 43.37 245 GLY B O 1
ATOM 11200 N N . VAL B 1 247 ? 43.551 84.870 105.174 1.00 43.09 246 VAL B N 1
ATOM 11201 C CA . VAL B 1 247 ? 43.834 83.897 104.115 1.00 42.95 246 VAL B CA 1
ATOM 11202 C C . VAL B 1 247 ? 44.433 84.524 102.866 1.00 44.41 246 VAL B C 1
ATOM 11203 O O . VAL B 1 247 ? 43.982 84.261 101.743 1.00 38.66 246 VAL B O 1
ATOM 11216 N N . LYS B 1 248 ? 45.476 85.344 103.061 1.00 37.54 247 LYS B N 1
ATOM 11217 C CA . LYS B 1 248 ? 46.146 86.049 101.983 1.00 45.51 247 LYS B CA 1
ATOM 11218 C C . LYS B 1 248 ? 46.945 85.093 101.111 1.00 48.04 247 LYS B C 1
ATOM 11219 O O . LYS B 1 248 ? 47.594 84.188 101.640 1.00 36.35 247 LYS B O 1
ATOM 11238 N N . PRO B 1 249 ? 46.920 85.274 99.788 1.00 45.29 248 PRO B N 1
ATOM 11239 C CA . PRO B 1 249 ? 47.804 84.480 98.918 1.00 53.24 248 PRO B CA 1
ATOM 11240 C C . PRO B 1 249 ? 49.267 84.775 99.202 1.00 42.02 248 PRO B C 1
ATOM 11241 O O . PRO B 1 249 ? 49.654 85.929 99.365 1.00 32.08 248 PRO B O 1
ATOM 11252 N N . VAL B 1 250 ? 50.103 83.735 99.202 1.00 29.59 249 VAL B N 1
ATOM 11253 C CA . VAL B 1 250 ? 51.524 83.876 99.479 1.00 37.78 249 VAL B CA 1
ATOM 11254 C C . VAL B 1 250 ? 52.298 83.185 98.359 1.00 53.55 249 VAL B C 1
ATOM 11255 O O . VAL B 1 250 ? 51.879 82.137 97.850 1.00 33.13 249 VAL B O 1
ATOM 11268 N N . SER B 1 251 ? 53.412 83.783 97.966 1.00 50.65 250 SER B N 1
ATOM 11269 C CA . SER B 1 251 ? 54.299 83.219 96.956 1.00 57.45 250 SER B CA 1
ATOM 11270 C C . SER B 1 251 ? 55.696 83.296 97.549 1.00 43.57 250 SER B C 1
ATOM 11271 O O . SER B 1 251 ? 56.177 84.400 97.830 1.00 32.60 250 SER B O 1
ATOM 11279 N N . PHE B 1 252 ? 56.339 82.142 97.760 1.00 35.52 251 PHE B N 1
ATOM 11280 C CA . PHE B 1 252 ? 57.584 82.044 98.527 1.00 34.26 251 PHE B CA 1
ATOM 11281 C C . PHE B 1 252 ? 58.683 81.385 97.696 1.00 37.97 251 PHE B C 1
ATOM 11282 O O . PHE B 1 252 ? 58.424 80.397 97.007 1.00 31.07 251 PHE B O 1
ATOM 11299 N N . GLU B 1 253 ? 59.912 81.884 97.831 1.00 35.55 252 GLU B N 1
ATOM 11300 C CA . GLU B 1 253 ? 61.136 81.241 97.339 1.00 36.71 252 GLU B CA 1
ATOM 11301 C C . GLU B 1 253 ? 62.096 81.266 98.523 1.00 35.09 252 GLU B C 1
ATOM 11302 O O . GLU B 1 253 ? 62.433 82.349 99.002 1.00 36.31 252 GLU B O 1
ATOM 11314 N N . LEU B 1 254 ? 62.495 80.095 99.033 1.00 29.53 253 LEU B N 1
ATOM 11315 C CA . LEU B 1 254 ? 63.017 80.009 100.399 1.00 34.20 253 LEU B CA 1
ATOM 11316 C C . LEU B 1 254 ? 64.370 79.287 100.505 1.00 42.83 253 LEU B C 1
ATOM 11317 O O . LEU B 1 254 ? 64.600 78.507 101.440 1.00 42.98 253 LEU B O 1
ATOM 11333 N N . GLY B 1 255 ? 65.333 79.593 99.647 1.00 39.64 254 GLY B N 1
ATOM 11334 C CA . GLY B 1 255 ? 66.639 78.951 99.856 1.00 66.99 254 GLY B CA 1
ATOM 11335 C C . GLY B 1 255 ? 66.628 77.418 99.733 1.00 56.74 254 GLY B C 1
ATOM 11336 O O . GLY B 1 255 ? 65.686 76.810 99.222 1.00 47.48 254 GLY B O 1
ATOM 11340 N N . GLY B 1 256 ? 67.719 76.791 100.175 1.00 51.66 255 GLY B N 1
ATOM 11341 C CA . GLY B 1 256 ? 67.870 75.362 99.942 1.00 42.84 255 GLY B CA 1
ATOM 11342 C C . GLY B 1 256 ? 69.261 74.845 100.259 1.00 36.57 255 GLY B C 1
ATOM 11343 O O . GLY B 1 256 ? 70.078 75.527 100.849 1.00 37.03 255 GLY B O 1
ATOM 11347 N N . LYS B 1 257 ? 69.477 73.561 99.939 1.00 31.76 256 LYS B N 1
ATOM 11348 C CA . LYS B 1 257 ? 70.782 72.891 100.140 1.00 30.14 256 LYS B CA 1
ATOM 11349 C C . LYS B 1 257 ? 70.986 72.069 98.865 1.00 31.13 256 LYS B C 1
ATOM 11350 O O . LYS B 1 257 ? 70.728 70.873 98.807 1.00 32.27 256 LYS B O 1
ATOM 11369 N N . ASN B 1 258 ? 71.400 72.742 97.817 1.00 27.91 257 ASN B N 1
ATOM 11370 C CA . ASN B 1 258 ? 71.226 72.221 96.469 1.00 30.43 257 ASN B CA 1
ATOM 11371 C C . ASN B 1 258 ? 72.357 71.275 96.090 1.00 32.55 257 ASN B C 1
ATOM 11372 O O . ASN B 1 258 ? 73.517 71.496 96.451 1.00 29.15 257 ASN B O 1
ATOM 11383 N N . ALA B 1 259 ? 72.023 70.254 95.296 1.00 30.92 258 ALA B N 1
ATOM 11384 C CA . ALA B 1 259 ? 72.976 69.256 94.851 1.00 30.58 258 ALA B CA 1
ATOM 11385 C C . ALA B 1 259 ? 73.465 69.510 93.429 1.00 22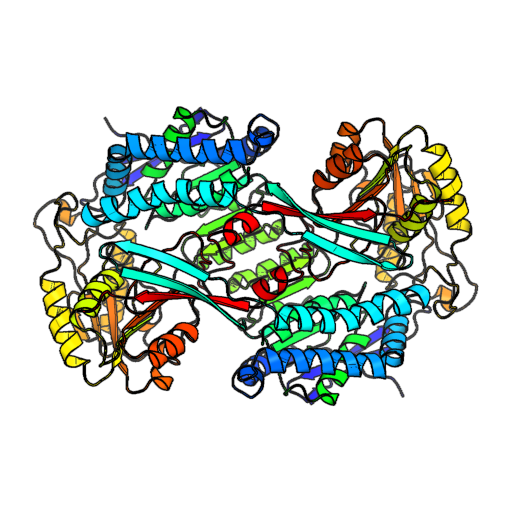.09 258 ALA B C 1
ATOM 11386 O O . ALA B 1 259 ? 72.698 69.885 92.541 1.00 28.04 258 ALA B O 1
ATOM 11393 N N . ALA B 1 260 ? 74.752 69.281 93.240 1.00 25.25 259 ALA B N 1
ATOM 11394 C CA . ALA B 1 260 ? 75.377 69.131 91.937 1.00 24.89 259 ALA B CA 1
ATOM 11395 C C . ALA B 1 260 ? 75.765 67.681 91.753 1.00 24.65 259 ALA B C 1
ATOM 11396 O O . ALA B 1 260 ? 76.347 67.077 92.661 1.00 26.98 259 ALA B O 1
ATOM 11403 N N . VAL B 1 261 ? 75.481 67.139 90.566 1.00 25.46 260 VAL B N 1
ATOM 11404 C CA . VAL B 1 261 ? 75.751 65.746 90.231 1.00 25.68 260 VAL B CA 1
ATOM 11405 C C . VAL B 1 261 ? 76.634 65.720 88.980 1.00 27.93 260 VAL B C 1
ATOM 11406 O O . VAL B 1 261 ? 76.173 66.078 87.885 1.00 22.94 260 VAL B O 1
ATOM 11419 N N . ILE B 1 262 ? 77.868 65.230 89.130 1.00 29.68 261 ILE B N 1
ATOM 11420 C CA . ILE B 1 262 ? 78.875 65.266 88.079 1.00 26.30 261 ILE B CA 1
ATOM 11421 C C . ILE B 1 262 ? 79.259 63.838 87.708 1.00 21.22 261 ILE B C 1
ATOM 11422 O O . ILE B 1 262 ? 79.887 63.119 88.499 1.00 25.73 261 ILE B O 1
ATOM 11438 N N . PHE B 1 263 ? 78.875 63.430 86.511 1.00 26.42 262 PHE B N 1
ATOM 11439 C CA . PHE B 1 263 ? 79.192 62.122 85.973 1.00 25.67 262 PHE B CA 1
ATOM 11440 C C . PHE B 1 263 ? 80.536 62.124 85.252 1.00 27.17 262 PHE B C 1
ATOM 11441 O O . PHE B 1 263 ? 81.013 63.138 84.723 1.00 25.05 262 PHE B O 1
ATOM 11458 N N . ALA B 1 264 ? 81.139 60.937 85.221 1.00 26.16 263 ALA B N 1
ATOM 11459 C CA . ALA B 1 264 ? 82.455 60.786 84.617 1.00 27.40 263 ALA B CA 1
ATOM 11460 C C . ALA B 1 264 ? 82.462 61.123 83.131 1.00 27.46 263 ALA B C 1
ATOM 11461 O O . ALA B 1 264 ? 83.515 61.508 82.597 1.00 30.04 263 ALA B O 1
ATOM 11468 N N . ASP B 1 265 ? 81.327 60.980 82.441 1.00 31.01 264 ASP B N 1
ATOM 11469 C CA . ASP B 1 265 ? 81.297 61.274 81.006 1.00 31.04 264 ASP B CA 1
ATOM 11470 C C . ASP B 1 265 ? 81.033 62.751 80.717 1.00 35.07 264 ASP B C 1
ATOM 11471 O O . ASP B 1 265 ? 80.795 63.114 79.558 1.00 29.65 264 ASP B O 1
ATOM 11480 N N . CYS B 1 266 ? 81.099 63.620 81.725 1.00 27.07 265 CYS B N 1
ATOM 11481 C CA . CYS B 1 266 ? 80.826 65.030 81.465 1.00 29.97 265 CYS B CA 1
ATOM 11482 C C . CYS B 1 266 ? 81.919 65.643 80.601 1.00 27.02 265 CYS B C 1
ATOM 11483 O O . CYS B 1 266 ? 83.019 65.107 80.459 1.00 25.33 265 CYS B O 1
ATOM 11491 N N . ASP B 1 267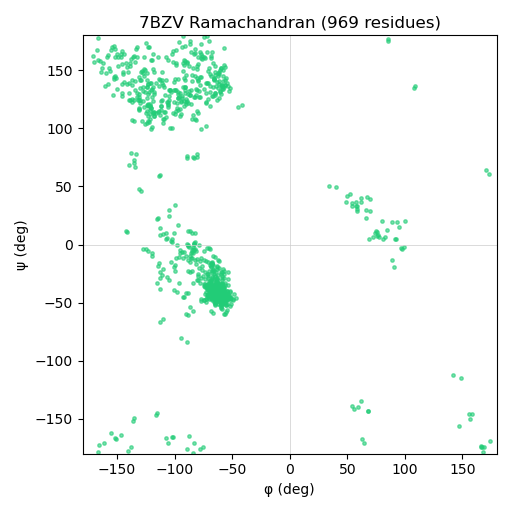 ? 81.577 66.767 79.972 1.00 25.45 266 ASP B N 1
ATOM 11492 C CA . ASP B 1 267 ? 82.590 67.632 79.380 1.00 30.02 266 ASP B CA 1
ATOM 11493 C C . ASP B 1 267 ? 83.314 68.325 80.526 1.00 32.01 266 ASP B C 1
ATOM 11494 O O . ASP B 1 267 ? 82.803 69.278 81.120 1.00 27.01 266 ASP B O 1
ATOM 11503 N N . PHE B 1 268 ? 84.513 67.838 80.854 1.00 26.85 267 PHE B N 1
ATOM 11504 C CA . PHE B 1 268 ? 85.127 68.194 82.132 1.00 29.82 267 PHE B CA 1
ATOM 11505 C C . PHE B 1 268 ? 85.442 69.683 82.206 1.00 24.70 267 PHE B C 1
ATOM 11506 O O . PHE B 1 268 ? 85.205 70.333 83.234 1.00 25.14 267 PHE B O 1
ATOM 11523 N N . GLU B 1 269 ? 85.957 70.253 81.126 1.00 24.95 268 GLU B N 1
ATOM 11524 C CA . GLU B 1 269 ? 86.329 71.662 81.173 1.00 26.42 268 GLU B CA 1
ATOM 11525 C C . GLU B 1 269 ? 85.101 72.548 81.289 1.00 25.29 268 GLU B C 1
ATOM 11526 O O . GLU B 1 269 ? 85.118 73.525 82.045 1.00 24.20 268 GLU B O 1
ATOM 11538 N N . LYS B 1 270 ? 84.013 72.226 80.577 1.00 26.03 269 LYS B N 1
ATOM 11539 C CA . LYS B 1 270 ? 82.807 73.052 80.724 1.00 22.34 269 LYS B CA 1
ATOM 11540 C C . LYS B 1 270 ? 82.227 72.924 82.128 1.00 22.82 269 LYS B C 1
ATOM 11541 O O . LYS B 1 270 ? 81.703 73.899 82.696 1.00 26.70 269 LYS B O 1
ATOM 11560 N N . MET B 1 271 ? 82.273 71.711 82.671 1.00 24.52 270 MET B N 1
ATOM 11561 C CA . MET B 1 271 ? 81.765 71.445 84.007 1.00 22.33 270 MET B CA 1
ATOM 11562 C C . MET B 1 271 ? 82.531 72.241 85.041 1.00 23.84 270 MET B C 1
ATOM 11563 O O . MET B 1 271 ? 81.927 72.873 85.915 1.00 22.67 270 MET B O 1
ATOM 11577 N N . LEU B 1 272 ? 83.854 72.284 84.926 1.00 24.21 271 LEU B N 1
ATOM 11578 C CA . LEU B 1 272 ? 84.611 73.040 85.910 1.00 24.51 271 LEU B CA 1
ATOM 11579 C C . LEU B 1 272 ? 84.254 74.519 85.851 1.00 26.79 271 LEU B C 1
ATOM 11580 O O . LEU B 1 272 ? 84.139 75.193 86.901 1.00 23.05 271 LEU B O 1
ATOM 11596 N N . ASP B 1 273 ? 84.153 75.065 84.630 1.00 25.98 272 ASP B N 1
ATOM 11597 C CA . ASP B 1 273 ? 83.750 76.461 84.488 1.00 26.25 272 ASP B CA 1
ATOM 11598 C C . ASP B 1 273 ? 82.402 76.710 85.154 1.00 24.31 272 ASP B C 1
ATOM 11599 O O . ASP B 1 273 ? 82.196 77.718 85.845 1.00 26.25 272 ASP B O 1
ATOM 11608 N N . GLY B 1 274 ? 81.445 75.822 84.878 1.00 24.40 273 GLY B N 1
ATOM 11609 C CA . GLY B 1 274 ? 80.101 75.974 85.416 1.00 25.60 273 GLY B CA 1
ATOM 11610 C C . GLY B 1 274 ? 80.028 75.768 86.914 1.00 28.57 273 GLY B C 1
ATOM 11611 O O . GLY B 1 274 ? 79.343 76.512 87.613 1.00 28.91 273 GLY B O 1
ATOM 11615 N N . MET B 1 275 ? 80.747 74.779 87.426 1.00 22.97 274 MET B N 1
ATOM 11616 C CA . MET B 1 275 ? 80.737 74.510 88.860 1.00 25.60 274 MET B CA 1
ATOM 11617 C C . MET B 1 275 ? 81.437 75.602 89.658 1.00 28.39 274 MET B C 1
ATOM 11618 O O . MET B 1 275 ? 81.007 75.904 90.779 1.00 25.41 274 MET B O 1
ATOM 11632 N N . MET B 1 276 ? 82.489 76.234 89.109 1.00 26.69 275 MET B N 1
ATOM 11633 C CA . MET B 1 276 ? 83.063 77.370 89.826 1.00 30.04 275 MET B CA 1
ATOM 11634 C C . MET B 1 276 ? 82.030 78.455 90.042 1.00 28.15 275 MET B C 1
ATOM 11635 O O . MET B 1 276 ? 82.039 79.100 91.105 1.00 27.84 275 MET B O 1
ATOM 11649 N N . ARG B 1 277 ? 81.107 78.642 89.093 1.00 22.19 276 ARG B N 1
ATOM 11650 C CA . ARG B 1 277 ? 80.049 79.622 89.318 1.00 28.88 276 ARG B CA 1
ATOM 11651 C C . ARG B 1 277 ? 79.005 79.098 90.309 1.00 27.03 276 ARG B C 1
ATOM 11652 O O . ARG B 1 277 ? 78.606 79.808 91.245 1.00 27.92 276 ARG B O 1
ATOM 11673 N N . ALA B 1 278 ? 78.546 77.862 90.109 1.00 27.13 277 ALA B N 1
ATOM 11674 C CA . ALA B 1 278 ? 77.530 77.268 90.981 1.00 24.52 277 ALA B CA 1
ATOM 11675 C C . ALA B 1 278 ? 77.975 77.256 92.431 1.00 25.64 277 ALA B C 1
ATOM 11676 O O . ALA B 1 278 ? 77.132 77.261 93.338 1.00 27.53 277 ALA B O 1
ATOM 11683 N N . LEU B 1 279 ? 79.281 77.188 92.668 1.00 24.66 278 LEU B N 1
ATOM 11684 C CA . LEU B 1 279 ? 79.807 77.189 94.024 1.00 29.37 278 LEU B CA 1
ATOM 11685 C C . LEU B 1 279 ? 80.074 78.596 94.561 1.00 29.48 278 LEU B C 1
ATOM 11686 O O . LEU B 1 279 ? 79.778 78.856 95.727 1.00 25.79 278 LEU B O 1
ATOM 11702 N N . PHE B 1 280 ? 80.637 79.520 93.758 1.00 22.44 279 PHE B N 1
ATOM 11703 C CA . PHE B 1 280 ? 81.264 80.719 94.319 1.00 26.62 279 PHE B CA 1
ATOM 11704 C C . PHE B 1 280 ? 80.751 82.020 93.715 1.00 23.38 279 PHE B C 1
ATOM 11705 O O . PHE B 1 280 ? 81.120 83.096 94.189 1.00 25.78 279 PHE B O 1
ATOM 11722 N N . LEU B 1 281 ? 79.881 81.968 92.713 1.00 25.70 280 LEU B N 1
ATOM 11723 C CA . LEU B 1 281 ? 79.287 83.208 92.233 1.00 27.37 280 LEU B CA 1
ATOM 11724 C C . LEU B 1 281 ? 78.588 83.937 93.381 1.00 24.71 280 LEU B C 1
ATOM 11725 O O . LEU B 1 281 ? 77.921 83.319 94.212 1.00 25.40 280 LEU B O 1
ATOM 11741 N N . ASN B 1 282 ? 78.764 85.259 93.453 1.00 26.83 281 ASN B N 1
ATOM 11742 C CA . ASN B 1 282 ? 78.149 86.041 94.537 1.00 36.15 281 ASN B CA 1
ATOM 11743 C C . ASN B 1 282 ? 78.623 85.528 95.899 1.00 29.14 281 ASN B C 1
ATOM 11744 O O . ASN B 1 282 ? 77.894 85.585 96.904 1.00 33.47 281 ASN B O 1
ATOM 11755 N N . SER B 1 283 ? 79.849 85.017 95.933 1.00 32.62 282 SER B N 1
ATOM 11756 C CA . SER B 1 283 ? 80.432 84.426 97.144 1.00 26.30 282 SER B CA 1
ATOM 11757 C C . SER B 1 283 ? 79.538 83.339 97.715 1.00 25.36 282 SER B C 1
ATOM 11758 O O . SER B 1 283 ? 79.440 83.164 98.931 1.00 30.69 282 SER B O 1
ATOM 11766 N N . GLY B 1 284 ? 78.889 82.594 96.824 1.00 25.74 283 GLY B N 1
ATOM 11767 C CA . GLY B 1 284 ? 78.073 81.496 97.284 1.00 29.80 283 GLY B CA 1
ATOM 11768 C C . GLY B 1 284 ? 76.739 81.893 97.887 1.00 28.38 283 GLY B C 1
ATOM 11769 O O . GLY B 1 284 ? 76.052 81.033 98.462 1.00 28.66 283 GLY B O 1
ATOM 11773 N N . GLN B 1 285 ? 76.343 83.163 97.751 1.00 25.74 284 GLN B N 1
ATOM 11774 C CA . GLN B 1 285 ? 75.126 83.707 98.333 1.00 30.06 284 GLN B CA 1
ATOM 11775 C C . GLN B 1 285 ? 73.998 83.777 97.306 1.00 28.67 284 GLN B C 1
ATOM 11776 O O . GLN B 1 285 ? 73.205 84.699 97.317 1.00 28.96 284 GLN B O 1
ATOM 11790 N N . VAL B 1 286 ? 73.934 82.849 96.388 1.00 47.92 285 VAL B N 1
ATOM 11791 C CA . VAL B 1 286 ? 72.765 82.691 95.539 1.00 36.22 285 VAL B CA 1
ATOM 11792 C C . VAL B 1 286 ? 71.992 81.546 96.127 1.00 35.78 285 VAL B C 1
ATOM 11793 O O . VAL B 1 286 ? 72.577 80.506 96.456 1.00 31.28 285 VAL B O 1
ATOM 11806 N N . CYS B 1 287 ? 70.679 81.734 96.280 1.00 34.14 286 CYS B N 1
ATOM 11807 C CA . CYS B 1 287 ? 69.832 80.653 96.761 1.00 31.64 286 CYS B CA 1
ATOM 11808 C C . CYS B 1 287 ? 69.995 79.393 95.935 1.00 28.07 286 CYS B C 1
ATOM 11809 O O . CYS B 1 287 ? 69.667 78.296 96.409 1.00 28.23 286 CYS B O 1
ATOM 11817 N N . LEU B 1 288 ? 70.447 79.530 94.695 1.00 29.20 287 LEU B N 1
ATOM 11818 C CA . LEU B 1 288 ? 70.554 78.411 93.753 1.00 29.52 287 LEU B CA 1
ATOM 11819 C C . LEU B 1 288 ? 71.935 77.749 93.747 1.00 36.87 287 LEU B C 1
ATOM 11820 O O . LEU B 1 288 ? 72.146 76.743 93.059 1.00 24.11 287 LEU B O 1
ATOM 11836 N N . CYS B 1 289 ? 72.899 78.303 94.460 1.00 27.67 288 CYS B N 1
ATOM 11837 C CA . CYS B 1 289 ? 74.229 77.702 94.489 1.00 24.81 288 CYS B CA 1
ATOM 11838 C C . CYS B 1 289 ? 74.212 76.273 95.035 1.00 27.15 288 CYS B C 1
ATOM 11839 O O . CYS B 1 289 ? 73.393 75.906 95.877 1.00 28.57 288 CYS B O 1
ATOM 11847 N N . SER B 1 290 ? 75.174 75.477 94.580 1.00 27.43 289 SER B N 1
ATOM 11848 C CA . SER B 1 290 ? 75.403 74.135 95.087 1.00 27.54 289 SER B CA 1
ATOM 11849 C C . SER B 1 290 ? 76.210 74.169 96.380 1.00 31.34 289 SER B C 1
ATOM 11850 O O . SER B 1 290 ? 77.243 74.837 96.449 1.00 35.33 289 SER B O 1
ATOM 11858 N N . GLU B 1 291 ? 75.774 73.402 97.388 1.00 28.12 290 GLU B N 1
ATOM 11859 C CA . GLU B 1 291 ? 76.581 73.136 98.578 1.00 33.94 290 GLU B CA 1
ATOM 11860 C C . GLU B 1 291 ? 76.819 71.657 98.839 1.00 29.47 290 GLU B C 1
ATOM 11861 O O . GLU B 1 291 ? 77.583 71.327 99.751 1.00 31.82 290 GLU B O 1
ATOM 11873 N N . ARG B 1 292 ? 76.195 70.763 98.067 1.00 27.04 291 ARG B N 1
ATOM 11874 C CA . ARG B 1 292 ? 76.443 69.328 98.120 1.00 30.53 291 ARG B CA 1
ATOM 11875 C C . ARG B 1 292 ? 76.838 68.944 96.709 1.00 26.08 291 ARG B C 1
ATOM 11876 O O . ARG B 1 292 ? 76.083 69.207 95.770 1.00 25.99 291 ARG B O 1
ATOM 11897 N N . VAL B 1 293 ? 78.027 68.390 96.548 1.00 27.49 292 VAL B N 1
ATOM 11898 C CA . VAL B 1 293 ? 78.542 68.012 95.239 1.00 25.52 292 VAL B CA 1
ATOM 11899 C C . VAL B 1 293 ? 78.853 66.524 95.221 1.00 27.49 292 VAL B C 1
ATOM 11900 O O . VAL B 1 293 ? 79.736 66.067 95.954 1.00 26.54 292 VAL B O 1
ATOM 11913 N N . TYR B 1 294 ? 78.183 65.786 94.326 1.00 27.36 293 TYR B N 1
ATOM 11914 C CA . TYR B 1 294 ? 78.367 64.348 94.138 1.00 26.71 293 TYR B CA 1
ATOM 11915 C C . TYR B 1 294 ? 79.145 64.132 92.841 1.00 22.90 293 TYR B C 1
ATOM 11916 O O . TYR B 1 294 ? 78.695 64.569 91.769 1.00 24.01 293 TYR B O 1
ATOM 11934 N N . VAL B 1 295 ? 80.315 63.488 92.928 1.00 23.17 294 VAL B N 1
ATOM 11935 C CA . VAL B 1 295 ? 81.165 63.262 91.761 1.00 26.65 294 VAL B CA 1
ATOM 11936 C C . VAL B 1 295 ? 81.339 61.766 91.568 1.00 21.35 294 VAL B C 1
ATOM 11937 O O . VAL B 1 295 ? 81.720 61.062 92.508 1.00 24.75 294 VAL B O 1
ATOM 11950 N N . GLU B 1 296 ? 81.055 61.286 90.360 1.00 25.80 295 GLU B N 1
ATOM 11951 C CA . GLU B 1 296 ? 81.199 59.864 90.088 1.00 27.59 295 GLU B CA 1
ATOM 11952 C C . GLU B 1 296 ? 82.640 59.422 90.361 1.00 28.91 295 GLU B C 1
ATOM 11953 O O . GLU B 1 296 ? 83.617 60.077 89.961 1.00 29.20 295 GLU B O 1
ATOM 11965 N N . ARG B 1 297 ? 82.759 58.300 91.063 1.00 28.93 296 ARG B N 1
ATOM 11966 C CA . ARG B 1 297 ? 84.038 57.870 91.644 1.00 33.85 296 ARG B CA 1
ATOM 11967 C C . ARG B 1 297 ? 85.216 57.953 90.680 1.00 29.24 296 ARG B C 1
ATOM 11968 O O . ARG B 1 297 ? 86.284 58.428 91.095 1.00 30.14 296 ARG B O 1
ATOM 11989 N N . PRO B 1 298 ? 85.116 57.494 89.430 1.00 29.48 297 PRO B N 1
ATOM 11990 C CA . PRO B 1 298 ? 86.309 57.489 88.558 1.00 35.09 297 PRO B CA 1
ATOM 11991 C C . PRO B 1 298 ? 86.883 58.864 88.252 1.00 38.94 297 PRO B C 1
ATOM 11992 O O . PRO B 1 298 ? 88.054 58.937 87.842 1.00 32.74 297 PRO B O 1
ATOM 12003 N N . ILE B 1 299 ? 86.127 59.956 88.423 1.00 31.16 298 ILE B N 1
ATOM 12004 C CA . ILE B 1 299 ? 86.707 61.280 88.233 1.00 31.64 298 ILE B CA 1
ATOM 12005 C C . ILE B 1 299 ? 86.795 62.066 89.536 1.00 27.74 298 ILE B C 1
ATOM 12006 O O . ILE B 1 299 ? 87.139 63.243 89.507 1.00 27.29 298 ILE B O 1
ATOM 12022 N N . PHE B 1 300 ? 86.521 61.442 90.685 1.00 27.41 299 PHE B N 1
ATOM 12023 C CA . PHE B 1 300 ? 86.489 62.191 91.940 1.00 27.17 299 PHE B CA 1
ATOM 12024 C C . PHE B 1 300 ? 87.837 62.841 92.252 1.00 28.30 299 PHE B C 1
ATOM 12025 O O . PHE B 1 300 ? 87.908 64.019 92.617 1.00 27.73 299 PHE B O 1
ATOM 12042 N N . ASP B 1 301 ? 88.922 62.089 92.116 1.00 26.44 300 ASP B N 1
ATOM 12043 C CA . ASP B 1 301 ? 90.232 62.654 92.428 1.00 31.60 300 ASP B CA 1
ATOM 12044 C C . ASP B 1 301 ? 90.613 63.753 91.442 1.00 30.86 300 ASP B C 1
ATOM 12045 O O . ASP B 1 301 ? 91.117 64.811 91.837 1.00 29.04 300 ASP B O 1
ATOM 12054 N N . ARG B 1 302 ? 90.424 63.499 90.145 1.00 30.80 301 ARG B N 1
ATOM 12055 C CA . ARG B 1 302 ? 90.698 64.528 89.155 1.00 30.58 301 ARG B CA 1
ATOM 12056 C C . ARG B 1 302 ? 89.895 65.785 89.456 1.00 31.26 301 ARG B C 1
ATOM 12057 O O . ARG B 1 302 ? 90.410 66.907 89.360 1.00 31.39 301 ARG B O 1
ATOM 12078 N N . PHE B 1 303 ? 88.628 65.613 89.822 1.00 27.70 302 PHE B N 1
ATOM 12079 C CA . PHE B 1 303 ? 87.786 66.755 90.146 1.00 24.22 302 PHE B CA 1
ATOM 12080 C C . PHE B 1 303 ? 88.370 67.561 91.298 1.00 29.95 302 PHE B C 1
ATOM 12081 O O . PHE B 1 303 ? 88.427 68.792 91.249 1.00 25.74 302 PHE B O 1
ATOM 12098 N N . CYS B 1 304 ? 88.706 66.882 92.396 1.00 25.80 303 CYS B N 1
ATOM 12099 C CA . CYS B 1 304 ? 89.217 67.583 93.568 1.00 28.87 303 CYS B CA 1
ATOM 12100 C C . CYS B 1 304 ? 90.530 68.294 93.264 1.00 25.41 303 CYS B C 1
ATOM 12101 O O . CYS B 1 304 ? 90.753 69.414 93.726 1.00 25.01 303 CYS B O 1
ATOM 12109 N N . VAL B 1 305 ? 91.408 67.658 92.505 1.00 26.88 304 VAL B N 1
ATOM 12110 C CA . VAL B 1 305 ? 92.695 68.280 92.189 1.00 35.52 304 VAL B CA 1
ATOM 12111 C C . VAL B 1 305 ? 92.482 69.514 91.327 1.00 30.55 304 VAL B C 1
ATOM 12112 O O . VAL B 1 305 ? 93.022 70.597 91.596 1.00 27.08 304 VAL B O 1
ATOM 12125 N N . ALA B 1 306 ? 91.702 69.366 90.266 1.00 27.54 305 ALA B N 1
ATOM 12126 C CA . ALA B 1 306 ? 91.514 70.488 89.350 1.00 27.08 305 ALA B CA 1
ATOM 12127 C C . ALA B 1 306 ? 90.740 71.604 90.024 1.00 30.60 305 ALA B C 1
ATOM 12128 O O . ALA B 1 306 ? 91.072 72.783 89.876 1.00 25.24 305 ALA B O 1
ATOM 12135 N N . LEU B 1 307 ? 89.709 71.258 90.790 1.00 28.67 306 LEU B N 1
ATOM 12136 C CA . LEU B 1 307 ? 88.926 72.301 91.455 1.00 26.24 306 LEU B CA 1
ATOM 12137 C C . LEU B 1 307 ? 89.766 73.074 92.463 1.00 30.84 306 LEU B C 1
ATOM 12138 O O . LEU B 1 307 ? 89.634 74.299 92.573 1.00 24.72 306 LEU B O 1
ATOM 12154 N N . ALA B 1 308 ? 90.638 72.393 93.201 1.00 29.41 307 ALA B N 1
ATOM 12155 C CA . ALA B 1 308 ? 91.504 73.113 94.134 1.00 27.37 307 ALA B CA 1
ATOM 12156 C C . ALA B 1 308 ? 92.416 74.109 93.414 1.00 31.41 307 ALA B C 1
ATOM 12157 O O . ALA B 1 308 ? 92.652 75.217 93.914 1.00 30.33 307 ALA B O 1
ATOM 12164 N N . GLU B 1 309 ? 92.963 73.737 92.254 1.00 26.70 308 GLU B N 1
ATOM 12165 C CA . GLU B 1 309 ? 93.758 74.708 91.502 1.00 26.47 308 GLU B CA 1
ATOM 12166 C C . GLU B 1 309 ? 92.890 75.856 90.993 1.00 32.00 308 GLU B C 1
ATOM 12167 O O . GLU B 1 309 ? 93.277 77.027 91.096 1.00 29.21 308 GLU B O 1
ATOM 12179 N N . ARG B 1 310 ? 91.697 75.553 90.474 1.00 27.33 309 ARG B N 1
ATOM 12180 C CA . ARG B 1 310 ? 90.848 76.629 89.965 1.00 34.01 309 ARG B CA 1
ATOM 12181 C C . ARG B 1 310 ? 90.507 77.625 91.070 1.00 35.01 309 ARG B C 1
ATOM 12182 O O . ARG B 1 310 ? 90.443 78.835 90.835 1.00 34.07 309 ARG B O 1
ATOM 12203 N N . ILE B 1 311 ? 90.276 77.128 92.281 1.00 30.56 310 ILE B N 1
ATOM 12204 C CA . ILE B 1 311 ? 89.992 78.008 93.401 1.00 29.55 310 ILE B CA 1
ATOM 12205 C C . ILE B 1 311 ? 91.200 78.899 93.681 1.00 41.12 310 ILE B C 1
ATOM 12206 O O . ILE B 1 311 ? 91.061 80.108 93.915 1.00 32.90 310 ILE B O 1
ATOM 12222 N N . LYS B 1 312 ? 92.406 78.331 93.609 1.00 40.07 311 LYS B N 1
ATOM 12223 C CA . LYS B 1 312 ? 93.600 79.141 93.820 1.00 38.93 311 LYS B CA 1
ATOM 12224 C C . LYS B 1 312 ? 93.632 80.304 92.844 1.00 36.32 311 LYS B C 1
ATOM 12225 O O . LYS B 1 312 ? 94.073 81.404 93.189 1.00 49.26 311 LYS B O 1
ATOM 12244 N N . ALA B 1 313 ? 93.183 80.084 91.616 1.00 37.09 312 ALA B N 1
ATOM 12245 C CA . ALA B 1 313 ? 93.192 81.159 90.632 1.00 41.12 312 ALA B CA 1
ATOM 12246 C C . ALA B 1 313 ? 92.007 82.113 90.754 1.00 50.80 312 ALA B C 1
ATOM 12247 O O . ALA B 1 313 ? 91.954 83.105 90.013 1.00 44.04 312 ALA B O 1
ATOM 12254 N N . LEU B 1 314 ? 91.049 81.842 91.634 1.00 42.77 313 LEU B N 1
ATOM 12255 C CA . LEU B 1 314 ? 89.866 82.694 91.722 1.00 32.68 313 LEU B CA 1
ATOM 12256 C C . LEU B 1 314 ? 90.246 84.017 92.367 1.00 33.17 313 LEU B C 1
ATOM 12257 O O . LEU B 1 314 ? 90.807 84.047 93.463 1.00 36.95 313 LEU B O 1
ATOM 12273 N N . LYS B 1 315 ? 89.996 85.116 91.672 1.00 35.50 314 LYS B N 1
ATOM 12274 C CA . LYS B 1 315 ? 90.469 86.407 92.151 1.00 35.29 314 LYS B CA 1
ATOM 12275 C C . LYS B 1 315 ? 89.494 86.936 93.200 1.00 34.95 314 LYS B C 1
ATOM 12276 O O . LYS B 1 315 ? 88.379 87.366 92.874 1.00 41.60 314 LYS B O 1
ATOM 12295 N N . VAL B 1 316 ? 89.926 86.899 94.457 1.00 32.73 315 VAL B N 1
ATOM 12296 C CA . VAL B 1 316 ? 89.203 87.459 95.598 1.00 36.37 315 VAL B CA 1
ATOM 12297 C C . VAL B 1 316 ? 89.875 88.788 95.938 1.00 42.87 315 VAL B C 1
ATOM 12298 O O . VAL B 1 316 ? 90.926 88.822 96.586 1.00 35.42 315 VAL B O 1
ATOM 12311 N N . ASP B 1 317 ? 89.298 89.901 95.514 1.00 40.38 316 ASP B N 1
ATOM 12312 C CA . ASP B 1 317 ? 90.053 91.155 95.568 1.00 42.74 316 ASP B CA 1
ATOM 12313 C C . ASP B 1 317 ? 89.074 92.310 95.478 1.00 47.68 316 ASP B C 1
ATOM 12314 O O . ASP B 1 317 ? 87.859 92.107 95.501 1.00 40.63 316 ASP B O 1
ATOM 12323 N N . TRP B 1 318 ? 89.606 93.519 95.316 1.00 38.84 317 TRP B N 1
ATOM 12324 C CA . TRP B 1 318 ? 88.819 94.727 95.124 1.00 37.47 317 TRP B CA 1
ATOM 12325 C C . TRP B 1 318 ? 87.651 94.493 94.177 1.00 41.70 317 TRP B C 1
ATOM 12326 O O . TRP B 1 318 ? 87.872 94.154 93.005 1.00 33.99 317 TRP B O 1
ATOM 12347 N N . PRO B 1 319 ? 86.402 94.689 94.623 1.00 36.60 318 PRO B N 1
ATOM 12348 C CA . PRO B 1 319 ? 85.260 94.382 93.735 1.00 36.68 318 PRO B CA 1
ATOM 12349 C C . PRO B 1 319 ? 85.159 95.267 92.515 1.00 37.37 318 PRO B C 1
ATOM 12350 O O . PRO B 1 319 ? 84.582 94.847 91.500 1.00 33.59 318 PRO B O 1
ATOM 12361 N N . HIS B 1 320 ? 85.702 96.482 92.568 1.00 44.34 319 HIS B N 1
ATOM 12362 C CA . HIS B 1 320 ? 85.595 97.374 91.424 1.00 40.47 319 HIS B CA 1
ATOM 12363 C C . HIS B 1 320 ? 86.553 97.011 90.299 1.00 37.42 319 HIS B C 1
ATOM 12364 O O . HIS B 1 320 ? 86.407 97.553 89.205 1.00 41.36 319 HIS B O 1
ATOM 12378 N N . GLU B 1 321 ? 87.516 96.118 90.524 1.00 41.86 320 GLU B N 1
ATOM 12379 C CA . GLU B 1 321 ? 88.433 95.724 89.457 1.00 40.63 320 GLU B CA 1
ATOM 12380 C C . GLU B 1 321 ? 87.761 94.730 88.523 1.00 39.05 320 GLU B C 1
ATOM 12381 O O . GLU B 1 321 ? 87.072 93.804 88.968 1.00 37.77 320 GLU B O 1
ATOM 12393 N N . THR B 1 322 ? 87.970 94.924 87.216 1.00 37.06 321 THR B N 1
ATOM 12394 C CA . THR B 1 322 ? 87.140 94.242 86.241 1.00 41.93 321 THR B CA 1
ATOM 12395 C C . THR B 1 322 ? 87.346 92.740 86.255 1.00 46.01 321 THR B C 1
ATOM 12396 O O . THR B 1 322 ? 86.483 92.015 85.757 1.00 40.65 321 THR B O 1
ATOM 12407 N N . ASP B 1 323 ? 88.467 92.238 86.774 1.00 43.15 322 ASP B N 1
ATOM 12408 C CA . ASP B 1 323 ? 88.642 90.792 86.767 1.00 44.84 322 ASP B CA 1
ATOM 12409 C C . ASP B 1 323 ? 88.505 90.157 88.147 1.00 37.59 322 ASP B C 1
ATOM 12410 O O . ASP B 1 323 ? 88.684 88.943 88.275 1.00 41.00 322 ASP B O 1
ATOM 12419 N N . THR B 1 324 ? 88.153 90.923 89.174 1.00 40.73 323 THR B N 1
ATOM 12420 C CA . THR B 1 324 ? 87.764 90.298 90.430 1.00 37.65 323 THR B CA 1
ATOM 12421 C C . THR B 1 324 ? 86.571 89.372 90.212 1.00 34.24 323 THR B C 1
ATOM 12422 O O . THR B 1 324 ? 85.628 89.704 89.496 1.00 33.09 323 THR B O 1
ATOM 12433 N N . GLN B 1 325 ? 86.634 88.190 90.814 1.00 37.92 324 GLN B N 1
ATOM 12434 C CA . GLN B 1 325 ? 85.595 87.186 90.656 1.00 35.30 324 GLN B CA 1
ATOM 12435 C C . GLN B 1 325 ? 84.831 86.927 91.950 1.00 43.26 324 GLN B C 1
ATOM 12436 O O . GLN B 1 325 ? 83.715 86.392 91.904 1.00 33.08 324 GLN B O 1
ATOM 12450 N N . MET B 1 326 ? 85.364 87.347 93.092 1.00 28.80 325 MET B N 1
ATOM 12451 C CA . MET B 1 326 ? 84.657 87.129 94.352 1.00 34.35 325 MET B CA 1
ATOM 12452 C C . MET B 1 326 ? 84.920 88.303 95.275 1.00 43.12 325 MET B C 1
ATOM 12453 O O . MET B 1 326 ? 86.080 88.704 95.462 1.00 34.04 325 MET B O 1
ATOM 12467 N N . GLY B 1 327 ? 83.839 88.845 95.836 1.00 33.13 326 GLY B N 1
ATOM 12468 C CA . GLY B 1 327 ? 83.920 89.884 96.839 1.00 35.47 326 GLY B CA 1
ATOM 12469 C C . GLY B 1 327 ? 83.687 89.344 98.236 1.00 32.24 326 GLY B C 1
ATOM 12470 O O . GLY B 1 327 ? 83.750 88.137 98.479 1.00 30.23 326 GLY B O 1
ATOM 12474 N N . PRO B 1 328 ? 83.438 90.244 99.189 1.00 34.03 327 PRO B N 1
ATOM 12475 C CA . PRO B 1 328 ? 83.128 89.819 100.559 1.00 39.14 327 PRO B CA 1
ATOM 12476 C C . PRO B 1 328 ? 81.745 89.169 100.608 1.00 42.15 327 PRO B C 1
ATOM 12477 O O . PRO B 1 328 ? 81.036 89.104 99.609 1.00 33.92 327 PRO B O 1
ATOM 12488 N N . LEU B 1 329 ? 81.395 88.644 101.780 1.00 34.17 328 LEU B N 1
ATOM 12489 C CA . LEU B 1 329 ? 80.020 88.295 102.094 1.00 38.25 328 LEU B CA 1
ATOM 12490 C C . LEU B 1 329 ? 79.214 89.570 102.364 1.00 39.14 328 LEU B C 1
ATOM 12491 O O . LEU B 1 329 ? 79.743 90.683 102.357 1.00 31.93 328 LEU B O 1
ATOM 12507 N N . ILE B 1 330 ? 77.916 89.427 102.634 1.00 33.82 329 ILE B N 1
ATOM 12508 C CA . ILE B 1 330 ? 77.063 90.615 102.698 1.00 34.24 329 ILE B CA 1
ATOM 12509 C C . ILE B 1 330 ? 77.322 91.457 103.943 1.00 41.30 329 ILE B C 1
ATOM 12510 O O . ILE B 1 330 ? 77.165 92.686 103.909 1.00 34.96 329 ILE B O 1
ATOM 12526 N N . SER B 1 331 ? 77.645 90.828 105.066 1.00 34.15 330 SER B N 1
ATOM 12527 C CA . SER B 1 331 ? 77.778 91.561 106.315 1.00 44.56 330 SER B CA 1
ATOM 12528 C C . SER B 1 331 ? 78.648 90.806 107.305 1.00 43.13 330 SER B C 1
ATOM 12529 O O . SER B 1 331 ? 78.834 89.587 107.205 1.00 32.32 330 SER B O 1
ATOM 12537 N N . SER B 1 332 ? 79.119 91.547 108.320 1.00 40.22 331 SER B N 1
ATOM 12538 C CA . SER B 1 332 ? 79.870 90.924 109.411 1.00 48.38 331 SER B CA 1
ATOM 12539 C C . SER B 1 332 ? 79.054 89.824 110.079 1.00 36.66 331 SER B C 1
ATOM 12540 O O . SER B 1 332 ? 79.587 88.770 110.441 1.00 41.33 331 SER B O 1
ATOM 12548 N N . LYS B 1 333 ? 77.759 90.063 110.270 1.00 44.68 332 LYS B N 1
ATOM 12549 C CA . LYS B 1 333 ? 76.897 89.060 110.885 1.00 47.68 332 LYS B CA 1
ATOM 12550 C C . LYS B 1 333 ? 76.811 87.807 110.016 1.00 44.38 332 LYS B C 1
ATOM 12551 O O . LYS B 1 333 ? 76.937 86.685 110.516 1.00 38.02 332 LYS B O 1
ATOM 12570 N N . HIS B 1 334 ? 76.630 87.961 108.709 1.00 39.97 333 HIS B N 1
ATOM 12571 C CA . HIS B 1 334 ? 76.592 86.740 107.907 1.00 38.70 333 HIS B CA 1
ATOM 12572 C C . HIS B 1 334 ? 77.955 86.057 107.895 1.00 41.25 333 HIS B C 1
ATOM 12573 O O . HIS B 1 334 ? 78.042 84.824 107.975 1.00 36.51 333 HIS B O 1
ATOM 12587 N N . ARG B 1 335 ? 79.034 86.846 107.813 1.00 38.52 334 ARG B N 1
ATOM 12588 C CA . ARG B 1 335 ? 80.383 86.291 107.880 1.00 34.63 334 ARG B CA 1
ATOM 12589 C C . ARG B 1 335 ? 80.561 85.470 109.143 1.00 41.65 334 ARG B C 1
ATOM 12590 O O . ARG B 1 335 ? 81.044 84.332 109.098 1.00 43.42 334 ARG B O 1
ATOM 12611 N N . ASP B 1 336 ? 80.169 86.031 110.284 1.00 37.79 335 ASP B N 1
ATOM 12612 C CA . ASP B 1 336 ? 80.205 85.252 111.514 1.00 52.67 335 ASP B CA 1
ATOM 12613 C C . ASP B 1 336 ? 79.455 83.931 111.361 1.00 47.17 335 ASP B C 1
ATOM 12614 O O . ASP B 1 336 ? 79.952 82.879 111.776 1.00 39.82 335 ASP B O 1
ATOM 12623 N N . LYS B 1 337 ? 78.253 83.956 110.779 1.00 38.90 336 LYS B N 1
ATOM 12624 C CA . LYS B 1 337 ? 77.508 82.704 110.637 1.00 50.24 336 LYS B CA 1
ATOM 12625 C C . LYS B 1 337 ? 78.242 81.711 109.731 1.00 37.80 336 LYS B C 1
ATOM 12626 O O . LYS B 1 337 ? 78.353 80.530 110.061 1.00 39.23 336 LYS B O 1
ATOM 12645 N N . VAL B 1 338 ? 78.752 82.157 108.586 1.00 40.39 337 VAL B N 1
ATOM 12646 C CA . VAL B 1 338 ? 79.481 81.236 107.711 1.00 35.67 337 VAL B CA 1
ATOM 12647 C C . VAL B 1 338 ? 80.732 80.706 108.412 1.00 42.73 337 VAL B C 1
ATOM 12648 O O . VAL B 1 338 ? 81.035 79.508 108.354 1.00 36.48 337 VAL B O 1
ATOM 12661 N N . LEU B 1 339 ? 81.474 81.569 109.103 1.00 42.73 338 LEU B N 1
ATOM 12662 C CA . LEU B 1 339 ? 82.657 81.054 109.788 1.00 43.99 338 LEU B CA 1
ATOM 12663 C C . LEU B 1 339 ? 82.292 80.066 110.889 1.00 39.47 338 LEU B C 1
ATOM 12664 O O . LEU B 1 339 ? 83.052 79.127 111.154 1.00 42.78 338 LEU B O 1
ATOM 12680 N N . SER B 1 340 ? 81.167 80.278 111.574 1.00 42.22 339 SER B N 1
ATOM 12681 C CA . SER B 1 340 ? 80.710 79.287 112.547 1.00 43.76 339 SER B CA 1
ATOM 12682 C C . SER B 1 340 ? 80.502 77.934 111.880 1.00 53.40 339 SER B C 1
ATOM 12683 O O . SER B 1 340 ? 80.743 76.883 112.487 1.00 38.60 339 SER B O 1
ATOM 12691 N N . TYR B 1 341 ? 80.023 77.937 110.633 1.00 47.09 340 TYR B N 1
ATOM 12692 C CA . TYR B 1 341 ? 79.829 76.672 109.941 1.00 37.44 340 TYR B CA 1
ATOM 12693 C C . TYR B 1 341 ? 81.160 76.081 109.504 1.00 28.37 340 TYR B C 1
ATOM 12694 O O . TYR B 1 341 ? 81.323 74.859 109.546 1.00 39.89 340 TYR B O 1
ATOM 12712 N N . PHE B 1 342 ? 82.133 76.914 109.102 1.00 36.13 341 PHE B N 1
ATOM 12713 C CA . PHE B 1 342 ? 83.485 76.404 108.901 1.00 44.32 341 PHE B CA 1
ATOM 12714 C C . PHE B 1 342 ? 83.984 75.697 110.162 1.00 51.47 341 PHE B C 1
ATOM 12715 O O . PHE B 1 342 ? 84.666 74.665 110.085 1.00 37.96 341 PHE B O 1
ATOM 12732 N N . GLU B 1 343 ? 83.687 76.262 111.335 1.00 54.08 342 GLU B N 1
ATOM 12733 C CA . GLU B 1 343 ? 84.154 75.651 112.578 1.00 56.99 342 GLU B CA 1
ATOM 12734 C C . GLU B 1 343 ? 83.394 74.359 112.867 1.00 46.06 342 GLU B C 1
ATOM 12735 O O . GLU B 1 343 ? 83.997 73.350 113.247 1.00 50.69 342 GLU B O 1
ATOM 12747 N N . LEU B 1 344 ? 82.071 74.364 112.673 1.00 42.18 343 LEU B N 1
ATOM 12748 C CA . LEU B 1 344 ? 81.310 73.123 112.797 1.00 34.37 343 LEU B CA 1
ATOM 12749 C C . LEU B 1 344 ? 81.895 72.045 111.892 1.00 39.58 343 LEU B C 1
ATOM 12750 O O . LEU B 1 344 ? 82.013 70.885 112.295 1.00 44.53 343 LEU B O 1
ATOM 12766 N N . ALA B 1 345 ? 82.290 72.416 110.668 1.00 50.25 344 ALA B N 1
ATOM 12767 C CA . ALA B 1 345 ? 82.892 71.442 109.761 1.00 41.40 344 ALA B CA 1
ATOM 12768 C C . ALA B 1 345 ? 84.150 70.842 110.374 1.00 38.54 344 ALA B C 1
ATOM 12769 O O . ALA B 1 345 ? 84.351 69.620 110.367 1.00 42.44 344 ALA B O 1
ATOM 12776 N N . ARG B 1 346 ? 85.026 71.696 110.881 1.00 40.06 345 ARG B N 1
ATOM 12777 C CA . ARG B 1 346 ? 86.212 71.210 111.573 1.00 53.10 345 ARG B CA 1
ATOM 12778 C C . ARG B 1 346 ? 85.838 70.213 112.660 1.00 58.18 345 ARG B C 1
ATOM 12779 O O . ARG B 1 346 ? 86.349 69.088 112.700 1.00 51.31 345 ARG B O 1
ATOM 12800 N N . GLN B 1 347 ? 84.924 70.612 113.541 1.00 56.38 346 GLN B N 1
ATOM 12801 C CA . GLN B 1 347 ? 84.523 69.752 114.648 1.00 58.33 346 GLN B CA 1
ATOM 12802 C C . GLN B 1 347 ? 83.933 68.441 114.157 1.00 61.29 346 GLN B C 1
ATOM 12803 O O . GLN B 1 347 ? 84.145 67.392 114.775 1.00 52.61 346 GLN B O 1
ATOM 12817 N N . GLU B 1 348 ? 83.155 68.482 113.064 1.00 57.46 347 GLU B N 1
ATOM 12818 C CA . GLU B 1 348 ? 82.566 67.255 112.543 1.00 41.25 347 GLU B CA 1
ATOM 12819 C C . GLU B 1 348 ? 83.608 66.353 111.876 1.00 43.18 347 GLU B C 1
ATOM 12820 O O . GLU B 1 348 ? 83.259 65.233 111.479 1.00 49.72 347 GLU B O 1
ATOM 12832 N N . GLY B 1 349 ? 84.871 66.783 111.794 1.00 43.57 348 GLY B N 1
ATOM 12833 C CA . GLY B 1 349 ? 85.941 65.990 111.205 1.00 54.55 348 GLY B CA 1
ATOM 12834 C C . GLY B 1 349 ? 86.267 66.244 109.734 1.00 57.42 348 GLY B C 1
ATOM 12835 O O . GLY B 1 349 ? 86.991 65.443 109.127 1.00 43.30 348 GLY B O 1
ATOM 12839 N N . ALA B 1 350 ? 85.801 67.340 109.154 1.00 51.70 349 ALA B N 1
ATOM 12840 C CA . ALA B 1 350 ? 85.937 67.515 107.714 1.00 48.56 349 ALA B CA 1
ATOM 12841 C C . ALA B 1 350 ? 87.384 67.730 107.283 1.00 45.69 349 ALA B C 1
ATOM 12842 O O . ALA B 1 350 ? 88.183 68.361 107.980 1.00 45.79 349 ALA B O 1
ATOM 12849 N N . THR B 1 351 ? 87.698 67.231 106.085 1.00 41.40 350 THR B N 1
ATOM 12850 C CA . THR B 1 351 ? 88.934 67.574 105.400 1.00 41.72 350 THR B CA 1
ATOM 12851 C C . THR B 1 351 ? 88.709 68.826 104.569 1.00 44.32 350 THR B C 1
ATOM 12852 O O . THR B 1 351 ? 87.748 68.902 103.791 1.00 39.48 350 THR B O 1
ATOM 12863 N N . PHE B 1 352 ? 89.593 69.801 104.725 1.00 40.70 351 PHE B N 1
ATOM 12864 C CA . PHE B 1 352 ? 89.521 71.037 103.962 1.00 39.49 351 PHE B CA 1
ATOM 12865 C C . PHE B 1 352 ? 90.416 70.910 102.746 1.00 41.04 351 PHE B C 1
ATOM 12866 O O . PHE B 1 352 ? 91.638 70.863 102.884 1.00 38.02 351 PHE B O 1
ATOM 12883 N N . LEU B 1 353 ? 89.806 70.863 101.554 1.00 33.86 352 LEU B N 1
ATOM 12884 C CA . LEU B 1 353 ? 90.547 70.841 100.294 1.00 32.60 352 LEU B CA 1
ATOM 12885 C C . LEU B 1 353 ? 90.931 72.222 99.811 1.00 37.41 352 LEU B C 1
ATOM 12886 O O . LEU B 1 353 ? 91.848 72.354 98.992 1.00 36.84 352 LEU B O 1
ATOM 12902 N N . ALA B 1 354 ? 90.217 73.240 100.260 1.00 31.26 353 ALA B N 1
ATOM 12903 C CA . ALA B 1 354 ? 90.561 74.606 99.910 1.00 34.07 353 ALA B CA 1
ATOM 12904 C C . ALA B 1 354 ? 89.914 75.520 100.939 1.00 40.03 353 ALA B C 1
ATOM 12905 O O . ALA B 1 354 ? 88.867 75.200 101.509 1.00 36.12 353 ALA B O 1
ATOM 12912 N N . GLY B 1 355 ? 90.584 76.625 101.209 1.00 38.09 354 GLY B N 1
ATOM 12913 C CA . GLY B 1 355 ? 89.995 77.683 101.978 1.00 39.20 354 GLY B CA 1
ATOM 12914 C C . GLY B 1 355 ? 89.784 77.270 103.411 1.00 40.36 354 GLY B C 1
ATOM 12915 O O . GLY B 1 355 ? 90.602 76.566 104.016 1.00 39.60 354 GLY B O 1
ATOM 12919 N N . GLY B 1 356 ? 88.673 77.728 103.982 1.00 45.19 355 GLY B N 1
ATOM 12920 C CA . GLY B 1 356 ? 88.384 77.501 105.380 1.00 43.23 355 GLY B CA 1
ATOM 12921 C C . GLY B 1 356 ? 88.700 78.656 106.303 1.00 44.70 355 GLY B C 1
ATOM 12922 O O . GLY B 1 356 ? 88.418 78.554 107.497 1.00 48.90 355 GLY B O 1
ATOM 12926 N N . GLY B 1 357 ? 89.242 79.759 105.792 1.00 44.84 356 GLY B N 1
ATOM 12927 C CA . GLY B 1 357 ? 89.601 80.893 106.612 1.00 48.52 356 GLY B CA 1
ATOM 12928 C C . GLY B 1 357 ? 89.166 82.197 105.976 1.00 47.31 356 GLY B C 1
ATOM 12929 O O . GLY B 1 357 ? 88.172 82.268 105.250 1.00 37.41 356 GLY B O 1
ATOM 12933 N N . VAL B 1 358 ? 89.947 83.233 106.252 1.00 44.38 357 VAL B N 1
ATOM 12934 C CA . VAL B 1 358 ? 89.620 84.603 105.883 1.00 40.66 357 VAL B CA 1
ATOM 12935 C C . VAL B 1 358 ? 90.817 85.161 105.129 1.00 45.54 357 VAL B C 1
ATOM 12936 O O . VAL B 1 358 ? 91.941 85.032 105.616 1.00 48.23 357 VAL B O 1
ATOM 12949 N N . PRO B 1 359 ? 90.646 85.805 103.979 1.00 42.70 358 PRO B N 1
ATOM 12950 C CA . PRO B 1 359 ? 91.795 86.480 103.363 1.00 46.01 358 PRO B CA 1
ATOM 12951 C C . PRO B 1 359 ? 92.281 87.628 104.237 1.00 54.77 358 PRO B C 1
ATOM 12952 O O . PRO B 1 359 ? 91.502 88.287 104.933 1.00 56.76 358 PRO B O 1
ATOM 12963 N N . ARG B 1 360 ? 93.594 87.845 104.219 1.00 51.48 359 ARG B N 1
ATOM 12964 C CA . ARG B 1 360 ? 94.203 89.016 104.849 1.00 53.86 359 ARG B CA 1
ATOM 12965 C C . ARG B 1 360 ? 94.759 89.917 103.754 1.00 52.34 359 ARG B C 1
ATOM 12966 O O . ARG B 1 360 ? 95.634 89.505 102.987 1.00 55.52 359 ARG B O 1
ATOM 12987 N N . PHE B 1 361 ? 94.256 91.139 103.686 1.00 44.14 360 PHE B N 1
ATOM 12988 C CA . PHE B 1 361 ? 94.700 92.079 102.673 1.00 47.52 360 PHE B CA 1
ATOM 12989 C C . PHE B 1 361 ? 95.727 93.084 103.174 1.00 58.90 360 PHE B C 1
ATOM 12990 O O . PHE B 1 361 ? 96.458 93.655 102.351 1.00 47.83 360 PHE B O 1
ATOM 13007 N N . GLY B 1 362 ? 95.776 93.333 104.481 1.00 56.47 361 GLY B N 1
ATOM 13008 C CA . GLY B 1 362 ? 96.690 94.321 105.012 1.00 72.30 361 GLY B CA 1
ATOM 13009 C C . GLY B 1 362 ? 96.219 95.748 104.883 1.00 69.52 361 GLY B C 1
ATOM 13010 O O . GLY B 1 362 ? 97.041 96.670 104.943 1.00 66.41 361 GLY B O 1
ATOM 13014 N N . ASP B 1 363 ? 94.922 95.966 104.702 1.00 68.93 362 ASP B N 1
ATOM 13015 C CA . ASP B 1 363 ? 94.400 97.318 104.589 1.00 54.31 362 ASP B CA 1
ATOM 13016 C C . ASP B 1 363 ? 92.998 97.342 105.198 1.00 52.94 362 ASP B C 1
ATOM 13017 O O . ASP B 1 363 ? 92.624 96.446 105.964 1.00 46.76 362 ASP B O 1
ATOM 13026 N N . GLU B 1 364 ? 92.244 98.401 104.894 1.00 46.52 363 GLU B N 1
ATOM 13027 C CA . GLU B 1 364 ? 90.913 98.598 105.456 1.00 62.88 363 GLU B CA 1
ATOM 13028 C C . GLU B 1 364 ? 89.964 97.443 105.122 1.00 61.30 363 GLU B C 1
ATOM 13029 O O . GLU B 1 364 ? 88.986 97.217 105.846 1.00 46.19 363 GLU B O 1
ATOM 13041 N N . ARG B 1 365 ? 90.237 96.700 104.052 1.00 49.28 364 ARG B N 1
ATOM 13042 C CA . ARG B 1 365 ? 89.375 95.577 103.691 1.00 50.78 364 ARG B CA 1
ATOM 13043 C C . ARG B 1 365 ? 89.292 94.574 104.822 1.00 54.72 364 ARG B C 1
ATOM 13044 O O . ARG B 1 365 ? 88.344 93.793 104.873 1.00 44.94 364 ARG B O 1
ATOM 13065 N N . ASP B 1 366 ? 90.259 94.575 105.737 1.00 45.03 365 ASP B N 1
ATOM 13066 C CA . ASP B 1 366 ? 90.216 93.598 106.817 1.00 43.13 365 ASP B CA 1
ATOM 13067 C C . ASP B 1 366 ? 89.158 93.929 107.865 1.00 42.54 365 ASP B C 1
ATOM 13068 O O . ASP B 1 366 ? 88.859 93.069 108.702 1.00 47.82 365 ASP B O 1
ATOM 13077 N N . ASN B 1 367 ? 88.599 95.142 107.859 1.00 36.03 366 ASN B N 1
ATOM 13078 C CA . ASN B 1 367 ? 87.417 95.417 108.662 1.00 52.42 366 ASN B CA 1
ATOM 13079 C C . ASN B 1 367 ? 86.137 95.093 107.910 1.00 50.66 366 ASN B C 1
ATOM 13080 O O . ASN B 1 367 ? 85.050 95.308 108.451 1.00 46.53 366 ASN B O 1
ATOM 13091 N N . GLY B 1 368 ? 86.245 94.625 106.670 1.00 56.55 367 GLY B N 1
ATOM 13092 C CA . GLY B 1 368 ? 85.100 94.151 105.925 1.00 53.31 367 GLY B CA 1
ATOM 13093 C C . GLY B 1 368 ? 84.778 92.710 106.277 1.00 52.77 367 GLY B C 1
ATOM 13094 O O . GLY B 1 368 ? 85.331 92.120 107.207 1.00 48.93 367 GLY B O 1
ATOM 13098 N N . ALA B 1 369 ? 83.860 92.130 105.503 1.00 52.59 368 ALA B N 1
ATOM 13099 C CA . ALA B 1 369 ? 83.307 90.833 105.874 1.00 52.88 368 ALA B CA 1
ATOM 13100 C C . ALA B 1 369 ? 83.715 89.738 104.894 1.00 50.97 368 ALA B C 1
ATOM 13101 O O . ALA B 1 369 ? 82.853 89.074 104.294 1.00 38.43 368 ALA B O 1
ATOM 13108 N N . TRP B 1 370 ? 85.019 89.509 104.754 1.00 41.58 369 TRP B N 1
ATOM 13109 C CA . TRP B 1 370 ? 85.498 88.587 103.738 1.00 43.30 369 TRP B CA 1
ATOM 13110 C C . TRP B 1 370 ? 85.638 87.160 104.273 1.00 42.94 369 TRP B C 1
ATOM 13111 O O . TRP B 1 370 ? 85.857 86.932 105.463 1.00 36.36 369 TRP B O 1
ATOM 13132 N N . VAL B 1 371 ? 85.553 86.194 103.350 1.00 36.05 370 VAL B N 1
ATOM 13133 C CA . VAL B 1 371 ? 85.808 84.787 103.645 1.00 33.22 370 VAL B CA 1
ATOM 13134 C C . VAL B 1 371 ? 86.376 84.109 102.396 1.00 34.71 370 VAL B C 1
ATOM 13135 O O . VAL B 1 371 ? 86.105 84.514 101.269 1.00 39.59 370 VAL B O 1
ATOM 13148 N N . GLU B 1 372 ? 87.146 83.046 102.602 1.00 33.75 371 GLU B N 1
ATOM 13149 C CA . GLU B 1 372 ? 87.762 82.308 101.501 1.00 30.06 371 GLU B CA 1
ATOM 13150 C C . GLU B 1 372 ? 86.775 81.329 100.842 1.00 32.00 371 GLU B C 1
ATOM 13151 O O . GLU B 1 372 ? 86.005 80.647 101.532 1.00 30.79 371 GLU B O 1
ATOM 13163 N N . PRO B 1 373 ? 86.854 81.180 99.526 1.00 29.05 372 PRO B N 1
ATOM 13164 C CA . PRO B 1 373 ? 86.142 80.072 98.871 1.00 33.28 372 PRO B CA 1
ATOM 13165 C C . PRO B 1 373 ? 86.658 78.740 99.400 1.00 37.22 372 PRO B C 1
ATOM 13166 O O . PRO B 1 373 ? 87.867 78.510 99.478 1.00 30.58 372 PRO B O 1
ATOM 13177 N N . THR B 1 374 ? 85.736 77.855 99.777 1.00 30.57 373 THR B N 1
ATOM 13178 C CA . THR B 1 374 ? 86.071 76.725 100.636 1.00 23.92 373 THR B CA 1
ATOM 13179 C C . THR B 1 374 ? 85.446 75.455 100.073 1.00 35.04 373 THR B C 1
ATOM 13180 O O . THR B 1 374 ? 84.314 75.462 99.572 1.00 33.93 373 THR B O 1
ATOM 13191 N N . VAL B 1 375 ? 86.190 74.361 100.157 1.00 30.30 374 VAL B N 1
ATOM 13192 C CA . VAL B 1 375 ? 85.669 73.052 99.782 1.00 33.12 374 VAL B CA 1
ATOM 13193 C C . VAL B 1 375 ? 86.029 72.079 100.890 1.00 33.02 374 VAL B C 1
ATOM 13194 O O . VAL B 1 375 ? 87.202 71.987 101.267 1.00 33.86 374 VAL B O 1
ATOM 13207 N N . ILE B 1 376 ? 85.047 71.313 101.374 1.00 31.22 375 ILE B N 1
ATOM 13208 C CA . ILE B 1 376 ? 85.316 70.278 102.361 1.00 28.82 375 ILE B CA 1
ATOM 13209 C C . ILE B 1 376 ? 84.946 68.912 101.804 1.00 35.55 375 ILE B C 1
ATOM 13210 O O . ILE B 1 376 ? 84.220 68.788 100.813 1.00 32.48 375 ILE B O 1
ATOM 13226 N N . ALA B 1 377 ? 85.451 67.877 102.477 1.00 32.89 376 ALA B N 1
ATOM 13227 C CA . ALA B 1 377 ? 85.258 66.493 102.076 1.00 31.97 376 ALA B CA 1
ATOM 13228 C C . ALA B 1 377 ? 85.370 65.602 103.304 1.00 36.63 376 ALA B C 1
ATOM 13229 O O . ALA B 1 377 ? 85.801 66.030 104.377 1.00 36.28 376 ALA B O 1
ATOM 13236 N N . GLY B 1 378 ? 85.006 64.348 103.129 1.00 34.20 377 GLY B N 1
ATOM 13237 C CA . GLY B 1 378 ? 85.229 63.349 104.146 1.00 39.20 377 GLY B CA 1
ATOM 13238 C C . GLY B 1 378 ? 84.043 63.051 105.037 1.00 38.52 377 GLY B C 1
ATOM 13239 O O . GLY B 1 378 ? 84.146 62.166 105.891 1.00 43.31 377 GLY B O 1
ATOM 13243 N N . LEU B 1 379 ? 82.933 63.758 104.899 1.00 38.41 378 LEU B N 1
ATOM 13244 C CA . LEU B 1 379 ? 81.859 63.577 105.864 1.00 35.90 378 LEU B CA 1
ATOM 13245 C C . LEU B 1 379 ? 80.746 62.701 105.297 1.00 42.88 378 LEU B C 1
ATOM 13246 O O . LEU B 1 379 ? 80.643 62.461 104.088 1.00 34.66 378 LEU B O 1
ATOM 13262 N N . SER B 1 380 ? 79.907 62.215 106.198 1.00 35.21 379 SER B N 1
ATOM 13263 C CA . SER B 1 380 ? 78.751 61.440 105.805 1.00 38.78 379 SER B CA 1
ATOM 13264 C C . SER B 1 380 ? 77.652 62.370 105.296 1.00 41.88 379 SER B C 1
ATOM 13265 O O . SER B 1 380 ? 77.669 63.586 105.511 1.00 34.67 379 SER B O 1
ATOM 13273 N N . ASP B 1 381 ? 76.662 61.778 104.639 1.00 38.64 380 ASP B N 1
ATOM 13274 C CA . ASP B 1 381 ? 75.516 62.557 104.190 1.00 41.01 380 ASP B CA 1
ATOM 13275 C C . ASP B 1 381 ? 74.714 63.123 105.353 1.00 43.85 380 ASP B C 1
ATOM 1327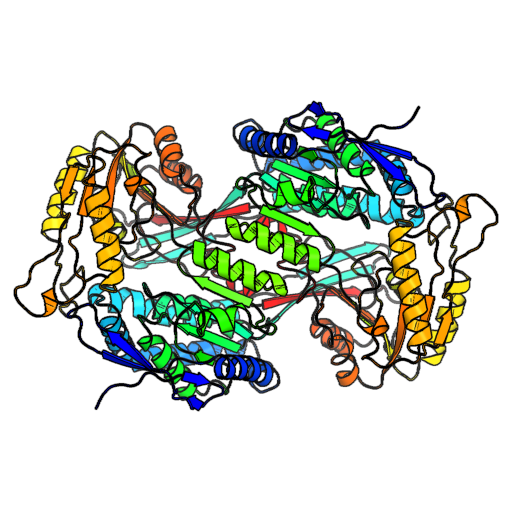6 O O . ASP B 1 381 ? 73.828 63.962 105.129 1.00 33.03 380 ASP B O 1
ATOM 13285 N N . ASP B 1 382 ? 74.987 62.678 106.582 1.00 42.28 381 ASP B N 1
ATOM 13286 C CA . ASP B 1 382 ? 74.190 63.094 107.728 1.00 38.20 381 ASP B CA 1
ATOM 13287 C C . ASP B 1 382 ? 74.821 64.225 108.535 1.00 41.42 381 ASP B C 1
ATOM 13288 O O . ASP B 1 382 ? 74.144 64.788 109.405 1.00 39.66 381 ASP B O 1
ATOM 13297 N N . ALA B 1 383 ? 76.090 64.553 108.295 1.00 46.72 382 ALA B N 1
ATOM 13298 C CA . ALA B 1 383 ? 76.732 65.605 109.070 1.00 44.14 382 ALA B CA 1
ATOM 13299 C C . ALA B 1 383 ? 75.978 66.913 108.882 1.00 52.03 382 ALA B C 1
ATOM 13300 O O . ALA B 1 383 ? 75.379 67.161 107.831 1.00 41.63 382 ALA B O 1
ATOM 13307 N N . ARG B 1 384 ? 76.045 67.774 109.901 1.00 45.11 383 ARG B N 1
ATOM 13308 C CA . ARG B 1 384 ? 75.222 68.980 109.902 1.00 43.58 383 ARG B CA 1
ATOM 13309 C C . ARG B 1 384 ? 75.609 69.931 108.778 1.00 33.68 383 ARG B C 1
ATOM 13310 O O . ARG B 1 384 ? 74.736 70.513 108.113 1.00 41.39 383 ARG B O 1
ATOM 13331 N N . VAL B 1 385 ? 76.911 70.137 108.574 1.00 37.10 384 VAL B N 1
ATOM 13332 C CA . VAL B 1 385 ? 77.374 71.032 107.521 1.00 44.17 384 VAL B CA 1
ATOM 13333 C C . VAL B 1 385 ? 77.081 70.498 106.128 1.00 38.06 384 VAL B C 1
ATOM 13334 O O . VAL B 1 385 ? 77.192 71.245 105.154 1.00 40.69 384 VAL B O 1
ATOM 13347 N N . VAL B 1 386 ? 76.744 69.218 106.001 1.00 39.25 385 VAL B N 1
ATOM 13348 C CA . VAL B 1 386 ? 76.359 68.671 104.707 1.00 34.08 385 VAL B CA 1
ATOM 13349 C C . VAL B 1 386 ? 74.876 68.866 104.453 1.00 41.96 385 VAL B C 1
ATOM 13350 O O . VAL B 1 386 ? 74.460 68.933 103.282 1.00 36.13 385 VAL B O 1
ATOM 13363 N N . ARG B 1 387 ? 74.070 69.010 105.509 1.00 38.05 386 ARG B N 1
ATOM 13364 C CA . ARG B 1 387 ? 72.630 69.104 105.338 1.00 40.55 386 ARG B CA 1
ATOM 13365 C C . ARG B 1 387 ? 72.074 70.505 105.513 1.00 31.70 386 ARG B C 1
ATOM 13366 O O . ARG B 1 387 ? 71.084 70.837 104.862 1.00 38.81 386 ARG B O 1
ATOM 13387 N N . GLU B 1 388 ? 72.696 71.334 106.345 1.00 39.03 387 GLU B N 1
ATOM 13388 C CA . GLU B 1 388 ? 72.170 72.641 106.723 1.00 34.11 387 GLU B CA 1
ATOM 13389 C C . GLU B 1 388 ? 72.675 73.721 105.783 1.00 30.21 387 GLU B C 1
ATOM 13390 O O . GLU B 1 388 ? 73.859 73.749 105.436 1.00 36.96 387 GLU B O 1
ATOM 13402 N N . GLU B 1 389 ? 71.757 74.599 105.356 1.00 33.33 388 GLU B N 1
ATOM 13403 C CA . GLU B 1 389 ? 72.081 75.651 104.407 1.00 38.30 388 GLU B CA 1
ATOM 13404 C C . GLU B 1 389 ? 73.098 76.582 105.033 1.00 35.82 388 GLU B C 1
ATOM 13405 O O . GLU B 1 389 ? 72.843 77.134 106.105 1.00 33.51 388 GLU B O 1
ATOM 13417 N N . ILE B 1 390 ? 74.236 76.779 104.372 1.00 31.42 389 ILE B N 1
ATOM 13418 C CA . ILE B 1 390 ? 75.243 77.689 104.902 1.00 33.05 389 ILE B CA 1
ATOM 13419 C C . ILE B 1 390 ? 75.147 79.063 104.259 1.00 31.89 389 ILE B C 1
ATOM 13420 O O . ILE B 1 390 ? 75.270 80.083 104.942 1.00 31.65 389 ILE B O 1
ATOM 13436 N N . PHE B 1 391 ? 74.916 79.090 102.947 1.00 30.35 390 PHE B N 1
ATOM 13437 C CA . PHE B 1 391 ? 74.688 80.321 102.191 1.00 29.85 390 PHE B CA 1
ATOM 13438 C C . PHE B 1 391 ? 75.980 81.125 102.105 1.00 35.12 390 PHE B C 1
ATOM 13439 O O . PHE B 1 391 ? 75.983 82.353 102.218 1.00 30.62 390 PHE B O 1
ATOM 13456 N N . GLY B 1 392 ? 77.081 80.412 101.932 1.00 32.31 391 GLY B N 1
ATOM 13457 C CA . GLY B 1 392 ? 78.375 81.016 101.742 1.00 36.45 391 GLY B CA 1
ATOM 13458 C C . GLY B 1 392 ? 79.121 80.266 100.662 1.00 35.36 391 GLY B C 1
ATOM 13459 O O . GLY B 1 392 ? 78.569 79.373 100.012 1.00 29.32 391 GLY B O 1
ATOM 13463 N N . PRO B 1 393 ? 80.399 80.625 100.439 1.00 30.71 392 PRO B N 1
ATOM 13464 C CA . PRO B 1 393 ? 81.181 80.058 99.320 1.00 31.43 392 PRO B CA 1
ATOM 13465 C C . PRO B 1 393 ? 81.801 78.721 99.719 1.00 30.65 392 PRO B C 1
ATOM 13466 O O . PRO B 1 393 ? 82.993 78.605 99.982 1.00 29.62 392 PRO B O 1
ATOM 13477 N N . ILE B 1 394 ? 80.985 77.665 99.774 1.00 28.52 393 ILE B N 1
ATOM 13478 C CA . ILE B 1 394 ? 81.443 76.383 100.308 1.00 28.78 393 ILE B CA 1
ATOM 13479 C C . ILE B 1 394 ? 80.600 75.255 99.736 1.00 28.01 393 ILE B C 1
ATOM 13480 O O . ILE B 1 394 ? 79.432 75.438 99.386 1.00 36.34 393 ILE B O 1
ATOM 13496 N N . CYS B 1 395 ? 81.221 74.093 99.590 1.00 31.94 394 CYS B N 1
ATOM 13497 C CA . CYS B 1 395 ? 80.464 72.876 99.357 1.00 31.19 394 CYS B CA 1
ATOM 13498 C C . CYS B 1 395 ? 81.163 71.745 100.070 1.00 29.72 394 CYS B C 1
ATOM 13499 O O . CYS B 1 395 ? 82.334 71.862 100.448 1.00 31.77 394 CYS B O 1
ATOM 13507 N N . HIS B 1 396 ? 80.436 70.644 100.232 1.00 30.35 395 HIS B N 1
ATOM 13508 C CA . HIS B 1 396 ? 80.995 69.342 100.579 1.00 30.49 395 HIS B CA 1
ATOM 13509 C C . HIS B 1 396 ? 80.990 68.451 99.340 1.00 33.14 395 HIS B C 1
ATOM 13510 O O . HIS B 1 396 ? 79.957 68.307 98.683 1.00 32.08 395 HIS B O 1
ATOM 13524 N N . VAL B 1 397 ? 82.133 67.860 99.003 1.00 27.77 396 VAL B N 1
ATOM 13525 C CA . VAL B 1 397 ? 82.225 66.995 97.831 1.00 24.47 396 VAL B CA 1
ATOM 13526 C C . VAL B 1 397 ? 82.408 65.541 98.275 1.00 30.68 396 VAL B C 1
ATOM 13527 O O . VAL B 1 397 ? 83.193 65.248 99.185 1.00 32.75 396 VAL B O 1
ATOM 13540 N N . THR B 1 398 ? 81.695 64.627 97.608 1.00 28.22 397 THR B N 1
ATOM 13541 C CA . THR B 1 398 ? 81.672 63.213 97.989 1.00 29.05 397 THR B CA 1
ATOM 13542 C C . THR B 1 398 ? 81.581 62.381 96.718 1.00 31.77 397 THR B C 1
ATOM 13543 O O . THR B 1 398 ? 80.969 62.820 95.737 1.00 29.32 397 THR B O 1
ATOM 13554 N N . PRO B 1 399 ? 82.185 61.201 96.688 1.00 28.22 398 PRO B N 1
ATOM 13555 C CA . PRO B 1 399 ? 82.021 60.319 95.527 1.00 28.75 398 PRO B CA 1
ATOM 13556 C C . PRO B 1 399 ? 80.707 59.552 95.559 1.00 31.32 398 PRO B C 1
ATOM 13557 O O . PRO B 1 399 ? 80.118 59.306 96.614 1.00 28.77 398 PRO B O 1
ATOM 13568 N N . PHE B 1 400 ? 80.268 59.156 94.370 1.00 28.42 399 PHE B N 1
ATOM 13569 C CA . PHE B 1 400 ? 79.153 58.222 94.207 1.00 33.43 399 PHE B CA 1
ATOM 13570 C C . PHE B 1 400 ? 79.497 57.198 93.136 1.00 29.33 399 PHE B C 1
ATOM 13571 O O . PHE B 1 400 ? 80.414 57.395 92.325 1.00 30.63 399 PHE B O 1
ATOM 13588 N N . ASP B 1 401 ? 78.757 56.082 93.147 1.00 28.85 400 ASP B N 1
ATOM 13589 C CA . ASP B 1 401 ? 79.022 54.990 92.221 1.00 28.52 400 ASP B CA 1
ATOM 13590 C C . ASP B 1 401 ? 77.897 54.733 91.236 1.00 40.02 400 ASP B C 1
ATOM 13591 O O . ASP B 1 401 ? 78.180 54.400 90.091 1.00 38.65 400 ASP B O 1
ATOM 13600 N N . SER B 1 402 ? 76.644 54.941 91.602 1.00 31.74 401 SER B N 1
ATOM 13601 C CA . SER B 1 402 ? 75.577 54.607 90.679 1.00 28.88 401 SER B CA 1
ATOM 13602 C C . SER B 1 402 ? 74.535 55.715 90.591 1.00 28.72 401 SER B C 1
ATOM 13603 O O . SER B 1 402 ? 74.389 56.568 91.471 1.00 27.55 401 SER B O 1
ATOM 13611 N N . GLU B 1 403 ? 73.839 55.684 89.460 1.00 28.57 402 GLU B N 1
ATOM 13612 C CA . GLU B 1 403 ? 72.783 56.636 89.163 1.00 32.25 402 GLU B CA 1
ATOM 13613 C C . GLU B 1 403 ? 71.642 56.539 90.170 1.00 34.48 402 GLU B C 1
ATOM 13614 O O . GLU B 1 403 ? 71.184 57.558 90.682 1.00 26.93 402 GLU B O 1
ATOM 13626 N N . SER B 1 404 ? 71.171 55.326 90.468 1.00 28.03 403 SER B N 1
ATOM 13627 C CA . SER B 1 404 ? 70.117 55.179 91.472 1.00 31.90 403 SER B CA 1
ATOM 13628 C C . SER B 1 404 ? 70.565 55.735 92.812 1.00 35.93 403 SER B C 1
ATOM 13629 O O . SER B 1 404 ? 69.806 56.433 93.509 1.00 28.50 403 SER B O 1
ATOM 13637 N N . GLU B 1 405 ? 71.802 55.429 93.190 1.00 30.25 404 GLU B N 1
ATOM 13638 C CA . GLU B 1 405 ? 72.359 55.935 94.438 1.00 31.11 404 GLU B CA 1
ATOM 13639 C C . GLU B 1 405 ? 72.359 57.453 94.458 1.00 31.11 404 GLU B C 1
ATOM 13640 O O . GLU B 1 405 ? 71.982 58.072 95.454 1.00 29.91 404 GLU B O 1
ATOM 13652 N N . VAL B 1 406 ? 72.807 58.082 93.372 1.00 29.73 405 VAL B N 1
ATOM 13653 C CA . VAL B 1 406 ? 73.037 59.517 93.490 1.00 25.62 405 VAL B CA 1
ATOM 13654 C C . VAL B 1 406 ? 71.703 60.266 93.444 1.00 28.15 405 VAL B C 1
ATOM 13655 O O . VAL B 1 406 ? 71.558 61.321 94.072 1.00 24.58 405 VAL B O 1
ATOM 13668 N N . ILE B 1 407 ? 70.690 59.725 92.755 1.00 26.06 406 ILE B N 1
ATOM 13669 C CA . ILE B 1 407 ? 69.365 60.355 92.798 1.00 26.24 406 ILE B CA 1
ATOM 13670 C C . ILE B 1 407 ? 68.844 60.354 94.232 1.00 25.01 406 ILE B C 1
ATOM 13671 O O . ILE B 1 407 ? 68.387 61.382 94.755 1.00 29.04 406 ILE B O 1
ATOM 13687 N N A ARG B 1 408 ? 68.935 59.201 94.903 0.63 29.82 407 ARG B N 1
ATOM 13688 N N B ARG B 1 408 ? 68.932 59.198 94.899 0.37 28.39 407 ARG B N 1
ATOM 13689 C CA A ARG B 1 408 ? 68.453 59.107 96.277 0.63 28.73 407 ARG B CA 1
ATOM 13690 C CA B ARG B 1 408 ? 68.470 59.071 96.279 0.37 28.38 407 ARG B CA 1
ATOM 13691 C C A ARG B 1 408 ? 69.190 60.098 97.169 0.63 29.02 407 ARG B C 1
ATOM 13692 C C B ARG B 1 408 ? 69.193 60.059 97.186 0.37 27.78 407 ARG B C 1
ATOM 13693 O O A ARG B 1 408 ? 68.573 60.830 97.946 0.63 26.97 407 ARG B O 1
ATOM 13694 O O B ARG B 1 408 ? 68.567 60.763 97.982 0.37 26.95 407 ARG B O 1
ATOM 13735 N N . ARG B 1 409 ? 70.512 60.162 97.047 1.00 28.78 408 ARG B N 1
ATOM 13736 C CA . ARG B 1 409 ? 71.268 61.056 97.910 1.00 27.05 408 ARG B CA 1
ATOM 13737 C C . ARG B 1 409 ? 71.019 62.517 97.572 1.00 32.62 408 ARG B C 1
ATOM 13738 O O . ARG B 1 409 ? 70.975 63.368 98.469 1.00 25.04 408 ARG B O 1
ATOM 13760 N N . ALA B 1 410 ? 70.890 62.839 96.289 1.00 28.93 409 ALA B N 1
ATOM 13761 C CA . ALA B 1 410 ? 70.606 64.219 95.909 1.00 29.10 409 ALA B CA 1
ATOM 13762 C C . ALA B 1 410 ? 69.277 64.689 96.489 1.00 31.93 409 ALA B C 1
ATOM 13763 O O . ALA B 1 410 ? 69.154 65.833 96.949 1.00 30.88 409 ALA B O 1
ATOM 13770 N N . ASN B 1 411 ? 68.273 63.813 96.469 1.00 25.37 410 ASN B N 1
ATOM 13771 C CA . ASN B 1 411 ? 66.923 64.123 96.926 1.00 24.86 410 ASN B CA 1
ATOM 13772 C C . ASN B 1 411 ? 66.736 63.966 98.434 1.00 34.24 410 ASN B C 1
ATOM 13773 O O . ASN B 1 411 ? 65.640 64.236 98.956 1.00 30.04 410 ASN B O 1
ATOM 13784 N N . ASP B 1 412 ? 67.761 63.501 99.133 1.00 27.43 411 ASP B N 1
ATOM 13785 C CA . ASP B 1 412 ? 67.712 63.283 100.579 1.00 33.22 411 ASP B CA 1
ATOM 13786 C C . ASP B 1 412 ? 67.938 64.624 101.268 1.00 33.55 411 ASP B C 1
ATOM 13787 O O . ASP B 1 412 ? 69.010 64.939 101.780 1.00 33.07 411 ASP B O 1
ATOM 13796 N N . THR B 1 413 ? 66.881 65.427 101.287 1.00 35.07 412 THR B N 1
ATOM 13797 C CA . THR B 1 413 ? 66.880 66.721 101.956 1.00 29.61 412 THR B CA 1
ATOM 13798 C C . THR B 1 413 ? 65.430 67.132 102.081 1.00 41.78 412 THR B C 1
ATOM 13799 O O . THR B 1 413 ? 64.576 66.668 101.315 1.00 33.37 412 THR B O 1
ATOM 13810 N N . ARG B 1 414 ? 65.157 68.022 103.025 1.00 34.90 413 ARG B N 1
ATOM 13811 C CA . ARG B 1 414 ? 63.799 68.554 103.161 1.00 44.15 413 ARG B CA 1
ATOM 13812 C C . ARG B 1 414 ? 63.562 69.786 102.292 1.00 42.18 413 ARG B C 1
ATOM 13813 O O . ARG B 1 414 ? 62.402 70.191 102.073 1.00 33.94 413 ARG B O 1
ATOM 13834 N N . TYR B 1 415 ? 64.631 70.361 101.778 1.00 36.15 414 TYR B N 1
ATOM 13835 C CA . TYR B 1 415 ? 64.582 71.399 100.767 1.00 40.57 414 TYR B CA 1
ATOM 13836 C C . TYR B 1 415 ? 64.253 70.839 99.386 1.00 38.93 414 TYR B C 1
ATOM 13837 O O . TYR B 1 415 ? 63.970 69.645 99.208 1.00 26.34 414 TYR B O 1
ATOM 13855 N N . GLY B 1 416 ? 64.313 71.732 98.389 1.00 33.03 415 GLY B N 1
ATOM 13856 C CA . GLY B 1 416 ? 64.227 71.341 96.999 1.00 32.28 415 GLY B CA 1
ATOM 13857 C C . GLY B 1 416 ? 64.091 72.513 96.069 1.00 40.29 415 GLY B C 1
ATOM 13858 O O . GLY B 1 416 ? 63.081 72.688 95.336 1.00 30.31 415 GLY B O 1
ATOM 13862 N N . LEU B 1 417 ? 65.157 73.316 96.073 1.00 32.85 416 LEU B N 1
ATOM 13863 C CA . LEU B 1 417 ? 65.154 74.491 95.231 1.00 26.27 416 LEU B CA 1
ATOM 13864 C C . LEU B 1 417 ? 65.687 74.182 93.835 1.00 24.80 416 LEU B C 1
ATOM 13865 O O . LEU B 1 417 ? 64.980 74.414 92.855 1.00 27.50 416 LEU B O 1
ATOM 13881 N N . ALA B 1 418 ? 66.953 73.733 93.741 1.00 28.85 417 ALA B N 1
ATOM 13882 C CA . ALA B 1 418 ? 67.641 73.570 92.464 1.00 27.99 417 ALA B CA 1
ATOM 13883 C C . ALA B 1 418 ? 68.618 72.400 92.465 1.00 24.06 417 ALA B C 1
ATOM 13884 O O . ALA B 1 418 ? 69.052 71.904 93.515 1.00 26.60 417 ALA B O 1
ATOM 13891 N N . ALA B 1 419 ? 68.973 71.974 91.240 1.00 23.56 418 ALA B N 1
ATOM 13892 C CA . ALA B 1 419 ? 70.021 70.994 91.009 1.00 25.16 418 ALA B CA 1
ATOM 13893 C C . ALA B 1 419 ? 70.758 71.318 89.712 1.00 26.98 418 ALA B C 1
ATOM 13894 O O . ALA B 1 419 ? 70.231 72.007 88.842 1.00 22.60 418 ALA B O 1
ATOM 13901 N N . THR B 1 420 ? 72.011 70.863 89.625 1.00 25.25 419 THR B N 1
ATOM 13902 C CA . THR B 1 420 ? 72.797 70.993 88.397 1.00 26.63 419 THR B CA 1
ATOM 13903 C C . THR B 1 420 ? 73.498 69.667 88.130 1.00 23.56 419 THR B C 1
ATOM 13904 O O . THR B 1 420 ? 74.208 69.144 88.995 1.00 25.45 419 THR B O 1
ATOM 13915 N N . ILE B 1 421 ? 73.265 69.121 86.938 1.00 22.66 420 ILE B N 1
ATOM 13916 C CA . ILE B 1 421 ? 73.706 67.798 86.507 1.00 24.25 420 ILE B CA 1
ATOM 13917 C C . ILE B 1 421 ? 74.631 67.950 85.301 1.00 23.82 420 ILE B C 1
ATOM 13918 O O . ILE B 1 421 ? 74.247 68.588 84.318 1.00 24.32 420 ILE B O 1
ATOM 13934 N N . TRP B 1 422 ? 75.748 67.226 85.305 1.00 20.89 421 TRP B N 1
ATOM 13935 C CA . TRP B 1 422 ? 76.763 67.305 84.246 1.00 24.11 421 TRP B CA 1
ATOM 13936 C C . TRP B 1 422 ? 76.993 65.896 83.700 1.00 21.11 421 TRP B C 1
ATOM 13937 O O . TRP B 1 422 ? 77.511 65.024 84.411 1.00 23.95 421 TRP B O 1
ATOM 13958 N N . THR B 1 423 ? 76.612 65.692 82.440 1.00 22.09 422 THR B N 1
ATOM 13959 C CA . THR B 1 423 ? 76.790 64.437 81.703 1.00 22.71 422 THR B CA 1
ATOM 13960 C C . THR B 1 423 ? 76.633 64.741 80.228 1.00 23.73 422 THR B C 1
ATOM 13961 O O . THR B 1 423 ? 75.912 65.671 79.855 1.00 26.11 422 THR B O 1
ATOM 13972 N N . THR B 1 424 ? 77.297 63.948 79.386 1.00 23.76 423 THR B N 1
ATOM 13973 C CA . THR B 1 424 ? 77.065 64.017 77.946 1.00 21.81 423 THR B CA 1
ATOM 13974 C C . THR B 1 424 ? 76.181 62.881 77.462 1.00 19.05 423 THR B C 1
ATOM 13975 O O . THR B 1 424 ? 75.980 62.751 76.254 1.00 25.27 423 THR B O 1
ATOM 13986 N N . ASN B 1 425 ? 75.659 62.062 78.368 1.00 25.01 424 ASN B N 1
ATOM 13987 C CA . ASN B 1 425 ? 74.816 60.927 78.004 1.00 24.47 424 ASN B CA 1
ATOM 13988 C C . ASN B 1 425 ? 73.362 61.375 77.867 1.00 21.61 424 ASN B C 1
ATOM 13989 O O . ASN B 1 425 ? 72.761 61.858 78.837 1.00 22.96 424 ASN B O 1
ATOM 14000 N N . LEU B 1 426 ? 72.798 61.175 76.670 1.00 23.39 425 LEU B N 1
ATOM 14001 C CA . LEU B 1 426 ? 71.468 61.683 76.358 1.00 25.43 425 LEU B CA 1
ATOM 14002 C C . LEU B 1 426 ? 70.429 61.187 77.350 1.00 29.05 425 LEU B C 1
ATOM 14003 O O . LEU B 1 426 ? 69.720 61.986 77.968 1.00 25.83 425 LEU B O 1
ATOM 14019 N N . SER B 1 427 ? 70.265 59.863 77.450 1.00 25.27 426 SER B N 1
ATOM 14020 C CA . SER B 1 427 ? 69.177 59.330 78.257 1.00 23.55 426 SER B CA 1
ATOM 14021 C C . SER B 1 427 ? 69.381 59.647 79.729 1.00 30.37 426 SER B C 1
ATOM 14022 O O . SER B 1 427 ? 68.421 59.934 80.460 1.00 24.61 426 SER B O 1
ATOM 14030 N N . ARG B 1 428 ? 70.626 59.584 80.182 1.00 26.20 427 ARG B N 1
ATOM 14031 C CA . ARG B 1 428 ? 70.886 59.841 81.583 1.00 28.46 427 ARG B CA 1
ATOM 14032 C C . ARG B 1 428 ? 70.584 61.286 81.953 1.00 24.08 427 ARG B C 1
ATOM 14033 O O . ARG B 1 428 ? 70.107 61.551 83.057 1.00 23.17 427 ARG B O 1
ATOM 14054 N N . ALA B 1 429 ? 70.923 62.241 81.075 1.00 21.34 428 ALA B N 1
ATOM 14055 C CA . ALA B 1 429 ? 70.652 63.642 81.348 1.00 29.07 428 ALA B CA 1
ATOM 14056 C C . ALA B 1 429 ? 69.177 63.859 81.661 1.00 24.57 428 ALA B C 1
ATOM 14057 O O . ALA B 1 429 ? 68.818 64.524 82.647 1.00 22.65 428 ALA B O 1
ATOM 14064 N N . HIS B 1 430 ? 68.315 63.355 80.779 1.00 22.43 429 HIS B N 1
ATOM 14065 C CA . HIS B 1 430 ? 66.880 63.560 80.916 1.00 22.16 429 HIS B CA 1
ATOM 14066 C C . HIS B 1 430 ? 66.330 62.757 82.084 1.00 32.28 429 HIS B C 1
ATOM 14067 O O . HIS B 1 430 ? 65.558 63.281 82.888 1.00 24.41 429 HIS B O 1
ATOM 14081 N N . ARG B 1 431 ? 66.765 61.508 82.238 1.00 27.73 430 ARG B N 1
ATOM 14082 C CA . ARG B 1 431 ? 66.293 60.677 83.353 1.00 25.80 430 ARG B CA 1
ATOM 14083 C C . ARG B 1 431 ? 66.603 61.293 84.706 1.00 24.04 430 ARG B C 1
ATOM 14084 O O . ARG B 1 431 ? 65.742 61.371 85.586 1.00 25.81 430 ARG B O 1
ATOM 14105 N N . VAL B 1 432 ? 67.869 61.651 84.923 1.00 23.08 431 VAL B N 1
ATOM 14106 C CA . VAL B 1 432 ? 68.300 62.115 86.237 1.00 21.38 431 VAL B CA 1
ATOM 14107 C C . VAL B 1 432 ? 67.733 63.500 86.546 1.00 26.78 431 VAL B C 1
ATOM 14108 O O . VAL B 1 432 ? 67.236 63.751 87.657 1.00 24.44 431 VAL B O 1
ATOM 14121 N N . SER B 1 433 ? 67.807 64.426 85.585 1.00 24.63 432 SER B N 1
ATOM 14122 C CA . SER B 1 433 ? 67.382 65.800 85.861 1.00 22.30 432 SER B CA 1
ATOM 14123 C C . SER B 1 433 ? 65.902 65.837 86.244 1.00 22.99 432 SER B C 1
ATOM 14124 O O . SER B 1 433 ? 65.510 66.546 87.179 1.00 26.00 432 SER B O 1
ATOM 14132 N N . GLU B 1 434 ? 65.074 65.021 85.591 1.00 23.97 433 GLU B N 1
ATOM 14133 C CA . GLU B 1 434 ? 63.635 65.056 85.865 1.00 24.34 433 GLU B CA 1
ATOM 14134 C C . GLU B 1 434 ? 63.280 64.462 87.218 1.00 31.00 433 GLU B C 1
ATOM 14135 O O . GLU B 1 434 ? 62.208 64.764 87.750 1.00 26.71 433 GLU B O 1
ATOM 14147 N N . LEU B 1 435 ? 64.102 63.563 87.746 1.00 25.71 434 LEU B N 1
ATOM 14148 C CA . LEU B 1 435 ? 63.837 62.935 89.026 1.00 26.57 434 LEU B CA 1
ATOM 14149 C C . LEU B 1 435 ? 64.344 63.759 90.194 1.00 28.17 434 LEU B C 1
ATOM 14150 O O . LEU B 1 435 ? 64.118 63.370 91.337 1.00 24.40 434 LEU B O 1
ATOM 14166 N N . MET B 1 436 ? 65.079 64.838 89.938 1.00 23.19 435 MET B N 1
ATOM 14167 C CA . MET B 1 436 ? 65.496 65.738 91.000 1.00 23.17 435 MET B CA 1
ATOM 14168 C C . MET B 1 436 ? 64.253 66.377 91.597 1.00 30.02 435 MET B C 1
ATOM 14169 O O . MET B 1 436 ? 63.430 66.918 90.856 1.00 24.02 435 MET B O 1
ATOM 14183 N N . ARG B 1 437 ? 64.123 66.366 92.923 1.00 24.99 436 ARG B N 1
ATOM 14184 C CA . ARG B 1 437 ? 62.915 66.921 93.556 1.00 22.43 436 ARG B CA 1
ATOM 14185 C C . ARG B 1 437 ? 63.152 68.403 93.824 1.00 27.10 436 ARG B C 1
ATOM 14186 O O . ARG B 1 437 ? 63.415 68.846 94.947 1.00 23.96 436 ARG B O 1
ATOM 14207 N N . VAL B 1 438 ? 63.104 69.191 92.755 1.00 22.42 437 VAL B N 1
ATOM 14208 C CA . VAL B 1 438 ? 63.513 70.584 92.814 1.00 19.68 437 VAL B CA 1
ATOM 14209 C C . VAL B 1 438 ? 62.623 71.375 91.870 1.00 21.78 437 VAL B C 1
ATOM 14210 O O . VAL B 1 438 ? 61.931 70.807 91.017 1.00 24.31 437 VAL B O 1
ATOM 14223 N N . GLY B 1 439 ? 62.662 72.701 92.007 1.00 24.37 438 GLY B N 1
ATOM 14224 C CA . GLY B 1 439 ? 61.943 73.548 91.076 1.00 27.63 438 GLY B CA 1
ATOM 14225 C C . GLY B 1 439 ? 62.673 73.762 89.769 1.00 21.32 438 GLY B C 1
ATOM 14226 O O . GLY B 1 439 ? 62.031 73.955 88.725 1.00 25.36 438 GLY B O 1
ATOM 14230 N N . ILE B 1 440 ? 63.999 73.750 89.790 1.00 23.08 439 ILE B N 1
ATOM 14231 C CA . ILE B 1 440 ? 64.752 73.969 88.554 1.00 23.52 439 ILE B CA 1
ATOM 14232 C C . ILE B 1 440 ? 65.935 73.015 88.518 1.00 25.16 439 ILE B C 1
ATOM 14233 O O . ILE B 1 440 ? 66.734 72.972 89.455 1.00 23.01 439 ILE B O 1
ATOM 14249 N N . SER B 1 441 ? 66.026 72.233 87.457 1.00 25.70 440 SER B N 1
ATOM 14250 C CA . SER B 1 441 ? 67.008 71.164 87.332 1.00 22.01 440 SER B CA 1
ATOM 14251 C C . SER B 1 441 ? 67.785 71.438 86.044 1.00 22.18 440 SER B C 1
ATOM 14252 O O . SER B 1 441 ? 67.280 71.207 84.952 1.00 22.35 440 SER B O 1
ATOM 14260 N N . TRP B 1 442 ? 69.014 71.926 86.182 1.00 22.07 441 TRP B N 1
ATOM 14261 C CA . TRP B 1 442 ? 69.839 72.334 85.047 1.00 21.16 441 TRP B CA 1
ATOM 14262 C C . TRP B 1 442 ? 70.704 71.175 84.595 1.00 20.48 441 TRP B C 1
ATOM 14263 O O . TRP B 1 442 ? 71.234 70.426 85.416 1.00 24.08 441 TRP B O 1
ATOM 14284 N N . VAL B 1 443 ? 70.899 71.069 83.285 1.00 22.66 442 VAL B N 1
ATOM 14285 C CA . VAL B 1 443 ? 71.793 70.075 82.716 1.00 21.14 442 VAL B CA 1
ATOM 14286 C C . VAL B 1 443 ? 72.884 70.782 81.903 1.00 17.91 442 VAL B C 1
ATOM 14287 O O . VAL B 1 443 ? 72.582 71.514 80.958 1.00 21.93 442 VAL B O 1
ATOM 14300 N N . ASN B 1 444 ? 74.144 70.561 82.294 1.00 22.64 443 ASN B N 1
ATOM 14301 C CA . ASN B 1 444 ? 75.325 71.133 81.644 1.00 26.23 443 ASN B CA 1
ATOM 14302 C C . ASN B 1 444 ? 75.301 72.645 81.637 1.00 22.42 443 ASN B C 1
ATOM 14303 O O . ASN B 1 444 ? 75.784 73.274 80.711 1.00 22.17 443 ASN B O 1
ATOM 14314 N N . THR B 1 445 ? 74.724 73.229 82.688 1.00 22.59 444 THR B N 1
ATOM 14315 C CA . THR B 1 445 ? 74.729 74.665 82.936 1.00 24.73 444 THR B CA 1
ATOM 14316 C C . THR B 1 445 ? 74.259 74.858 84.380 1.00 27.39 444 THR B C 1
ATOM 14317 O O . THR B 1 445 ? 73.974 73.895 85.097 1.00 23.14 444 THR B O 1
ATOM 14328 N N . TRP B 1 446 ? 74.166 76.111 84.790 1.00 24.09 445 TRP B N 1
ATOM 14329 C CA . TRP B 1 446 ? 73.738 76.485 86.133 1.00 25.77 445 TRP B CA 1
ATOM 14330 C C . TRP B 1 446 ? 73.298 77.948 86.063 1.00 29.46 445 TRP B C 1
ATOM 14331 O O . TRP B 1 446 ? 73.938 78.748 85.383 1.00 27.50 445 TRP B O 1
ATOM 14352 N N . PHE B 1 447 ? 72.169 78.273 86.703 1.00 23.14 446 PHE B N 1
ATOM 14353 C CA . PHE B 1 447 ? 71.686 79.655 86.832 1.00 28.24 446 PHE B CA 1
ATOM 14354 C C . PHE B 1 447 ? 71.389 80.291 85.471 1.00 35.05 446 PHE B C 1
ATOM 14355 O O . PHE B 1 447 ? 71.667 81.467 85.251 1.00 28.90 446 PHE B O 1
ATOM 14372 N N . LEU B 1 448 ? 70.804 79.516 84.557 1.00 33.07 447 LEU B N 1
ATOM 14373 C CA . LEU B 1 448 ? 70.201 80.044 83.320 1.00 31.18 447 LEU B CA 1
ATOM 14374 C C . LEU B 1 448 ? 68.695 80.186 83.525 1.00 30.94 447 LEU B C 1
ATOM 14375 O O . LEU B 1 448 ? 67.990 79.182 83.786 1.00 32.66 447 LEU B O 1
ATOM 14391 N N . ARG B 1 449 ? 68.181 81.419 83.449 1.00 32.65 448 ARG B N 1
ATOM 14392 C CA . ARG B 1 449 ? 66.840 81.722 83.961 1.00 35.52 448 ARG B CA 1
ATOM 14393 C C . ARG B 1 449 ? 65.962 82.229 82.815 1.00 52.66 448 ARG B C 1
ATOM 14394 O O . ARG B 1 449 ? 66.061 83.394 82.409 1.00 62.17 448 ARG B O 1
ATOM 14415 N N . ASP B 1 450 ? 65.111 81.347 82.284 1.00 60.32 449 ASP B N 1
ATOM 14416 C CA . ASP B 1 450 ? 64.142 81.716 81.250 1.00 54.62 449 ASP B CA 1
ATOM 14417 C C . ASP B 1 450 ? 62.902 82.279 81.943 1.00 42.78 449 ASP B C 1
ATOM 14418 O O . ASP B 1 450 ? 62.113 81.543 82.547 1.00 31.22 449 ASP B O 1
ATOM 14427 N N . LEU B 1 451 ? 62.707 83.575 81.837 1.00 23.98 450 LEU B N 1
ATOM 14428 C CA . LEU B 1 451 ? 61.692 84.241 82.664 1.00 40.03 450 LEU B CA 1
ATOM 14429 C C . LEU B 1 451 ? 60.267 83.890 82.265 1.00 39.24 450 LEU B C 1
ATOM 14430 O O . LEU B 1 451 ? 59.316 84.392 82.914 1.00 26.50 450 LEU B O 1
ATOM 14446 N N . ARG B 1 452 ? 60.101 83.090 81.197 1.00 31.29 451 ARG B N 1
ATOM 14447 C CA . ARG B 1 452 ? 58.781 82.617 80.764 1.00 26.56 451 ARG B CA 1
ATOM 14448 C C . ARG B 1 452 ? 58.403 81.279 81.382 1.00 37.41 451 ARG B C 1
ATOM 14449 O O . ARG B 1 452 ? 57.272 80.810 81.173 1.00 27.11 451 ARG B O 1
ATOM 14470 N N . THR B 1 453 ? 59.326 80.644 82.101 1.00 28.58 452 THR B N 1
ATOM 14471 C CA . THR B 1 453 ? 59.158 79.282 82.555 1.00 30.59 452 THR B CA 1
ATOM 14472 C C . THR B 1 453 ? 58.858 79.259 84.043 1.00 29.59 452 THR B C 1
ATOM 14473 O O . THR B 1 453 ? 59.224 80.194 84.764 1.00 33.66 452 THR B O 1
ATOM 14484 N N . PRO B 1 454 ? 58.259 78.170 84.550 1.00 27.79 453 PRO B N 1
ATOM 14485 C CA . PRO B 1 454 ? 57.859 78.119 85.969 1.00 39.88 453 PRO B CA 1
ATOM 14486 C C . PRO B 1 454 ? 59.074 77.930 86.860 1.00 35.26 453 PRO B C 1
ATOM 14487 O O . PRO B 1 454 ? 59.929 77.088 86.580 1.00 28.80 453 PRO B O 1
ATOM 14498 N N . PHE B 1 455 ? 59.145 78.725 87.923 1.00 39.34 454 PHE B N 1
ATOM 14499 C CA . PHE B 1 455 ? 60.285 78.757 88.826 1.00 53.67 454 PHE B CA 1
ATOM 14500 C C . PHE B 1 455 ? 59.792 78.878 90.247 1.00 42.71 454 PHE B C 1
ATOM 14501 O O . PHE B 1 455 ? 58.874 79.651 90.522 1.00 26.07 454 PHE B O 1
ATOM 14518 N N . GLY B 1 456 ? 60.426 78.134 91.140 1.00 23.96 455 GLY B N 1
ATOM 14519 C CA . GLY B 1 456 ? 59.984 78.070 92.514 1.00 38.04 455 GLY B CA 1
ATOM 14520 C C . GLY B 1 456 ? 60.697 76.910 93.177 1.00 37.04 455 GLY B C 1
ATOM 14521 O O . GLY B 1 456 ? 61.565 76.285 92.572 1.00 39.85 455 GLY B O 1
ATOM 14525 N N . GLY B 1 457 ? 60.311 76.637 94.412 1.00 40.27 456 GLY B N 1
ATOM 14526 C CA . GLY B 1 457 ? 60.945 75.577 95.185 1.00 44.25 456 GLY B CA 1
ATOM 14527 C C . GLY B 1 457 ? 59.955 74.571 95.736 1.00 42.49 456 GLY B C 1
ATOM 14528 O O . GLY B 1 457 ? 58.791 74.887 96.011 1.00 34.05 456 GLY B O 1
ATOM 14532 N N . ALA B 1 458 ? 60.434 73.334 95.890 1.00 44.94 457 ALA B N 1
ATOM 14533 C CA . ALA B 1 458 ? 59.682 72.251 96.511 1.00 49.92 457 ALA B CA 1
ATOM 14534 C C . ALA B 1 458 ? 59.990 72.169 98.005 1.00 49.16 457 ALA B C 1
ATOM 14535 O O . ALA B 1 458 ? 61.061 72.585 98.468 1.00 28.86 457 ALA B O 1
ATOM 14542 N N . GLY B 1 459 ? 59.053 71.587 98.753 1.00 40.27 458 GLY B N 1
ATOM 14543 C CA . GLY B 1 459 ? 59.292 71.343 100.175 1.00 36.31 458 GLY B CA 1
ATOM 14544 C C . GLY B 1 459 ? 59.500 72.642 100.925 1.00 37.04 458 GLY B C 1
ATOM 14545 O O . GLY B 1 459 ? 58.775 73.627 100.724 1.00 29.62 458 GLY B O 1
ATOM 14549 N N . LEU B 1 460 ? 60.529 72.664 101.785 1.00 36.54 459 LEU B N 1
ATOM 14550 C CA . LEU B 1 460 ? 60.868 73.871 102.533 1.00 41.02 459 LEU B CA 1
ATOM 14551 C C . LEU B 1 460 ? 61.370 74.998 101.634 1.00 49.79 459 LEU B C 1
ATOM 14552 O O . LEU B 1 460 ? 61.477 76.130 102.112 1.00 33.32 459 LEU B O 1
ATOM 14568 N N . SER B 1 461 ? 61.648 74.738 100.352 1.00 45.95 460 SER B N 1
ATOM 14569 C CA . SER B 1 461 ? 62.215 75.768 99.489 1.00 55.24 460 SER B CA 1
ATOM 14570 C C . SER B 1 461 ? 61.175 76.697 98.865 1.00 47.79 460 SER B C 1
ATOM 14571 O O . SER B 1 461 ? 61.560 77.629 98.159 1.00 29.44 460 SER B O 1
ATOM 14579 N N . GLY B 1 462 ? 59.882 76.501 99.086 1.00 30.55 461 GLY B N 1
ATOM 14580 C CA . GLY B 1 462 ? 58.950 77.487 98.593 1.00 43.71 461 GLY B CA 1
ATOM 14581 C C . GLY B 1 462 ? 57.522 76.987 98.605 1.00 41.83 461 GLY B C 1
ATOM 14582 O O . GLY B 1 462 ? 57.192 75.934 99.153 1.00 32.84 461 GLY B O 1
ATOM 14586 N N . ILE B 1 463 ? 56.682 77.830 98.030 1.00 31.90 462 ILE B N 1
ATOM 14587 C CA . ILE B 1 463 ? 55.280 77.575 97.768 1.00 43.87 462 ILE B CA 1
ATOM 14588 C C . ILE B 1 463 ? 54.978 78.300 96.467 1.00 35.33 462 ILE B C 1
ATOM 14589 O O . ILE B 1 463 ? 55.251 79.505 96.345 1.00 31.90 462 ILE B O 1
ATOM 14605 N N . GLY B 1 464 ? 54.405 77.584 95.517 1.00 33.61 463 GLY B N 1
ATOM 14606 C CA . GLY B 1 464 ? 53.934 78.159 94.270 1.00 34.93 463 GLY B CA 1
ATOM 14607 C C . GLY B 1 464 ? 55.028 78.256 93.223 1.00 45.69 463 GLY B C 1
ATOM 14608 O O . GLY B 1 464 ? 56.214 77.977 93.462 1.00 29.30 463 GLY B O 1
ATOM 14612 N N . ARG B 1 465 ? 54.609 78.686 92.030 1.00 30.68 464 ARG B N 1
ATOM 14613 C CA . ARG B 1 465 ? 55.517 78.972 90.918 1.00 22.64 464 ARG B CA 1
ATOM 14614 C C . ARG B 1 465 ? 55.259 80.384 90.388 1.00 40.28 464 ARG B C 1
ATOM 14615 O O . ARG B 1 465 ? 54.160 80.958 90.536 1.00 29.70 464 ARG B O 1
ATOM 14636 N N . GLU B 1 466 ? 56.334 80.959 89.848 1.00 36.00 465 GLU B N 1
ATOM 14637 C CA . GLU B 1 466 ? 56.343 82.232 89.151 1.00 50.43 465 GLU B CA 1
ATOM 14638 C C . GLU B 1 466 ? 57.130 82.032 87.856 1.00 34.15 465 GLU B C 1
ATOM 14639 O O . GLU B 1 466 ? 57.741 80.991 87.614 1.00 31.53 465 GLU B O 1
ATOM 14651 N N . GLY B 1 467 ? 57.063 83.027 87.010 1.00 30.23 466 GLY B N 1
ATOM 14652 C CA . GLY B 1 467 ? 57.651 82.957 85.694 1.00 30.14 466 GLY B CA 1
ATOM 14653 C C . GLY B 1 467 ? 56.494 82.858 84.744 1.00 27.72 466 GLY B C 1
ATOM 14654 O O . GLY B 1 467 ? 55.522 82.131 85.004 1.00 25.52 466 GLY B O 1
ATOM 14658 N N . GLY B 1 468 ? 56.585 83.624 83.649 1.00 23.54 467 GLY B N 1
ATOM 14659 C CA . GLY B 1 468 ? 55.579 83.554 82.621 1.00 26.67 467 GLY B CA 1
ATOM 14660 C C . GLY B 1 468 ? 54.219 83.809 83.202 1.00 28.22 467 GLY B C 1
ATOM 14661 O O . GLY B 1 468 ? 54.047 84.589 84.153 1.00 27.17 467 GLY B O 1
ATOM 14665 N N . MET B 1 469 ? 53.244 83.070 82.694 1.00 25.96 468 MET B N 1
ATOM 14666 C CA . MET B 1 469 ? 51.881 83.206 83.176 1.00 26.51 468 MET B CA 1
ATOM 14667 C C . MET B 1 469 ? 51.681 82.724 84.594 1.00 25.41 468 MET B C 1
ATOM 14668 O O . MET B 1 469 ? 50.639 83.033 85.185 1.00 25.63 468 MET B O 1
ATOM 14682 N N . HIS B 1 470 ? 52.594 81.916 85.129 1.00 24.85 469 HIS B N 1
ATOM 14683 C CA . HIS B 1 470 ? 52.478 81.548 86.529 1.00 26.51 469 HIS B CA 1
ATOM 14684 C C . HIS B 1 470 ? 52.574 82.789 87.402 1.00 30.33 469 HIS B C 1
ATOM 14685 O O . HIS B 1 470 ? 51.865 82.911 88.406 1.00 21.28 469 HIS B O 1
ATOM 14699 N N . SER B 1 471 ? 53.455 83.725 87.039 1.00 27.19 470 SER B N 1
ATOM 14700 C CA . SER B 1 471 ? 53.489 85.006 87.754 1.00 29.06 470 SER B CA 1
ATOM 14701 C C . SER B 1 471 ? 52.215 85.800 87.542 1.00 29.97 470 SER B C 1
ATOM 14702 O O . SER B 1 471 ? 51.652 86.351 88.495 1.00 37.19 470 SER B O 1
ATOM 14710 N N . LEU B 1 472 ? 51.746 85.898 86.297 1.00 35.40 471 LEU B N 1
ATOM 14711 C CA . LEU B 1 472 ? 50.593 86.747 86.019 1.00 32.60 471 LEU B CA 1
ATOM 14712 C C . LEU B 1 472 ? 49.341 86.201 86.692 1.00 46.95 471 LEU B C 1
ATOM 14713 O O . LEU B 1 472 ? 48.437 86.965 87.055 1.00 37.97 471 LEU B O 1
ATOM 14729 N N . ASN B 1 473 ? 49.260 84.885 86.856 1.00 33.69 472 ASN B N 1
ATOM 14730 C CA . ASN B 1 473 ? 48.107 84.337 87.548 1.00 31.08 472 ASN B CA 1
ATOM 14731 C C . ASN B 1 473 ? 48.260 84.470 89.045 1.00 32.38 472 ASN B C 1
ATOM 14732 O O . ASN B 1 473 ? 47.258 84.559 89.761 1.00 38.15 472 ASN B O 1
ATOM 14743 N N . PHE B 1 474 ? 49.486 84.508 89.561 1.00 28.80 473 PHE B N 1
ATOM 14744 C CA . PHE B 1 474 ? 49.544 84.673 90.999 1.00 36.49 473 PHE B CA 1
ATOM 14745 C C . PHE B 1 474 ? 49.155 86.085 91.427 1.00 39.55 473 PHE B C 1
ATOM 14746 O O . PHE B 1 474 ? 48.478 86.247 92.440 1.00 33.72 473 PHE B O 1
ATOM 14763 N N . TYR B 1 475 ? 49.681 87.113 90.748 1.00 24.46 474 TYR B N 1
ATOM 14764 C CA . TYR B 1 475 ? 49.462 88.514 91.117 1.00 31.67 474 TYR B CA 1
ATOM 14765 C C . TYR B 1 475 ? 48.133 89.082 90.604 1.00 30.31 474 TYR B C 1
ATOM 14766 O O . TYR B 1 475 ? 47.930 90.311 90.601 1.00 29.93 474 TYR B O 1
ATOM 14784 N N . SER B 1 476 ? 47.268 88.220 90.084 1.00 29.18 475 SER B N 1
ATOM 14785 C CA . SER B 1 476 ? 45.973 88.569 89.538 1.00 30.60 475 SER B CA 1
ATOM 14786 C C . SER B 1 476 ? 44.892 87.871 90.362 1.00 33.49 475 SER B C 1
ATOM 14787 O O . SER B 1 476 ? 45.082 86.750 90.847 1.00 29.59 475 SER B O 1
ATOM 14795 N N . GLU B 1 477 ? 43.743 88.520 90.471 1.00 29.10 476 GLU B N 1
ATOM 14796 C CA . GLU B 1 477 ? 42.503 87.853 90.853 1.00 31.61 476 GLU B CA 1
ATOM 14797 C C . GLU B 1 477 ? 41.811 87.344 89.590 1.00 26.16 476 GLU B C 1
ATOM 14798 O O . GLU B 1 477 ? 41.514 88.137 88.692 1.00 32.38 476 GLU B O 1
ATOM 14810 N N . LEU B 1 478 ? 41.521 86.046 89.519 1.00 22.07 477 LEU B N 1
ATOM 14811 C CA . LEU B 1 478 ? 40.838 85.501 88.340 1.00 22.86 477 LEU B CA 1
ATOM 14812 C C . LEU B 1 478 ? 39.340 85.408 88.624 1.00 24.31 477 LEU B C 1
ATOM 14813 O O . LEU B 1 478 ? 38.938 84.831 89.634 1.00 23.82 477 LEU B O 1
ATOM 14829 N N . THR B 1 479 ? 38.528 86.000 87.763 1.00 25.40 478 THR B N 1
ATOM 14830 C CA . THR B 1 479 ? 37.078 85.860 87.852 1.00 26.13 478 THR B CA 1
ATOM 14831 C C . THR B 1 479 ? 36.641 85.104 86.624 1.00 26.92 478 THR B C 1
ATOM 14832 O O . THR B 1 479 ? 36.745 85.647 85.514 1.00 22.03 478 THR B O 1
ATOM 14843 N N . ASN B 1 480 ? 36.128 83.886 86.806 1.00 20.47 479 ASN B N 1
ATOM 14844 C CA . ASN B 1 480 ? 35.595 83.141 85.655 1.00 27.77 479 ASN B CA 1
ATOM 14845 C C . ASN B 1 480 ? 34.201 83.707 85.372 1.00 26.76 479 ASN B C 1
ATOM 14846 O O . ASN B 1 480 ? 33.314 83.662 86.228 1.00 30.37 479 ASN B O 1
ATOM 14857 N N . VAL B 1 481 ? 34.043 84.359 84.227 1.00 21.09 480 VAL B N 1
ATOM 14858 C CA . VAL B 1 481 ? 32.750 84.887 83.812 1.00 20.36 480 VAL B CA 1
ATOM 14859 C C . VAL B 1 481 ? 32.056 83.770 83.040 1.00 22.21 480 VAL B C 1
ATOM 14860 O O . VAL B 1 481 ? 32.621 83.228 82.087 1.00 21.58 480 VAL B O 1
ATOM 14873 N N . CYS B 1 482 ? 30.881 83.352 83.488 1.00 20.26 481 CYS B N 1
ATOM 14874 C CA . CYS B 1 482 ? 30.187 82.243 82.831 1.00 20.46 481 CYS B CA 1
ATOM 14875 C C . CYS B 1 482 ? 28.818 82.705 82.351 1.00 20.29 481 CYS B C 1
ATOM 14876 O O . CYS B 1 482 ? 27.898 82.885 83.159 1.00 20.74 481 CYS B O 1
ATOM 14884 N N . VAL B 1 483 ? 28.680 82.843 81.037 1.00 22.80 482 VAL B N 1
ATOM 14885 C CA . VAL B 1 483 ? 27.541 83.507 80.440 1.00 20.27 482 VAL B CA 1
ATOM 14886 C C . VAL B 1 483 ? 26.674 82.463 79.747 1.00 23.27 482 VAL B C 1
ATOM 14887 O O . VAL B 1 483 ? 27.075 81.892 78.725 1.00 21.07 482 VAL B O 1
ATOM 14900 N N . ARG B 1 484 ? 25.457 82.263 80.255 1.00 20.43 483 ARG B N 1
ATOM 14901 C CA . ARG B 1 484 ? 24.535 81.330 79.620 1.00 22.50 483 ARG B CA 1
ATOM 14902 C C . ARG B 1 484 ? 23.905 81.984 78.393 1.00 30.24 483 ARG B C 1
ATOM 14903 O O . ARG B 1 484 ? 23.382 83.089 78.482 1.00 25.37 483 ARG B O 1
ATOM 14924 N N . ILE B 1 485 ? 23.982 81.316 77.245 1.00 24.91 484 ILE B N 1
ATOM 14925 C CA . ILE B 1 485 ? 23.389 81.799 75.991 1.00 20.59 484 ILE B CA 1
ATOM 14926 C C . ILE B 1 485 ? 22.171 80.931 75.695 1.00 30.42 484 ILE B C 1
ATOM 14927 O O . ILE B 1 485 ? 22.300 79.750 75.349 1.00 28.77 484 ILE B O 1
ATOM 14943 N N . ASP B 1 486 ? 20.996 81.532 75.832 1.00 33.72 485 ASP B N 1
ATOM 14944 C CA . ASP B 1 486 ? 19.721 80.866 75.658 1.00 38.01 485 ASP B CA 1
ATOM 14945 C C . ASP B 1 486 ? 19.351 80.736 74.182 1.00 37.41 485 ASP B C 1
ATOM 14946 O O . ASP B 1 486 ? 19.814 81.495 73.325 1.00 31.11 485 ASP B O 1
ATOM 14955 N N . LYS B 1 487 ? 18.587 79.695 73.892 1.00 44.09 486 LYS B N 1
ATOM 14956 C CA . LYS B 1 487 ? 17.898 79.564 72.619 1.00 49.90 486 LYS B CA 1
ATOM 14957 C C . LYS B 1 487 ? 16.936 80.731 72.429 1.00 41.68 486 LYS B C 1
ATOM 14958 O O . LYS B 1 487 ? 16.393 81.289 73.389 1.00 38.07 486 LYS B O 1
ATOM 14977 N N . GLU B 1 488 ? 16.714 81.115 71.181 1.00 48.34 487 GLU B N 1
ATOM 14978 C CA . GLU B 1 488 ? 15.694 82.126 70.951 1.00 37.23 487 GLU B CA 1
ATOM 14979 C C . GLU B 1 488 ? 14.352 81.635 71.486 1.00 42.29 487 GLU B C 1
ATOM 14980 O O . GLU B 1 488 ? 13.996 80.470 71.319 1.00 43.62 487 GLU B O 1
ATOM 14992 N N . SER B 1 489 ? 13.609 82.536 72.158 1.00 51.35 488 SER B N 1
ATOM 14993 C CA . SER B 1 489 ? 12.312 82.182 72.728 1.00 79.31 488 SER B CA 1
ATOM 14994 C C . SER B 1 489 ? 11.197 82.284 71.682 1.00 88.17 488 SER B C 1
ATOM 14995 O O . SER B 1 489 ? 11.305 83.056 70.723 1.00 61.96 488 SER B O 1
ATOM 15003 N N . PRO B 1 490 ? 10.114 81.491 71.831 1.00 119.94 489 PRO B N 1
ATOM 15004 C CA . PRO B 1 490 ? 8.885 81.778 71.069 1.00 108.16 489 PRO B CA 1
ATOM 15005 C C . PRO B 1 490 ? 8.265 83.132 71.428 1.00 83.66 489 PRO B C 1
ATOM 15006 O O . PRO B 1 490 ? 8.123 83.974 70.537 1.00 78.34 489 PRO B O 1
#

InterPro domains:
  IPR015590 Aldehyde dehydrogenase domain [PF00171] (12-480)
  IPR016160 Aldehyde dehydrogenase, cysteine active site [PS00070] (279-290)
  IPR016161 Aldehyde/histidinol dehydrogenase [SSF53720] (2-483)
  IPR016162 Aldehyde dehydrogenase, N-terminal [G3DSA:3.40.605.10] (12-472)
  IPR016163 Aldehyde dehydrogenase, C-terminal [G3DSA:3.40.309.10] (255-449)
  IPR017628 2-hydroxymuconic semialdehyde dehydrogenase [TIGR03216] (4-483)
  IPR029510 Aldehyde dehydrogenase, glutamic acid active site [PS00687] (251-258)

Organism: Pseudomonas sp. (NCBI:txid306)

B-factor: mean 43.34, std 18.24, range [16.55, 180.03]

Secondary structure (DSSP, 8-state):
---EE-EEETTEEE--SEEEEEE-TTTS-EEEEEEE--HHHHHHHHHHHHHHHTSGGGG--HHHHHHHHHHHHHHHHHTHHHHHHHHHHHH---HHHIIIIIHHHHHHHHHHHHHHHHH----EEEEE-GGG-EEEEEEEEEE-SEEEEE--SSSHHHHHHHHHHHHHHTT-EEEEE--TT--HHHHHHHHHHHHHTPPTTSEEE-B--STTSHHHHHHH-TT--EEEEES-HHHHHHHHHHHHTTT--EEEE----EEEEE-TTS-HHHHHHHHHHHHHGGGGTSTT-EEEEEEEGGGHHHHHHHHHHHHHT--BS-TTSTT--B---S-HHHHHHHHHHHHHHHHTT-EEEE--S----SSGGGGS-----EEEES--TTSHHHHS---SSEEEEEEE--HHHHHHHHH-SS--SEEEEE---HHHHHHHHHHS-SSEEEES-SS---TTS-B--SGGGEES-BSHHHHHHHTEEEEEEEEEEPPP-/-PEEE-EEETTEEE--SSEEEEE-TTTS-EEEEEEB--HHHHHHHHHHHHHHTTSGGGG--HHHHHHHHHHHHHHHHHTHHHHHHHHHHHH---HHHIIIIIHHHHHHHHHHHHHHHHH----EEEEE-STT-EEEEEEEEEE-SEEEEE--SSSHHHHHHHHHHHHHHTT-EEEEE--TT--HHHHHHHHHHHHHTPPTTTEEE-B--STTSHHHHHHH-TT--EEEEES-HHHHHHHHHHHHTTT--EEEE----EEEEE-TTS-HHHHHHHHHHHHHGGGG-STT-EEEEEEEHHHHHHHHHHHHHHHHTS-BS-TTSTT--B---S-HHHHHHHHHHHHHHHHHT-EEEE--S----SSGGGGS-----EEEES--TTSHHHHS---SSEEEEEEE--HHHHHHHHH-SS--SEEEEE---HHHHHHHHHHS-SSEEEES-SS---TTS-B--SGGGEES-BSHHHHHHHTEEEEEEEEEEPPPP-

Sequence (979 aa):
SMKQYRNFVDGKWVESSKTFQDVTPIDGSVVAVVHEADRDLVDAAVKAGHRALEGEWGRTTAAQRVDWLRRIANEMERRQQDFLDAEMADTGKPLSMAATIDIPRGIANFRNFADILATAPVDSHRLDLPDGAYALNYAARKPLGVVGVISPWNLPLLLLTWKVAPALACGNAVVVKPSEDTPGTATLLAEVMEAVGIPPGVFNLVHGFGPNSAGEFISQHPDISAITFTGESKTGSTIMRAAAEGVKPVSFELGGKNAAVIFADCDFEKMLDGMMRALFLNSGQVCLCSERVYVERPIFDRFCVALAERIKALKVDWPHETDTQMGPLISSKHRDKVLSYFELARRQEGATFLAGGGVPRFGDERDNGAWVEPTVIAGLSDDARVVREEIFGPICHVTPFDSESEVIRRANDTRYGLAATIWTTNLSRAHRVSELMRVGISWVNTWFLRDLRTPFGGAGLSGIGREGGMHSLNFYSELTNVCVRIDKESSMKQYRNFVDGKWVESSKTFQDVTPIDGSVVAVVHEADRDLVDAAVKAGHRALEGEWGRTTAAQRVDWLRRIANEMERRQQDFLDAEMADTGKPLSMAATIDIPRGIANFRNFADILATAPVDSHRLDLPDGAYALNYAARKPLGVVGVISPWNLPLLLLTWKVAPALACGNAVVVKPSEDTPGTATLLAEVMEAVGIPPGVFNLVHGFGPNSAGEFISQHPDISAITFTGESKTGSTIMRAAAEGVKPVSFELGGKNAAVIFADCDFEKMLDGMMRALFLNSGQVCLCSERVYVERPIFDRFCVALAERIKALKVDWPHETDTQMGPLISSKHRDKVLSYFELARQEGATFLAGGGVPRFGDERDNGAWVEPTVIAGLSDDARVVREEIFGPICHVTPFDSESEVIRRRANDTRYGLAATIWTTNLSRAHRVSELMRVGISWVNTWFLRDLRTPFGGAGLSGIGREGGMHSLNFYSELTNVCVRIDKESP

Nearest PDB structures (foldseek):
  7bzv-assembly1_B  TM=1.002E+00  e=0.000E+00  Pseudomonas sp.
  4u3w-assembly1_A  TM=9.915E-01  e=6.304E-81  Burkholderia cenocepacia J2315
  5kln-assembly1_B  TM=9.938E-01  e=1.016E-80  Pseudomonas fluorescens
  4i1w-assembly1_A  TM=9.932E-01  e=1.543E-80  Pseudomonas fluorescens
  5kj5-assembly1_B  TM=9.935E-01  e=2.640E-80  Pseudomonas fluorescens

Foldseek 3Di:
DFAEQFWAAQNDTDAAPDKDFQAFQQQRHTRHIYGFDALVRLVRLQVLQQVVCVDDLVPDDLLRLLVVLLLLLVLCVVVVVQLLVQLCRLFVAFCLPCVPPQSVLLSVLSNVLSVLSVPPDWDWDKADDPPRWIKIKTKDWAFLEEEEEEEESLRQRNRRSNQLNLLSSRSGAYEYETALSRSRSLSVSSVSCSVSCPGGSRYIYGYDHCPNGSVVSQLQPLSHRAYEYEEALVVVVVSCVSCVVNVHHYWYFHAFAAEEEAEPQFPVVLVLVQLQCLQQASQLQDSQHHAEYEYAVVCQVVCLVVNLVVLVVAAEDNSHPNRHRHTFGSFQVLLVLLLVLLVLCVVQPKDKSDFSAFDDDPDSSVNGHHGGQTEIEDDDLPRPSNADDSSGNYHYYYYDHDLVVVLVSRQPHQWAAEYEYGHPDVVSQVVSQVSRRHQYRHYSHGDDDQQQDWHHIPGSRIDFTHGRVSSNVSRIDIDIDMGMGDDDD/DAAEQFWAAQRDTDAAPDKDFQAFLQQRDTRHIYGADALVVLVRLQVLQQVVCVDDLVPDDLLVLLVVLLLLLVLLVVCVVQLLVLLCRLFVAFPQQCVPPQSVLLSVLSNVLSVLSVPPDWDWDKADDPPRWIKIKTKDWAFLEEEEAEAESLRFSNRRSNQLNLLVSSSGAYEYETALSRSRSLSVSVVSCVVSPPRGSRYTYGYDHPPNGDNVSQLQPLSHRAYEDEEALVVVVVSVVSCVVNVHHYWYFHAFAAEEEEEPQFPVVLVLVQLLCLQQQSQLQDSFRHAEYEYAVVCQVVCLVVNLVVLVVQAEDNSHDNRHRHYFGSFQVLLVLLLVLLVLCVVQPKDKSHFSAFDDDPDSSVSGHHGGQTEIEDHDCPRCSNAPDSSGNYHYYDYDHDLVVVLCSRQPHQWAAEYEYGHPDVVSQVVSQVSRQHQYRHYSHGDDDQQQDWHHIPGSRIDFTHGRVSSNVSSIDIDIDMGMDDDDDD